Protein AF-0000000085165903 (afdb_homodimer)

Organism: Thermosynechococcus vestitus (strain NIES-2133 / IAM M-273 / BP-1) (NCBI:txid197221)

InterPro domains:
  IPR012134 Glutamate-5-semialdehyde dehydrogenase [PIRSF000151] (5-391)
  IPR016161 Aldehyde/histidinol dehydrogenase [SSF53720] (4-392)
  IPR016162 Aldehyde dehydrogenase, N-terminal [G3DSA:3.40.605.10] (14-391)
  IPR016163 Aldehyde dehydrogenase, C-terminal [G3DSA:3.40.309.10] (215-362)

Secondary structure (DSSP, 8-state):
-----HHHHHHHHHHHHHTT--HHHHHHHHHHHHHHHHHHHHHHHHHHHHHHHHHHHHT--HHHHHHH---HHHHHHHHHHHHHHHHSPPTT------STTEEEEEEE-SEEEEEESS-HHHHHHHHHHHHHHT-EEEEEE-GGGHHHHHHHHHHHHHHHHTSSS-GGGEEE--S-GGGTTT-TTS-SEEEEES-HHHHHHHHHH--S-EEEBP---EEEEE-TTS-HHHHHHHHHHHT--SS-GGG-EEEEEEETTS-HHHHHHHHHHHHHTT-EEEE-HHHHTT-TTSPBPPGGGTTS---SSEEEEEEESSHHHHHHHHHHH--SEEEEE-S-HHHHHHHHHH---SEEEESS-----SGGGT--EEE-SSTT-EEE-GGGGEEEEEEE-/-----HHHHHHHHHHHHHTT--HHHHHHHHHHHHHHHHHHHHHHHHHHHHHHHHHHHHT--HHHHHHH---HHHHHHHHHHHHHHHHSPPTT---EE-STTEEEEEEE-SEEEEEESS-HHHHHHHHHHHHHHT-EEEEEE-GGGHHHHHHHHHHHHHHHTTSSS-GGGEEE--S-GGGTTT-TTS-SEEEEES-HHHHHHHHHH--S-EEEBP---EEEEE-TTS-HHHHHHHHHHHT--SS-GGG-EEEEEEETTS-HHHHHHHHHHHHHTT-EEEE-HHHHTT-TTSPBPPGGGTTS---SSEEEEEEESSHHHHHHHHHHH--SEEEEE-S-HHHHHHHHHH---SEEEESS-----GGGGG--EEE-SSTT-EEE-GGGGEEEEEEE-

Sequence (786 aa):
MAMLPEPLKRARVASTYLSQASYALRQEALRHLIEELATAEPLLLEQNTLDLESSRDLAVSQIVLGWLRLTHERLQRIRQWLEHLYHAADPWQQPLPTRPERFQYAVPLGVVALVYEGLPTLSLMLAGMALKTGNALVLWSGESSHYTAGAIATLIEAALSKTSLPKTTIQTLSLSPASWLGDPTAVDLALVYGRSRFVAEQRAAARCPLVSLSLGNTYLVWDGSVSPESVLNCIQRSHQANPDRALAIEKVIVLANVNPSHLAFVINELSQAGYKQGVDEHLHRNYAEIPLVDASEWPLPYLDQRLAWHYEEDLTAAVNWIHQYGSAASGIIASSYEDCRAFYQQVQTPLVFVNRPPQLERLDALALGVAAKGPQRGLFSLAQLLSTKQVYLMAMLPEPLKRARVASTYLSQASYALRQEALRHLIEELATAEPLLLEQNTLDLESSRDLAVSQIVLGWLRLTHERLQRIRQWLEHLYHAADPWQQPLPTRPERFQYAVPLGVVALVYEGLPTLSLMLAGMALKTGNALVLWSGESSHYTAGAIATLIEAALSKTSLPKTTIQTLSLSPASWLGDPTAVDLALVYGRSRFVAEQRAAARCPLVSLSLGNTYLVWDGSVSPESVLNCIQRSHQANPDRALAIEKVIVLANVNPSHLAFVINELSQAGYKQGVDEHLHRNYAEIPLVDASEWPLPYLDQRLAWHYEEDLTAAVNWIHQYGSAASGIIASSYEDCRAFYQQVQTPLVFVNRPPQLERLDALALGVAAKGPQRGLFSLAQLLSTKQVYL

Solvent-accessible surface area (backbone atoms only — not comparable to full-atom values): 40069 Å² total; per-residue (Å²): 127,82,78,72,55,65,72,50,50,45,22,50,54,27,13,58,54,33,61,63,52,51,68,67,56,31,49,48,37,44,51,32,39,52,54,34,50,66,70,41,43,67,57,42,47,54,29,31,50,50,25,55,57,54,31,67,73,65,72,58,54,70,61,46,49,58,42,46,60,68,47,73,67,57,54,50,50,49,48,52,51,50,51,52,55,67,70,46,75,72,68,54,45,78,61,56,85,52,64,99,46,40,35,50,35,48,37,41,59,28,30,36,33,41,41,29,52,47,29,63,65,56,57,54,53,48,50,46,50,26,37,63,46,24,28,9,36,39,35,35,64,44,81,65,38,48,47,34,51,48,43,50,43,50,39,50,46,59,15,31,67,77,46,89,54,55,69,44,27,58,37,71,52,86,67,58,61,77,78,42,34,52,36,55,78,58,37,35,32,35,37,34,39,49,55,69,67,59,43,51,53,52,49,72,44,24,35,24,51,69,46,51,43,51,61,17,33,8,38,31,36,39,39,43,74,45,59,48,64,58,53,45,49,32,45,55,54,11,60,61,45,76,87,62,44,35,46,14,54,31,32,36,36,38,30,63,70,39,52,67,66,44,52,51,49,42,53,50,55,39,43,73,71,64,39,47,59,26,21,29,75,76,52,26,75,82,39,67,89,41,47,75,54,59,81,80,49,67,66,45,52,78,72,55,70,37,38,36,42,36,76,31,77,41,70,67,54,43,43,53,49,40,72,72,34,46,36,30,30,34,32,38,36,56,66,49,65,66,56,54,52,51,45,68,62,61,45,81,39,15,33,31,21,41,68,52,49,50,66,76,72,60,78,84,50,68,49,83,43,32,18,44,60,47,72,63,22,14,73,36,33,68,69,72,49,33,26,43,29,39,38,38,90,126,81,78,71,56,66,71,50,50,45,22,49,54,27,12,58,54,34,58,61,52,49,70,66,56,30,49,49,37,43,50,31,40,53,54,35,50,68,70,40,44,67,59,41,47,53,30,30,49,51,24,54,58,56,29,68,74,65,71,57,53,69,60,46,50,58,43,46,59,70,47,73,67,58,52,50,52,49,47,52,51,50,50,52,56,67,70,47,76,73,68,56,46,78,62,54,84,48,65,98,44,39,36,48,36,47,37,42,60,30,31,35,33,41,41,30,53,48,29,65,66,57,56,55,52,49,50,45,50,27,36,64,46,23,28,11,36,40,36,33,63,45,80,64,39,48,47,34,51,49,45,50,46,51,40,50,45,58,16,30,67,76,47,90,56,55,71,44,28,58,37,73,50,87,69,59,62,78,78,41,35,52,37,55,78,59,37,36,33,34,37,36,39,47,54,69,68,59,43,50,52,52,50,72,44,23,35,25,52,70,46,51,43,50,62,17,35,8,38,31,38,39,38,43,73,45,59,46,64,58,53,45,50,31,45,55,54,10,61,62,47,78,86,65,45,36,47,14,54,31,33,36,36,40,30,63,72,38,52,66,67,42,52,50,49,41,53,50,54,39,43,75,72,63,40,46,60,25,21,30,75,77,50,26,74,81,39,67,88,41,48,74,54,60,81,80,48,67,65,45,50,76,75,56,72,37,39,35,41,37,77,32,77,40,71,68,55,44,43,53,50,41,72,72,34,45,36,29,30,34,32,39,36,56,66,50,66,66,57,53,51,51,44,67,64,62,44,80,38,17,34,32,22,40,67,50,47,51,65,86,59,73,81,74,48,71,43,80,44,33,18,45,60,48,71,63,22,14,73,34,35,68,68,74,48,34,26,43,29,38,38,37,89

Foldseek 3Di:
DPDQPPLLVVQQVLLVVLQPDDLVQLLQLLVLLLVLLVVLVVVLQVLLVVLLVVVVVVVDDPLLSLLQHDDPVLSVVLSVLSVLLSPDDQPQDDWDPDPVFKTKTKTFLEEEEEEERGRVSLVSLVVSLCSSRRYAYEYEYDPSNVRSVVSSLVSSLSSCVVGPRDSSSYYYDPDDLLVQQQPQVSGQEYEYYDFPVRVVVSVVSHPHHYFYFAAALEEEEEDQQDALVLVLVQQVVLCPDPPGNRRHHAEYEYEPNHDPVSVVVSVVVLVVVPEQEEEDPVVCVVVVVHHHDDPVPNQGGPSDSYHYYYYDHDLVRVLVSCVVRNFQEYEYEHDDPVSRVVNVVRHDHQYYYYSHHPDDPPNPPCFSHATGDDPRGHTHHSVVRIDMDMGGD/DPDQPPLLVVLQVLLVVLQPDDLVQLLQLLVLLLVLLVVLVVVLQVLLVVLLVVVVVVVDDPLLSLLQHDDPVLSVVLSVLSVVLSPDDQPQDDWDPDPVFKTKTKTFLEEEEEEEEGRVSLVSLVVSLCSSRRYAYEYEYDPSNVRSVVSSLVSSLSSCVVGPRDSSSYYYDPDDLLVQQQPQVSGQEYEYYDFPVRVVVSVVSHPHHYFYFAAALEEEEEDQQDALVLVLVQQVVLCPDPPGNRRHHAEYEYEPNHDPVSVVVSVVVLVVVPEQEEEDPVVCVVVVVHHHDDPVPNQGGPSDSYHYYYYDHDLVRVLVSCVVRNFQEYEYEHDDPVSRVVNVVRHDHQYYYYSHHPDDDCVLPQFSHATGDDPRGHTHGSVVRIDMDMGGD

Nearest PDB structures (foldseek):
  1o20-assembly1_A  TM=8.835E-01  e=3.140E-34  Thermotoga maritima
  4ghk-assembly3_D  TM=8.446E-01  e=4.340E-29  Burkholderia thailandensis E264
  2h5g-assembly2_B  TM=8.640E-01  e=6.411E-28  Homo sapiens
  7f5t-assembly1_B  TM=8.754E-01  e=1.655E-25  Drosophila melanogaster
  7f5u-assembly1_A  TM=8.766E-01  e=1.319E-24  Drosophila melanogaster

Structure (mmCIF, N/CA/C/O backbone):
data_AF-0000000085165903-model_v1
#
loop_
_entity.id
_entity.type
_entity.pdbx_description
1 polymer 'Tlr1710 protein'
#
loop_
_atom_site.group_PDB
_atom_site.id
_atom_site.type_symbol
_atom_site.label_atom_id
_atom_site.label_alt_id
_atom_site.label_comp_id
_atom_site.label_asym_id
_atom_site.label_entity_id
_atom_site.label_seq_id
_atom_site.pdbx_PDB_ins_code
_atom_site.Cartn_x
_atom_site.Cartn_y
_atom_site.Cartn_z
_atom_site.occupancy
_atom_site.B_iso_or_equiv
_atom_site.auth_seq_id
_atom_site.auth_comp_id
_atom_site.auth_asym_id
_atom_site.auth_atom_id
_atom_site.pdbx_PDB_model_num
ATOM 1 N N . MET A 1 1 ? -6.738 -20.781 11.938 1 38.34 1 MET A N 1
ATOM 2 C CA . MET A 1 1 ? -7.145 -19.453 11.461 1 38.34 1 MET A CA 1
ATOM 3 C C . MET A 1 1 ? -8.492 -19.062 12.062 1 38.34 1 MET A C 1
ATOM 5 O O . MET A 1 1 ? -9.461 -19.812 11.969 1 38.34 1 MET A O 1
ATOM 9 N N . ALA A 1 2 ? -8.523 -18.438 13.188 1 49.62 2 ALA A N 1
ATOM 10 C CA . ALA A 1 2 ? -9.781 -18.172 13.875 1 49.62 2 ALA A CA 1
ATOM 11 C C . ALA A 1 2 ? -10.875 -17.766 12.891 1 49.62 2 ALA A C 1
ATOM 13 O O . ALA A 1 2 ? -10.586 -17.188 11.836 1 49.62 2 ALA A O 1
ATOM 14 N N . MET A 1 3 ? -11.961 -18.297 12.922 1 69.5 3 MET A N 1
ATOM 15 C CA . MET A 1 3 ? -13.133 -18.094 12.078 1 69.5 3 MET A CA 1
ATOM 16 C C . MET A 1 3 ? -13.5 -16.609 12.008 1 69.5 3 MET A C 1
ATOM 18 O O . MET A 1 3 ? -13.609 -15.945 13.039 1 69.5 3 MET A O 1
ATOM 22 N N . LEU A 1 4 ? -13.289 -16 10.859 1 83.94 4 LEU A N 1
ATOM 23 C CA . LEU A 1 4 ? -13.703 -14.617 10.641 1 83.94 4 LEU A CA 1
ATOM 24 C C . LEU A 1 4 ? -15.109 -14.383 11.18 1 83.94 4 LEU A C 1
ATOM 26 O O . LEU A 1 4 ? -16 -15.211 11 1 83.94 4 LEU A O 1
ATOM 30 N N . PRO A 1 5 ? -15.266 -13.336 11.969 1 90.44 5 PRO A N 1
ATOM 31 C CA . PRO A 1 5 ? -16.625 -13.008 12.422 1 90.44 5 PRO A CA 1
ATOM 32 C C . PRO A 1 5 ? -17.625 -12.93 11.273 1 90.44 5 PRO A C 1
ATOM 34 O O . PRO A 1 5 ? -17.266 -12.578 10.148 1 90.44 5 PRO A O 1
ATOM 37 N N . GLU A 1 6 ? -18.844 -13.211 11.531 1 91.12 6 GLU A N 1
ATOM 38 C CA . GLU A 1 6 ? -19.891 -13.367 10.531 1 91.12 6 GLU A CA 1
ATOM 39 C C . GLU A 1 6 ? -20.047 -12.102 9.688 1 91.12 6 GLU A C 1
ATOM 41 O O . GLU A 1 6 ? -20.141 -12.18 8.461 1 91.12 6 GLU A O 1
ATOM 46 N N . PRO A 1 7 ? -20.062 -10.938 10.305 1 92.12 7 PRO A N 1
ATOM 47 C CA . PRO A 1 7 ? -20.219 -9.734 9.484 1 92.12 7 PRO A CA 1
ATOM 48 C C . PRO A 1 7 ? -19.094 -9.57 8.461 1 92.12 7 PRO A C 1
ATOM 50 O O . PRO A 1 7 ? -19.328 -9.062 7.359 1 92.12 7 PRO A O 1
ATOM 53 N N . LEU A 1 8 ? -17.953 -9.969 8.781 1 93.81 8 LEU A N 1
ATOM 54 C CA . LEU A 1 8 ? -16.828 -9.852 7.863 1 93.81 8 LEU A CA 1
ATOM 55 C C . LEU A 1 8 ? -16.922 -10.898 6.758 1 93.81 8 LEU A C 1
ATOM 57 O O . LEU A 1 8 ? -16.516 -10.648 5.617 1 93.81 8 LEU A O 1
ATOM 61 N N . LYS A 1 9 ? -17.453 -12.031 7.133 1 90.94 9 LYS A N 1
ATOM 62 C CA . LYS A 1 9 ? -17.719 -13.031 6.102 1 90.94 9 LYS A CA 1
ATOM 63 C C . LYS A 1 9 ? -18.703 -12.508 5.07 1 90.94 9 LYS A C 1
ATOM 65 O O . LYS A 1 9 ? -18.516 -12.695 3.865 1 90.94 9 LYS A O 1
ATOM 70 N N . ARG A 1 10 ? -19.703 -11.914 5.578 1 92.94 10 ARG A N 1
ATOM 71 C CA . ARG A 1 10 ? -20.719 -11.344 4.699 1 92.94 10 ARG A CA 1
ATOM 72 C C . ARG A 1 10 ? -20.125 -10.242 3.82 1 92.94 10 ARG A C 1
ATOM 74 O O . ARG A 1 10 ? -20.5 -10.109 2.652 1 92.94 10 ARG A O 1
ATOM 81 N N . ALA A 1 11 ? -19.25 -9.461 4.402 1 94.62 11 ALA A N 1
ATOM 82 C CA . ALA A 1 11 ? -18.578 -8.414 3.631 1 94.62 11 ALA A CA 1
ATOM 83 C C . ALA A 1 11 ? -17.766 -9.016 2.49 1 94.62 11 ALA A C 1
ATOM 85 O O . ALA A 1 11 ? -17.719 -8.453 1.393 1 94.62 11 ALA A O 1
ATOM 86 N N . ARG A 1 12 ? -17.141 -10.117 2.738 1 90.5 12 ARG A N 1
ATOM 87 C CA . ARG A 1 12 ? -16.344 -10.789 1.715 1 90.5 12 ARG A CA 1
ATOM 88 C C . ARG A 1 12 ? -17.219 -11.258 0.562 1 90.5 12 ARG A C 1
ATOM 90 O O . ARG A 1 12 ? -16.859 -11.109 -0.606 1 90.5 12 ARG A O 1
ATOM 97 N N . VAL A 1 13 ? -18.328 -11.789 0.907 1 88.5 13 VAL A N 1
ATOM 98 C CA . VAL A 1 13 ? -19.281 -12.219 -0.113 1 88.5 13 VAL A CA 1
ATOM 99 C C . VAL A 1 13 ? -19.734 -11.016 -0.936 1 88.5 13 VAL A C 1
ATOM 101 O O . VAL A 1 13 ? -19.766 -11.078 -2.168 1 88.5 13 VAL A O 1
ATOM 104 N N . ALA A 1 14 ? -20.047 -10 -0.275 1 94 14 ALA A N 1
ATOM 105 C CA . ALA A 1 14 ? -20.484 -8.781 -0.953 1 94 14 ALA A CA 1
ATOM 106 C C . ALA A 1 14 ? -19.391 -8.242 -1.875 1 94 14 ALA A C 1
ATOM 108 O O . ALA A 1 14 ? -19.688 -7.75 -2.969 1 94 14 ALA A O 1
ATOM 109 N N . SER A 1 15 ? -18.141 -8.305 -1.395 1 92.25 15 SER A N 1
ATOM 110 C CA . SER A 1 15 ? -17.031 -7.801 -2.197 1 92.25 15 SER A CA 1
ATOM 111 C C . SER A 1 15 ? -16.891 -8.578 -3.5 1 92.25 15 SER A C 1
ATOM 113 O O . SER A 1 15 ? -16.562 -8.008 -4.539 1 92.25 15 SER A O 1
ATOM 115 N N . THR A 1 16 ? -17.172 -9.828 -3.467 1 84.62 16 THR A N 1
ATOM 116 C CA . THR A 1 16 ? -17.125 -10.656 -4.668 1 84.62 16 THR A CA 1
ATOM 117 C C . THR A 1 16 ? -18.203 -10.227 -5.664 1 84.62 16 THR A C 1
ATOM 119 O O . THR A 1 16 ? -17.938 -10.117 -6.859 1 84.62 16 THR A O 1
ATOM 122 N N . TYR A 1 17 ? -19.328 -9.977 -5.145 1 88.19 17 TYR A N 1
ATOM 123 C CA . TYR A 1 17 ? -20.406 -9.492 -5.988 1 88.19 17 TYR A CA 1
ATOM 124 C C . TYR A 1 17 ? -20.062 -8.133 -6.598 1 88.19 17 TYR A C 1
ATOM 126 O O . TYR A 1 17 ? -20.234 -7.926 -7.801 1 88.19 17 TYR A O 1
ATOM 134 N N . LEU A 1 18 ? -19.531 -7.281 -5.812 1 91.56 18 LEU A N 1
ATOM 135 C CA . LEU A 1 18 ? -19.203 -5.922 -6.23 1 91.56 18 LEU A CA 1
ATOM 136 C C . LEU A 1 18 ? -18.125 -5.93 -7.305 1 91.56 18 LEU A C 1
ATOM 138 O O . LEU A 1 18 ? -18.125 -5.074 -8.195 1 91.56 18 LEU A O 1
ATOM 142 N N . SER A 1 19 ? -17.219 -6.793 -7.164 1 85 19 SER A N 1
ATOM 143 C CA . SER A 1 19 ? -16.109 -6.863 -8.109 1 85 19 SER A CA 1
ATOM 144 C C . SER A 1 19 ? -16.594 -7.195 -9.516 1 85 19 SER A C 1
ATOM 146 O O . SER A 1 19 ? -15.883 -6.992 -10.492 1 85 19 SER A O 1
ATOM 148 N N . GLN A 1 20 ? -17.812 -7.617 -9.609 1 82.69 20 GLN A N 1
ATOM 149 C CA . GLN A 1 20 ? -18.406 -7.969 -10.898 1 82.69 20 GLN A CA 1
ATOM 150 C C . GLN A 1 20 ? -19.516 -7.004 -11.281 1 82.69 20 GLN A C 1
ATOM 152 O O . GLN A 1 20 ? -20.109 -7.125 -12.352 1 82.69 20 GLN A O 1
ATOM 157 N N . ALA A 1 21 ? -19.812 -6.129 -10.391 1 90.5 21 ALA A N 1
ATOM 158 C CA . ALA A 1 21 ? -20.906 -5.191 -10.633 1 90.5 21 ALA A CA 1
ATOM 159 C C . ALA A 1 21 ? -20.562 -4.238 -11.773 1 90.5 21 ALA A C 1
ATOM 161 O O . ALA A 1 21 ? -19.422 -3.787 -11.898 1 90.5 21 ALA A O 1
ATOM 162 N N . SER A 1 22 ? -21.5 -3.898 -12.617 1 90.62 22 SER A N 1
ATOM 163 C CA . SER A 1 22 ? -21.312 -2.943 -13.703 1 90.62 22 SER A CA 1
ATOM 164 C C . SER A 1 22 ? -21.141 -1.524 -13.172 1 90.62 22 SER A C 1
ATOM 166 O O . SER A 1 22 ? -21.547 -1.23 -12.039 1 90.62 22 SER A O 1
ATOM 168 N N . TYR A 1 23 ? -20.609 -0.729 -14.039 1 92.94 23 TYR A N 1
ATOM 169 C CA . TYR A 1 23 ? -20.484 0.683 -13.695 1 92.94 23 TYR A CA 1
ATOM 170 C C . TYR A 1 23 ? -21.859 1.296 -13.43 1 92.94 23 TYR A C 1
ATOM 172 O O . TYR A 1 23 ? -22.031 2.076 -12.492 1 92.94 23 TYR A O 1
ATOM 180 N N . ALA A 1 24 ? -22.797 0.905 -14.211 1 96.06 24 ALA A N 1
ATOM 181 C CA . ALA A 1 24 ? -24.156 1.43 -14.086 1 96.06 24 ALA A CA 1
ATOM 182 C C . ALA A 1 24 ? -24.75 1.095 -12.719 1 96.06 24 ALA A C 1
ATOM 184 O O . ALA A 1 24 ? -25.375 1.94 -12.086 1 96.06 24 ALA A O 1
ATOM 185 N N . LEU A 1 25 ? -24.5 -0.073 -12.266 1 96.81 25 LEU A N 1
ATOM 186 C CA . LEU A 1 25 ? -25.031 -0.5 -10.969 1 96.81 25 LEU A CA 1
ATOM 187 C C . LEU A 1 25 ? -24.344 0.244 -9.828 1 96.81 25 LEU A C 1
ATOM 189 O O . LEU A 1 25 ? -25 0.677 -8.883 1 96.81 25 LEU A O 1
ATOM 193 N N . ARG A 1 26 ? -23.062 0.399 -9.891 1 96.44 26 ARG A N 1
ATOM 194 C CA . ARG A 1 26 ? -22.328 1.135 -8.867 1 96.44 26 ARG A CA 1
ATOM 195 C C . ARG A 1 26 ? -22.766 2.598 -8.828 1 96.44 26 ARG A C 1
ATOM 197 O O . ARG A 1 26 ? -22.938 3.172 -7.754 1 96.44 26 ARG A O 1
ATOM 204 N N . GLN A 1 27 ? -22.984 3.148 -10.008 1 97.31 27 GLN A N 1
ATOM 205 C CA . GLN A 1 27 ? -23.453 4.527 -10.117 1 97.31 27 GLN A CA 1
ATOM 206 C C . GLN A 1 27 ? -24.859 4.684 -9.555 1 97.31 27 GLN A C 1
ATOM 208 O O . GLN A 1 27 ? -25.172 5.688 -8.914 1 97.31 27 GLN A O 1
ATOM 213 N N . GLU A 1 28 ? -25.609 3.717 -9.828 1 98.19 28 GLU A N 1
ATOM 214 C CA . GLU A 1 28 ? -26.969 3.74 -9.297 1 98.19 28 GLU A CA 1
ATOM 215 C C . GLU A 1 28 ? -26.969 3.758 -7.77 1 98.19 28 GLU A C 1
ATOM 217 O O . GLU A 1 28 ? -27.703 4.531 -7.152 1 98.19 28 GLU A O 1
ATOM 222 N N . ALA A 1 29 ? -26.188 2.934 -7.211 1 98.25 29 ALA A N 1
ATOM 223 C CA . ALA A 1 29 ? -26.078 2.883 -5.758 1 98.25 29 ALA A CA 1
ATOM 224 C C . ALA A 1 29 ? -25.609 4.219 -5.195 1 98.25 29 ALA A C 1
ATOM 226 O O . ALA A 1 29 ? -26.125 4.699 -4.184 1 98.25 29 ALA A O 1
ATOM 227 N N . LEU A 1 30 ? -24.609 4.828 -5.824 1 98.25 30 LEU A N 1
ATOM 228 C CA . LEU A 1 30 ? -24.078 6.117 -5.395 1 98.25 30 LEU A CA 1
ATOM 229 C C . LEU A 1 30 ? -25.141 7.207 -5.504 1 98.25 30 LEU A C 1
ATOM 231 O O . LEU A 1 30 ? -25.25 8.055 -4.617 1 98.25 30 LEU A O 1
ATOM 235 N N . ARG A 1 31 ? -25.922 7.191 -6.551 1 98.38 31 ARG A N 1
ATOM 236 C CA . ARG A 1 31 ? -27.016 8.141 -6.727 1 98.38 31 ARG A CA 1
ATOM 237 C C . ARG A 1 31 ? -28.047 8.016 -5.598 1 98.38 31 ARG A C 1
ATOM 239 O O . ARG A 1 31 ? -28.469 9.023 -5.023 1 98.38 31 ARG A O 1
ATOM 246 N N . HIS A 1 32 ? -28.391 6.82 -5.27 1 98.5 32 HIS A N 1
ATOM 247 C CA . HIS A 1 32 ? -29.359 6.598 -4.199 1 98.5 32 HIS A CA 1
ATOM 248 C C . HIS A 1 32 ? -28.797 7.039 -2.854 1 98.5 32 HIS A C 1
ATOM 250 O O . HIS A 1 32 ? -29.547 7.543 -2.004 1 98.5 32 HIS A O 1
ATOM 256 N N . LEU A 1 33 ? -27.547 6.824 -2.68 1 98.31 33 LEU A N 1
ATOM 257 C CA . LEU A 1 33 ? -26.922 7.297 -1.455 1 98.31 33 LEU A CA 1
ATOM 258 C C . LEU A 1 33 ? -27.062 8.812 -1.319 1 98.31 33 LEU A C 1
ATOM 260 O O . LEU A 1 33 ? -27.422 9.312 -0.25 1 98.31 33 LEU A O 1
ATOM 264 N N . ILE A 1 34 ? -26.797 9.539 -2.408 1 98.12 34 ILE A N 1
ATOM 265 C CA . ILE A 1 34 ? -26.875 10.992 -2.43 1 98.12 34 ILE A CA 1
ATOM 266 C C . ILE A 1 34 ? -28.312 11.43 -2.158 1 98.12 34 ILE A C 1
ATOM 268 O O . ILE A 1 34 ? -28.562 12.336 -1.351 1 98.12 34 ILE A O 1
ATOM 272 N N . GLU A 1 35 ? -29.266 10.82 -2.746 1 98.12 35 GLU A N 1
ATOM 273 C CA . GLU A 1 35 ? -30.688 11.141 -2.576 1 98.12 35 GLU A CA 1
ATOM 274 C C . GLU A 1 35 ? -31.141 10.875 -1.146 1 98.12 35 GLU A C 1
ATOM 276 O O . GLU A 1 35 ? -31.844 11.688 -0.552 1 98.12 35 GLU A O 1
ATOM 281 N N . GLU A 1 36 ? -30.734 9.727 -0.618 1 97.94 36 GLU A N 1
ATOM 282 C CA . GLU A 1 36 ? -31.125 9.367 0.74 1 97.94 36 GLU A CA 1
ATOM 283 C C . GLU A 1 36 ? -30.5 10.312 1.766 1 97.94 36 GLU A C 1
ATOM 285 O O . GLU A 1 36 ? -31.109 10.586 2.809 1 97.94 36 GLU A O 1
ATOM 290 N N . LEU A 1 37 ? -29.312 10.734 1.487 1 97.94 37 LEU A N 1
ATOM 291 C CA . LEU A 1 37 ? -28.672 11.688 2.385 1 97.94 37 LEU A CA 1
ATOM 292 C C . LEU A 1 37 ? -29.484 12.977 2.488 1 97.94 37 LEU A C 1
ATOM 294 O O . LEU A 1 37 ? -29.641 13.523 3.58 1 97.94 37 LEU A O 1
ATOM 298 N N . ALA A 1 38 ? -29.984 13.445 1.396 1 96.5 38 ALA A N 1
ATOM 299 C CA . ALA A 1 38 ? -30.828 14.648 1.383 1 96.5 38 ALA A CA 1
ATOM 300 C C . ALA A 1 38 ? -32.094 14.43 2.184 1 96.5 38 ALA A C 1
ATOM 302 O O . ALA A 1 38 ? -32.5 15.289 2.982 1 96.5 38 ALA A O 1
ATOM 303 N N . THR A 1 39 ? -32.656 13.281 2.062 1 96.38 39 THR A N 1
ATOM 304 C CA . THR A 1 39 ? -33.938 12.953 2.699 1 96.38 39 THR A CA 1
ATOM 305 C C . THR A 1 39 ? -33.75 12.719 4.195 1 96.38 39 THR A C 1
ATOM 307 O O . THR A 1 39 ? -34.594 13.062 5 1 96.38 39 THR A O 1
ATOM 310 N N . ALA A 1 40 ? -32.656 12.172 4.539 1 96.75 40 ALA A N 1
ATOM 311 C CA . ALA A 1 40 ? -32.438 11.727 5.91 1 96.75 40 ALA A CA 1
ATOM 312 C C . ALA A 1 40 ? -31.844 12.844 6.762 1 96.75 40 ALA A C 1
ATOM 314 O O . ALA A 1 40 ? -31.625 12.672 7.961 1 96.75 40 ALA A O 1
ATOM 315 N N . GLU A 1 41 ? -31.594 13.977 6.211 1 96.75 41 GLU A N 1
ATOM 316 C CA . GLU A 1 41 ? -30.875 15.047 6.887 1 96.75 41 GLU A CA 1
ATOM 317 C C . GLU A 1 41 ? -31.5 15.367 8.242 1 96.75 41 GLU A C 1
ATOM 319 O O . GLU A 1 41 ? -30.797 15.438 9.258 1 96.75 41 GLU A O 1
ATOM 324 N N . PRO A 1 42 ? -32.875 15.508 8.359 1 97.06 42 PRO A N 1
ATOM 325 C CA . PRO A 1 42 ? -33.469 15.812 9.672 1 97.06 42 PRO A CA 1
ATOM 326 C C . PRO A 1 42 ? -33.188 14.734 10.711 1 97.06 42 PRO A C 1
ATOM 328 O O . PRO A 1 42 ? -32.844 15.047 11.859 1 97.06 42 PRO A O 1
ATOM 331 N N . LEU A 1 43 ? -33.281 13.57 10.305 1 96.75 43 LEU A N 1
ATOM 332 C CA . LEU A 1 43 ? -33.031 12.461 11.219 1 96.75 43 LEU A CA 1
ATOM 333 C C . LEU A 1 43 ? -31.547 12.445 11.656 1 96.75 43 LEU A C 1
ATOM 335 O O . LEU A 1 43 ? -31.25 12.203 12.828 1 96.75 43 LEU A O 1
ATOM 339 N N . LEU A 1 44 ? -30.656 12.625 10.742 1 97.62 44 LEU A N 1
ATOM 340 C CA . LEU A 1 44 ? -29.219 12.656 11.039 1 97.62 44 LEU A CA 1
ATOM 341 C C . LEU A 1 44 ? -28.906 13.734 12.078 1 97.62 44 LEU A C 1
ATOM 343 O O . LEU A 1 44 ? -28.172 13.477 13.031 1 97.62 44 LEU A O 1
ATOM 347 N N . LEU A 1 45 ? -29.516 14.898 11.883 1 97.81 45 LEU A N 1
ATOM 348 C CA . LEU A 1 45 ? -29.25 16.016 12.789 1 97.81 45 LEU A CA 1
ATOM 349 C C . LEU A 1 45 ? -29.828 15.727 14.18 1 97.81 45 LEU A C 1
ATOM 351 O O . LEU A 1 45 ? -29.203 16.062 15.188 1 97.81 45 LEU A O 1
ATOM 355 N N . GLU A 1 46 ? -30.969 15.164 14.211 1 97.56 46 GLU A N 1
ATOM 356 C CA . GLU A 1 46 ? -31.594 14.805 15.484 1 97.56 46 GLU A CA 1
ATOM 357 C C . GLU A 1 46 ? -30.734 13.789 16.25 1 97.56 46 GLU A C 1
ATOM 359 O O . GLU A 1 46 ? -30.469 13.984 17.438 1 97.56 46 GLU A O 1
ATOM 364 N N . GLN A 1 47 ? -30.359 12.719 15.578 1 97.19 47 GLN A N 1
ATOM 365 C CA . GLN A 1 47 ? -29.547 11.68 16.203 1 97.19 47 GLN A CA 1
ATOM 366 C C . GLN A 1 47 ? -28.172 12.227 16.609 1 97.19 47 GLN A C 1
ATOM 368 O O . GLN A 1 47 ? -27.625 11.836 17.656 1 97.19 47 GLN A O 1
ATOM 373 N N . ASN A 1 48 ? -27.656 13.094 15.797 1 96.56 48 ASN A N 1
ATOM 374 C CA . ASN A 1 48 ? -26.391 13.734 16.125 1 96.56 48 ASN A CA 1
ATOM 375 C C . ASN A 1 48 ? -26.484 14.562 17.406 1 96.56 48 ASN A C 1
ATOM 377 O O . ASN A 1 48 ? -25.562 14.555 18.219 1 96.56 48 ASN A O 1
ATOM 381 N N . THR A 1 49 ? -27.594 15.219 17.562 1 95.81 49 THR A N 1
ATOM 382 C CA . THR A 1 49 ? -27.828 16 18.781 1 95.81 49 THR A CA 1
ATOM 383 C C . THR A 1 49 ? -27.828 15.109 20.016 1 95.81 49 THR A C 1
ATOM 385 O O . THR A 1 49 ? -27.281 15.484 21.062 1 95.81 49 THR A O 1
ATOM 388 N N . LEU A 1 50 ? -28.359 14 19.891 1 95.06 50 LEU A N 1
ATOM 389 C CA . LEU A 1 50 ? -28.375 13.047 21 1 95.06 50 LEU A CA 1
ATOM 390 C C . LEU A 1 50 ? -26.953 12.633 21.375 1 95.06 50 LEU A C 1
ATOM 392 O O . LEU A 1 50 ? -26.625 12.539 22.562 1 95.06 50 LEU A O 1
ATOM 396 N N . ASP A 1 51 ? -26.125 12.328 20.391 1 94.38 51 ASP A N 1
ATOM 397 C CA . ASP A 1 51 ? -24.734 11.977 20.625 1 94.38 51 ASP A CA 1
ATOM 398 C C . ASP A 1 51 ? -24 13.125 21.328 1 94.38 51 ASP A C 1
ATOM 400 O O . ASP A 1 51 ? -23.234 12.898 22.25 1 94.38 51 ASP A O 1
ATOM 404 N N . LEU A 1 52 ? -24.281 14.336 20.828 1 93.12 52 LEU A N 1
ATOM 405 C CA . LEU A 1 52 ? -23.594 15.5 21.375 1 93.12 52 LEU A CA 1
ATOM 406 C C . LEU A 1 52 ? -24 15.734 22.828 1 93.12 52 LEU A C 1
ATOM 408 O O . LEU A 1 52 ? -23.156 16.078 23.672 1 93.12 52 LEU A O 1
ATOM 412 N N . GLU A 1 53 ? -25.172 15.453 23.125 1 91 53 GLU A N 1
ATOM 413 C CA . GLU A 1 53 ? -25.656 15.609 24.5 1 91 53 GLU A CA 1
ATOM 414 C C . GLU A 1 53 ? -25.094 14.531 25.422 1 91 53 GLU A C 1
ATOM 416 O O . GLU A 1 53 ? -24.672 14.82 26.547 1 91 53 GLU A O 1
ATOM 421 N N . SER A 1 54 ? -25.047 13.398 24.906 1 87.62 54 SER A N 1
ATOM 422 C CA . SER A 1 54 ? -24.516 12.281 25.688 1 87.62 54 SER A CA 1
ATOM 423 C C . SER A 1 54 ? -23.016 12.453 25.953 1 87.62 54 SER A C 1
ATOM 425 O O . SER A 1 54 ? -22.5 12.008 26.969 1 87.62 54 SER A O 1
ATOM 427 N N . SER A 1 55 ? -22.328 12.992 25 1 84.56 55 SER A N 1
ATOM 428 C CA . SER A 1 55 ? -20.875 13.164 25.094 1 84.56 55 SER A CA 1
ATOM 429 C C . SER A 1 55 ? -20.516 14.242 26.109 1 84.56 55 SER A C 1
ATOM 431 O O . SER A 1 55 ? -19.422 14.227 26.672 1 84.56 55 SER A O 1
ATOM 433 N N . ARG A 1 56 ? -21.359 15.156 26.234 1 76.38 56 ARG A N 1
ATOM 434 C CA . ARG A 1 56 ? -21.141 16.188 27.25 1 76.38 56 ARG A CA 1
ATOM 435 C C . ARG A 1 56 ? -21 15.57 28.641 1 76.38 56 ARG A C 1
ATOM 437 O O . ARG A 1 56 ? -20.203 16.031 29.453 1 76.38 56 ARG A O 1
ATOM 444 N N . ASP A 1 57 ? -21.578 14.484 28.781 1 70.31 57 ASP A N 1
ATOM 445 C CA . ASP A 1 57 ? -21.578 13.812 30.062 1 70.31 57 ASP A CA 1
ATOM 446 C C . ASP A 1 57 ? -20.344 12.922 30.219 1 70.31 57 ASP A C 1
ATOM 448 O O . ASP A 1 57 ? -19.938 12.602 31.344 1 70.31 57 ASP A O 1
ATOM 452 N N . LEU A 1 58 ? -19.719 12.516 29.141 1 68.19 58 LEU A N 1
ATOM 453 C CA . LEU A 1 58 ? -18.641 11.531 29.156 1 68.19 58 LEU A CA 1
ATOM 454 C C . LEU A 1 58 ? -17.281 12.219 29.016 1 68.19 58 LEU A C 1
ATOM 456 O O . LEU A 1 58 ? -16.25 11.555 29.031 1 68.19 58 LEU A O 1
ATOM 460 N N . ALA A 1 59 ? -17.172 13.406 29.172 1 70.62 59 ALA A N 1
ATOM 461 C CA . ALA A 1 59 ? -15.922 14.172 29.094 1 70.62 59 ALA A CA 1
ATOM 462 C C . ALA A 1 59 ? -15.195 13.898 27.781 1 70.62 59 ALA A C 1
ATOM 464 O O . ALA A 1 59 ? -13.992 13.609 27.781 1 70.62 59 ALA A O 1
ATOM 465 N N . VAL A 1 60 ? -15.852 13.852 26.734 1 75.31 60 VAL A N 1
ATOM 466 C CA . VAL A 1 60 ? -15.234 13.734 25.422 1 75.31 60 VAL A CA 1
ATOM 467 C C . VAL A 1 60 ? -14.523 15.039 25.062 1 75.31 60 VAL A C 1
ATOM 469 O O . VAL A 1 60 ? -14.992 16.125 25.406 1 75.31 60 VAL A O 1
ATOM 472 N N . SER A 1 61 ? -13.406 14.867 24.484 1 78.19 61 SER A N 1
ATOM 473 C CA . SER A 1 61 ? -12.594 16.031 24.156 1 78.19 61 SER A CA 1
ATOM 474 C C . SER A 1 61 ? -13.328 16.953 23.172 1 78.19 61 SER A C 1
ATOM 476 O O . SER A 1 61 ? -14.133 16.484 22.359 1 78.19 61 SER A O 1
ATOM 478 N N . GLN A 1 62 ? -13.062 18.234 23.281 1 78.44 62 GLN A N 1
ATOM 479 C CA . GLN A 1 62 ? -13.703 19.234 22.438 1 78.44 62 GLN A CA 1
ATOM 480 C C . GLN A 1 62 ? -13.406 18.984 20.953 1 78.44 62 GLN A C 1
ATOM 482 O O . GLN A 1 62 ? -14.258 19.234 20.109 1 78.44 62 GLN A O 1
ATOM 487 N N . ILE A 1 63 ? -12.305 18.484 20.703 1 78 63 ILE A N 1
ATOM 488 C CA . ILE A 1 63 ? -11.922 18.234 19.328 1 78 63 ILE A CA 1
ATOM 489 C C . ILE A 1 63 ? -12.797 17.141 18.734 1 78 63 ILE A C 1
ATOM 491 O O . ILE A 1 63 ? -13.305 17.266 17.625 1 78 63 ILE A O 1
ATOM 495 N N . VAL A 1 64 ? -12.984 16.109 19.484 1 82.06 64 VAL A N 1
ATOM 496 C CA . VAL A 1 64 ? -13.797 14.984 19.031 1 82.06 64 VAL A CA 1
ATOM 497 C C . VAL A 1 64 ? -15.25 15.43 18.859 1 82.06 64 VAL A C 1
ATOM 499 O O . VAL A 1 64 ? -15.922 15.039 17.906 1 82.06 64 VAL A O 1
ATOM 502 N N . LEU A 1 65 ? -15.664 16.312 19.75 1 85.94 65 LEU A N 1
ATOM 503 C CA . LEU A 1 65 ? -17.016 16.844 19.641 1 85.94 65 LEU A CA 1
ATOM 504 C C . LEU A 1 65 ? -17.172 17.688 18.391 1 85.94 65 LEU A C 1
ATOM 506 O O . LEU A 1 65 ? -18.203 17.641 17.719 1 85.94 65 LEU A O 1
ATOM 510 N N . GLY A 1 66 ? -16.156 18.375 18.094 1 84.94 66 GLY A N 1
ATOM 511 C CA . GLY A 1 66 ? -16.156 19.141 16.859 1 84.94 66 GLY A CA 1
ATOM 512 C C . GLY A 1 66 ? -16.25 18.266 15.625 1 84.94 66 GLY A C 1
ATOM 513 O O . GLY A 1 66 ? -16.969 18.609 14.68 1 84.94 66 GLY A O 1
ATOM 514 N N . TRP A 1 67 ? -15.562 17.172 15.664 1 85.62 67 TRP A N 1
ATOM 515 C CA . TRP A 1 67 ? -15.609 16.219 14.555 1 85.62 67 TRP A CA 1
ATOM 516 C C . TRP A 1 67 ? -16.984 15.594 14.43 1 85.62 67 TRP A C 1
ATOM 518 O O . TRP A 1 67 ? -17.484 15.398 13.32 1 85.62 67 TRP A O 1
ATOM 528 N N . LEU A 1 68 ? -17.578 15.383 15.57 1 90.25 68 LEU A N 1
ATOM 529 C CA . LEU A 1 68 ? -18.828 14.641 15.641 1 90.25 68 LEU A CA 1
ATOM 530 C C . LEU A 1 68 ? -20 15.5 15.18 1 90.25 68 LEU A C 1
ATOM 532 O O . LEU A 1 68 ? -20.984 14.984 14.625 1 90.25 68 LEU A O 1
ATOM 536 N N . ARG A 1 69 ? -19.922 16.734 15.344 1 91.81 69 ARG A N 1
ATOM 537 C CA . ARG A 1 69 ? -21.031 17.656 15.133 1 91.81 69 ARG A CA 1
ATOM 538 C C . ARG A 1 69 ? -21.406 17.719 13.656 1 91.81 69 ARG A C 1
ATOM 540 O O . ARG A 1 69 ? -20.547 17.906 12.789 1 91.81 69 ARG A O 1
ATOM 547 N N . LEU A 1 70 ? -22.672 17.562 13.461 1 94.69 70 LEU A N 1
ATOM 548 C CA . LEU A 1 70 ? -23.25 17.734 12.133 1 94.69 70 LEU A CA 1
ATOM 549 C C . LEU A 1 70 ? -24.094 19 12.07 1 94.69 70 LEU A C 1
ATOM 551 O O . LEU A 1 70 ? -24.797 19.328 13.031 1 94.69 70 LEU A O 1
ATOM 555 N N . THR A 1 71 ? -23.922 19.688 11 1 94.44 71 THR A N 1
ATOM 556 C CA . THR A 1 71 ? -24.75 20.844 10.688 1 94.44 71 THR A CA 1
ATOM 557 C C . THR A 1 71 ? -25.312 20.734 9.273 1 94.44 71 THR A C 1
ATOM 559 O O . THR A 1 71 ? -24.891 19.891 8.492 1 94.44 71 THR A O 1
ATOM 562 N N . HIS A 1 72 ? -26.312 21.594 9.047 1 95.5 72 HIS A N 1
ATOM 563 C CA . HIS A 1 72 ? -26.859 21.641 7.699 1 95.5 72 HIS A CA 1
ATOM 564 C C . HIS A 1 72 ? -25.781 21.922 6.668 1 95.5 72 HIS A C 1
ATOM 566 O O . HIS A 1 72 ? -25.719 21.266 5.621 1 95.5 72 HIS A O 1
ATOM 572 N N . GLU A 1 73 ? -24.953 22.797 6.973 1 92 73 GLU A N 1
ATOM 573 C CA . GLU A 1 73 ? -23.875 23.203 6.062 1 92 73 GLU A CA 1
ATOM 574 C C . GLU A 1 73 ? -22.906 22.047 5.801 1 92 73 GLU A C 1
ATOM 576 O O . GLU A 1 73 ? -22.516 21.812 4.66 1 92 73 GLU A O 1
ATOM 581 N N . ARG A 1 74 ? -22.562 21.344 6.824 1 90.19 74 ARG A N 1
ATOM 582 C CA . ARG A 1 74 ? -21.641 20.219 6.688 1 90.19 74 ARG A CA 1
ATOM 583 C C . ARG A 1 74 ? -22.25 19.109 5.836 1 90.19 74 ARG A C 1
ATOM 585 O O . ARG A 1 74 ? -21.578 18.547 4.977 1 90.19 74 ARG A O 1
ATOM 592 N N . LEU A 1 75 ? -23.484 18.859 6.102 1 95 75 LEU A N 1
ATOM 593 C CA . LEU A 1 75 ? -24.172 17.812 5.34 1 95 75 LEU A CA 1
ATOM 594 C C . LEU A 1 75 ? -24.312 18.219 3.873 1 95 75 LEU A C 1
ATOM 596 O O . LEU A 1 75 ? -24.172 17.375 2.98 1 95 75 LEU A O 1
ATOM 600 N N . GLN A 1 76 ? -24.516 19.484 3.641 1 93.38 76 GLN A N 1
ATOM 601 C CA . GLN A 1 76 ? -24.594 19.969 2.266 1 93.38 76 GLN A CA 1
ATOM 602 C C . GLN A 1 76 ? -23.25 19.828 1.561 1 93.38 76 GLN A C 1
ATOM 604 O O . GLN A 1 76 ? -23.188 19.469 0.383 1 93.38 76 GLN A O 1
ATOM 609 N N . ARG A 1 77 ? -22.203 20.094 2.221 1 88.5 77 ARG A N 1
ATOM 610 C CA . ARG A 1 77 ? -20.859 19.969 1.651 1 88.5 77 ARG A CA 1
ATOM 611 C C . ARG A 1 77 ? -20.562 18.531 1.284 1 88.5 77 ARG A C 1
ATOM 613 O O . ARG A 1 77 ? -19.969 18.25 0.239 1 88.5 77 ARG A O 1
ATOM 620 N N . ILE A 1 78 ? -21 17.656 2.086 1 92.44 78 ILE A N 1
ATOM 621 C CA . ILE A 1 78 ? -20.766 16.234 1.828 1 92.44 78 ILE A CA 1
ATOM 622 C C . ILE A 1 78 ? -21.578 15.789 0.617 1 92.44 78 ILE A C 1
ATOM 624 O O . ILE A 1 78 ? -21.109 15.008 -0.211 1 92.44 78 ILE A O 1
ATOM 628 N N . ARG A 1 79 ? -22.75 16.266 0.626 1 94.88 79 ARG A N 1
ATOM 629 C CA . ARG A 1 79 ? -23.594 15.938 -0.523 1 94.88 79 ARG A CA 1
ATOM 630 C C . ARG A 1 79 ? -22.953 16.422 -1.822 1 94.88 79 ARG A C 1
ATOM 632 O O . ARG A 1 79 ? -22.922 15.695 -2.814 1 94.88 79 ARG A O 1
ATOM 639 N N . GLN A 1 80 ? -22.469 17.625 -1.772 1 92.56 80 GLN A N 1
ATOM 640 C CA . GLN A 1 80 ? -21.781 18.172 -2.941 1 92.56 80 GLN A CA 1
ATOM 641 C C . GLN A 1 80 ? -20.547 17.359 -3.301 1 92.56 80 GLN A C 1
ATOM 643 O O . GLN A 1 80 ? -20.281 17.109 -4.48 1 92.56 80 GLN A O 1
ATOM 648 N N .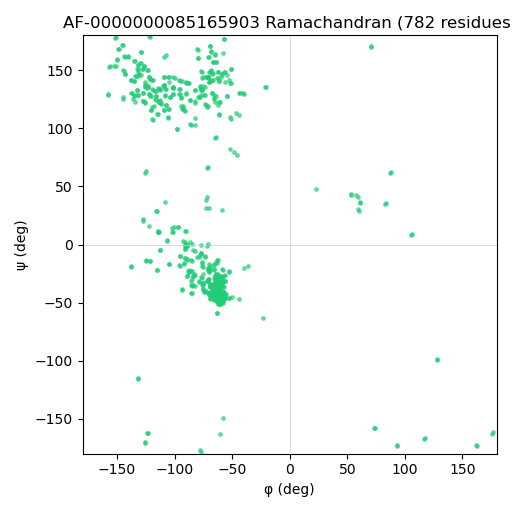 TRP A 1 81 ? -19.844 16.969 -2.316 1 91.88 81 TRP A N 1
ATOM 649 C CA . TRP A 1 81 ? -18.656 16.141 -2.52 1 91.88 81 TRP A CA 1
ATOM 650 C C . TRP A 1 81 ? -19.031 14.812 -3.172 1 91.88 81 TRP A C 1
ATOM 652 O O . TRP A 1 81 ? -18.375 14.367 -4.117 1 91.88 81 TRP A O 1
ATOM 662 N N . LEU A 1 82 ? -20.078 14.227 -2.766 1 95.69 82 LEU A N 1
ATOM 663 C CA . LEU A 1 82 ? -20.547 12.961 -3.318 1 95.69 82 LEU A CA 1
ATOM 664 C C . LEU A 1 82 ? -21.047 13.141 -4.746 1 95.69 82 LEU A C 1
ATOM 666 O O . LEU A 1 82 ? -20.891 12.242 -5.582 1 95.69 82 LEU A O 1
ATOM 670 N N . GLU A 1 83 ? -21.641 14.266 -4.957 1 95.81 83 GLU A N 1
ATOM 671 C CA . GLU A 1 83 ? -22.062 14.57 -6.32 1 95.81 83 GLU A CA 1
ATOM 672 C C . GLU A 1 83 ? -20.875 14.688 -7.262 1 95.81 83 GLU A C 1
ATOM 674 O O . GLU A 1 83 ? -20.922 14.195 -8.391 1 95.81 83 GLU A O 1
ATOM 679 N N . HIS A 1 84 ? -19.859 15.344 -6.77 1 93.06 84 HIS A N 1
ATOM 680 C CA . HIS A 1 84 ? -18.625 15.414 -7.555 1 93.06 84 HIS A CA 1
ATOM 681 C C . HIS A 1 84 ? -18.062 14.023 -7.828 1 93.06 84 HIS A C 1
ATOM 683 O O . HIS A 1 84 ? -17.609 13.742 -8.938 1 93.06 84 HIS A O 1
ATOM 689 N N . LEU A 1 85 ? -18.109 13.242 -6.848 1 94.94 85 LEU A N 1
ATOM 690 C CA . LEU A 1 85 ? -17.672 11.859 -6.992 1 94.94 85 LEU A CA 1
ATOM 691 C C . LEU A 1 85 ? -18.5 11.125 -8.039 1 94.94 85 LEU A C 1
ATOM 693 O O . LEU A 1 85 ? -17.969 10.383 -8.859 1 94.94 85 LEU A O 1
ATOM 697 N N . TYR A 1 86 ? -19.75 11.344 -8 1 96.12 86 TYR A N 1
ATOM 698 C CA . TYR A 1 86 ? -20.688 10.727 -8.945 1 96.12 86 TYR A CA 1
ATOM 699 C C . TYR A 1 86 ? -20.297 11.062 -10.383 1 96.12 86 TYR A C 1
ATOM 701 O O . TYR A 1 86 ? -20.359 10.211 -11.266 1 96.12 86 TYR A O 1
ATOM 709 N N . HIS A 1 87 ? -19.828 12.219 -10.602 1 94.62 87 HIS A N 1
ATOM 710 C CA . HIS A 1 87 ? -19.578 12.688 -11.953 1 94.62 87 HIS A CA 1
ATOM 711 C C . HIS A 1 87 ? -18.141 12.367 -12.383 1 94.62 87 HIS A C 1
ATOM 713 O O . HIS A 1 87 ? -17.797 12.523 -13.555 1 94.62 87 HIS A O 1
ATOM 719 N N . ALA A 1 88 ? -17.328 11.961 -11.453 1 91.69 88 ALA A N 1
ATOM 720 C CA . ALA A 1 88 ? -15.969 11.562 -11.805 1 91.69 88 ALA A CA 1
ATOM 721 C C . ALA A 1 88 ? -15.977 10.336 -12.703 1 91.69 88 ALA A C 1
ATOM 723 O O . ALA A 1 88 ? -16.938 9.555 -12.695 1 91.69 88 ALA A O 1
ATOM 724 N N . ALA A 1 89 ? -14.953 10.102 -13.461 1 90.31 89 ALA A N 1
ATOM 725 C CA . ALA A 1 89 ? -14.844 8.984 -14.398 1 90.31 89 ALA A CA 1
ATOM 726 C C . ALA A 1 89 ? -14.781 7.652 -13.672 1 90.31 89 ALA A C 1
ATOM 728 O O . ALA A 1 89 ? -14.445 7.602 -12.484 1 90.31 89 ALA A O 1
ATOM 729 N N . ASP A 1 90 ? -15.148 6.621 -14.367 1 90.5 90 ASP A N 1
ATOM 730 C CA . ASP A 1 90 ? -15.031 5.27 -13.82 1 90.5 90 ASP A CA 1
ATOM 731 C C . ASP A 1 90 ? -13.578 4.934 -13.492 1 90.5 90 ASP A C 1
ATOM 733 O O . ASP A 1 90 ? -12.719 4.973 -14.367 1 90.5 90 ASP A O 1
ATOM 737 N N . PRO A 1 91 ? -13.438 4.613 -12.258 1 88.56 91 PRO A N 1
ATOM 738 C CA . PRO A 1 91 ? -12.055 4.328 -11.891 1 88.56 91 PRO A CA 1
ATOM 739 C C . PRO A 1 91 ? -11.547 3.012 -12.477 1 88.56 91 PRO A C 1
ATOM 741 O O . PRO A 1 91 ? -10.336 2.76 -12.484 1 88.56 91 PRO A O 1
ATOM 744 N N . TRP A 1 92 ? -12.383 2.057 -12.859 1 83.69 92 TRP A N 1
ATOM 745 C CA . TRP A 1 92 ? -11.961 0.809 -13.484 1 83.69 92 TRP A CA 1
ATOM 746 C C . TRP A 1 92 ? -11.477 1.053 -14.914 1 83.69 92 TRP A C 1
ATOM 748 O O . TRP A 1 92 ? -11.008 0.129 -15.586 1 83.69 92 TRP A O 1
ATOM 758 N N . GLN A 1 93 ? -10.742 2.1 -15.156 1 68.88 93 GLN A N 1
ATOM 759 C CA . GLN A 1 93 ? -10.305 2.529 -16.484 1 68.88 93 GLN A CA 1
ATOM 760 C C . GLN A 1 93 ? -10.375 1.383 -17.484 1 68.88 93 GLN A C 1
ATOM 762 O O . GLN A 1 93 ? -10.164 0.222 -17.125 1 68.88 93 GLN A O 1
ATOM 767 N N . GLN A 1 94 ? -10.906 1.657 -18.719 1 60.75 94 GLN A N 1
ATOM 768 C CA . GLN A 1 94 ? -10.781 0.71 -19.812 1 60.75 94 GLN A CA 1
ATOM 769 C C . GLN A 1 94 ? -9.312 0.366 -20.078 1 60.75 94 GLN A C 1
ATOM 771 O O . GLN A 1 94 ? -8.422 1.186 -19.844 1 60.75 94 GLN A O 1
ATOM 776 N N . PRO A 1 95 ? -9.039 -0.838 -20.344 1 59.94 95 PRO A N 1
ATOM 777 C CA . PRO A 1 95 ? -7.691 -1.357 -20.578 1 59.94 95 PRO A CA 1
ATOM 778 C C . PRO A 1 95 ? -6.879 -0.475 -21.531 1 59.94 95 PRO A C 1
ATOM 780 O O . PRO A 1 95 ? -7.434 0.128 -22.453 1 59.94 95 PRO A O 1
ATOM 783 N N . LEU A 1 96 ? -5.793 0.199 -21.047 1 55.47 96 LEU A N 1
ATOM 784 C CA . LEU A 1 96 ? -4.914 0.829 -22.031 1 55.47 96 LEU A CA 1
ATOM 785 C C . LEU A 1 96 ? -4.23 -0.22 -22.906 1 55.47 96 LEU A C 1
ATOM 787 O O . LEU A 1 96 ? -3.957 -1.332 -22.453 1 55.47 96 LEU A O 1
ATOM 791 N N . PRO A 1 97 ? -4.387 -0.161 -24.234 1 51.56 97 PRO A N 1
ATOM 792 C CA . PRO A 1 97 ? -3.652 -1.095 -25.094 1 51.56 97 PRO A CA 1
ATOM 793 C C . PRO A 1 97 ? -2.168 -1.17 -24.75 1 51.56 97 PRO A C 1
ATOM 795 O O . PRO A 1 97 ? -1.509 -0.136 -24.609 1 51.56 97 PRO A O 1
ATOM 798 N N . THR A 1 98 ? -1.697 -1.855 -23.766 1 52.38 98 THR A N 1
ATOM 799 C CA . THR A 1 98 ? -0.245 -1.992 -23.781 1 52.38 98 THR A CA 1
ATOM 800 C C . THR A 1 98 ? 0.225 -2.65 -25.078 1 52.38 98 THR A C 1
ATOM 802 O O . THR A 1 98 ? -0.545 -2.775 -26.031 1 52.38 98 THR A O 1
ATOM 805 N N . ARG A 1 99 ? 1.374 -3.41 -24.969 1 53.16 99 ARG A N 1
ATOM 806 C CA . ARG A 1 99 ? 1.829 -4.273 -26.047 1 53.16 99 ARG A CA 1
ATOM 807 C C . ARG A 1 99 ? 0.786 -5.336 -26.391 1 53.16 99 ARG A C 1
ATOM 809 O O . ARG A 1 99 ? -0.037 -5.691 -25.531 1 53.16 99 ARG A O 1
ATOM 816 N N . PRO A 1 100 ? 0.547 -5.781 -27.641 1 55.09 100 PRO A N 1
ATOM 817 C CA . PRO A 1 100 ? -0.551 -6.535 -28.25 1 55.09 100 PRO A CA 1
ATOM 818 C C . PRO A 1 100 ? -1.084 -7.641 -27.344 1 55.09 100 PRO A C 1
ATOM 820 O O . PRO A 1 100 ? -2.271 -7.973 -27.406 1 55.09 100 PRO A O 1
ATOM 823 N N . GLU A 1 101 ? -0.194 -8.07 -26.297 1 70.31 101 GLU A N 1
ATOM 824 C CA . GLU A 1 101 ? -0.717 -9.289 -25.688 1 70.31 101 GLU A CA 1
ATOM 825 C C . GLU A 1 101 ? -0.816 -9.148 -24.172 1 70.31 101 GLU A C 1
ATOM 827 O O . GLU A 1 101 ? -0.742 -10.141 -23.438 1 70.31 101 GLU A O 1
ATOM 832 N N . ARG A 1 102 ? -0.878 -7.875 -23.672 1 79.38 102 ARG A N 1
ATOM 833 C CA . ARG A 1 102 ? -0.987 -7.691 -22.234 1 79.38 102 ARG A CA 1
ATOM 834 C C . ARG A 1 102 ? -1.866 -6.488 -21.891 1 79.38 102 ARG A C 1
ATOM 836 O O . ARG A 1 102 ? -1.705 -5.414 -22.484 1 79.38 102 ARG A O 1
ATOM 843 N N . PHE A 1 103 ? -2.85 -6.801 -21.047 1 82.81 103 PHE A N 1
ATOM 844 C CA . PHE A 1 103 ? -3.734 -5.738 -20.594 1 82.81 103 PHE A CA 1
ATOM 845 C C . PHE A 1 103 ? -3.67 -5.594 -19.078 1 82.81 103 PHE A C 1
ATOM 847 O O . PHE A 1 103 ? -3.438 -6.57 -18.375 1 82.81 103 PHE A O 1
ATOM 854 N N . GLN A 1 104 ? -3.719 -4.375 -18.688 1 83.94 104 GLN A N 1
ATOM 855 C CA . GLN A 1 104 ? -3.809 -4.098 -17.25 1 83.94 104 GLN A CA 1
ATOM 856 C C . GLN A 1 104 ? -5.16 -3.488 -16.891 1 83.94 104 GLN A C 1
ATOM 858 O O . GLN A 1 104 ? -5.656 -2.607 -17.609 1 83.94 104 GLN A O 1
ATOM 863 N N . TYR A 1 105 ? -5.762 -4.008 -15.859 1 84.81 105 TYR A N 1
ATOM 864 C CA . TYR A 1 105 ? -7.047 -3.514 -15.367 1 84.81 105 TYR A CA 1
ATOM 865 C C . TYR A 1 105 ? -6.945 -3.061 -13.922 1 84.81 105 TYR A C 1
ATOM 867 O O . TYR A 1 105 ? -6.188 -3.639 -13.133 1 84.81 105 TYR A O 1
ATOM 875 N N . ALA A 1 106 ? -7.672 -1.981 -13.672 1 88.88 106 ALA A N 1
ATOM 876 C CA . ALA A 1 106 ? -7.871 -1.646 -12.266 1 88.88 106 ALA A CA 1
ATOM 877 C C . ALA A 1 106 ? -8.938 -2.537 -11.633 1 88.88 106 ALA A C 1
ATOM 879 O O . ALA A 1 106 ? -9.961 -2.826 -12.258 1 88.88 106 ALA A O 1
ATOM 880 N N . VAL A 1 107 ? -8.68 -3.014 -10.453 1 89.69 107 VAL A N 1
ATOM 881 C CA . VAL A 1 107 ? -9.633 -3.857 -9.742 1 89.69 107 VAL A CA 1
ATOM 882 C C . VAL A 1 107 ? -9.781 -3.369 -8.305 1 89.69 107 VAL A C 1
ATOM 884 O O . VAL A 1 107 ? -8.852 -2.781 -7.742 1 89.69 107 VAL A O 1
ATOM 887 N N . PRO A 1 108 ? -10.969 -3.588 -7.707 1 92.88 108 PRO A N 1
ATOM 888 C CA . PRO A 1 108 ? -11.117 -3.188 -6.305 1 92.88 108 PRO A CA 1
ATOM 889 C C . PRO A 1 108 ? -10.219 -3.988 -5.363 1 92.88 108 PRO A C 1
ATOM 891 O O . PRO A 1 108 ? -9.719 -5.047 -5.738 1 92.88 108 PRO A O 1
ATOM 894 N N . LEU A 1 109 ? -10.039 -3.488 -4.152 1 93.19 109 LEU A N 1
ATOM 895 C CA . LEU A 1 109 ? -9.25 -4.184 -3.141 1 93.19 109 LEU A CA 1
ATOM 896 C C . LEU A 1 109 ? -10.023 -5.363 -2.562 1 93.19 109 LEU A C 1
ATOM 898 O O . LEU A 1 109 ? -9.445 -6.418 -2.285 1 93.19 109 LEU A O 1
ATOM 902 N N . GLY A 1 110 ? -11.273 -5.207 -2.369 1 93.19 110 GLY A N 1
ATOM 903 C CA . GLY A 1 110 ? -12.117 -6.211 -1.732 1 93.19 110 GLY A CA 1
ATOM 904 C C . GLY A 1 110 ? -12.938 -5.656 -0.584 1 93.19 110 GLY A C 1
ATOM 905 O O . GLY A 1 110 ? -13.945 -4.977 -0.804 1 93.19 110 GLY A O 1
ATOM 906 N N . VAL A 1 111 ? -12.398 -5.91 0.652 1 95.81 111 VAL A N 1
ATOM 907 C CA . VAL A 1 111 ? -13.078 -5.414 1.845 1 95.81 111 VAL A CA 1
ATOM 908 C C . VAL A 1 111 ? -12.242 -4.316 2.5 1 95.81 111 VAL A C 1
ATOM 910 O O . VAL A 1 111 ? -11.094 -4.551 2.885 1 95.81 111 VAL A O 1
ATOM 913 N N . VAL A 1 112 ? -12.836 -3.154 2.617 1 97.31 112 VAL A N 1
ATOM 914 C CA . VAL A 1 112 ? -12.211 -2.021 3.289 1 97.31 112 VAL A CA 1
ATOM 915 C C . VAL A 1 112 ? -12.914 -1.753 4.617 1 97.31 112 VAL A C 1
ATOM 917 O O . VAL A 1 112 ? -14.133 -1.921 4.727 1 97.31 112 VAL A O 1
ATOM 920 N N . ALA A 1 113 ? -12.164 -1.369 5.582 1 97.19 113 ALA A N 1
ATOM 921 C CA . ALA A 1 113 ? -12.734 -1.014 6.875 1 97.19 113 ALA A CA 1
ATOM 922 C C . ALA A 1 113 ? -12.367 0.416 7.266 1 97.19 113 ALA A C 1
ATOM 924 O O . ALA A 1 113 ? -11.273 0.888 6.949 1 97.19 113 ALA A O 1
ATOM 925 N N . LEU A 1 114 ? -13.32 1.031 7.902 1 96.94 114 LEU A N 1
ATOM 926 C CA . LEU A 1 114 ? -13.062 2.328 8.516 1 96.94 114 LEU A CA 1
ATOM 927 C C . LEU A 1 114 ? -13.305 2.279 10.016 1 96.94 114 LEU A C 1
ATOM 929 O O . LEU A 1 114 ? -14.422 1.996 10.461 1 96.94 114 LEU A O 1
ATOM 933 N N . VAL A 1 115 ? -12.281 2.477 10.734 1 95.88 115 VAL A N 1
ATOM 934 C CA . VAL A 1 115 ? -12.336 2.619 12.188 1 95.88 115 VAL A CA 1
ATOM 935 C C . VAL A 1 115 ? -12.047 4.07 12.578 1 95.88 115 VAL A C 1
ATOM 937 O O . VAL A 1 115 ? -10.93 4.559 12.391 1 95.88 115 VAL A O 1
ATOM 940 N N . TYR A 1 116 ? -13.039 4.73 13.164 1 91.81 116 TYR A N 1
ATOM 941 C CA . TYR A 1 116 ? -12.844 6.168 13.328 1 91.81 116 TYR A CA 1
ATOM 942 C C . TYR A 1 116 ? -13.438 6.648 14.648 1 91.81 116 TYR A C 1
ATOM 944 O O . TYR A 1 116 ? -14.367 6.039 15.18 1 91.81 116 TYR A O 1
ATOM 952 N N . GLU A 1 117 ? -12.727 7.613 15.102 1 86.94 117 GLU A N 1
ATOM 953 C CA . GLU A 1 117 ? -13.172 8.328 16.297 1 86.94 117 GLU A CA 1
ATOM 954 C C . GLU A 1 117 ? -13.898 9.617 15.938 1 86.94 117 GLU A C 1
ATOM 956 O O . GLU A 1 117 ? -13.258 10.648 15.711 1 86.94 117 GLU A O 1
ATOM 961 N N . GLY A 1 118 ? -15.141 9.422 16 1 79.44 118 GLY A N 1
ATOM 962 C CA . GLY A 1 118 ? -15.836 10.633 15.617 1 79.44 118 GLY A CA 1
ATOM 963 C C . GLY A 1 118 ? -15.719 10.938 14.133 1 79.44 118 GLY A C 1
ATOM 964 O O . GLY A 1 118 ? -15.391 10.055 13.336 1 79.44 118 GLY A O 1
ATOM 965 N N . LEU A 1 119 ? -16.438 11.93 13.477 1 84.88 119 LEU A N 1
ATOM 966 C CA . LEU A 1 119 ? -16.422 12.469 12.117 1 84.88 119 LEU A CA 1
ATOM 967 C C . LEU A 1 119 ? -17.328 11.656 11.203 1 84.88 119 LEU A C 1
ATOM 969 O O . LEU A 1 119 ? -16.875 11.039 10.242 1 84.88 119 LEU A O 1
ATOM 973 N N . PRO A 1 120 ? -18.422 11.648 11.484 1 91.56 120 PRO A N 1
ATOM 974 C CA . PRO A 1 120 ? -19.391 10.883 10.688 1 91.56 120 PRO A CA 1
ATOM 975 C C . PRO A 1 120 ? -19.312 11.219 9.195 1 91.56 120 PRO A C 1
ATOM 977 O O . PRO A 1 120 ? -19.656 10.383 8.359 1 91.56 120 PRO A O 1
ATOM 980 N N . THR A 1 121 ? -18.828 12.375 8.852 1 91.06 121 THR A N 1
ATOM 981 C CA . THR A 1 121 ? -18.719 12.781 7.449 1 91.06 121 THR A CA 1
ATOM 982 C C . THR A 1 121 ? -17.75 11.883 6.695 1 91.06 121 THR A C 1
ATOM 984 O O . THR A 1 121 ? -17.953 11.586 5.516 1 91.06 121 THR A O 1
ATOM 987 N N . LEU A 1 122 ? -16.766 11.422 7.367 1 91.5 122 LEU A N 1
ATOM 988 C CA . LEU A 1 122 ? -15.766 10.547 6.766 1 91.5 122 LEU A CA 1
ATOM 989 C C . LEU A 1 122 ? -16.391 9.227 6.34 1 91.5 122 LEU A C 1
ATOM 991 O O . LEU A 1 122 ? -16.047 8.688 5.281 1 91.5 122 LEU A O 1
ATOM 995 N N . SER A 1 123 ? -17.281 8.742 7.141 1 94.56 123 SER A N 1
ATOM 996 C CA . SER A 1 123 ? -17.922 7.473 6.816 1 94.56 123 SER A CA 1
ATOM 997 C C . SER A 1 123 ? -18.781 7.59 5.562 1 94.56 123 SER A C 1
ATOM 999 O O . SER A 1 123 ? -18.797 6.68 4.73 1 94.56 123 SER A O 1
ATOM 1001 N N . LEU A 1 124 ? -19.422 8.695 5.434 1 95.88 124 LEU A N 1
ATOM 1002 C CA . LEU A 1 124 ? -20.266 8.914 4.258 1 95.88 124 LEU A CA 1
ATOM 1003 C C . LEU A 1 124 ? -19.406 9.07 3.004 1 95.88 124 LEU A C 1
ATOM 1005 O O . LEU A 1 124 ? -19.719 8.516 1.954 1 95.88 124 LEU A O 1
ATOM 1009 N N . MET A 1 125 ? -18.344 9.797 3.16 1 95.06 125 MET A N 1
ATOM 1010 C CA . MET A 1 125 ? -17.438 9.992 2.035 1 95.06 125 MET A CA 1
ATOM 1011 C C . MET A 1 125 ? -16.844 8.656 1.579 1 95.06 125 MET A C 1
ATOM 1013 O O . MET A 1 125 ? -16.859 8.344 0.388 1 95.06 125 MET A O 1
ATOM 1017 N N . LEU A 1 126 ? -16.406 7.863 2.51 1 96.69 126 LEU A N 1
ATOM 1018 C CA . LEU A 1 126 ? -15.789 6.586 2.168 1 96.69 126 LEU A CA 1
ATOM 1019 C C . LEU A 1 126 ? -16.812 5.617 1.604 1 96.69 126 LEU A C 1
ATOM 1021 O O . LEU A 1 126 ? -16.5 4.809 0.729 1 96.69 126 LEU A O 1
ATOM 1025 N N . ALA A 1 127 ? -18.016 5.715 2.111 1 97.81 127 ALA A N 1
ATOM 1026 C CA . ALA A 1 127 ? -19.094 4.895 1.546 1 97.81 127 ALA A CA 1
ATOM 1027 C C . ALA A 1 127 ? -19.266 5.172 0.056 1 97.81 127 ALA A C 1
ATOM 1029 O O . ALA A 1 127 ? -19.375 4.242 -0.747 1 97.81 127 ALA A O 1
ATOM 1030 N N . GLY A 1 128 ? -19.281 6.43 -0.263 1 97.69 128 GLY A N 1
ATOM 1031 C CA . GLY A 1 128 ? -19.359 6.789 -1.669 1 97.69 128 GLY A CA 1
ATOM 1032 C C . GLY A 1 128 ? -18.203 6.273 -2.486 1 97.69 128 GLY A C 1
ATOM 1033 O O . GLY A 1 128 ? -18.391 5.719 -3.57 1 97.69 128 GLY A O 1
ATOM 1034 N N . MET A 1 129 ? -17.016 6.43 -1.963 1 96.81 129 MET A N 1
ATOM 1035 C CA . MET A 1 129 ? -15.812 5.984 -2.664 1 96.81 129 MET A CA 1
ATOM 1036 C C . MET A 1 129 ? -15.812 4.469 -2.848 1 96.81 129 MET A C 1
ATOM 1038 O O . MET A 1 129 ? -15.398 3.965 -3.891 1 96.81 129 MET A O 1
ATOM 1042 N N . ALA A 1 130 ? -16.25 3.807 -1.806 1 97.69 130 ALA A N 1
ATOM 1043 C CA . ALA A 1 130 ? -16.312 2.348 -1.857 1 97.69 130 ALA A CA 1
ATOM 1044 C C . ALA A 1 130 ? -17.25 1.873 -2.957 1 97.69 130 ALA A C 1
ATOM 1046 O O . ALA A 1 130 ? -16.922 0.962 -3.719 1 97.69 130 ALA A O 1
ATOM 1047 N N . LEU A 1 131 ? -18.375 2.486 -3.039 1 97.81 131 LEU A N 1
ATOM 1048 C CA . LEU A 1 131 ? -19.328 2.143 -4.086 1 97.81 131 LEU A CA 1
ATOM 1049 C C . LEU A 1 131 ? -18.75 2.432 -5.469 1 97.81 131 LEU A C 1
ATOM 1051 O O . LEU A 1 131 ? -18.844 1.599 -6.371 1 97.81 131 LEU A O 1
ATOM 1055 N N . LYS A 1 132 ? -18.141 3.586 -5.582 1 96.88 132 LYS A N 1
ATOM 1056 C CA . LYS A 1 132 ? -17.578 3.998 -6.859 1 96.88 132 LYS A CA 1
ATOM 1057 C C . LYS A 1 132 ? -16.484 3.031 -7.316 1 96.88 132 LYS A C 1
ATOM 1059 O O . LYS A 1 132 ? -16.359 2.736 -8.508 1 96.88 132 LYS A O 1
ATOM 1064 N N . THR A 1 133 ? -15.703 2.529 -6.414 1 95.25 133 THR A N 1
ATOM 1065 C CA . THR A 1 133 ? -14.562 1.691 -6.75 1 95.25 133 THR A CA 1
ATOM 1066 C C . THR A 1 133 ? -14.93 0.213 -6.676 1 95.25 133 THR A C 1
ATOM 1068 O O . THR A 1 133 ? -14.125 -0.651 -7.031 1 95.25 133 THR A O 1
ATOM 1071 N N . GLY A 1 134 ? -16.047 -0.135 -6.164 1 95.25 134 GLY A N 1
ATOM 1072 C CA . GLY A 1 134 ? -16.516 -1.512 -6.113 1 95.25 134 GLY A CA 1
ATOM 1073 C C . GLY A 1 134 ? -15.961 -2.289 -4.938 1 95.25 134 GLY A C 1
ATOM 1074 O O . GLY A 1 134 ? -15.648 -3.475 -5.059 1 95.25 134 GLY A O 1
ATOM 1075 N N . ASN A 1 135 ? -15.781 -1.675 -3.795 1 96.75 135 ASN A N 1
ATOM 1076 C CA . ASN A 1 135 ? -15.32 -2.318 -2.568 1 96.75 135 ASN A CA 1
ATOM 1077 C C . ASN A 1 135 ? -16.453 -2.49 -1.565 1 96.75 135 ASN A C 1
ATOM 1079 O O . ASN A 1 135 ? -17.359 -1.659 -1.498 1 96.75 135 ASN A O 1
ATOM 1083 N N . ALA A 1 136 ? -16.422 -3.588 -0.843 1 97.44 136 ALA A N 1
ATOM 1084 C CA . ALA A 1 136 ? -17.266 -3.67 0.346 1 97.44 136 ALA A CA 1
ATOM 1085 C C . ALA A 1 136 ? -16.672 -2.857 1.495 1 97.44 136 ALA A C 1
ATOM 1087 O O . ALA A 1 136 ? -15.453 -2.701 1.59 1 97.44 136 ALA A O 1
ATOM 1088 N N . LEU A 1 137 ? -17.562 -2.324 2.336 1 98.19 137 LEU A N 1
ATOM 1089 C CA . LEU A 1 137 ? -17.109 -1.425 3.389 1 98.19 137 LEU A CA 1
ATOM 1090 C C . LEU A 1 137 ? -17.703 -1.813 4.734 1 98.19 137 LEU A C 1
ATOM 1092 O O . LEU A 1 137 ? -18.906 -2.061 4.832 1 98.19 137 LEU A O 1
ATOM 1096 N N . VAL A 1 138 ? -16.844 -1.941 5.703 1 97.31 138 VAL A N 1
ATOM 1097 C CA . VAL A 1 138 ? -17.312 -2.121 7.078 1 97.31 138 VAL A CA 1
ATOM 1098 C C . VAL A 1 138 ? -16.906 -0.909 7.918 1 97.31 138 VAL A C 1
ATOM 1100 O O . VAL A 1 138 ? -15.781 -0.421 7.824 1 97.31 138 VAL A O 1
ATOM 1103 N N . LEU A 1 139 ? -17.891 -0.448 8.695 1 96.75 139 LEU A N 1
ATOM 1104 C CA . LEU A 1 139 ? -17.719 0.774 9.469 1 96.75 139 LEU A CA 1
ATOM 1105 C C . LEU A 1 139 ? -17.781 0.482 10.961 1 96.75 139 LEU A C 1
ATOM 1107 O O . LEU A 1 139 ? -18.656 -0.271 11.414 1 96.75 139 LEU A O 1
ATOM 1111 N N . TRP A 1 140 ? -16.812 1.017 11.672 1 95.62 140 TRP A N 1
ATOM 1112 C CA . TRP A 1 140 ? -16.875 0.992 13.133 1 95.62 140 TRP A CA 1
ATOM 1113 C C . TRP A 1 140 ? -16.5 2.352 13.711 1 95.62 140 TRP A C 1
ATOM 1115 O O . TRP A 1 140 ? -15.492 2.945 13.328 1 95.62 140 TRP A O 1
ATOM 1125 N N . SER A 1 141 ? -17.359 2.787 14.523 1 91.25 141 SER A N 1
ATOM 1126 C CA . SER A 1 141 ? -17.094 4.059 15.195 1 91.25 141 SER A CA 1
ATOM 1127 C C . SER A 1 141 ? -17.125 3.898 16.719 1 91.25 141 SER A C 1
ATOM 1129 O O . SER A 1 141 ? -17.766 2.973 17.234 1 91.25 141 SER A O 1
ATOM 1131 N N . GLY A 1 142 ? -16.406 4.656 17.375 1 81.62 142 GLY A N 1
ATOM 1132 C CA . GLY A 1 142 ? -16.406 4.621 18.828 1 81.62 142 GLY A CA 1
ATOM 1133 C C . GLY A 1 142 ? -17.766 4.84 19.438 1 81.62 142 GLY A C 1
ATOM 1134 O O . GLY A 1 142 ? -18.734 5.125 18.734 1 81.62 142 GLY A O 1
ATOM 1135 N N . GLU A 1 143 ? -17.859 4.762 20.703 1 77.5 143 GLU A N 1
ATOM 1136 C CA . GLU A 1 143 ? -19.125 4.809 21.453 1 77.5 143 GLU A CA 1
ATOM 1137 C C . GLU A 1 143 ? -19.734 6.207 21.422 1 77.5 143 GLU A C 1
ATOM 1139 O O . GLU A 1 143 ? -20.953 6.355 21.484 1 77.5 143 GLU A O 1
ATOM 1144 N N . SER A 1 144 ? -19.031 7.199 21.156 1 82.06 144 SER A N 1
ATOM 1145 C CA . SER A 1 144 ? -19.5 8.586 21.219 1 82.06 144 SER A CA 1
ATOM 1146 C C . SER A 1 144 ? -20.375 8.914 20.016 1 82.06 144 SER A C 1
ATOM 1148 O O . SER A 1 144 ? -21.078 9.93 20 1 82.06 144 SER A O 1
ATOM 1150 N N . SER A 1 145 ? -20.328 8.117 19 1 89.25 145 SER A N 1
ATOM 1151 C CA . SER A 1 145 ? -21.078 8.406 17.781 1 89.25 145 SER A CA 1
ATOM 1152 C C . SER A 1 145 ? -22.156 7.355 17.531 1 89.25 145 SER A C 1
ATOM 1154 O O . SER A 1 145 ? -22.562 7.117 16.391 1 89.25 145 SER A O 1
ATOM 1156 N N . HIS A 1 146 ? -22.641 6.781 18.562 1 88.56 146 HIS A N 1
ATOM 1157 C CA . HIS A 1 146 ? -23.531 5.629 18.453 1 88.56 146 HIS A CA 1
ATOM 1158 C C . HIS A 1 146 ? -24.797 5.98 17.688 1 88.56 146 HIS A C 1
ATOM 1160 O O . HIS A 1 146 ? -25.156 5.289 16.719 1 88.56 146 HIS A O 1
ATOM 1166 N N . TYR A 1 147 ? -25.469 7.02 18.062 1 94.25 147 TYR A N 1
ATOM 1167 C CA . TYR A 1 147 ? -26.734 7.391 17.453 1 94.25 147 TYR A CA 1
ATOM 1168 C C . TYR A 1 147 ? -26.516 7.867 16.016 1 94.25 147 TYR A C 1
ATOM 1170 O O . TYR A 1 147 ? -27.25 7.453 15.109 1 94.25 147 TYR A O 1
ATOM 1178 N N . THR A 1 148 ? -25.594 8.68 15.797 1 95.75 148 THR A N 1
ATOM 1179 C CA . THR A 1 148 ? -25.297 9.18 14.461 1 95.75 148 THR A CA 1
ATOM 1180 C C . THR A 1 148 ? -24.891 8.039 13.531 1 95.75 148 THR A C 1
ATOM 1182 O O . THR A 1 148 ? -25.359 7.969 12.391 1 95.75 148 THR A O 1
ATOM 1185 N N . ALA A 1 149 ? -24.094 7.113 14.023 1 94.38 149 ALA A N 1
ATOM 1186 C CA . ALA A 1 149 ? -23.672 5.957 13.234 1 94.38 149 ALA A CA 1
ATOM 1187 C C . ALA A 1 149 ? -24.859 5.09 12.852 1 94.38 149 ALA A C 1
ATOM 1189 O O . ALA A 1 149 ? -24.922 4.57 11.734 1 94.38 149 ALA A O 1
ATOM 1190 N N . GLY A 1 150 ? -25.734 4.973 13.805 1 94 150 GLY A N 1
ATOM 1191 C CA . GLY A 1 150 ? -26.953 4.227 13.516 1 94 150 GLY A CA 1
ATOM 1192 C C . GLY A 1 150 ? -27.797 4.855 12.422 1 94 150 GLY A C 1
ATOM 1193 O O . GLY A 1 150 ? -28.312 4.156 11.555 1 94 150 GLY A O 1
ATOM 1194 N N . ALA A 1 151 ? -27.922 6.125 12.516 1 96.38 151 ALA A N 1
ATOM 1195 C CA . ALA A 1 151 ? -28.672 6.848 11.5 1 96.38 151 ALA A CA 1
ATOM 1196 C C . ALA A 1 151 ? -28.016 6.715 10.125 1 96.38 151 ALA A C 1
ATOM 1198 O O . ALA A 1 151 ? -28.703 6.559 9.117 1 96.38 151 ALA A O 1
ATOM 1199 N N . ILE A 1 152 ? -26.734 6.785 10.078 1 96.38 152 ILE A N 1
ATOM 1200 C CA . ILE A 1 152 ? -25.984 6.641 8.836 1 96.38 152 ILE A CA 1
ATOM 1201 C C . ILE A 1 152 ? -26.188 5.234 8.273 1 96.38 152 ILE A C 1
ATOM 1203 O O . ILE A 1 152 ? -26.391 5.062 7.07 1 96.38 152 ILE A O 1
ATOM 1207 N N . ALA A 1 153 ? -26.172 4.285 9.172 1 94.62 153 ALA A N 1
ATOM 1208 C CA . ALA A 1 153 ? -26.406 2.904 8.758 1 94.62 153 ALA A CA 1
ATOM 1209 C C . ALA A 1 153 ? -27.766 2.752 8.102 1 94.62 153 ALA A C 1
ATOM 1211 O O . ALA A 1 153 ? -27.891 2.105 7.059 1 94.62 153 ALA A O 1
ATOM 1212 N N . THR A 1 154 ? -28.703 3.338 8.695 1 95.19 154 THR A N 1
ATOM 1213 C CA . THR A 1 154 ? -30.062 3.27 8.195 1 95.19 154 THR A CA 1
ATOM 1214 C C . THR A 1 154 ? -30.156 3.918 6.816 1 95.19 154 THR A C 1
ATOM 1216 O O . THR A 1 154 ? -30.797 3.375 5.91 1 95.19 154 THR A O 1
ATOM 1219 N N . LEU A 1 155 ? -29.562 5.016 6.738 1 96.69 155 LEU A N 1
ATOM 1220 C CA . LEU A 1 155 ? -29.531 5.746 5.477 1 96.69 155 LEU A CA 1
ATOM 1221 C C . LEU A 1 155 ? -28.891 4.906 4.375 1 96.69 155 LEU A C 1
ATOM 1223 O O . LEU A 1 155 ? -29.406 4.84 3.258 1 96.69 155 LEU A O 1
ATOM 1227 N N . ILE A 1 156 ? -27.797 4.301 4.641 1 96.88 156 ILE A N 1
ATOM 1228 C CA . ILE A 1 156 ? -27.062 3.496 3.67 1 96.88 156 ILE A CA 1
ATOM 1229 C C . ILE A 1 156 ? -27.891 2.279 3.271 1 96.88 156 ILE A C 1
ATOM 1231 O O . ILE A 1 156 ? -27.984 1.939 2.09 1 96.88 156 ILE A O 1
ATOM 1235 N N . GLU A 1 157 ? -28.469 1.678 4.246 1 95.38 157 GLU A N 1
ATOM 1236 C CA . GLU A 1 157 ? -29.328 0.53 3.979 1 95.38 157 GLU A CA 1
ATOM 1237 C C . GLU A 1 157 ? -30.484 0.908 3.045 1 95.38 157 GLU A C 1
ATOM 1239 O O . GLU A 1 157 ? -30.812 0.155 2.129 1 95.38 157 GLU A O 1
ATOM 1244 N N . ALA A 1 158 ? -31.078 1.988 3.312 1 96.75 158 ALA A N 1
ATOM 1245 C CA . ALA A 1 158 ? -32.156 2.469 2.477 1 96.75 158 ALA A CA 1
ATOM 1246 C C . ALA A 1 158 ? -31.703 2.68 1.036 1 96.75 158 ALA A C 1
ATOM 1248 O O . ALA A 1 158 ? -32.406 2.328 0.092 1 96.75 158 ALA A O 1
ATOM 1249 N N . ALA A 1 159 ? -30.547 3.24 0.855 1 97.56 159 ALA A N 1
ATOM 1250 C CA . ALA A 1 159 ? -30 3.48 -0.477 1 97.56 159 ALA A CA 1
ATOM 1251 C C . ALA A 1 159 ? -29.734 2.168 -1.204 1 97.56 159 ALA A C 1
ATOM 1253 O O . ALA A 1 159 ? -30.109 2.004 -2.367 1 97.56 159 ALA A O 1
ATOM 1254 N N . LEU A 1 160 ? -29.109 1.199 -0.529 1 97.62 160 LEU A N 1
ATOM 1255 C CA . LEU A 1 160 ? -28.703 -0.067 -1.133 1 97.62 160 LEU A CA 1
ATOM 1256 C C . LEU A 1 160 ? -29.922 -0.926 -1.452 1 97.62 160 LEU A C 1
ATOM 1258 O O . LEU A 1 160 ? -29.906 -1.697 -2.414 1 97.62 160 LEU A O 1
ATOM 1262 N N . SER A 1 161 ? -30.984 -0.76 -0.66 1 96.94 161 SER A N 1
ATOM 1263 C CA . SER A 1 161 ? -32.188 -1.548 -0.853 1 96.94 161 SER A CA 1
ATOM 1264 C C . SER A 1 161 ? -32.875 -1.223 -2.186 1 96.94 161 SER A C 1
ATOM 1266 O O . SER A 1 161 ? -33.656 -2.004 -2.689 1 96.94 161 SER A O 1
ATOM 1268 N N . LYS A 1 162 ? -32.531 -0.169 -2.738 1 97.25 162 LYS A N 1
ATOM 1269 C CA . LYS A 1 162 ? -33.125 0.263 -4.008 1 97.25 162 LYS A CA 1
ATOM 1270 C C . LYS A 1 162 ? -32.312 -0.292 -5.191 1 97.25 162 LYS A C 1
ATOM 1272 O O . LYS A 1 162 ? -32.625 0.009 -6.344 1 97.25 162 LYS A O 1
ATOM 1277 N N . THR A 1 163 ? -31.281 -1.023 -4.926 1 97.38 163 THR A N 1
ATOM 1278 C CA . THR A 1 163 ? -30.438 -1.635 -5.949 1 97.38 163 THR A CA 1
ATOM 1279 C C . THR A 1 163 ? -30.391 -3.15 -5.781 1 97.38 163 THR A C 1
ATOM 1281 O O . THR A 1 163 ? -30.984 -3.693 -4.848 1 97.38 163 THR A O 1
ATOM 1284 N N . SER A 1 164 ? -29.672 -3.826 -6.66 1 96.5 164 SER A N 1
ATOM 1285 C CA . SER A 1 164 ? -29.516 -5.273 -6.57 1 96.5 164 SER A CA 1
ATOM 1286 C C . SER A 1 164 ? -28.266 -5.641 -5.777 1 96.5 164 SER A C 1
ATOM 1288 O O . SER A 1 164 ? -27.938 -6.82 -5.625 1 96.5 164 SER A O 1
ATOM 1290 N N . LEU A 1 165 ? -27.594 -4.621 -5.273 1 96.25 165 LEU A N 1
ATOM 1291 C CA . LEU A 1 165 ? -26.406 -4.91 -4.48 1 96.25 165 LEU A CA 1
ATOM 1292 C C . LEU A 1 165 ? -26.781 -5.535 -3.143 1 96.25 165 LEU A C 1
ATOM 1294 O O . LEU A 1 165 ? -27.812 -5.191 -2.561 1 96.25 165 LEU A O 1
ATOM 1298 N N . PRO A 1 166 ? -25.922 -6.375 -2.666 1 95.44 166 PRO A N 1
ATOM 1299 C CA . PRO A 1 166 ? -26.172 -6.93 -1.335 1 95.44 166 PRO A CA 1
ATOM 1300 C C . PRO A 1 166 ? -26.281 -5.852 -0.258 1 95.44 166 PRO A C 1
ATOM 1302 O O . PRO A 1 166 ? -25.547 -4.859 -0.301 1 95.44 166 PRO A O 1
ATOM 1305 N N . LYS A 1 167 ? -27.109 -6.098 0.724 1 93.44 167 LYS A N 1
ATOM 1306 C CA . LYS A 1 167 ? -27.281 -5.164 1.833 1 93.44 167 LYS A CA 1
ATOM 1307 C C . LYS A 1 167 ? -26 -5.059 2.662 1 93.44 167 LYS A C 1
ATOM 1309 O O . LYS A 1 167 ? -25.781 -4.066 3.357 1 93.44 167 LYS A O 1
ATOM 1314 N N . THR A 1 168 ? -25.25 -6.086 2.508 1 94.94 168 THR A N 1
ATOM 1315 C CA . THR A 1 168 ? -24.031 -6.164 3.312 1 94.94 168 THR A CA 1
ATOM 1316 C C . THR A 1 168 ? -22.859 -5.523 2.584 1 94.94 168 THR A C 1
ATOM 1318 O O . THR A 1 168 ? -21.703 -5.684 2.988 1 94.94 168 THR A O 1
ATOM 1321 N N . THR A 1 169 ? -23.141 -4.809 1.498 1 96.81 169 THR A N 1
ATOM 1322 C CA . THR A 1 169 ? -22.109 -4.082 0.77 1 96.81 169 THR A CA 1
ATOM 1323 C C . THR A 1 169 ? -21.422 -3.064 1.676 1 96.81 169 THR A C 1
ATOM 1325 O O . THR A 1 169 ? -20.203 -2.92 1.641 1 96.81 169 THR A O 1
ATOM 1328 N N . ILE A 1 170 ? -22.203 -2.367 2.428 1 97.69 170 ILE A N 1
ATOM 1329 C CA . ILE A 1 170 ? -21.719 -1.464 3.463 1 97.69 170 ILE A CA 1
ATOM 1330 C C . ILE A 1 170 ? -22.406 -1.784 4.793 1 97.69 170 ILE A C 1
ATOM 1332 O O . ILE A 1 170 ? -23.641 -1.798 4.875 1 97.69 170 ILE A O 1
ATOM 1336 N N . GLN A 1 171 ? -21.531 -2.053 5.793 1 95.25 171 GLN A N 1
ATOM 1337 C CA . GLN A 1 171 ? -22.078 -2.465 7.078 1 95.25 171 GLN A CA 1
ATOM 1338 C C . GLN A 1 171 ? -21.422 -1.709 8.227 1 95.25 171 GLN A C 1
ATOM 1340 O O . GLN A 1 171 ? -20.234 -1.366 8.148 1 95.25 171 GLN A O 1
ATOM 1345 N N . THR A 1 172 ? -22.281 -1.462 9.211 1 94.06 172 THR A N 1
ATOM 1346 C CA . THR A 1 172 ? -21.734 -0.974 10.477 1 94.06 172 THR A CA 1
ATOM 1347 C C . THR A 1 172 ? -21.531 -2.125 11.453 1 94.06 172 THR A C 1
ATOM 1349 O O . THR A 1 172 ? -22.422 -2.938 11.672 1 94.06 172 THR A O 1
ATOM 1352 N N . LEU A 1 173 ? -20.328 -2.186 12.016 1 92.88 173 LEU A N 1
ATOM 1353 C CA . LEU A 1 173 ? -20 -3.273 12.93 1 92.88 173 LEU A CA 1
ATOM 1354 C C . LEU A 1 173 ? -20.219 -2.852 14.375 1 92.88 173 LEU A C 1
ATOM 1356 O O . LEU A 1 173 ? -19.875 -1.731 14.758 1 92.88 173 LEU A O 1
ATOM 1360 N N . SER A 1 174 ? -20.734 -3.781 15.141 1 88.19 174 SER A N 1
ATOM 1361 C CA . SER A 1 174 ? -20.828 -3.59 16.578 1 88.19 174 SER A CA 1
ATOM 1362 C C . SER A 1 174 ? -19.641 -4.215 17.312 1 88.19 174 SER A C 1
ATOM 1364 O O . SER A 1 174 ? -19.344 -3.842 18.438 1 88.19 174 SER A O 1
ATOM 1366 N N . LEU A 1 175 ? -19 -5.074 16.625 1 88.88 175 LEU A N 1
ATOM 1367 C CA . LEU A 1 175 ? -17.844 -5.77 17.188 1 88.88 175 LEU A CA 1
ATOM 1368 C C . LEU A 1 175 ? -16.641 -4.848 17.266 1 88.88 175 LEU A C 1
ATOM 1370 O O . LEU A 1 175 ? -16.312 -4.164 16.297 1 88.88 175 LEU A O 1
ATOM 1374 N N . SER A 1 176 ? -15.984 -4.926 18.391 1 90.94 176 SER A N 1
ATOM 1375 C CA . SER A 1 176 ? -14.797 -4.102 18.578 1 90.94 176 SER A CA 1
ATOM 1376 C C . SER A 1 176 ? -13.711 -4.438 17.562 1 90.94 176 SER A C 1
ATOM 1378 O O . SER A 1 176 ? -13.492 -5.609 17.25 1 90.94 176 SER A O 1
ATOM 1380 N N . PRO A 1 177 ? -13.047 -3.395 17.078 1 92.44 177 PRO A N 1
ATOM 1381 C CA . PRO A 1 177 ? -11.969 -3.641 16.109 1 92.44 177 PRO A CA 1
ATOM 1382 C C . PRO A 1 177 ? -10.906 -4.598 16.656 1 92.44 177 PRO A C 1
ATOM 1384 O O . PRO A 1 177 ? -10.32 -5.363 15.883 1 92.44 177 PRO A O 1
ATOM 1387 N N . ALA A 1 178 ? -10.688 -4.59 17.922 1 87.5 178 ALA A N 1
ATOM 1388 C CA . ALA A 1 178 ? -9.68 -5.445 18.531 1 87.5 178 ALA A CA 1
ATOM 1389 C C . ALA A 1 178 ? -9.953 -6.918 18.25 1 87.5 178 ALA A C 1
ATOM 1391 O O . ALA A 1 178 ? -9.031 -7.738 18.25 1 87.5 178 ALA A O 1
ATOM 1392 N N . SER A 1 179 ? -11.164 -7.215 17.922 1 89.81 179 SER A N 1
ATOM 1393 C CA . SER A 1 179 ? -11.562 -8.602 17.734 1 89.81 179 SER A CA 1
ATOM 1394 C C . SER A 1 179 ? -11.258 -9.078 16.312 1 89.81 179 SER A C 1
ATOM 1396 O O . SER A 1 179 ? -11.258 -10.281 16.047 1 89.81 179 SER A O 1
ATOM 1398 N N . TRP A 1 180 ? -10.969 -8.141 15.438 1 92.44 180 TRP A N 1
ATOM 1399 C CA . TRP A 1 180 ? -10.805 -8.617 14.07 1 92.44 180 TRP A CA 1
ATOM 1400 C C . TRP A 1 180 ? -9.609 -7.953 13.398 1 92.44 180 TRP A C 1
ATOM 1402 O O . TRP A 1 180 ? -9.055 -8.484 12.438 1 92.44 180 TRP A O 1
ATOM 1412 N N . LEU A 1 181 ? -9.125 -6.859 13.875 1 91.12 181 LEU A N 1
ATOM 1413 C CA . LEU A 1 181 ? -7.977 -6.184 13.281 1 91.12 181 LEU A CA 1
ATOM 1414 C C . LEU A 1 181 ? -6.727 -7.051 13.375 1 91.12 181 LEU A C 1
ATOM 1416 O O . LEU A 1 181 ? -5.793 -6.887 12.586 1 91.12 181 LEU A O 1
ATOM 1420 N N . GLY A 1 182 ? -6.777 -7.906 14.367 1 88.75 182 GLY A N 1
ATOM 1421 C CA . GLY A 1 182 ? -5.629 -8.766 14.594 1 88.75 182 GLY A CA 1
ATOM 1422 C C . GLY A 1 182 ? -5.543 -9.922 13.609 1 88.75 182 GLY A C 1
ATOM 1423 O O . GLY A 1 182 ? -4.566 -10.672 13.609 1 88.75 182 GLY A O 1
ATOM 1424 N N . ASP A 1 183 ? -6.531 -10.07 12.828 1 88.5 183 ASP A N 1
ATOM 1425 C CA . ASP A 1 183 ? -6.543 -11.078 11.773 1 88.5 183 ASP A CA 1
ATOM 1426 C C . ASP A 1 183 ? -6.062 -10.492 10.445 1 88.5 183 ASP A C 1
ATOM 1428 O O . ASP A 1 183 ? -6.723 -9.625 9.867 1 88.5 183 ASP A O 1
ATOM 1432 N N . PRO A 1 184 ? -4.949 -11.008 9.93 1 84.62 184 PRO A N 1
ATOM 1433 C CA . PRO A 1 184 ? -4.375 -10.438 8.711 1 84.62 184 PRO A CA 1
ATOM 1434 C C . PRO A 1 184 ? -5.301 -10.586 7.5 1 84.62 184 PRO A C 1
ATOM 1436 O O . PRO A 1 184 ? -5.129 -9.883 6.5 1 84.62 184 PRO A O 1
ATOM 1439 N N . THR A 1 185 ? -6.309 -11.453 7.625 1 81.88 185 THR A N 1
ATOM 1440 C CA . THR A 1 185 ? -7.172 -11.734 6.484 1 81.88 185 THR A CA 1
ATOM 1441 C C . THR A 1 185 ? -8.539 -11.086 6.672 1 81.88 185 THR A C 1
ATOM 1443 O O . THR A 1 185 ? -9.438 -11.25 5.84 1 81.88 185 THR A O 1
ATOM 1446 N N . ALA A 1 186 ? -8.68 -10.375 7.734 1 86.94 186 ALA A N 1
ATOM 1447 C CA . ALA A 1 186 ? -10 -9.852 8.086 1 86.94 186 ALA A CA 1
ATOM 1448 C C . ALA A 1 186 ? -10.516 -8.891 7.016 1 86.94 186 ALA A C 1
ATOM 1450 O O . ALA A 1 186 ? -11.672 -8.977 6.609 1 86.94 186 ALA A O 1
ATOM 1451 N N . VAL A 1 187 ? -9.625 -7.961 6.645 1 93.88 187 VAL A N 1
ATOM 1452 C CA . VAL A 1 187 ? -9.961 -6.977 5.621 1 93.88 187 VAL A CA 1
ATOM 1453 C C . VAL A 1 187 ? -8.75 -6.738 4.715 1 93.88 187 VAL A C 1
ATOM 1455 O O . VAL A 1 187 ? -7.629 -7.125 5.055 1 93.88 187 VAL A O 1
ATOM 1458 N N . ASP A 1 188 ? -9.031 -6.199 3.613 1 92.94 188 ASP A N 1
ATOM 1459 C CA . ASP A 1 188 ? -7.953 -5.953 2.664 1 92.94 188 ASP A CA 1
ATOM 1460 C C . ASP A 1 188 ? -7.234 -4.641 2.977 1 92.94 188 ASP A C 1
ATOM 1462 O O . ASP A 1 188 ? -6.059 -4.477 2.646 1 92.94 188 ASP A O 1
ATOM 1466 N N . LEU A 1 189 ? -7.922 -3.756 3.568 1 95.44 189 LEU A N 1
ATOM 1467 C CA . LEU A 1 189 ? -7.352 -2.49 4.012 1 95.44 189 LEU A CA 1
ATOM 1468 C C . LEU A 1 189 ? -8.195 -1.871 5.125 1 95.44 189 LEU A C 1
ATOM 1470 O O . LEU A 1 189 ? -9.414 -1.738 4.98 1 95.44 189 LEU A O 1
ATOM 1474 N N . ALA A 1 190 ? -7.562 -1.526 6.148 1 95.88 190 ALA A N 1
ATOM 1475 C CA . ALA A 1 190 ? -8.219 -0.801 7.23 1 95.88 190 ALA A CA 1
ATOM 1476 C C . ALA A 1 190 ? -7.758 0.652 7.277 1 95.88 190 ALA A C 1
ATOM 1478 O O . ALA A 1 190 ? -6.555 0.926 7.27 1 95.88 190 ALA A O 1
ATOM 1479 N N . LEU A 1 191 ? -8.711 1.519 7.285 1 95.94 191 LEU A N 1
ATOM 1480 C CA . LEU A 1 191 ? -8.438 2.934 7.516 1 95.94 191 LEU A CA 1
ATOM 1481 C C . LEU A 1 191 ? -8.766 3.324 8.953 1 95.94 191 LEU A C 1
ATOM 1483 O O . LEU A 1 191 ? -9.805 2.932 9.484 1 95.94 191 LEU A O 1
ATOM 1487 N N . VAL A 1 192 ? -7.887 4.059 9.547 1 94.5 192 VAL A N 1
ATOM 1488 C CA . VAL A 1 192 ? -8.109 4.52 10.914 1 94.5 192 VAL A CA 1
ATOM 1489 C C . VAL A 1 192 ? -8.031 6.043 10.961 1 94.5 192 VAL A C 1
ATOM 1491 O O . VAL A 1 192 ? -7.125 6.645 10.383 1 94.5 192 VAL A O 1
ATOM 1494 N N . TYR A 1 193 ? -8.906 6.605 11.609 1 91.75 193 TYR A N 1
ATOM 1495 C CA . TYR A 1 193 ? -8.93 8.055 11.812 1 91.75 193 TYR A CA 1
ATOM 1496 C C . TYR A 1 193 ? -9.297 8.391 13.258 1 91.75 193 TYR A C 1
ATOM 1498 O O . TYR A 1 193 ? -10.281 7.883 13.789 1 91.75 193 TYR A O 1
ATOM 1506 N N . GLY A 1 194 ? -8.484 9.25 13.828 1 88.88 194 GLY A N 1
ATOM 1507 C CA . GLY A 1 194 ? -8.711 9.68 15.203 1 88.88 194 GLY A CA 1
ATOM 1508 C C . GLY A 1 194 ? -7.488 10.328 15.828 1 88.88 194 GLY A C 1
ATOM 1509 O O . GLY A 1 194 ? -6.492 10.578 15.148 1 88.88 194 GLY A O 1
ATOM 1510 N N . ARG A 1 195 ? -7.594 10.602 17.094 1 86.81 195 ARG A N 1
ATOM 1511 C CA . ARG A 1 195 ? -6.473 11.195 17.812 1 86.81 195 ARG A CA 1
ATOM 1512 C C . ARG A 1 195 ? -5.312 10.211 17.938 1 86.81 195 ARG A C 1
ATOM 1514 O O . ARG A 1 195 ? -5.496 9.008 17.766 1 86.81 195 ARG A O 1
ATOM 1521 N N . SER A 1 196 ? -4.223 10.734 18.297 1 85.25 196 SER A N 1
ATOM 1522 C CA . SER A 1 196 ? -2.977 9.977 18.281 1 85.25 196 SER A CA 1
ATOM 1523 C C . SER A 1 196 ? -3.086 8.711 19.125 1 85.25 196 SER A C 1
ATOM 1525 O O . SER A 1 196 ? -2.645 7.637 18.703 1 85.25 196 SER A O 1
ATOM 1527 N N . ARG A 1 197 ? -3.635 8.852 20.297 1 86 197 ARG A N 1
ATOM 1528 C CA . ARG A 1 197 ? -3.748 7.699 21.172 1 86 197 ARG A CA 1
ATOM 1529 C C . ARG A 1 197 ? -4.648 6.629 20.562 1 86 197 ARG A C 1
ATOM 1531 O O . ARG A 1 197 ? -4.332 5.438 20.625 1 86 197 ARG A O 1
ATOM 1538 N N . PHE A 1 198 ? -5.762 7.043 20.047 1 90.06 198 PHE A N 1
ATOM 1539 C CA . PHE A 1 198 ? -6.695 6.129 19.391 1 90.06 198 PHE A CA 1
ATOM 1540 C C . PHE A 1 198 ? -6.027 5.395 18.234 1 90.06 198 PHE A C 1
ATOM 1542 O O . PHE A 1 198 ? -6.109 4.168 18.141 1 90.06 198 PHE A O 1
ATOM 1549 N N . VAL A 1 199 ? -5.352 6.086 17.391 1 89.88 199 VAL A N 1
ATOM 1550 C CA . VAL A 1 199 ? -4.688 5.523 16.219 1 89.88 199 VAL A CA 1
ATOM 1551 C C . VAL A 1 199 ? -3.607 4.539 16.656 1 89.88 199 VAL A C 1
ATOM 1553 O O . VAL A 1 199 ? -3.479 3.453 16.094 1 89.88 199 VAL A O 1
ATOM 1556 N N . ALA A 1 200 ? -2.871 4.945 17.656 1 88.56 200 ALA A N 1
ATOM 1557 C CA . ALA A 1 200 ? -1.802 4.086 18.156 1 88.56 200 ALA A CA 1
ATOM 1558 C C . ALA A 1 200 ? -2.357 2.764 18.672 1 88.56 200 ALA A C 1
ATOM 1560 O O . ALA A 1 200 ? -1.769 1.704 18.453 1 88.56 200 ALA A O 1
ATOM 1561 N N . GLU A 1 201 ? -3.436 2.83 19.328 1 90.75 201 GLU A N 1
ATOM 1562 C CA . GLU A 1 201 ? -4.078 1.637 19.859 1 90.75 201 GLU A CA 1
ATOM 1563 C C . GLU A 1 201 ? -4.512 0.686 18.75 1 90.75 201 GLU A C 1
ATOM 1565 O O . GLU A 1 201 ? -4.293 -0.523 18.844 1 90.75 201 GLU A O 1
ATOM 1570 N N . GLN A 1 202 ? -5.16 1.216 17.734 1 92.81 202 GLN A N 1
ATOM 1571 C CA . GLN A 1 202 ? -5.598 0.381 16.609 1 92.81 202 GLN A CA 1
ATOM 1572 C C . GLN A 1 202 ? -4.406 -0.207 15.867 1 92.81 202 GLN A C 1
ATOM 1574 O O . GLN A 1 202 ? -4.434 -1.372 15.461 1 92.81 202 GLN A O 1
ATOM 1579 N N . ARG A 1 203 ? -3.441 0.568 15.68 1 89 203 ARG A N 1
ATOM 1580 C CA . ARG A 1 203 ? -2.236 0.123 14.984 1 89 203 ARG A CA 1
ATOM 1581 C C . ARG A 1 203 ? -1.561 -1.019 15.734 1 89 203 ARG A C 1
ATOM 1583 O O . ARG A 1 203 ? -1.083 -1.976 15.125 1 89 203 ARG A O 1
ATOM 1590 N N . ALA A 1 204 ? -1.527 -0.897 17 1 86.38 204 ALA A N 1
ATOM 1591 C CA . ALA A 1 204 ? -0.902 -1.924 17.828 1 86.38 204 ALA A CA 1
ATOM 1592 C C . ALA A 1 204 ? -1.658 -3.246 17.734 1 86.38 204 ALA A C 1
ATOM 1594 O O . ALA A 1 204 ? -1.065 -4.32 17.859 1 86.38 204 ALA A O 1
ATOM 1595 N N . ALA A 1 205 ? -2.885 -3.129 17.453 1 88.88 205 ALA A N 1
ATOM 1596 C CA . ALA A 1 205 ? -3.727 -4.324 17.406 1 88.88 205 ALA A CA 1
ATOM 1597 C C . ALA A 1 205 ? -3.781 -4.91 16 1 88.88 205 ALA A C 1
ATOM 1599 O O . ALA A 1 205 ? -4.16 -6.07 15.82 1 88.88 205 ALA A O 1
ATOM 1600 N N . ALA A 1 206 ? -3.402 -4.168 15.062 1 91.06 206 ALA A N 1
ATOM 1601 C CA . ALA A 1 206 ? -3.686 -4.527 13.68 1 91.06 206 ALA A CA 1
ATOM 1602 C C . ALA A 1 206 ? -2.582 -5.414 13.109 1 91.06 206 ALA A C 1
ATOM 1604 O O . ALA A 1 206 ? -1.398 -5.199 13.383 1 91.06 206 ALA A O 1
ATOM 1605 N N . ARG A 1 207 ? -3.057 -6.414 12.344 1 88.44 207 ARG A N 1
ATOM 1606 C CA . ARG A 1 207 ? -2.143 -7.211 11.531 1 88.44 207 ARG A CA 1
ATOM 1607 C C . ARG A 1 207 ? -2.521 -7.141 10.055 1 88.44 207 ARG A C 1
ATOM 1609 O O . ARG A 1 207 ? -1.731 -7.516 9.188 1 88.44 207 ARG A O 1
ATOM 1616 N N . CYS A 1 208 ? -3.707 -6.664 9.828 1 89.75 208 CYS A N 1
ATOM 1617 C CA . CYS A 1 208 ? -4.098 -6.406 8.445 1 89.75 208 CYS A CA 1
ATOM 1618 C C . CYS A 1 208 ? -3.51 -5.09 7.949 1 89.75 208 CYS A C 1
ATOM 1620 O O . CYS A 1 208 ? -3.076 -4.258 8.75 1 89.75 208 CYS A O 1
ATOM 1622 N N . PRO A 1 209 ? -3.441 -4.926 6.652 1 90.12 209 PRO A N 1
ATOM 1623 C CA . PRO A 1 209 ? -2.957 -3.635 6.156 1 90.12 209 PRO A CA 1
ATOM 1624 C C . PRO A 1 209 ? -3.75 -2.453 6.711 1 90.12 209 PRO A C 1
ATOM 1626 O O . PRO A 1 209 ? -4.98 -2.449 6.652 1 90.12 209 PRO A O 1
ATOM 1629 N N . LEU A 1 210 ? -3.004 -1.534 7.258 1 92.94 210 LEU A N 1
ATOM 1630 C CA . LEU A 1 210 ? -3.652 -0.416 7.934 1 92.94 210 LEU A CA 1
ATOM 1631 C C . LEU A 1 210 ? -3.031 0.911 7.508 1 92.94 210 LEU A C 1
ATOM 1633 O O . LEU A 1 210 ? -1.807 1.027 7.418 1 92.94 210 LEU A O 1
ATOM 1637 N N . VAL A 1 211 ? -3.889 1.865 7.191 1 92.44 211 VAL A N 1
ATOM 1638 C CA . VAL A 1 211 ? -3.469 3.225 6.871 1 92.44 211 VAL A CA 1
ATOM 1639 C C . VAL A 1 211 ? -4.152 4.215 7.812 1 92.44 211 VAL A C 1
ATOM 1641 O O . VAL A 1 211 ? -5.355 4.105 8.062 1 92.44 211 VAL A O 1
ATOM 1644 N N . SER A 1 212 ? -3.354 5.008 8.352 1 91.5 212 SER A N 1
ATOM 1645 C CA . SER A 1 212 ? -3.906 6.074 9.188 1 91.5 212 SER A CA 1
ATOM 1646 C C . SER A 1 212 ? -3.934 7.402 8.438 1 91.5 212 SER A C 1
ATOM 1648 O O . SER A 1 212 ? -2.941 7.793 7.82 1 91.5 212 SER A O 1
ATOM 1650 N N . LEU A 1 213 ? -5.039 7.996 8.469 1 86.56 213 LEU A N 1
ATOM 1651 C CA . LEU A 1 213 ? -5.121 9.352 7.941 1 86.56 213 LEU A CA 1
ATOM 1652 C C . LEU A 1 213 ? -4.645 10.367 8.977 1 86.56 213 LEU A C 1
ATOM 1654 O O . LEU A 1 213 ? -5.125 10.367 10.109 1 86.56 213 LEU A O 1
ATOM 1658 N N . SER A 1 214 ? -3.717 11.086 8.594 1 79.5 214 SER A N 1
ATOM 1659 C CA . SER A 1 214 ? -2.938 11.922 9.508 1 79.5 214 SER A CA 1
ATOM 1660 C C . SER A 1 214 ? -3.721 13.156 9.938 1 79.5 214 SER A C 1
ATOM 1662 O O . SER A 1 214 ? -4.5 13.703 9.148 1 79.5 214 SER A O 1
ATOM 1664 N N . LEU A 1 215 ? -3.436 13.445 11.234 1 80.12 215 LEU A N 1
ATOM 1665 C CA . LEU A 1 215 ? -3.975 14.672 11.812 1 80.12 215 LEU A CA 1
ATOM 1666 C C . LEU A 1 215 ? -2.852 15.594 12.273 1 80.12 215 LEU A C 1
ATOM 1668 O O . LEU A 1 215 ? -1.986 15.188 13.047 1 80.12 215 LEU A O 1
ATOM 1672 N N . GLY A 1 216 ? -2.842 16.75 11.656 1 77.25 216 GLY A N 1
ATOM 1673 C CA . GLY A 1 216 ? -2.09 17.859 12.219 1 77.25 216 GLY A CA 1
ATOM 1674 C C . GLY A 1 216 ? -0.588 17.703 12.078 1 77.25 216 GLY A C 1
ATOM 1675 O O . GLY A 1 216 ? -0.104 17.219 11.055 1 77.25 216 GLY A O 1
ATOM 1676 N N . ASN A 1 217 ? 0.196 18.438 12.977 1 90.25 217 ASN A N 1
ATOM 1677 C CA . ASN A 1 217 ? 1.636 18.578 13.164 1 90.25 217 ASN A CA 1
ATOM 1678 C C . ASN A 1 217 ? 2.32 19.109 11.914 1 90.25 217 ASN A C 1
ATOM 1680 O O . ASN A 1 217 ? 3.328 18.547 11.469 1 90.25 217 ASN A O 1
ATOM 1684 N N . THR A 1 218 ? 1.725 19.984 11.352 1 94.06 218 THR A N 1
ATOM 1685 C CA . THR A 1 218 ? 2.244 20.656 10.156 1 94.06 218 THR A CA 1
ATOM 1686 C C . THR A 1 218 ? 3.295 21.688 10.531 1 94.06 218 THR A C 1
ATOM 1688 O O . THR A 1 218 ? 3.055 22.547 11.391 1 94.06 218 THR A O 1
ATOM 1691 N N . TYR A 1 219 ? 4.414 21.594 9.93 1 97.31 219 TYR A N 1
ATOM 1692 C CA . TYR A 1 219 ? 5.527 22.5 10.18 1 97.31 219 TYR A CA 1
ATOM 1693 C C . TYR A 1 219 ? 5.637 23.547 9.078 1 97.31 219 TYR A C 1
ATOM 1695 O O . TYR A 1 219 ? 5.547 23.219 7.891 1 97.31 219 TYR A O 1
ATOM 1703 N N . LEU A 1 220 ? 5.816 24.766 9.453 1 98 220 LEU A N 1
ATOM 1704 C CA . LEU A 1 220 ? 6.129 25.859 8.531 1 98 220 LEU A CA 1
ATOM 1705 C C . LEU A 1 220 ? 7.535 26.391 8.773 1 98 220 LEU A C 1
ATOM 1707 O O . LEU A 1 220 ? 7.875 26.766 9.898 1 98 220 LEU A O 1
ATOM 1711 N N . VAL A 1 221 ? 8.328 26.359 7.762 1 98.69 221 VAL A N 1
ATOM 1712 C CA . VAL A 1 221 ? 9.641 27 7.84 1 98.69 221 VAL A CA 1
ATOM 1713 C C . VAL A 1 221 ? 9.516 28.484 7.461 1 98.69 221 VAL A C 1
ATOM 1715 O O . VAL A 1 221 ? 9 28.812 6.391 1 98.69 221 VAL A O 1
ATOM 1718 N N . TRP A 1 222 ? 9.953 29.328 8.359 1 98.62 222 TRP A N 1
ATOM 1719 C CA . TRP A 1 222 ? 9.914 30.781 8.164 1 98.62 222 TRP A CA 1
ATOM 1720 C C . TRP A 1 222 ? 11.305 31.312 7.867 1 98.62 222 TRP A C 1
ATOM 1722 O O . TRP A 1 222 ? 12.172 31.344 8.75 1 98.62 222 TRP A O 1
ATOM 1732 N N . ASP A 1 223 ? 11.461 31.703 6.625 1 97.5 223 ASP A N 1
ATOM 1733 C CA . ASP A 1 223 ? 12.68 32.375 6.203 1 97.5 223 ASP A CA 1
ATOM 1734 C C . ASP A 1 223 ? 12.555 33.906 6.363 1 97.5 223 ASP A C 1
ATOM 1736 O O . ASP A 1 223 ? 11.547 34.5 5.969 1 97.5 223 ASP A O 1
ATOM 1740 N N . GLY A 1 224 ? 13.625 34.594 6.844 1 95.81 224 GLY A N 1
ATOM 1741 C CA . GLY A 1 224 ? 13.578 36 7.215 1 95.81 224 GLY A CA 1
ATOM 1742 C C . GLY A 1 224 ? 13.461 36.938 6.023 1 95.81 224 GLY A C 1
ATOM 1743 O O . GLY A 1 224 ? 13.297 38.125 6.184 1 95.81 224 GLY A O 1
ATOM 1744 N N . SER A 1 225 ? 13.414 36.406 4.855 1 95.56 225 SER A N 1
ATOM 1745 C CA . SER A 1 225 ? 13.359 37.219 3.635 1 95.56 225 SER A CA 1
ATOM 1746 C C . SER A 1 225 ? 11.938 37.719 3.367 1 95.56 225 SER A C 1
ATOM 1748 O O . SER A 1 225 ? 11.727 38.562 2.502 1 95.56 225 SER A O 1
ATOM 1750 N N . VAL A 1 226 ? 10.922 37.219 4.078 1 96.25 226 VAL A N 1
ATOM 1751 C CA . VAL A 1 226 ? 9.531 37.594 3.811 1 96.25 226 VAL A CA 1
ATOM 1752 C C . VAL A 1 226 ? 9.008 38.5 4.922 1 96.25 226 VAL A C 1
ATOM 1754 O O . VAL A 1 226 ? 9.578 38.531 6.012 1 96.25 226 VAL A O 1
ATOM 1757 N N . SER A 1 227 ? 7.934 39.188 4.672 1 96.06 227 SER A N 1
ATOM 1758 C CA . SER A 1 227 ? 7.32 40.094 5.648 1 96.06 227 SER A CA 1
ATOM 1759 C C . SER A 1 227 ? 6.625 39.312 6.754 1 96.06 227 SER A C 1
ATOM 1761 O O . SER A 1 227 ? 6.074 38.219 6.508 1 96.06 227 SER A O 1
ATOM 1763 N N . PRO A 1 228 ? 6.668 39.812 7.965 1 97.56 228 PRO A N 1
ATOM 1764 C CA . PRO A 1 228 ? 5.977 39.125 9.055 1 97.56 228 PRO A CA 1
ATOM 1765 C C . PRO A 1 228 ? 4.473 39 8.828 1 97.56 228 PRO A C 1
ATOM 1767 O O . PRO A 1 228 ? 3.838 38.062 9.297 1 97.56 228 PRO A O 1
ATOM 1770 N N . GLU A 1 229 ? 3.922 39.969 8.07 1 97.62 229 GLU A N 1
ATOM 1771 C CA . GLU A 1 229 ? 2.496 39.906 7.762 1 97.62 229 GLU A CA 1
ATOM 1772 C C . GLU A 1 229 ? 2.145 38.688 6.914 1 97.62 229 GLU A C 1
ATOM 1774 O O . GLU A 1 229 ? 1.089 38.094 7.098 1 97.62 229 GLU A O 1
ATOM 1779 N N . SER A 1 230 ? 3.023 38.438 6.027 1 96.88 230 SER A N 1
ATOM 1780 C CA . SER A 1 230 ? 2.801 37.281 5.176 1 96.88 230 SER A CA 1
ATOM 1781 C C . SER A 1 230 ? 2.781 35.969 5.992 1 96.88 230 SER A C 1
ATOM 1783 O O . SER A 1 230 ? 1.972 35.094 5.734 1 96.88 230 SER A O 1
ATOM 1785 N N . VAL A 1 231 ? 3.67 35.875 6.941 1 97.81 231 VAL A N 1
ATOM 1786 C CA . VAL A 1 231 ? 3.752 34.719 7.809 1 97.81 231 VAL A CA 1
ATOM 1787 C C . VAL A 1 231 ? 2.49 34.625 8.656 1 97.81 231 VAL A C 1
ATOM 1789 O O . VAL A 1 231 ? 1.896 33.531 8.773 1 97.81 231 VAL A O 1
ATOM 1792 N N . LEU A 1 232 ? 2.131 35.781 9.203 1 97.88 232 LEU A N 1
ATOM 1793 C CA . LEU A 1 232 ? 0.929 35.844 10.031 1 97.88 232 LEU A CA 1
ATOM 1794 C C . LEU A 1 232 ? -0.296 35.375 9.25 1 97.88 232 LEU A C 1
ATOM 1796 O O . LEU A 1 232 ? -1.072 34.562 9.734 1 97.88 232 LEU A O 1
ATOM 1800 N N . ASN A 1 233 ? -0.407 35.875 8.094 1 96.31 233 ASN A N 1
ATOM 1801 C CA . ASN A 1 233 ? -1.532 35.531 7.238 1 96.31 233 ASN A CA 1
ATOM 1802 C C . ASN A 1 233 ? -1.538 34.031 6.914 1 96.31 233 ASN A C 1
ATOM 1804 O O . ASN A 1 233 ? -2.59 33.406 6.938 1 96.31 233 ASN A O 1
ATOM 1808 N N . CYS A 1 234 ? -0.416 33.5 6.609 1 95.69 234 CYS A N 1
ATOM 1809 C CA . CYS A 1 234 ? -0.286 32.094 6.273 1 95.69 234 CYS A CA 1
ATOM 1810 C C . CYS A 1 234 ? -0.748 31.203 7.43 1 95.69 234 CYS A C 1
ATOM 1812 O O . CYS A 1 234 ? -1.518 30.266 7.23 1 95.69 234 CYS A O 1
ATOM 1814 N N . ILE A 1 235 ? -0.32 31.516 8.641 1 96.06 235 ILE A N 1
ATOM 1815 C CA . ILE A 1 235 ? -0.666 30.75 9.828 1 96.06 235 ILE A CA 1
ATOM 1816 C C . ILE A 1 235 ? -2.166 30.859 10.094 1 96.06 235 ILE A C 1
ATOM 1818 O O . ILE A 1 235 ? -2.846 29.844 10.266 1 96.06 235 ILE A O 1
ATOM 1822 N N . GLN A 1 236 ? -2.684 32.062 10.055 1 94.5 236 GLN A N 1
ATOM 1823 C CA . GLN A 1 236 ? -4.09 32.281 10.375 1 94.5 236 GLN A CA 1
ATOM 1824 C C . GLN A 1 236 ? -4.996 31.594 9.359 1 94.5 236 GLN A C 1
ATOM 1826 O O . GLN A 1 236 ? -5.988 30.969 9.727 1 94.5 236 GLN A O 1
ATOM 1831 N N . ARG A 1 237 ? -4.613 31.688 8.133 1 91.75 237 ARG A N 1
ATOM 1832 C CA . ARG A 1 237 ? -5.41 31.062 7.082 1 91.75 237 ARG A CA 1
ATOM 1833 C C . ARG A 1 237 ? -5.387 29.547 7.203 1 91.75 237 ARG A C 1
ATOM 1835 O O . ARG A 1 237 ? -6.375 28.875 6.895 1 91.75 237 ARG A O 1
ATOM 1842 N N . SER A 1 238 ? -4.281 28.984 7.602 1 91.06 238 SER A N 1
ATOM 1843 C CA . SER A 1 238 ? -4.18 27.531 7.75 1 91.06 238 SER A CA 1
ATOM 1844 C C . SER A 1 238 ? -5.145 27.031 8.812 1 91.06 238 SER A C 1
ATOM 1846 O O . SER A 1 238 ? -5.562 25.859 8.773 1 91.06 238 SER A O 1
ATOM 1848 N N . HIS A 1 239 ? -5.516 27.844 9.773 1 89.12 239 HIS A N 1
ATOM 1849 C CA . HIS A 1 239 ? -6.375 27.438 10.875 1 89.12 239 HIS A CA 1
ATOM 1850 C C . HIS A 1 239 ? -7.848 27.672 10.547 1 89.12 239 HIS A C 1
ATOM 1852 O O . HIS A 1 239 ? -8.727 27.312 11.328 1 89.12 239 HIS A O 1
ATOM 1858 N N . GLN A 1 240 ? -8.078 28.266 9.391 1 78.69 240 GLN A N 1
ATOM 1859 C CA . GLN A 1 240 ? -9.461 28.562 9.016 1 78.69 240 GLN A CA 1
ATOM 1860 C C . GLN A 1 240 ? -10.086 27.391 8.258 1 78.69 240 GLN A C 1
ATOM 1862 O O . GLN A 1 240 ? -11.289 27.391 7.996 1 78.69 240 GLN A O 1
ATOM 1867 N N . ALA A 1 241 ? -9.188 26.516 7.883 1 64.06 241 ALA A N 1
ATOM 1868 C CA . ALA A 1 241 ? -9.719 25.391 7.105 1 64.06 241 ALA A CA 1
ATOM 1869 C C . ALA A 1 241 ? -10.734 24.594 7.914 1 64.06 241 ALA A C 1
ATOM 1871 O O . ALA A 1 241 ? -10.547 24.375 9.109 1 64.06 241 ALA A O 1
ATOM 1872 N N . ASN A 1 242 ? -12.062 24.594 7.578 1 56.34 242 ASN A N 1
ATOM 1873 C CA . ASN A 1 242 ? -13.164 23.781 8.086 1 56.34 242 ASN A CA 1
ATOM 1874 C C . ASN A 1 242 ? -13.484 22.625 7.141 1 56.34 242 ASN A C 1
ATOM 1876 O O . ASN A 1 242 ? -13.438 22.797 5.918 1 56.34 242 ASN A O 1
ATOM 1880 N N . PRO A 1 243 ? -13.797 21.609 7.781 1 50.41 243 PRO A N 1
ATOM 1881 C CA . PRO A 1 243 ? -13.961 21.188 9.18 1 50.41 243 PRO A CA 1
ATOM 1882 C C . PRO A 1 243 ? -12.648 20.734 9.812 1 50.41 243 PRO A C 1
ATOM 1884 O O . PRO A 1 243 ? -12.547 20.672 11.047 1 50.41 243 PRO A O 1
ATOM 1887 N N . ASP A 1 244 ? -11.688 20.125 8.953 1 59.19 244 ASP A N 1
ATOM 1888 C CA . ASP A 1 244 ? -10.625 19.469 9.695 1 59.19 244 ASP A CA 1
ATOM 1889 C C . ASP A 1 244 ? -9.328 20.266 9.633 1 59.19 244 ASP A C 1
ATOM 1891 O O . ASP A 1 244 ? -8.953 20.781 8.57 1 59.19 244 ASP A O 1
ATOM 1895 N N . ARG A 1 245 ? -8.891 20.719 10.75 1 68.5 245 ARG A N 1
ATOM 1896 C CA . ARG A 1 245 ? -7.629 21.406 11 1 68.5 245 ARG A CA 1
ATOM 1897 C C . ARG A 1 245 ? -6.449 20.453 10.875 1 68.5 245 ARG A C 1
ATOM 1899 O O . ARG A 1 245 ? -5.441 20.609 11.57 1 68.5 245 ARG A O 1
ATOM 1906 N N . ALA A 1 246 ? -6.75 19.484 9.945 1 77 246 ALA A N 1
ATOM 1907 C CA . ALA A 1 246 ? -5.723 18.453 9.891 1 77 246 ALA A CA 1
ATOM 1908 C C . ALA A 1 246 ? -4.426 19 9.297 1 77 246 ALA A C 1
ATOM 1910 O O . ALA A 1 246 ? -3.34 18.516 9.617 1 77 246 ALA A O 1
ATOM 1911 N N . LEU A 1 247 ? -4.531 20.109 8.562 1 86.69 247 LEU A N 1
ATOM 1912 C CA . LEU A 1 247 ? -3.334 20.625 7.895 1 86.69 247 LEU A CA 1
ATOM 1913 C C . LEU A 1 247 ? -2.922 21.969 8.477 1 86.69 247 LEU A C 1
ATOM 1915 O O . LEU A 1 247 ? -2.057 22.656 7.922 1 86.69 247 LEU A O 1
ATOM 1919 N N . ALA A 1 248 ? -3.52 22.328 9.547 1 90.06 248 ALA A N 1
ATOM 1920 C CA . ALA A 1 248 ? -3.189 23.609 10.172 1 90.06 248 ALA A CA 1
ATOM 1921 C C . ALA A 1 248 ? -1.734 23.641 10.625 1 90.06 248 ALA A C 1
ATOM 1923 O O . ALA A 1 248 ? -1.218 22.641 11.133 1 90.06 248 ALA A O 1
ATOM 1924 N N . ILE A 1 249 ? -1.148 24.797 10.484 1 94.81 249 ILE A N 1
ATOM 1925 C CA . ILE A 1 249 ? 0.218 24.984 10.961 1 94.81 249 ILE A CA 1
ATOM 1926 C C . ILE A 1 249 ? 0.234 25 12.484 1 94.81 249 ILE A C 1
ATOM 1928 O O . ILE A 1 249 ? -0.369 25.875 13.109 1 94.81 249 ILE A O 1
ATOM 1932 N N . GLU A 1 250 ? 0.935 24.062 13.031 1 95.25 250 GLU A N 1
ATOM 1933 C CA . GLU A 1 250 ? 0.98 23.984 14.492 1 95.25 250 GLU A CA 1
ATOM 1934 C C . GLU A 1 250 ? 2.391 24.234 15.016 1 95.25 250 GLU A C 1
ATOM 1936 O O . GLU A 1 250 ? 2.576 24.516 16.203 1 95.25 250 GLU A O 1
ATOM 1941 N N . LYS A 1 251 ? 3.365 24.031 14.172 1 97.75 251 LYS A N 1
ATOM 1942 C CA . LYS A 1 251 ? 4.762 24.312 14.508 1 97.75 251 LYS A CA 1
ATOM 1943 C C . LYS A 1 251 ? 5.395 25.25 13.477 1 97.75 251 LYS A C 1
ATOM 1945 O O . LYS A 1 251 ? 5.129 25.125 12.281 1 97.75 251 LYS A O 1
ATOM 1950 N N . VAL A 1 252 ? 6.184 26.172 13.977 1 98.44 252 VAL A N 1
ATOM 1951 C CA . VAL A 1 252 ? 6.887 27.062 13.07 1 98.44 252 VAL A CA 1
ATOM 1952 C C . VAL A 1 252 ? 8.383 27.031 13.367 1 98.44 252 VAL A C 1
ATOM 1954 O O . VAL A 1 252 ? 8.805 27.219 14.508 1 98.44 252 VAL A O 1
ATOM 1957 N N . ILE A 1 253 ? 9.125 26.672 12.367 1 98.69 253 ILE A N 1
ATOM 1958 C CA . ILE A 1 253 ? 10.578 26.703 12.469 1 98.69 253 ILE A CA 1
ATOM 1959 C C . ILE A 1 253 ? 11.109 28.062 12.008 1 98.69 253 ILE A C 1
ATOM 1961 O O . ILE A 1 253 ? 10.984 28.422 10.836 1 98.69 253 ILE A O 1
ATOM 1965 N N . VAL A 1 254 ? 11.68 28.781 12.898 1 98.5 254 VAL A N 1
ATOM 1966 C CA . VAL A 1 254 ? 12.234 30.109 12.648 1 98.5 254 VAL A CA 1
ATOM 1967 C C . VAL A 1 254 ? 13.719 30 12.297 1 98.5 254 VAL A C 1
ATOM 1969 O O . VAL A 1 254 ? 14.516 29.531 13.109 1 98.5 254 VAL A O 1
ATOM 1972 N N . LEU A 1 255 ? 14.062 30.453 11.094 1 98.25 255 LEU A N 1
ATOM 1973 C CA . LEU A 1 255 ? 15.461 30.375 10.688 1 98.25 255 LEU A CA 1
ATOM 1974 C C . LEU A 1 255 ? 16.266 31.516 11.289 1 98.25 255 LEU A C 1
ATOM 1976 O O . LEU A 1 255 ? 15.688 32.5 11.773 1 98.25 255 LEU A O 1
ATOM 1980 N N . ALA A 1 256 ? 17.578 31.453 11.219 1 97.31 256 ALA A N 1
ATOM 1981 C CA . ALA A 1 256 ? 18.5 32.375 11.891 1 97.31 256 ALA A CA 1
ATOM 1982 C C . ALA A 1 256 ? 18.375 33.781 11.336 1 97.31 256 ALA A C 1
ATOM 1984 O O . ALA A 1 256 ? 18.594 34.75 12.055 1 97.31 256 ALA A O 1
ATOM 1985 N N . ASN A 1 257 ? 18 33.938 10.094 1 96.81 257 ASN A N 1
ATOM 1986 C CA . ASN A 1 257 ? 17.984 35.25 9.445 1 96.81 257 ASN A CA 1
ATOM 1987 C C . ASN A 1 257 ? 16.672 35.969 9.711 1 96.81 257 ASN A C 1
ATOM 1989 O O . ASN A 1 257 ? 16.484 37.094 9.219 1 96.81 257 ASN A O 1
ATOM 1993 N N . VAL A 1 258 ? 15.773 35.406 10.484 1 97.19 258 VAL A N 1
ATOM 1994 C CA . VAL A 1 258 ? 14.516 36.094 10.82 1 97.19 258 VAL A CA 1
ATOM 1995 C C . VAL A 1 258 ? 14.781 37.188 11.828 1 97.19 258 VAL A C 1
ATOM 1997 O O . VAL A 1 258 ? 15.438 36.969 12.844 1 97.19 258 VAL A O 1
ATOM 2000 N N . ASN A 1 259 ? 14.305 38.406 11.539 1 96 259 ASN A N 1
ATOM 2001 C CA . ASN A 1 259 ? 14.422 39.531 12.445 1 96 259 ASN A CA 1
ATOM 2002 C C . ASN A 1 259 ? 13.641 39.312 13.734 1 96 259 ASN A C 1
ATOM 2004 O O . ASN A 1 259 ? 12.438 39.031 13.695 1 96 259 ASN A O 1
ATOM 2008 N N . PRO A 1 260 ? 14.273 39.469 14.852 1 95.62 260 PRO A N 1
ATOM 2009 C CA . PRO A 1 260 ? 13.594 39.25 16.125 1 95.62 260 PRO A CA 1
ATOM 2010 C C . PRO A 1 260 ? 12.367 40.156 16.297 1 95.62 260 PRO A C 1
ATOM 2012 O O . PRO A 1 260 ? 11.375 39.719 16.922 1 95.62 260 PRO A O 1
ATOM 2015 N N . SER A 1 261 ? 12.438 41.312 15.773 1 96 261 SER A N 1
ATOM 2016 C CA . SER A 1 261 ? 11.289 42.188 15.891 1 96 261 SER A CA 1
ATOM 2017 C C . SER A 1 261 ? 10.102 41.656 15.102 1 96 261 SER A C 1
ATOM 2019 O O . SER A 1 261 ? 8.945 41.875 15.492 1 96 261 SER A O 1
ATOM 2021 N N . HIS A 1 262 ? 10.398 41.062 13.969 1 97.31 262 HIS A N 1
ATOM 2022 C CA . HIS A 1 262 ? 9.344 40.469 13.164 1 97.31 262 HIS A CA 1
ATOM 2023 C C . HIS A 1 262 ? 8.703 39.281 13.898 1 97.31 262 HIS A C 1
ATOM 2025 O O . HIS A 1 262 ? 7.48 39.156 13.898 1 97.31 262 HIS A O 1
ATOM 2031 N N . LEU A 1 263 ? 9.531 38.5 14.508 1 97.69 263 LEU A N 1
ATOM 2032 C CA . LEU A 1 263 ? 9.039 37.344 15.273 1 97.69 263 LEU A CA 1
ATOM 2033 C C . LEU A 1 263 ? 8.164 37.812 16.438 1 97.69 263 LEU A C 1
ATOM 2035 O O . LEU A 1 263 ? 7.074 37.281 16.641 1 97.69 263 LEU A O 1
ATOM 2039 N N . ALA A 1 264 ? 8.641 38.844 17.125 1 96.56 264 ALA A N 1
ATOM 2040 C CA . ALA A 1 264 ? 7.875 39.406 18.234 1 96.56 264 ALA A CA 1
ATOM 2041 C C . ALA A 1 264 ? 6.516 39.906 17.766 1 96.56 264 ALA A C 1
ATOM 2043 O O . ALA A 1 264 ? 5.5 39.688 18.422 1 96.56 264 ALA A O 1
ATOM 2044 N N . PHE A 1 265 ? 6.582 40.562 16.672 1 97.44 265 PHE A N 1
ATOM 2045 C CA . PHE A 1 265 ? 5.352 41.094 16.094 1 97.44 265 PHE A CA 1
ATOM 2046 C C . PHE A 1 265 ? 4.352 39.969 15.828 1 97.44 265 PHE A C 1
ATOM 2048 O O . PHE A 1 265 ? 3.188 40.062 16.219 1 97.44 265 PHE A O 1
ATOM 2055 N N . VAL A 1 266 ? 4.734 38.875 15.164 1 98.19 266 VAL A N 1
ATOM 2056 C CA . VAL A 1 266 ? 3.854 37.781 14.781 1 98.19 266 VAL A CA 1
ATOM 2057 C C . VAL A 1 266 ? 3.324 37.062 16.031 1 98.19 266 VAL A C 1
ATOM 2059 O O . VAL A 1 266 ? 2.131 36.781 16.125 1 98.19 266 VAL A O 1
ATOM 2062 N N . ILE A 1 267 ? 4.18 36.844 17 1 97.62 267 ILE A N 1
ATOM 2063 C CA . ILE A 1 267 ? 3.801 36.188 18.25 1 97.62 267 ILE A CA 1
ATOM 2064 C C . ILE A 1 267 ? 2.729 37 18.953 1 97.62 267 ILE A C 1
ATOM 2066 O O . ILE A 1 267 ? 1.719 36.469 19.406 1 97.62 267 ILE A O 1
ATOM 2070 N N . ASN A 1 268 ? 2.961 38.312 19.016 1 97.12 268 ASN A N 1
ATOM 2071 C CA . ASN A 1 268 ? 2.02 39.188 19.703 1 97.12 268 ASN A CA 1
ATOM 2072 C C . ASN A 1 268 ? 0.666 39.219 19 1 97.12 268 ASN A C 1
ATOM 2074 O O . ASN A 1 268 ? -0.378 39.125 19.641 1 97.12 268 ASN A O 1
ATOM 2078 N N . GLU A 1 269 ? 0.696 39.375 17.703 1 97.81 269 GLU A N 1
ATOM 2079 C CA . GLU A 1 269 ? -0.549 39.375 16.938 1 97.81 269 GLU A CA 1
ATOM 2080 C C . GLU A 1 269 ? -1.335 38.094 17.125 1 97.81 269 GLU A C 1
ATOM 2082 O O . GLU A 1 269 ? -2.561 38.125 17.25 1 97.81 269 GLU A O 1
ATOM 2087 N N . LEU A 1 270 ? -0.667 36.969 17.141 1 97.62 270 LEU A N 1
ATOM 2088 C CA . LEU A 1 270 ? -1.32 35.688 17.312 1 97.62 270 LEU A CA 1
ATOM 2089 C C . LEU A 1 270 ? -1.866 35.531 18.734 1 97.62 270 LEU A C 1
ATOM 2091 O O . LEU A 1 270 ? -2.936 34.969 18.938 1 97.62 270 LEU A O 1
ATOM 2095 N N . SER A 1 271 ? -1.142 36.062 19.703 1 96.38 271 SER A N 1
ATOM 2096 C CA . SER A 1 271 ? -1.644 36.062 21.062 1 96.38 271 SER A CA 1
ATOM 2097 C C . SER A 1 271 ? -2.943 36.844 21.172 1 96.38 271 SER A C 1
ATOM 2099 O O . SER A 1 271 ? -3.898 36.406 21.812 1 96.38 271 SER A O 1
ATOM 2101 N N . GLN A 1 272 ? -2.955 37.938 20.578 1 96.62 272 GLN A N 1
ATOM 2102 C CA . GLN A 1 272 ? -4.145 38.781 20.594 1 96.62 272 GLN A CA 1
ATOM 2103 C C . GLN A 1 272 ? -5.316 38.094 19.891 1 96.62 272 GLN A C 1
ATOM 2105 O O . GLN A 1 272 ? -6.473 38.312 20.25 1 96.62 272 GLN A O 1
ATOM 2110 N N . ALA A 1 273 ? -4.961 37.312 18.969 1 95.5 273 ALA A N 1
ATOM 2111 C CA . ALA A 1 273 ? -5.988 36.594 18.219 1 95.5 273 ALA A CA 1
ATOM 2112 C C . ALA A 1 273 ? -6.441 35.344 18.953 1 95.5 273 ALA A C 1
ATOM 2114 O O . ALA A 1 273 ? -7.289 34.594 18.469 1 95.5 273 ALA A O 1
ATOM 2115 N N . GLY A 1 274 ? -5.777 35.031 20.062 1 94.5 274 GLY A N 1
ATOM 2116 C CA . GLY A 1 274 ? -6.266 33.969 20.906 1 94.5 274 GLY A CA 1
ATOM 2117 C C . GLY A 1 274 ? -5.441 32.688 20.797 1 94.5 274 GLY A C 1
ATOM 2118 O O . GLY A 1 274 ? -5.805 31.656 21.359 1 94.5 274 GLY A O 1
ATOM 2119 N N . TYR A 1 275 ? -4.324 32.688 20.125 1 95.69 275 TYR A N 1
ATOM 2120 C CA . TYR A 1 275 ? -3.477 31.516 19.984 1 95.69 275 TYR A CA 1
ATOM 2121 C C . TYR A 1 275 ? -2.662 31.266 21.25 1 95.69 275 TYR A C 1
ATOM 2123 O O . TYR A 1 275 ? -2.092 32.188 21.812 1 95.69 275 TYR A O 1
ATOM 2131 N N . LYS A 1 276 ? -2.732 30.031 21.75 1 96.38 276 LYS A N 1
ATOM 2132 C CA . LYS A 1 276 ? -1.751 29.641 22.75 1 96.38 276 LYS A CA 1
ATOM 2133 C C . LYS A 1 276 ? -0.402 29.328 22.109 1 96.38 276 LYS A C 1
ATOM 2135 O O . LYS A 1 276 ? -0.339 28.656 21.078 1 96.38 276 LYS A O 1
ATOM 2140 N N . GLN A 1 277 ? 0.624 29.844 22.688 1 97.62 277 GLN A N 1
ATOM 2141 C CA . GLN A 1 277 ? 1.91 29.719 22.016 1 97.62 277 GLN A CA 1
ATOM 2142 C C . GLN A 1 277 ? 2.988 29.219 22.969 1 97.62 277 GLN A C 1
ATOM 2144 O O . GLN A 1 277 ? 2.902 29.438 24.172 1 97.62 277 GLN A O 1
ATOM 2149 N N . GLY A 1 278 ? 3.928 28.484 22.453 1 97.94 278 GLY A N 1
ATOM 2150 C CA . GLY A 1 278 ? 5.133 28.047 23.141 1 97.94 278 GLY A CA 1
ATOM 2151 C C . GLY A 1 278 ? 6.391 28.219 22.297 1 97.94 278 GLY A C 1
ATOM 2152 O O . GLY A 1 278 ? 6.312 28.359 21.078 1 97.94 278 GLY A O 1
ATOM 2153 N N . VAL A 1 279 ? 7.516 28.281 22.969 1 97.81 279 VAL A N 1
ATOM 2154 C CA . VAL A 1 279 ? 8.781 28.438 22.266 1 97.81 279 VAL A CA 1
ATOM 2155 C C . VAL A 1 279 ? 9.781 27.391 22.75 1 97.81 279 VAL A C 1
ATOM 2157 O O . VAL A 1 279 ? 9.625 26.828 23.828 1 97.81 279 VAL A O 1
ATOM 2160 N N . ASP A 1 280 ? 10.773 27.078 21.906 1 97.44 280 ASP A N 1
ATOM 2161 C CA . ASP A 1 280 ? 11.812 26.141 22.328 1 97.44 280 ASP A CA 1
ATOM 2162 C C . ASP A 1 280 ? 12.812 26.828 23.25 1 97.44 280 ASP A C 1
ATOM 2164 O O . ASP A 1 280 ? 12.633 27.984 23.625 1 97.44 280 ASP A O 1
ATOM 2168 N N . GLU A 1 281 ? 13.859 26.172 23.688 1 96.31 281 GLU A N 1
ATOM 2169 C CA . GLU A 1 281 ? 14.828 26.672 24.656 1 96.31 281 GLU A CA 1
ATOM 2170 C C . GLU A 1 281 ? 15.586 27.875 24.109 1 96.31 281 GLU A C 1
ATOM 2172 O O . GLU A 1 281 ? 15.812 28.859 24.812 1 96.31 281 GLU A O 1
ATOM 2177 N N . HIS A 1 282 ? 15.961 27.75 22.875 1 96.56 282 HIS A N 1
ATOM 2178 C CA . HIS A 1 282 ? 16.734 28.812 22.25 1 96.56 282 HIS A CA 1
ATOM 2179 C C . HIS A 1 282 ? 15.945 30.109 22.219 1 96.56 282 HIS A C 1
ATOM 2181 O O . HIS A 1 282 ? 16.469 31.172 22.609 1 96.56 282 HIS A O 1
ATOM 2187 N N . LEU A 1 283 ? 14.75 30.094 21.766 1 96.25 283 LEU A N 1
ATOM 2188 C CA . LEU A 1 283 ? 13.914 31.281 21.625 1 96.25 283 LEU A CA 1
ATOM 2189 C C . LEU A 1 283 ? 13.469 31.781 23 1 96.25 283 LEU A C 1
ATOM 2191 O O . LEU A 1 283 ? 13.227 32.969 23.172 1 96.25 283 LEU A O 1
ATOM 2195 N N . HIS A 1 284 ? 13.305 30.891 23.938 1 95.44 284 HIS A N 1
ATOM 2196 C CA . HIS A 1 284 ? 12.844 31.25 25.266 1 95.44 284 HIS A CA 1
ATOM 2197 C C . HIS A 1 284 ? 13.797 32.25 25.922 1 95.44 284 HIS A C 1
ATOM 2199 O O . HIS A 1 284 ? 13.391 33.031 26.781 1 95.44 284 HIS A O 1
ATOM 2205 N N . ARG A 1 285 ? 14.984 32.25 25.594 1 93.5 285 ARG A N 1
ATOM 2206 C CA . ARG A 1 285 ? 15.984 33.188 26.125 1 93.5 285 ARG A CA 1
ATOM 2207 C C . ARG A 1 285 ? 15.602 34.625 25.828 1 93.5 285 ARG A C 1
ATOM 2209 O O . ARG A 1 285 ? 15.859 35.5 26.641 1 93.5 285 ARG A O 1
ATOM 2216 N N . ASN A 1 286 ? 15.008 34.875 24.703 1 92.38 286 ASN A N 1
ATOM 2217 C CA . ASN A 1 286 ? 14.641 36.219 24.281 1 92.38 286 ASN A CA 1
ATOM 2218 C C . ASN A 1 286 ? 13.148 36.469 24.422 1 92.38 286 ASN A C 1
ATOM 2220 O O . ASN A 1 286 ? 12.688 37.625 24.344 1 92.38 286 ASN A O 1
ATOM 2224 N N . TYR A 1 287 ? 12.43 35.375 24.547 1 92.56 287 TYR A N 1
ATOM 2225 C CA . TYR A 1 287 ? 10.984 35.469 24.688 1 92.56 287 TYR A CA 1
ATOM 2226 C C . TYR A 1 287 ? 10.508 34.75 25.938 1 92.56 287 TYR A C 1
ATOM 2228 O O . TYR A 1 287 ? 9.641 33.875 25.875 1 92.56 287 TYR A O 1
ATOM 2236 N N . ALA A 1 288 ? 10.906 35.188 27.047 1 90.25 288 ALA A N 1
ATOM 2237 C CA . ALA A 1 288 ? 10.734 34.5 28.328 1 90.25 288 ALA A CA 1
ATOM 2238 C C . ALA A 1 288 ? 9.273 34.469 28.766 1 90.25 288 ALA A C 1
ATOM 2240 O O . ALA A 1 288 ? 8.867 33.656 29.562 1 90.25 288 ALA A O 1
ATOM 2241 N N . GLU A 1 289 ? 8.523 35.344 28.266 1 93.12 289 GLU A N 1
ATOM 2242 C CA . GLU A 1 289 ? 7.113 35.438 28.656 1 93.12 289 GLU A CA 1
ATOM 2243 C C . GLU A 1 289 ? 6.297 34.312 28 1 93.12 289 GLU A C 1
ATOM 2245 O O . GLU A 1 289 ? 5.172 34.031 28.422 1 93.12 289 GLU A O 1
ATOM 2250 N N . ILE A 1 290 ? 6.855 33.75 26.969 1 95.62 290 ILE A N 1
ATOM 2251 C CA . ILE A 1 290 ? 6.18 32.656 26.281 1 95.62 290 ILE A CA 1
ATOM 2252 C C . ILE A 1 290 ? 6.59 31.328 26.891 1 95.62 290 ILE A C 1
ATOM 2254 O O . ILE A 1 290 ? 7.777 31.062 27.094 1 95.62 290 ILE A O 1
ATOM 2258 N N . PRO A 1 291 ? 5.672 30.484 27.219 1 96.75 291 PRO A N 1
ATOM 2259 C CA . PRO A 1 291 ? 5.98 29.219 27.859 1 96.75 291 PRO A CA 1
ATOM 2260 C C . PRO A 1 291 ? 6.938 28.359 27.031 1 96.75 291 PRO A C 1
ATOM 2262 O O . PRO A 1 291 ? 6.887 28.375 25.797 1 96.75 291 PRO A O 1
ATOM 2265 N N . LEU A 1 292 ? 7.758 27.562 27.734 1 97.06 292 LEU A N 1
ATOM 2266 C CA . LEU A 1 292 ? 8.656 26.594 27.125 1 97.06 292 LEU A CA 1
ATOM 2267 C C . LEU A 1 292 ? 7.887 25.359 26.672 1 97.06 292 LEU A C 1
ATOM 2269 O O . LEU A 1 292 ? 7.02 24.859 27.391 1 97.06 292 LEU A O 1
ATOM 2273 N N . VAL A 1 293 ? 8.172 24.922 25.422 1 97 293 VAL A N 1
ATOM 2274 C CA . VAL A 1 293 ? 7.535 23.734 24.875 1 97 293 VAL A CA 1
ATOM 2275 C C . VAL A 1 293 ? 8.266 22.484 25.375 1 97 293 VAL A C 1
ATOM 2277 O O . VAL A 1 293 ? 9.5 22.422 25.344 1 97 293 VAL A O 1
ATOM 2280 N N . ASP A 1 294 ? 7.527 21.484 25.844 1 95.25 294 ASP A N 1
ATOM 2281 C CA . ASP A 1 294 ? 8.094 20.203 26.25 1 95.25 294 ASP A CA 1
ATOM 2282 C C . ASP A 1 294 ? 8.562 19.406 25.047 1 95.25 294 ASP A C 1
ATOM 2284 O O . ASP A 1 294 ? 7.902 19.391 24 1 95.25 294 ASP A O 1
ATOM 2288 N N . ALA A 1 295 ? 9.617 18.703 25.219 1 93.62 295 ALA A N 1
ATOM 2289 C CA . ALA A 1 295 ? 10.211 17.922 24.125 1 93.62 295 ALA A CA 1
ATOM 2290 C C . ALA A 1 295 ? 9.219 16.906 23.578 1 93.62 295 ALA A C 1
ATOM 2292 O O . ALA A 1 295 ? 9.234 16.609 22.375 1 93.62 295 ALA A O 1
ATOM 2293 N N . SER A 1 296 ? 8.328 16.406 24.359 1 92 296 SER A N 1
ATOM 2294 C CA . SER A 1 296 ? 7.391 15.359 23.984 1 92 296 SER A CA 1
ATOM 2295 C C . SER A 1 296 ? 6.297 15.906 23.062 1 92 296 SER A C 1
ATOM 2297 O O . SER A 1 296 ? 5.566 15.141 22.438 1 92 296 SER A O 1
ATOM 2299 N N . GLU A 1 297 ? 6.203 17.203 22.906 1 92.56 297 GLU A N 1
ATOM 2300 C CA . GLU A 1 297 ? 5.121 17.828 22.141 1 92.56 297 GLU A CA 1
ATOM 2301 C C . GLU A 1 297 ? 5.473 17.922 20.656 1 92.56 297 GLU A C 1
ATOM 2303 O O . GLU A 1 297 ? 4.586 18.016 19.812 1 92.56 297 GLU A O 1
ATOM 2308 N N . TRP A 1 298 ? 6.719 17.922 20.375 1 94.31 298 TRP A N 1
ATOM 2309 C CA . TRP A 1 298 ? 7.172 18.234 19.031 1 94.31 298 TRP A CA 1
ATOM 2310 C C . TRP A 1 298 ? 6.633 17.234 18.016 1 94.31 298 TRP A C 1
ATOM 2312 O O . TRP A 1 298 ? 6.266 17.594 16.891 1 94.31 298 TRP A O 1
ATOM 2322 N N . PRO A 1 299 ? 6.426 15.922 18.375 1 89.81 299 PRO A N 1
ATOM 2323 C CA . PRO A 1 299 ? 5.887 14.953 17.422 1 89.81 299 PRO A CA 1
ATOM 2324 C C . PRO A 1 299 ? 4.363 14.867 17.469 1 89.81 299 PRO A C 1
ATOM 2326 O O . PRO A 1 299 ? 3.76 14.125 16.688 1 89.81 299 PRO A O 1
ATOM 2329 N N . LEU A 1 300 ? 3.717 15.609 18.312 1 88.81 300 LEU A N 1
ATOM 2330 C CA . LEU A 1 300 ? 2.293 15.406 18.562 1 88.81 300 LEU A CA 1
ATOM 2331 C C . LEU A 1 300 ? 1.478 16.562 17.969 1 88.81 300 LEU A C 1
ATOM 2333 O O . LEU A 1 300 ? 1.86 17.719 18.109 1 88.81 300 LEU A O 1
ATOM 2337 N N . PRO A 1 301 ? 0.407 16.188 17.344 1 89.94 301 PRO A N 1
ATOM 2338 C CA . PRO A 1 301 ? -0.492 17.25 16.906 1 89.94 301 PRO A CA 1
ATOM 2339 C C . PRO A 1 301 ? -1.23 17.922 18.062 1 89.94 301 PRO A C 1
ATOM 2341 O O . PRO A 1 301 ? -1.583 17.25 19.047 1 89.94 301 PRO A O 1
ATOM 2344 N N . TYR A 1 302 ? -1.428 19.25 17.953 1 87.25 302 TYR A N 1
ATOM 2345 C CA . TYR A 1 302 ? -2.207 19.969 18.953 1 87.25 302 TYR A CA 1
ATOM 2346 C C . TYR A 1 302 ? -3.697 19.891 18.641 1 87.25 302 TYR A C 1
ATOM 2348 O O . TYR A 1 302 ? -4.516 19.672 19.547 1 87.25 302 TYR A O 1
ATOM 2356 N N . LEU A 1 303 ? -4.035 20.016 17.453 1 82.94 303 LEU A N 1
ATOM 2357 C CA . LEU A 1 303 ? -5.406 19.969 16.938 1 82.94 303 LEU A CA 1
ATOM 2358 C C . LEU A 1 303 ? -6.246 21.078 17.578 1 82.94 303 LEU A C 1
ATOM 2360 O O . LEU A 1 303 ? -7.426 20.859 17.875 1 82.94 303 LEU A O 1
ATOM 2364 N N . ASP A 1 304 ? -5.582 22.172 17.938 1 81.94 304 ASP A N 1
ATOM 2365 C CA . ASP A 1 304 ? -6.168 23.359 18.531 1 81.94 304 ASP A CA 1
ATOM 2366 C C . ASP A 1 304 ? -5.449 24.625 18.047 1 81.94 304 ASP A C 1
ATOM 2368 O O . ASP A 1 304 ? -4.543 24.547 17.219 1 81.94 304 ASP A O 1
ATOM 2372 N N . GLN A 1 305 ? -6.09 25.75 18.453 1 88.81 305 GLN A N 1
ATOM 2373 C CA . GLN A 1 305 ? -5.426 27 18.109 1 88.81 305 GLN A CA 1
ATOM 2374 C C . GLN A 1 305 ? -4.176 27.219 18.953 1 88.81 305 GLN A C 1
ATOM 2376 O O . GLN A 1 305 ? -4.133 28.109 19.812 1 88.81 305 GLN A O 1
ATOM 2381 N N . ARG A 1 306 ? -3.238 26.391 18.766 1 92.88 306 ARG A N 1
ATOM 2382 C CA . ARG A 1 306 ? -1.962 26.391 19.469 1 92.88 306 ARG A CA 1
ATOM 2383 C C . ARG A 1 306 ? -0.793 26.328 18.484 1 92.88 306 ARG A C 1
ATOM 2385 O O . ARG A 1 306 ? -0.877 25.688 17.453 1 92.88 306 ARG A O 1
ATOM 2392 N N . LEU A 1 307 ? 0.297 27.016 18.875 1 96.44 307 LEU A N 1
ATOM 2393 C CA . LEU A 1 307 ? 1.489 27.078 18.031 1 96.44 307 LEU A CA 1
ATOM 2394 C C . LEU A 1 307 ? 2.752 26.922 18.875 1 96.44 307 LEU A C 1
ATOM 2396 O O . LEU A 1 307 ? 2.824 27.453 19.984 1 96.44 307 LEU A O 1
ATOM 2400 N N . ALA A 1 308 ? 3.691 26.219 18.344 1 97.75 308 ALA A N 1
ATOM 2401 C CA . ALA A 1 308 ? 5.02 26.141 18.938 1 97.75 308 ALA A CA 1
ATOM 2402 C C . ALA A 1 308 ? 6.09 26.656 17.984 1 97.75 308 ALA A C 1
ATOM 2404 O O . ALA A 1 308 ? 6.062 26.359 16.797 1 97.75 308 ALA A O 1
ATOM 2405 N N . TRP A 1 309 ? 6.961 27.469 18.5 1 98.38 309 TRP A N 1
ATOM 2406 C CA . TRP A 1 309 ? 8.031 28.078 17.719 1 98.38 309 TRP A CA 1
ATOM 2407 C C . TRP A 1 309 ? 9.367 27.391 18 1 98.38 309 TRP A C 1
ATOM 2409 O O . TRP A 1 309 ? 9.75 27.219 19.156 1 98.38 309 TRP A O 1
ATOM 2419 N N . HIS A 1 310 ? 10.039 26.953 16.969 1 98.38 310 HIS A N 1
ATOM 2420 C CA . HIS A 1 310 ? 11.336 26.281 17.062 1 98.38 310 HIS A CA 1
ATOM 2421 C C . HIS A 1 310 ? 12.391 27 16.219 1 98.38 310 HIS A C 1
ATOM 2423 O O . HIS A 1 310 ? 12.117 27.391 15.078 1 98.38 310 HIS A O 1
ATOM 2429 N N . TYR A 1 311 ? 13.555 27.125 16.828 1 98.12 311 TYR A N 1
ATOM 2430 C CA . TYR A 1 311 ? 14.648 27.797 16.141 1 98.12 311 TYR A CA 1
ATOM 2431 C C . TYR A 1 311 ? 15.562 26.797 15.453 1 98.12 311 TYR A C 1
ATOM 2433 O O . TYR A 1 311 ? 15.867 25.734 16.016 1 98.12 311 TYR A O 1
ATOM 2441 N N . GLU A 1 312 ? 15.945 27.016 14.195 1 97.81 312 GLU A N 1
ATOM 2442 C CA . GLU A 1 312 ? 17 26.281 13.5 1 97.81 312 GLU A CA 1
ATOM 2443 C C . GLU A 1 312 ? 17.969 27.234 12.805 1 97.81 312 GLU A C 1
ATOM 2445 O O . GLU A 1 312 ? 17.578 28.312 12.359 1 97.81 312 GLU A O 1
ATOM 2450 N N . GLU A 1 313 ? 19.219 26.812 12.586 1 97.06 313 GLU A N 1
ATOM 2451 C CA . GLU A 1 313 ? 20.297 27.641 12.047 1 97.06 313 GLU A CA 1
ATOM 2452 C C . GLU A 1 313 ? 20.109 27.875 10.547 1 97.06 313 GLU A C 1
ATOM 2454 O O . GLU A 1 313 ? 20.391 28.969 10.039 1 97.06 313 GLU A O 1
ATOM 2459 N N . ASP A 1 314 ? 19.703 26.844 9.867 1 96.31 314 ASP A N 1
ATOM 2460 C CA . ASP A 1 314 ? 19.578 26.953 8.422 1 96.31 314 ASP A CA 1
ATOM 2461 C C . ASP A 1 314 ? 18.5 26.016 7.891 1 96.31 314 ASP A C 1
ATOM 2463 O O . ASP A 1 314 ? 17.828 25.328 8.672 1 96.31 314 ASP A O 1
ATOM 2467 N N . LEU A 1 315 ? 18.328 26.125 6.586 1 96 315 LEU A N 1
ATOM 2468 C CA . LEU A 1 315 ? 17.266 25.375 5.926 1 96 315 LEU A CA 1
ATOM 2469 C C . LEU A 1 315 ? 17.5 23.875 6.051 1 96 315 LEU A C 1
ATOM 2471 O O . LEU A 1 315 ? 16.562 23.109 6.258 1 96 315 LEU A O 1
ATOM 2475 N N . THR A 1 316 ? 18.703 23.406 5.945 1 91.81 316 THR A N 1
ATOM 2476 C CA . THR A 1 316 ? 19.031 22 6.043 1 91.81 316 THR A CA 1
ATOM 2477 C C . THR A 1 316 ? 18.656 21.438 7.414 1 91.81 316 THR A C 1
ATOM 2479 O O . THR A 1 316 ? 18.047 20.375 7.512 1 91.81 316 THR A O 1
ATOM 2482 N N . ALA A 1 317 ? 19.016 22.188 8.398 1 94.94 317 ALA A N 1
ATOM 2483 C CA . ALA A 1 317 ? 18.656 21.781 9.758 1 94.94 317 ALA A CA 1
ATOM 2484 C C . ALA A 1 317 ? 17.141 21.734 9.922 1 94.94 317 ALA A C 1
ATOM 2486 O O . ALA A 1 317 ? 16.625 20.828 10.594 1 94.94 317 ALA A O 1
ATOM 2487 N N . ALA A 1 318 ? 16.469 22.672 9.352 1 96.94 318 ALA A N 1
ATOM 2488 C CA . ALA A 1 318 ? 15.008 22.703 9.406 1 96.94 318 ALA A CA 1
ATOM 2489 C C . ALA A 1 318 ? 14.414 21.453 8.75 1 96.94 318 ALA A C 1
ATOM 2491 O O . ALA A 1 318 ? 13.5 20.828 9.305 1 96.94 318 ALA A O 1
ATOM 2492 N N . VAL A 1 319 ? 14.883 21.109 7.633 1 93.5 319 VAL A N 1
ATOM 2493 C CA . VAL A 1 319 ? 14.406 19.938 6.902 1 93.5 319 VAL A CA 1
ATOM 2494 C C . VAL A 1 319 ? 14.648 18.672 7.73 1 93.5 319 VAL A C 1
ATOM 2496 O O . VAL A 1 319 ? 13.766 17.812 7.832 1 93.5 319 VAL A O 1
ATOM 2499 N N . ASN A 1 320 ? 15.781 18.594 8.336 1 88.69 320 ASN A N 1
ATOM 2500 C CA . ASN A 1 320 ? 16.094 17.453 9.188 1 88.69 320 ASN A CA 1
ATOM 2501 C C . ASN A 1 320 ? 15.125 17.359 10.359 1 88.69 320 ASN A C 1
ATOM 2503 O O . ASN A 1 320 ? 14.719 16.266 10.742 1 88.69 320 ASN A O 1
ATOM 2507 N N . TRP A 1 321 ? 14.828 18.5 10.906 1 93.5 321 TRP A N 1
ATOM 2508 C CA . TRP A 1 321 ? 13.859 18.547 11.992 1 93.5 321 TRP A CA 1
ATOM 2509 C C . TRP A 1 321 ? 12.508 18 11.539 1 93.5 321 TRP A C 1
ATOM 2511 O O . TRP A 1 321 ? 11.891 17.188 12.234 1 93.5 321 TRP A O 1
ATOM 2521 N N . ILE A 1 322 ? 12.109 18.406 10.422 1 93.75 322 ILE A N 1
ATOM 2522 C CA . ILE A 1 322 ? 10.82 17.984 9.875 1 93.75 322 ILE A CA 1
ATOM 2523 C C . ILE A 1 322 ? 10.852 16.484 9.586 1 93.75 322 ILE A C 1
ATOM 2525 O O . ILE A 1 322 ? 9.852 15.781 9.789 1 93.75 322 ILE A O 1
ATOM 2529 N N . HIS A 1 323 ? 11.945 15.977 9.156 1 85.94 323 HIS A N 1
ATOM 2530 C CA . HIS A 1 323 ? 12.078 14.547 8.906 1 85.94 323 HIS A CA 1
ATOM 2531 C C . HIS A 1 323 ? 11.883 13.742 10.18 1 85.94 323 HIS A C 1
ATOM 2533 O O . HIS A 1 323 ? 11.336 12.641 10.148 1 85.94 323 HIS A O 1
ATOM 2539 N N . GLN A 1 324 ? 12.234 14.375 11.188 1 84.06 324 GLN A N 1
ATOM 2540 C CA . GLN A 1 324 ? 12.172 13.672 12.461 1 84.06 324 GLN A CA 1
ATOM 2541 C C . GLN A 1 324 ? 10.773 13.75 13.062 1 84.06 324 GLN A C 1
ATOM 2543 O O . GLN A 1 324 ? 10.289 12.773 13.648 1 84.06 324 GLN A O 1
ATOM 2548 N N . TYR A 1 325 ? 10.117 14.875 12.867 1 89.25 325 TYR A N 1
ATOM 2549 C CA . TYR A 1 325 ? 8.914 15.078 13.68 1 89.25 325 TYR A CA 1
ATOM 2550 C C . TYR A 1 325 ? 7.703 15.352 12.797 1 89.25 325 TYR A C 1
ATOM 2552 O O . TYR A 1 325 ? 6.562 15.266 13.258 1 89.25 325 TYR A O 1
ATOM 2560 N N . GLY A 1 326 ? 7.977 15.617 11.641 1 87 326 GLY A N 1
ATOM 2561 C CA . GLY A 1 326 ? 6.883 16.031 10.773 1 87 326 GLY A CA 1
ATOM 2562 C C . GLY A 1 326 ? 5.918 14.906 10.453 1 87 326 GLY A C 1
ATOM 2563 O O . GLY A 1 326 ? 6.18 13.742 10.781 1 87 326 GLY A O 1
ATOM 2564 N N . SER A 1 327 ? 4.809 15.289 9.828 1 87.31 327 SER A N 1
ATOM 2565 C CA . SER A 1 327 ? 3.76 14.328 9.5 1 87.31 327 SER A CA 1
ATOM 2566 C C . SER A 1 327 ? 3.318 14.469 8.047 1 87.31 327 SER A C 1
ATOM 2568 O O . SER A 1 327 ? 4.129 14.32 7.129 1 87.31 327 SER A O 1
ATOM 2570 N N . ALA A 1 328 ? 2.033 14.867 7.84 1 87.38 328 ALA A N 1
ATOM 2571 C CA . ALA A 1 328 ? 1.425 14.789 6.512 1 87.38 328 ALA A CA 1
ATOM 2572 C C . ALA A 1 328 ? 1.79 16 5.672 1 87.38 328 ALA A C 1
ATOM 2574 O O . ALA A 1 328 ? 1.832 15.93 4.441 1 87.38 328 ALA A O 1
ATOM 2575 N N . ALA A 1 329 ? 2.105 17.141 6.336 1 92.12 329 ALA A N 1
ATOM 2576 C CA . ALA A 1 329 ? 2.295 18.359 5.559 1 92.12 329 ALA A CA 1
ATOM 2577 C C . ALA A 1 329 ? 3.402 19.234 6.16 1 92.12 329 ALA A C 1
ATOM 2579 O O . ALA A 1 329 ? 3.645 19.188 7.367 1 92.12 329 ALA A O 1
ATOM 2580 N N . SER A 1 330 ? 4.055 19.953 5.297 1 95.56 330 SER A N 1
ATOM 2581 C CA . SER A 1 330 ? 5.023 20.969 5.676 1 95.56 330 SER A CA 1
ATOM 2582 C C . SER A 1 330 ? 5.074 22.094 4.645 1 95.56 330 SER A C 1
ATOM 2584 O O . SER A 1 330 ? 4.555 21.953 3.537 1 95.56 330 SER A O 1
ATOM 2586 N N . GLY A 1 331 ? 5.551 23.203 5.062 1 96.38 331 GLY A N 1
ATOM 2587 C CA . GLY A 1 331 ? 5.645 24.328 4.145 1 96.38 331 GLY A CA 1
ATOM 2588 C C . GLY A 1 331 ? 6.824 25.234 4.438 1 96.38 331 GLY A C 1
ATOM 2589 O O . GLY A 1 331 ? 7.473 25.109 5.477 1 96.38 331 GLY A O 1
ATOM 2590 N N . ILE A 1 332 ? 7.039 26.062 3.494 1 98.06 332 ILE A N 1
ATOM 2591 C CA . ILE A 1 332 ? 8.055 27.109 3.648 1 98.06 332 ILE A CA 1
ATOM 2592 C C . ILE A 1 332 ? 7.5 28.438 3.148 1 98.06 332 ILE A C 1
ATOM 2594 O O . ILE A 1 332 ? 6.715 28.484 2.199 1 98.06 332 ILE A O 1
ATOM 2598 N N . ILE A 1 333 ? 7.801 29.438 3.818 1 98 333 ILE A N 1
ATOM 2599 C CA . ILE A 1 333 ? 7.547 30.812 3.365 1 98 333 ILE A CA 1
ATOM 2600 C C . ILE A 1 333 ? 8.867 31.562 3.248 1 98 333 ILE A C 1
ATOM 2602 O O . ILE A 1 333 ? 9.555 31.797 4.25 1 98 333 ILE A O 1
ATOM 2606 N N . ALA A 1 334 ? 9.305 31.797 2.051 1 97.38 334 ALA A N 1
ATOM 2607 C CA . ALA A 1 334 ? 10.578 32.406 1.709 1 97.38 334 ALA A CA 1
ATOM 2608 C C . ALA A 1 334 ? 10.492 33.156 0.375 1 97.38 334 ALA A C 1
ATOM 2610 O O . ALA A 1 334 ? 9.672 32.812 -0.48 1 97.38 334 ALA A O 1
ATOM 2611 N N . SER A 1 335 ? 11.344 34.156 0.202 1 95.88 335 SER A N 1
ATOM 2612 C CA . SER A 1 335 ? 11.359 34.906 -1.049 1 95.88 335 SER A CA 1
ATOM 2613 C C . SER A 1 335 ? 12.312 34.281 -2.059 1 95.88 335 SER A C 1
ATOM 2615 O O . SER A 1 335 ? 12.141 34.438 -3.27 1 95.88 335 SER A O 1
ATOM 2617 N N . SER A 1 336 ? 13.281 33.625 -1.586 1 94.75 336 SER A N 1
ATOM 2618 C CA . SER A 1 336 ? 14.305 33.031 -2.439 1 94.75 336 SER A CA 1
ATOM 2619 C C . SER A 1 336 ? 13.773 31.797 -3.172 1 94.75 336 SER A C 1
ATOM 2621 O O . SER A 1 336 ? 13.383 30.812 -2.541 1 94.75 336 SER A O 1
ATOM 2623 N N . TYR A 1 337 ? 13.836 31.906 -4.457 1 92.94 337 TYR A N 1
ATOM 2624 C CA . TYR A 1 337 ? 13.438 30.766 -5.277 1 92.94 337 TYR A CA 1
ATOM 2625 C C . TYR A 1 337 ? 14.305 29.562 -4.984 1 92.94 337 TYR A C 1
ATOM 2627 O O . TYR A 1 337 ? 13.812 28.438 -4.91 1 92.94 337 TYR A O 1
ATOM 2635 N N . GLU A 1 338 ? 15.547 29.781 -4.809 1 93 338 GLU A N 1
ATOM 2636 C CA . GLU A 1 338 ? 16.5 28.703 -4.543 1 93 338 GLU A CA 1
ATOM 2637 C C . GLU A 1 338 ? 16.188 28 -3.229 1 93 338 GLU A C 1
ATOM 2639 O O . GLU A 1 338 ? 16.25 26.766 -3.148 1 93 338 GLU A O 1
ATOM 2644 N N . ASP A 1 339 ? 15.82 28.734 -2.264 1 94.44 339 ASP A N 1
ATOM 2645 C CA . ASP A 1 339 ? 15.492 28.156 -0.966 1 94.44 339 ASP A CA 1
ATOM 2646 C C . ASP A 1 339 ? 14.203 27.344 -1.04 1 94.44 339 ASP A C 1
ATOM 2648 O O . ASP A 1 339 ? 14.117 26.25 -0.479 1 94.44 339 ASP A O 1
ATOM 2652 N N . CYS A 1 340 ? 13.242 27.953 -1.721 1 95.12 340 CYS A N 1
ATOM 2653 C CA . CYS A 1 340 ? 11.977 27.234 -1.899 1 95.12 340 CYS A CA 1
ATOM 2654 C C . CYS A 1 340 ? 12.195 25.922 -2.633 1 95.12 340 CYS A C 1
ATOM 2656 O O . CYS A 1 340 ? 11.672 24.891 -2.217 1 95.12 340 CYS A O 1
ATOM 2658 N N . ARG A 1 341 ? 12.977 25.984 -3.648 1 89.94 341 ARG A N 1
ATOM 2659 C CA . ARG A 1 341 ? 13.273 24.797 -4.438 1 89.94 341 ARG A CA 1
ATOM 2660 C C . ARG A 1 341 ? 14.039 23.766 -3.609 1 89.94 341 ARG A C 1
ATOM 2662 O O . ARG A 1 341 ? 13.719 22.578 -3.641 1 89.94 341 ARG A O 1
ATOM 2669 N N . ALA A 1 342 ? 15.023 24.234 -2.926 1 89.88 342 ALA A N 1
ATOM 2670 C CA . ALA A 1 342 ? 15.797 23.344 -2.061 1 89.88 342 ALA A CA 1
ATOM 2671 C C . ALA A 1 342 ? 14.891 22.672 -1.035 1 89.88 342 ALA A C 1
ATOM 2673 O O . ALA A 1 342 ? 15.031 21.469 -0.773 1 89.88 342 ALA A O 1
ATOM 2674 N N . PHE A 1 343 ? 13.984 23.406 -0.511 1 94 343 PHE A N 1
ATOM 2675 C CA . PHE A 1 343 ? 13.086 22.891 0.514 1 94 343 PHE A CA 1
ATOM 2676 C C . PHE A 1 343 ? 12.227 21.766 -0.044 1 94 343 PHE A C 1
ATOM 2678 O O . PHE A 1 343 ? 12.242 20.641 0.48 1 94 343 PHE A O 1
ATOM 2685 N N . TYR A 1 344 ? 11.414 21.984 -1.102 1 90.5 344 TYR A N 1
ATOM 2686 C CA . TYR A 1 344 ? 10.469 20.969 -1.553 1 90.5 344 TYR A CA 1
ATOM 2687 C C . TYR A 1 344 ? 11.195 19.797 -2.188 1 90.5 344 TYR A C 1
ATOM 2689 O O . TYR A 1 344 ? 10.633 18.703 -2.328 1 90.5 344 TYR A O 1
ATOM 2697 N N . GLN A 1 345 ? 12.43 19.969 -2.553 1 83.31 345 GLN A N 1
ATOM 2698 C CA . GLN A 1 345 ? 13.203 18.844 -3.07 1 83.31 345 GLN A CA 1
ATOM 2699 C C . GLN A 1 345 ? 13.703 17.953 -1.938 1 83.31 345 GLN A C 1
ATOM 2701 O O . GLN A 1 345 ? 13.812 16.734 -2.1 1 83.31 345 GLN A O 1
ATOM 2706 N N . GLN A 1 346 ? 13.969 18.562 -0.82 1 86 346 GLN A N 1
ATOM 2707 C CA . GLN A 1 346 ? 14.625 17.828 0.258 1 86 346 GLN A CA 1
ATOM 2708 C C . GLN A 1 346 ? 13.602 17.234 1.224 1 86 346 GLN A C 1
ATOM 2710 O O . GLN A 1 346 ? 13.781 16.125 1.72 1 86 346 GLN A O 1
ATOM 2715 N N . VAL A 1 347 ? 12.562 17.969 1.485 1 90.62 347 VAL A N 1
ATOM 2716 C CA . VAL A 1 347 ? 11.602 17.516 2.492 1 90.62 347 VAL A CA 1
ATOM 2717 C C . VAL A 1 347 ? 10.859 16.281 1.982 1 90.62 347 VAL A C 1
ATOM 2719 O O . VAL A 1 347 ? 10.602 16.156 0.783 1 90.62 347 VAL A O 1
ATOM 2722 N N . GLN A 1 348 ? 10.453 15.414 2.938 1 83.88 348 GLN A N 1
ATOM 2723 C CA . GLN A 1 348 ? 9.844 14.156 2.521 1 83.88 348 GLN A CA 1
ATOM 2724 C C . GLN A 1 348 ? 8.383 14.086 2.945 1 83.88 348 GLN A C 1
ATOM 2726 O O . GLN A 1 348 ? 7.762 13.023 2.881 1 83.88 348 GLN A O 1
ATOM 2731 N N . THR A 1 349 ? 7.828 15.203 3.402 1 90.94 349 THR A N 1
ATOM 2732 C CA . THR A 1 349 ? 6.41 15.188 3.734 1 90.94 349 THR A CA 1
ATOM 2733 C C . THR A 1 349 ? 5.559 15 2.48 1 90.94 349 THR A C 1
ATOM 2735 O O . THR A 1 349 ? 5.918 15.492 1.406 1 90.94 349 THR A O 1
ATOM 2738 N N . PRO A 1 350 ? 4.438 14.336 2.617 1 90.62 350 PRO A N 1
ATOM 2739 C CA . PRO A 1 350 ? 3.594 14.07 1.447 1 90.62 350 PRO A CA 1
ATOM 2740 C C . PRO A 1 350 ? 3.072 15.352 0.797 1 90.62 350 PRO A C 1
ATOM 2742 O O . PRO A 1 350 ? 2.959 15.422 -0.43 1 90.62 350 PRO A O 1
ATOM 2745 N N . LEU A 1 351 ? 2.686 16.312 1.568 1 91.31 351 LEU A N 1
ATOM 2746 C CA . LEU A 1 351 ? 2.197 17.578 1.054 1 91.31 351 LEU A CA 1
ATOM 2747 C C . LEU A 1 351 ? 3.154 18.719 1.409 1 91.31 351 LEU A C 1
ATOM 2749 O O . LEU A 1 351 ? 3.477 18.922 2.582 1 91.31 351 LEU A O 1
ATOM 2753 N N . VAL A 1 352 ? 3.586 19.375 0.412 1 93.44 352 VAL A N 1
ATOM 2754 C CA . VAL A 1 352 ? 4.523 20.469 0.609 1 93.44 352 VAL A CA 1
ATOM 2755 C C . VAL A 1 352 ? 3.926 21.766 0.063 1 93.44 352 VAL A C 1
ATOM 2757 O O . VAL A 1 352 ? 3.502 21.828 -1.095 1 93.44 352 VAL A O 1
ATOM 2760 N N . PHE A 1 353 ? 3.918 22.781 0.905 1 93.62 353 PHE A N 1
ATOM 2761 C CA . PHE A 1 353 ? 3.338 24.062 0.528 1 93.62 353 PHE A CA 1
ATOM 2762 C C . PHE A 1 353 ? 4.406 25.156 0.5 1 93.62 353 PHE A C 1
ATOM 2764 O O . PHE A 1 353 ? 5.133 25.344 1.478 1 93.62 353 PHE A O 1
ATOM 2771 N N . VAL A 1 354 ? 4.453 25.859 -0.618 1 94.88 354 VAL A N 1
ATOM 2772 C CA . VAL A 1 354 ? 5.445 26.922 -0.781 1 94.88 354 VAL A CA 1
ATOM 2773 C C . VAL A 1 354 ? 4.75 28.266 -0.888 1 94.88 354 VAL A C 1
ATOM 2775 O O . VAL A 1 354 ? 4.012 28.516 -1.843 1 94.88 354 VAL A O 1
ATOM 2778 N N . ASN A 1 355 ? 4.926 29.109 0.099 1 95.19 355 ASN A N 1
ATOM 2779 C CA . ASN A 1 355 ? 4.441 30.484 0.138 1 95.19 355 ASN A CA 1
ATOM 2780 C C . ASN A 1 355 ? 2.918 30.547 0.049 1 95.19 355 ASN A C 1
ATOM 2782 O O . ASN A 1 355 ? 2.365 31.438 -0.587 1 95.19 355 ASN A O 1
ATOM 2786 N N . ARG A 1 356 ? 2.322 29.562 0.681 1 92.12 356 ARG A N 1
ATOM 2787 C CA . ARG A 1 356 ? 0.868 29.5 0.783 1 92.12 356 ARG A CA 1
ATOM 2788 C C . ARG A 1 356 ? 0.438 28.656 1.977 1 92.12 356 ARG A C 1
ATOM 2790 O O . ARG A 1 356 ? 1.166 27.766 2.4 1 92.12 356 ARG A O 1
ATOM 2797 N N . PRO A 1 357 ? -0.719 28.984 2.461 1 91.38 357 PRO A N 1
ATOM 2798 C CA . PRO A 1 357 ? -1.208 28.172 3.58 1 91.38 357 PRO A CA 1
ATOM 2799 C C . PRO A 1 357 ? -1.568 26.75 3.166 1 91.38 357 PRO A C 1
ATOM 2801 O O . PRO A 1 357 ? -2.07 26.531 2.061 1 91.38 357 PRO A O 1
ATOM 2804 N N . PRO A 1 358 ? -1.23 25.766 4.07 1 89.06 358 PRO A N 1
ATOM 2805 C CA . PRO A 1 358 ? -1.606 24.375 3.779 1 89.06 358 PRO A CA 1
ATOM 2806 C C . PRO A 1 358 ? -3.119 24.172 3.758 1 89.06 358 PRO A C 1
ATOM 2808 O O . PRO A 1 358 ? -3.736 24 4.812 1 89.06 358 PRO A O 1
ATOM 2811 N N . GLN A 1 359 ? -3.74 24.297 2.656 1 80.25 359 GLN A N 1
ATOM 2812 C CA . GLN A 1 359 ? -5.16 24.047 2.424 1 80.25 359 GLN A CA 1
ATOM 2813 C C . GLN A 1 359 ? -5.379 23.234 1.157 1 80.25 359 GLN A C 1
ATOM 2815 O O . GLN A 1 359 ? -4.715 23.453 0.142 1 80.25 359 GLN A O 1
ATOM 2820 N N . LEU A 1 360 ? -6.035 22.125 1.44 1 72.88 360 LEU A N 1
ATOM 2821 C CA . LEU A 1 360 ? -6.383 21.328 0.261 1 72.88 360 LEU A CA 1
ATOM 2822 C C . LEU A 1 360 ? -7.656 21.859 -0.387 1 72.88 360 LEU A C 1
ATOM 2824 O O . LEU A 1 360 ? -8.617 22.188 0.309 1 72.88 360 LEU A O 1
ATOM 2828 N N . GLU A 1 361 ? -7.516 22.578 -1.469 1 59.69 361 GLU A N 1
ATOM 2829 C CA . GLU A 1 361 ? -8.773 22.906 -2.131 1 59.69 361 GLU A CA 1
ATOM 2830 C C . GLU A 1 361 ? -9.609 21.656 -2.381 1 59.69 361 GLU A C 1
ATOM 2832 O O . GLU A 1 361 ? -9.141 20.703 -3 1 59.69 361 GLU A O 1
ATOM 2837 N N . ARG A 1 362 ? -10.406 21.172 -1.245 1 51.69 362 ARG A N 1
ATOM 2838 C CA . ARG A 1 362 ? -11.148 19.906 -1.19 1 51.69 362 ARG A CA 1
ATOM 2839 C C . ARG A 1 362 ? -11.477 19.406 -2.592 1 51.69 362 ARG A C 1
ATOM 2841 O O . ARG A 1 362 ? -11.43 18.203 -2.854 1 51.69 362 ARG A O 1
ATOM 2848 N N . LEU A 1 363 ? -12.328 20.328 -3.262 1 45.22 363 LEU A N 1
ATOM 2849 C CA . LEU A 1 363 ? 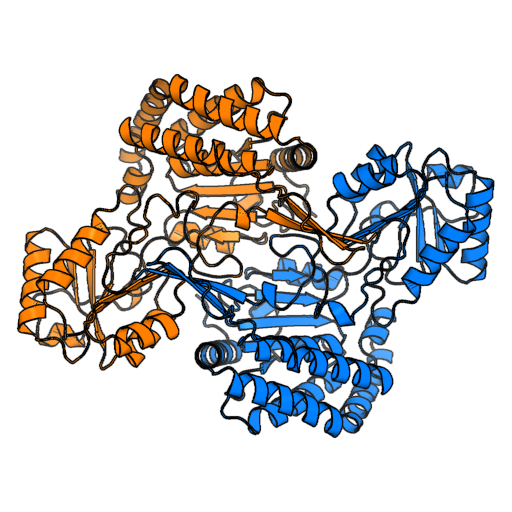-13.109 19.812 -4.383 1 45.22 363 LEU A CA 1
ATOM 2850 C C . LEU A 1 363 ? -12.227 19.047 -5.352 1 45.22 363 LEU A C 1
ATOM 2852 O O . LEU A 1 363 ? -12.641 18.016 -5.891 1 45.22 363 LEU A O 1
ATOM 2856 N N . ASP A 1 364 ? -11.117 19.609 -5.645 1 52.12 364 ASP A N 1
ATOM 2857 C CA . ASP A 1 364 ? -10.469 19.125 -6.863 1 52.12 364 ASP A CA 1
ATOM 2858 C C . ASP A 1 364 ? -9.773 17.781 -6.621 1 52.12 364 ASP A C 1
ATOM 2860 O O . ASP A 1 364 ? -9.391 17.094 -7.57 1 52.12 364 ASP A O 1
ATOM 2864 N N . ALA A 1 365 ? -9.891 17.297 -5.301 1 60.59 365 ALA A N 1
ATOM 2865 C CA . ALA A 1 365 ? -8.984 16.141 -5.293 1 60.59 365 ALA A CA 1
ATOM 2866 C C . ALA A 1 365 ? -9.727 14.867 -4.906 1 60.59 365 ALA A C 1
ATOM 2868 O O . ALA A 1 365 ? -9.125 13.789 -4.848 1 60.59 365 ALA A O 1
ATOM 2869 N N . LEU A 1 366 ? -11.07 14.906 -4.961 1 83.12 366 LEU A N 1
ATOM 2870 C CA . LEU A 1 366 ? -11.711 13.68 -4.496 1 83.12 366 LEU A CA 1
ATOM 2871 C C . LEU A 1 366 ? -10.789 12.898 -3.562 1 83.12 366 LEU A C 1
ATOM 2873 O O . LEU A 1 366 ? -10.578 11.703 -3.752 1 83.12 366 LEU A O 1
ATOM 2877 N N . ALA A 1 367 ? -10.164 13.609 -2.529 1 86.56 367 ALA A N 1
ATOM 2878 C CA . ALA A 1 367 ? -9.312 12.977 -1.525 1 86.56 367 ALA A CA 1
ATOM 2879 C C . ALA A 1 367 ? -10.031 12.867 -0.184 1 86.56 367 ALA A C 1
ATOM 2881 O O . ALA A 1 367 ? -10.734 13.797 0.224 1 86.56 367 ALA A O 1
ATOM 2882 N N . LEU A 1 368 ? -9.875 11.82 0.456 1 88.44 368 LEU A N 1
ATOM 2883 C CA . LEU A 1 368 ? -10.445 11.586 1.779 1 88.44 368 LEU A CA 1
ATOM 2884 C C . LEU A 1 368 ? -9.57 12.211 2.863 1 88.44 368 LEU A C 1
ATOM 2886 O O . LEU A 1 368 ? -10.078 12.695 3.877 1 88.44 368 LEU A O 1
ATOM 2890 N N . GLY A 1 369 ? -8.305 12.172 2.639 1 87.25 369 GLY A N 1
ATOM 2891 C CA . GLY A 1 369 ? -7.289 12.656 3.561 1 87.25 369 GLY A CA 1
ATOM 2892 C C . GLY A 1 369 ? -5.871 12.406 3.072 1 87.25 369 GLY A C 1
ATOM 2893 O O . GLY A 1 369 ? -5.637 12.281 1.868 1 87.25 369 GLY A O 1
ATOM 2894 N N . VAL A 1 370 ? -4.988 12.5 4.125 1 88 370 VAL A N 1
ATOM 2895 C CA . VAL A 1 370 ? -3.588 12.312 3.768 1 88 370 VAL A CA 1
ATOM 2896 C C . VAL A 1 370 ? -2.961 11.25 4.664 1 88 370 VAL A C 1
ATOM 2898 O O . VAL A 1 370 ? -3.156 11.258 5.879 1 88 370 VAL A O 1
ATOM 2901 N N . ALA A 1 371 ? -2.307 10.328 4.027 1 89.44 371 ALA A N 1
ATOM 2902 C CA . ALA A 1 371 ? -1.483 9.367 4.754 1 89.44 371 ALA A CA 1
ATOM 2903 C C . ALA A 1 371 ? -0.032 9.828 4.828 1 89.44 371 ALA A C 1
ATOM 2905 O O . ALA A 1 371 ? 0.6 10.086 3.801 1 89.44 371 ALA A O 1
ATOM 2906 N N . ALA A 1 372 ? 0.492 9.891 5.992 1 86.56 372 ALA A N 1
ATOM 2907 C CA . ALA A 1 372 ? 1.814 10.477 6.188 1 86.56 372 ALA A CA 1
ATOM 2908 C C . ALA A 1 372 ? 2.914 9.445 5.949 1 86.56 372 ALA A C 1
ATOM 2910 O O . ALA A 1 372 ? 4.062 9.805 5.68 1 86.56 372 ALA A O 1
ATOM 2911 N N . LYS A 1 373 ? 2.609 8.18 6.059 1 81.12 373 LYS A N 1
ATOM 2912 C CA . LYS A 1 373 ? 3.646 7.156 6 1 81.12 373 LYS A CA 1
ATOM 2913 C C . LYS A 1 373 ? 3.148 5.91 5.273 1 81.12 373 LYS A C 1
ATOM 2915 O O . LYS A 1 373 ? 1.944 5.75 5.062 1 81.12 373 LYS A O 1
ATOM 2920 N N . GLY A 1 374 ? 4.227 5.141 4.867 1 82.44 374 GLY A N 1
ATOM 2921 C CA . GLY A 1 374 ? 3.887 3.855 4.281 1 82.44 374 GLY A CA 1
ATOM 2922 C C . GLY A 1 374 ? 3.758 3.902 2.77 1 82.44 374 GLY A C 1
ATOM 2923 O O . GLY A 1 374 ? 4.004 4.941 2.152 1 82.44 374 GLY A O 1
ATOM 2924 N N . PRO A 1 375 ? 3.303 2.77 2.287 1 86.25 375 PRO A N 1
ATOM 2925 C CA . PRO A 1 375 ? 3.18 2.676 0.83 1 86.25 375 PRO A CA 1
ATOM 2926 C C . PRO A 1 375 ? 2.055 3.549 0.276 1 86.25 375 PRO A C 1
ATOM 2928 O O . PRO A 1 375 ? 2.082 3.926 -0.898 1 86.25 375 PRO A O 1
ATOM 2931 N N . GLN A 1 376 ? 1.138 3.842 1.084 1 85.81 376 GLN A N 1
ATOM 2932 C CA . GLN A 1 376 ? 0.001 4.641 0.638 1 85.81 376 GLN A CA 1
ATOM 2933 C C . GLN A 1 376 ? 0.191 6.113 0.99 1 85.81 376 GLN A C 1
ATOM 2935 O O . GLN A 1 376 ? -0.77 6.883 0.992 1 85.81 376 GLN A O 1
ATOM 2940 N N . ARG A 1 377 ? 1.349 6.43 1.304 1 88.44 377 ARG A N 1
ATOM 2941 C CA . ARG A 1 377 ? 1.673 7.812 1.637 1 88.44 377 ARG A CA 1
ATOM 2942 C C . ARG A 1 377 ? 1.185 8.766 0.55 1 88.44 377 ARG A C 1
ATOM 2944 O O . ARG A 1 377 ? 1.312 8.477 -0.641 1 88.44 377 ARG A O 1
ATOM 2951 N N . GLY A 1 378 ? 0.62 9.922 0.942 1 86.88 378 GLY A N 1
ATOM 2952 C CA . GLY A 1 378 ? 0.081 10.898 0.01 1 86.88 378 GLY A CA 1
ATOM 2953 C C . GLY A 1 378 ? -1.413 11.109 0.165 1 86.88 378 GLY A C 1
ATOM 2954 O O . GLY A 1 378 ? -1.994 10.75 1.19 1 86.88 378 GLY A O 1
ATOM 2955 N N . LEU A 1 379 ? -1.961 11.773 -0.83 1 86.94 379 LEU A N 1
ATOM 2956 C CA . LEU A 1 379 ? -3.404 11.984 -0.832 1 86.94 379 LEU A CA 1
ATOM 2957 C C . LEU A 1 379 ? -4.145 10.656 -0.991 1 86.94 379 LEU A C 1
ATOM 2959 O O . LEU A 1 379 ? -3.814 9.859 -1.872 1 86.94 379 LEU A O 1
ATOM 2963 N N . PHE A 1 380 ? -5.031 10.383 -0.057 1 89.81 380 PHE A N 1
ATOM 2964 C CA . PHE A 1 380 ? -5.84 9.172 -0.135 1 89.81 380 PHE A CA 1
ATOM 2965 C C . PHE A 1 380 ? -7.082 9.406 -0.987 1 89.81 380 PHE A C 1
ATOM 2967 O O . PHE A 1 380 ? -8.031 10.07 -0.551 1 89.81 380 PHE A O 1
ATOM 2974 N N . SER A 1 381 ? -7.074 8.922 -2.209 1 90.31 381 SER A N 1
ATOM 2975 C CA . SER A 1 381 ? -8.148 9.086 -3.184 1 90.31 381 SER A CA 1
ATOM 2976 C C . SER A 1 381 ? -8.656 7.738 -3.682 1 90.31 381 SER A C 1
ATOM 2978 O O . SER A 1 381 ? -8.43 6.711 -3.041 1 90.31 381 SER A O 1
ATOM 2980 N N . LEU A 1 382 ? -9.352 7.73 -4.801 1 92.38 382 LEU A N 1
ATOM 2981 C CA . LEU A 1 382 ? -9.914 6.504 -5.359 1 92.38 382 LEU A CA 1
ATOM 2982 C C . LEU A 1 382 ? -8.812 5.516 -5.715 1 92.38 382 LEU A C 1
ATOM 2984 O O . LEU A 1 382 ? -9 4.301 -5.594 1 92.38 382 LEU A O 1
ATOM 2988 N N . ALA A 1 383 ? -7.684 6.039 -6.043 1 88.31 383 ALA A N 1
ATOM 2989 C CA . ALA A 1 383 ? -6.574 5.199 -6.488 1 88.31 383 ALA A CA 1
ATOM 2990 C C . ALA A 1 383 ? -6.117 4.258 -5.379 1 88.31 383 ALA A C 1
ATOM 2992 O O . ALA A 1 383 ? -5.727 3.117 -5.645 1 88.31 383 ALA A O 1
ATOM 2993 N N . GLN A 1 384 ? -6.195 4.707 -4.164 1 91.19 384 GLN A N 1
ATOM 2994 C CA . GLN A 1 384 ? -5.715 3.922 -3.031 1 91.19 384 GLN A CA 1
ATOM 2995 C C . GLN A 1 384 ? -6.703 2.82 -2.666 1 91.19 384 GLN A C 1
ATOM 2997 O O . GLN A 1 384 ? -6.398 1.953 -1.844 1 91.19 384 GLN A O 1
ATOM 3002 N N . LEU A 1 385 ? -7.891 2.855 -3.297 1 94.38 385 LEU A N 1
ATOM 3003 C CA . LEU A 1 385 ? -8.898 1.831 -3.061 1 94.38 385 LEU A CA 1
ATOM 3004 C C . LEU A 1 385 ? -8.93 0.823 -4.203 1 94.38 385 LEU A C 1
ATOM 3006 O O . LEU A 1 385 ? -9.867 0.024 -4.309 1 94.38 385 LEU A O 1
ATOM 3010 N N . LEU A 1 386 ? -7.941 0.919 -5.035 1 92.31 386 LEU A N 1
ATOM 3011 C CA . LEU A 1 386 ? -7.852 0.038 -6.195 1 92.31 386 LEU A CA 1
ATOM 3012 C C . LEU A 1 386 ? -6.5 -0.669 -6.238 1 92.31 386 LEU A C 1
ATOM 3014 O O . LEU A 1 386 ? -5.535 -0.21 -5.625 1 92.31 386 LEU A O 1
ATOM 3018 N N . SER A 1 387 ? -6.523 -1.777 -6.844 1 90.12 387 SER A N 1
ATOM 3019 C CA . SER A 1 387 ? -5.316 -2.5 -7.234 1 90.12 387 SER A CA 1
ATOM 3020 C C . SER A 1 387 ? -5.324 -2.83 -8.719 1 90.12 387 SER A C 1
ATOM 3022 O O . SER A 1 387 ? -6.102 -2.252 -9.484 1 90.12 387 SER A O 1
ATOM 3024 N N . THR A 1 388 ? -4.344 -3.686 -9.164 1 86.25 388 THR A N 1
ATOM 3025 C CA . THR A 1 388 ? -4.262 -3.945 -10.594 1 86.25 388 THR A CA 1
ATOM 3026 C C . THR A 1 388 ? -4.254 -5.445 -10.875 1 86.25 388 THR A C 1
ATOM 3028 O O . THR A 1 388 ? -3.848 -6.238 -10.023 1 86.25 388 THR A O 1
ATOM 3031 N N . LYS A 1 389 ? -4.734 -5.785 -11.961 1 88.38 389 LYS A N 1
ATOM 3032 C CA . LYS A 1 389 ? -4.688 -7.125 -12.539 1 88.38 389 LYS A CA 1
ATOM 3033 C C . LYS A 1 389 ? -4.082 -7.094 -13.945 1 88.38 389 LYS A C 1
ATOM 3035 O O . LYS A 1 389 ? -4.395 -6.207 -14.742 1 88.38 389 LYS A O 1
ATOM 3040 N N . GLN A 1 390 ? -3.219 -8.016 -14.211 1 87.69 390 GLN A N 1
ATOM 3041 C CA . GLN A 1 390 ? -2.619 -8.141 -15.539 1 87.69 390 GLN A CA 1
ATOM 3042 C C . GLN A 1 390 ? -3.16 -9.359 -16.281 1 87.69 390 GLN A C 1
ATOM 3044 O O . GLN A 1 390 ? -3.221 -10.453 -15.719 1 87.69 390 GLN A O 1
ATOM 3049 N N . VAL A 1 391 ? -3.5 -9.133 -17.484 1 90.38 391 VAL A N 1
ATOM 3050 C CA . VAL A 1 391 ? -4.023 -10.211 -18.312 1 90.38 391 VAL A CA 1
ATOM 3051 C C . VAL A 1 391 ? -3.076 -10.453 -19.484 1 90.38 391 VAL A C 1
ATOM 3053 O O . VAL A 1 391 ? -2.713 -9.523 -20.219 1 90.38 391 VAL A O 1
ATOM 3056 N N . TYR A 1 392 ? -2.684 -11.688 -19.562 1 87.94 392 TYR A N 1
ATOM 3057 C CA . TYR A 1 392 ? -1.823 -12.117 -20.656 1 87.94 392 TYR A CA 1
ATOM 3058 C C . TYR A 1 392 ? -2.598 -12.969 -21.641 1 87.94 392 TYR A C 1
ATOM 3060 O O . TYR A 1 392 ? -3.137 -14.023 -21.281 1 87.94 392 TYR A O 1
ATOM 3068 N N . LEU A 1 393 ? -2.652 -12.508 -22.891 1 87.94 393 LEU A N 1
ATOM 3069 C CA . LEU A 1 393 ? -3.396 -13.211 -23.922 1 87.94 393 LEU A CA 1
ATOM 3070 C C . LEU A 1 393 ? -2.449 -13.969 -24.859 1 87.94 393 LEU A C 1
ATOM 3072 O O . LEU A 1 393 ? -1.326 -13.523 -25.094 1 87.94 393 LEU A O 1
ATOM 3076 N N . MET B 1 1 ? 7.613 3.715 23.422 1 37.84 1 MET B N 1
ATOM 3077 C CA . MET B 1 1 ? 7.973 3.268 22.078 1 37.84 1 MET B CA 1
ATOM 3078 C C . MET B 1 1 ? 9.32 2.559 22.078 1 37.84 1 MET B C 1
ATOM 3080 O O . MET B 1 1 ? 10.312 3.109 22.562 1 37.84 1 MET B O 1
ATOM 3084 N N . ALA B 1 2 ? 9.375 1.292 22.312 1 49.47 2 ALA B N 1
ATOM 3085 C CA . ALA B 1 2 ? 10.641 0.594 22.5 1 49.47 2 ALA B CA 1
ATOM 3086 C C . ALA B 1 2 ? 11.695 1.105 21.531 1 49.47 2 ALA B C 1
ATOM 3088 O O . ALA B 1 2 ? 11.367 1.544 20.422 1 49.47 2 ALA B O 1
ATOM 3089 N N . MET B 1 3 ? 12.789 1.438 21.922 1 69.44 3 MET B N 1
ATOM 3090 C CA . MET B 1 3 ? 13.938 1.97 21.203 1 69.44 3 MET B CA 1
ATOM 3091 C C . MET B 1 3 ? 14.289 1.087 20 1 69.44 3 MET B C 1
ATOM 3093 O O . MET B 1 3 ? 14.414 -0.131 20.141 1 69.44 3 MET B O 1
ATOM 3097 N N . LEU B 1 4 ? 14.023 1.573 18.797 1 83.88 4 LEU B N 1
ATOM 3098 C CA . LEU B 1 4 ? 14.422 0.871 17.594 1 83.88 4 LEU B CA 1
ATOM 3099 C C . LEU B 1 4 ? 15.836 0.321 17.719 1 83.88 4 LEU B C 1
ATOM 3101 O O . LEU B 1 4 ? 16.734 1.004 18.219 1 83.88 4 LEU B O 1
ATOM 3105 N N . PRO B 1 5 ? 16 -0.95 17.406 1 90.31 5 PRO B N 1
ATOM 3106 C CA . PRO B 1 5 ? 17.359 -1.492 17.406 1 90.31 5 PRO B CA 1
ATOM 3107 C C . PRO B 1 5 ? 18.344 -0.646 16.594 1 90.31 5 PRO B C 1
ATOM 3109 O O . PRO B 1 5 ? 17.953 -0.003 15.625 1 90.31 5 PRO B O 1
ATOM 3112 N N . GLU B 1 6 ? 19.562 -0.65 16.953 1 90.94 6 GLU B N 1
ATOM 3113 C CA . GLU B 1 6 ? 20.594 0.232 16.422 1 90.94 6 GLU B CA 1
ATOM 3114 C C . GLU B 1 6 ? 20.719 0.083 14.898 1 90.94 6 GLU B C 1
ATOM 3116 O O . GLU B 1 6 ? 20.781 1.078 14.18 1 90.94 6 GLU B O 1
ATOM 3121 N N . PRO B 1 7 ? 20.734 -1.13 14.391 1 92.06 7 PRO B N 1
ATOM 3122 C CA . PRO B 1 7 ? 20.859 -1.264 12.938 1 92.06 7 PRO B CA 1
ATOM 3123 C C . PRO B 1 7 ? 19.703 -0.59 12.188 1 92.06 7 PRO B C 1
ATOM 3125 O O . PRO B 1 7 ? 19.922 -0.055 11.094 1 92.06 7 PRO B O 1
ATOM 3128 N N . LEU B 1 8 ? 18.578 -0.603 12.727 1 93.75 8 LEU B N 1
ATOM 3129 C CA . LEU B 1 8 ? 17.438 0.022 12.078 1 93.75 8 LEU B CA 1
ATOM 3130 C C . LEU B 1 8 ? 17.516 1.542 12.188 1 93.75 8 LEU B C 1
ATOM 3132 O O . LEU B 1 8 ? 17.078 2.254 11.273 1 93.75 8 LEU B O 1
ATOM 3136 N N . LYS B 1 9 ? 18.062 1.986 13.281 1 90.88 9 LYS B N 1
ATOM 3137 C CA . LYS B 1 9 ? 18.312 3.42 13.398 1 90.88 9 LYS B CA 1
ATOM 3138 C C . LYS B 1 9 ? 19.281 3.898 12.312 1 90.88 9 LYS B C 1
ATOM 3140 O O . LYS B 1 9 ? 19.062 4.945 11.703 1 90.88 9 LYS B O 1
ATOM 3145 N N . ARG B 1 10 ? 20.266 3.137 12.148 1 92.75 10 ARG B N 1
ATOM 3146 C CA . ARG B 1 10 ? 21.266 3.467 11.133 1 92.75 10 ARG B CA 1
ATOM 3147 C C . ARG B 1 10 ? 20.656 3.438 9.742 1 92.75 10 ARG B C 1
ATOM 3149 O O . ARG B 1 10 ? 21 4.258 8.883 1 92.75 10 ARG B O 1
ATOM 3156 N N . ALA B 1 11 ? 19.781 2.484 9.531 1 94.56 11 ALA B N 1
ATOM 3157 C CA . ALA B 1 11 ? 19.078 2.406 8.242 1 94.56 11 ALA B CA 1
ATOM 3158 C C . ALA B 1 11 ? 18.25 3.656 8 1 94.56 11 ALA B C 1
ATOM 3160 O O . ALA B 1 11 ? 18.172 4.148 6.871 1 94.56 11 ALA B O 1
ATOM 3161 N N . ARG B 1 12 ? 17.641 4.152 9.016 1 90.38 12 ARG B N 1
ATOM 3162 C CA . ARG B 1 12 ? 16.828 5.359 8.898 1 90.38 12 ARG B CA 1
ATOM 3163 C C . ARG B 1 12 ? 17.672 6.562 8.516 1 90.38 12 ARG B C 1
ATOM 3165 O O . ARG B 1 12 ? 17.281 7.363 7.664 1 90.38 12 ARG B O 1
ATOM 3172 N N . VAL B 1 13 ? 18.797 6.637 9.109 1 88.38 13 VAL B N 1
ATOM 3173 C CA . VAL B 1 13 ? 19.734 7.715 8.773 1 88.38 13 VAL B CA 1
ATOM 3174 C C . VAL B 1 13 ? 20.172 7.594 7.316 1 88.38 13 VAL B C 1
ATOM 3176 O O . VAL B 1 13 ? 20.172 8.578 6.578 1 88.38 13 VAL B O 1
ATOM 3179 N N . ALA B 1 14 ? 20.469 6.441 6.953 1 93.88 14 ALA B N 1
ATOM 3180 C CA . ALA B 1 14 ? 20.891 6.199 5.574 1 93.88 14 ALA B CA 1
ATOM 3181 C C . ALA B 1 14 ? 19.766 6.555 4.598 1 93.88 14 ALA B C 1
ATOM 3183 O O . ALA B 1 14 ? 20.031 7.09 3.516 1 93.88 14 ALA B O 1
ATOM 3184 N N . SER B 1 15 ? 18.531 6.207 4.969 1 92.12 15 SER B N 1
ATOM 3185 C CA . SER B 1 15 ? 17.406 6.492 4.094 1 92.12 15 SER B CA 1
ATOM 3186 C C . SER B 1 15 ? 17.234 7.992 3.873 1 92.12 15 SER B C 1
ATOM 3188 O O . SER B 1 15 ? 16.875 8.43 2.779 1 92.12 15 SER B O 1
ATOM 3190 N N . THR B 1 16 ? 17.531 8.766 4.852 1 84.5 16 THR B N 1
ATOM 3191 C CA . THR B 1 16 ? 17.469 10.211 4.73 1 84.5 16 THR B CA 1
ATOM 3192 C C . THR B 1 16 ? 18.5 10.719 3.738 1 84.5 16 THR B C 1
ATOM 3194 O O . THR B 1 16 ? 18.203 11.578 2.898 1 84.5 16 THR B O 1
ATOM 3197 N N . TYR B 1 17 ? 19.641 10.172 3.85 1 88.06 17 TYR B N 1
ATOM 3198 C CA . TYR B 1 17 ? 20.703 10.531 2.916 1 88.06 17 TYR B CA 1
ATOM 3199 C C . TYR B 1 17 ? 20.328 10.141 1.491 1 88.06 17 TYR B C 1
ATOM 3201 O O . TYR B 1 17 ? 20.484 10.938 0.561 1 88.06 17 TYR B O 1
ATOM 3209 N N . LEU B 1 18 ? 19.797 8.984 1.344 1 91.44 18 LEU B N 1
ATOM 3210 C CA . LEU B 1 18 ? 19.453 8.438 0.036 1 91.44 18 LEU B CA 1
ATOM 3211 C C . LEU B 1 18 ? 18.344 9.258 -0.619 1 91.44 18 LEU B C 1
ATOM 3213 O O . LEU B 1 18 ? 18.312 9.406 -1.843 1 91.44 18 LEU B O 1
ATOM 3217 N N . SER B 1 19 ? 17.453 9.695 0.156 1 84.75 19 SER B N 1
ATOM 3218 C CA . SER B 1 19 ? 16.328 10.453 -0.368 1 84.75 19 SER B CA 1
ATOM 3219 C C . SER B 1 19 ? 16.797 11.758 -1.014 1 84.75 19 SER B C 1
ATOM 3221 O O . SER B 1 19 ? 16.047 12.375 -1.781 1 84.75 19 SER B O 1
ATOM 3223 N N . GLN B 1 20 ? 18.016 12.109 -0.773 1 82.5 20 GLN B N 1
ATOM 3224 C CA . GLN B 1 20 ? 18.578 13.336 -1.332 1 82.5 20 GLN B CA 1
ATOM 3225 C C . GLN B 1 20 ? 19.672 13.023 -2.342 1 82.5 20 GLN B C 1
ATOM 3227 O O . GLN B 1 20 ? 20.25 13.938 -2.939 1 82.5 20 GLN B O 1
ATOM 3232 N N . ALA B 1 21 ? 19.969 11.789 -2.463 1 90.5 21 ALA B N 1
ATOM 3233 C CA . ALA B 1 21 ? 21.047 11.398 -3.363 1 90.5 21 ALA B CA 1
ATOM 3234 C C . ALA B 1 21 ? 20.672 11.664 -4.82 1 90.5 21 ALA B C 1
ATOM 3236 O O . ALA B 1 21 ? 19.531 11.461 -5.219 1 90.5 21 ALA B O 1
ATOM 3237 N N . SER B 1 22 ? 21.594 12.109 -5.641 1 90.69 22 SER B N 1
ATOM 3238 C CA . SER B 1 22 ? 21.359 12.336 -7.066 1 90.69 22 SER B CA 1
ATOM 3239 C C . SER B 1 22 ? 21.203 11.023 -7.816 1 90.69 22 SER B C 1
ATOM 3241 O O . SER B 1 22 ? 21.609 9.969 -7.332 1 90.69 22 SER B O 1
ATOM 3243 N N . TYR B 1 23 ? 20.625 11.18 -8.969 1 92.94 23 TYR B N 1
ATOM 3244 C CA . TYR B 1 23 ? 20.5 10.008 -9.828 1 92.94 23 TYR B CA 1
ATOM 3245 C C . TYR B 1 23 ? 21.875 9.43 -10.172 1 92.94 23 TYR B C 1
ATOM 3247 O O . TYR B 1 23 ? 22.047 8.211 -10.18 1 92.94 23 TYR B O 1
ATOM 3255 N N . ALA B 1 24 ? 22.797 10.289 -10.375 1 96.06 24 ALA B N 1
ATOM 3256 C CA . ALA B 1 24 ? 24.156 9.875 -10.727 1 96.06 24 ALA B CA 1
ATOM 3257 C C . ALA B 1 24 ? 24.781 9.039 -9.609 1 96.06 24 ALA B C 1
ATOM 3259 O O . ALA B 1 24 ? 25.422 8.016 -9.875 1 96.06 24 ALA B O 1
ATOM 3260 N N . LEU B 1 25 ? 24.562 9.43 -8.414 1 96.81 25 LEU B N 1
ATOM 3261 C CA . LEU B 1 25 ? 25.125 8.719 -7.277 1 96.81 25 LEU B CA 1
ATOM 3262 C C . LEU B 1 25 ? 24.453 7.355 -7.113 1 96.81 25 LEU B C 1
ATOM 3264 O O . LEU B 1 25 ? 25.125 6.355 -6.859 1 96.81 25 LEU B O 1
ATOM 3268 N N . ARG B 1 26 ? 23.172 7.289 -7.246 1 96.44 26 ARG B N 1
ATOM 3269 C CA . ARG B 1 26 ? 22.453 6.02 -7.148 1 96.44 26 ARG B CA 1
ATOM 3270 C C . ARG B 1 26 ? 22.875 5.066 -8.266 1 96.44 26 ARG B C 1
ATOM 3272 O O . ARG B 1 26 ? 23.078 3.875 -8.023 1 96.44 26 ARG B O 1
ATOM 3279 N N . GLN B 1 27 ? 23.062 5.625 -9.438 1 97.31 27 GLN B N 1
ATOM 3280 C CA . GLN B 1 27 ? 23.516 4.844 -10.586 1 97.31 27 GLN B CA 1
ATOM 3281 C C . GLN B 1 27 ? 24.938 4.32 -10.375 1 97.31 27 GLN B C 1
ATOM 3283 O O . GLN B 1 27 ? 25.25 3.189 -10.75 1 97.31 27 GLN B O 1
ATOM 3288 N N . GLU B 1 28 ? 25.688 5.148 -9.82 1 98.19 28 GLU B N 1
ATOM 3289 C CA . GLU B 1 28 ? 27.062 4.742 -9.531 1 98.19 28 GLU B CA 1
ATOM 3290 C C . GLU B 1 28 ? 27.094 3.553 -8.57 1 98.19 28 GLU B C 1
ATOM 3292 O O . GLU B 1 28 ? 27.828 2.59 -8.797 1 98.19 28 GLU B O 1
ATOM 3297 N N . ALA B 1 29 ? 26.344 3.641 -7.57 1 98.19 29 ALA B N 1
ATOM 3298 C CA . ALA B 1 29 ? 26.266 2.549 -6.602 1 98.19 29 ALA B CA 1
ATOM 3299 C C . ALA B 1 29 ? 25.781 1.262 -7.266 1 98.19 29 ALA B C 1
ATOM 3301 O O . ALA B 1 29 ? 26.328 0.183 -7.004 1 98.19 29 ALA B O 1
ATOM 3302 N N . LEU B 1 30 ? 24.766 1.344 -8.117 1 98.19 30 LEU B N 1
ATOM 3303 C CA . LEU B 1 30 ? 24.219 0.185 -8.82 1 98.19 30 LEU B CA 1
ATOM 3304 C C . LEU B 1 30 ? 25.281 -0.411 -9.758 1 98.19 30 LEU B C 1
ATOM 3306 O O . LEU B 1 30 ? 25.406 -1.634 -9.844 1 98.19 30 LEU B O 1
ATOM 3310 N N . ARG B 1 31 ? 26.047 0.42 -10.414 1 98.38 31 ARG B N 1
ATOM 3311 C CA . ARG B 1 31 ? 27.125 -0.038 -11.281 1 98.38 31 ARG B CA 1
ATOM 3312 C C . ARG B 1 31 ? 28.172 -0.817 -10.492 1 98.38 31 ARG B C 1
ATOM 3314 O O . ARG B 1 31 ? 28.594 -1.895 -10.914 1 98.38 31 ARG B O 1
ATOM 3321 N N . HIS B 1 32 ? 28.547 -0.302 -9.375 1 98.5 32 HIS B N 1
ATOM 3322 C CA . HIS B 1 32 ? 29.531 -0.974 -8.539 1 98.5 32 HIS B CA 1
ATOM 3323 C C . HIS B 1 32 ? 29 -2.303 -8.016 1 98.5 32 HIS B C 1
ATOM 3325 O O . HIS B 1 32 ? 29.75 -3.27 -7.887 1 98.5 32 HIS B O 1
ATOM 3331 N N . LEU B 1 33 ? 27.766 -2.314 -7.715 1 98.31 33 LEU B N 1
ATOM 3332 C CA . LEU B 1 33 ? 27.141 -3.568 -7.289 1 98.31 33 LEU B CA 1
ATOM 3333 C C . LEU B 1 33 ? 27.281 -4.633 -8.375 1 98.31 33 LEU B C 1
ATOM 3335 O O . LEU B 1 33 ? 27.656 -5.773 -8.094 1 98.31 33 LEU B O 1
ATOM 3339 N N . ILE B 1 34 ? 26.984 -4.258 -9.625 1 98 34 ILE B N 1
ATOM 3340 C CA . ILE B 1 34 ? 27.047 -5.164 -10.758 1 98 34 ILE B CA 1
ATOM 3341 C C . ILE B 1 34 ? 28.484 -5.637 -10.961 1 98 34 ILE B C 1
ATOM 3343 O O . ILE B 1 34 ? 28.734 -6.832 -11.148 1 98 34 ILE B O 1
ATOM 3347 N N . GLU B 1 35 ? 29.422 -4.773 -10.883 1 98.12 35 GLU B N 1
ATOM 3348 C CA . GLU B 1 35 ? 30.844 -5.098 -11.062 1 98.12 35 GLU B CA 1
ATOM 3349 C C . GLU B 1 35 ? 31.344 -6.023 -9.953 1 98.12 35 GLU B C 1
ATOM 3351 O O . GLU B 1 35 ? 32.062 -6.992 -10.219 1 98.12 35 GLU B O 1
ATOM 3356 N N . GLU B 1 36 ? 30.953 -5.707 -8.719 1 97.94 36 GLU B N 1
ATOM 3357 C CA . GLU B 1 36 ? 31.391 -6.523 -7.59 1 97.94 36 GLU B CA 1
ATOM 3358 C C . GLU B 1 36 ? 30.781 -7.922 -7.648 1 97.94 36 GLU B C 1
ATOM 3360 O O . GLU B 1 36 ? 31.391 -8.898 -7.215 1 97.94 36 GLU B O 1
ATOM 3365 N N . LEU B 1 37 ? 29.562 -7.996 -8.133 1 97.88 37 LEU B N 1
ATOM 3366 C CA . LEU B 1 37 ? 28.938 -9.305 -8.289 1 97.88 37 LEU B CA 1
ATOM 3367 C C . LEU B 1 37 ? 29.734 -10.188 -9.234 1 97.88 37 LEU B C 1
ATOM 3369 O O . LEU B 1 37 ? 29.922 -11.375 -8.969 1 97.88 37 LEU B O 1
ATOM 3373 N N . ALA B 1 38 ? 30.219 -9.625 -10.297 1 96.5 38 ALA B N 1
ATOM 3374 C CA . ALA B 1 38 ? 31.031 -10.367 -11.25 1 96.5 38 ALA B CA 1
ATOM 3375 C C . ALA B 1 38 ? 32.344 -10.836 -10.609 1 96.5 38 ALA B C 1
ATOM 3377 O O . ALA B 1 38 ? 32.75 -11.992 -10.773 1 96.5 38 ALA B O 1
ATOM 3378 N N . THR B 1 39 ? 32.906 -10.016 -9.805 1 96.31 39 THR B N 1
ATOM 3379 C CA . THR B 1 39 ? 34.188 -10.289 -9.18 1 96.31 39 THR B CA 1
ATOM 3380 C C . THR B 1 39 ? 34.031 -11.297 -8.039 1 96.31 39 THR B C 1
ATOM 3382 O O . THR B 1 39 ? 34.906 -12.125 -7.816 1 96.31 39 THR B O 1
ATOM 3385 N N . ALA B 1 40 ? 32.969 -11.227 -7.379 1 96.69 40 ALA B N 1
ATOM 3386 C CA . ALA B 1 40 ? 32.781 -12.008 -6.156 1 96.69 40 ALA B CA 1
ATOM 3387 C C . ALA B 1 40 ? 32.188 -13.383 -6.469 1 96.69 40 ALA B C 1
ATOM 3389 O O . ALA B 1 40 ? 32 -14.203 -5.566 1 96.69 40 ALA B O 1
ATOM 3390 N N . GLU B 1 41 ? 31.922 -13.672 -7.684 1 96.69 41 GLU B N 1
ATOM 3391 C CA . GLU B 1 41 ? 31.203 -14.883 -8.07 1 96.69 41 GLU B CA 1
ATOM 3392 C C . GLU B 1 41 ? 31.859 -16.125 -7.473 1 96.69 41 GLU B C 1
ATOM 3394 O O . GLU B 1 41 ? 31.172 -16.969 -6.871 1 96.69 41 GLU B O 1
ATOM 3399 N N . PRO B 1 42 ? 33.25 -16.297 -7.527 1 97.12 42 PRO B N 1
ATOM 3400 C CA . PRO B 1 42 ? 33.844 -17.5 -6.949 1 97.12 42 PRO B CA 1
ATOM 3401 C C . PRO B 1 42 ? 33.594 -17.625 -5.449 1 97.12 42 PRO B C 1
ATOM 3403 O O . PRO B 1 42 ? 33.312 -18.703 -4.957 1 97.12 42 PRO B O 1
ATOM 3406 N N . LEU B 1 43 ? 33.688 -16.562 -4.809 1 96.69 43 LEU B N 1
ATOM 3407 C CA . LEU B 1 43 ? 33.469 -16.578 -3.367 1 96.69 43 LEU B CA 1
ATOM 3408 C C . LEU B 1 43 ? 32.031 -16.922 -3.047 1 96.69 43 LEU B C 1
ATOM 3410 O O . LEU B 1 43 ? 31.75 -17.672 -2.111 1 96.69 43 LEU B O 1
ATOM 3414 N N . LEU B 1 44 ? 31.094 -16.328 -3.746 1 97.56 44 LEU B N 1
ATOM 3415 C CA . LEU B 1 44 ? 29.672 -16.594 -3.547 1 97.56 44 LEU B CA 1
ATOM 3416 C C . LEU B 1 44 ? 29.375 -18.078 -3.713 1 97.56 44 LEU B C 1
ATOM 3418 O O . LEU B 1 44 ? 28.656 -18.672 -2.893 1 97.56 44 LEU B O 1
ATOM 3422 N N . LEU B 1 45 ? 29.953 -18.672 -4.746 1 97.81 45 LEU B N 1
ATOM 3423 C CA . LEU B 1 45 ? 29.719 -20.078 -5.027 1 97.81 45 LEU B CA 1
ATOM 3424 C C . LEU B 1 45 ? 30.312 -20.969 -3.936 1 97.81 45 LEU B C 1
ATOM 3426 O O . LEU B 1 45 ? 29.703 -21.953 -3.535 1 97.81 45 LEU B O 1
ATOM 3430 N N . GLU B 1 46 ? 31.453 -20.625 -3.502 1 97.56 46 GLU B N 1
ATOM 3431 C CA . GLU B 1 46 ? 32.094 -21.375 -2.434 1 97.56 46 GLU B CA 1
ATOM 3432 C C . GLU B 1 46 ? 31.281 -21.328 -1.147 1 97.56 46 GLU B C 1
ATOM 3434 O O . GLU B 1 46 ? 31.031 -22.359 -0.532 1 97.56 46 GLU B O 1
ATOM 3439 N N . GLN B 1 47 ? 30.906 -20.125 -0.73 1 97.19 47 GLN B N 1
ATOM 3440 C CA . GLN B 1 47 ? 30.109 -19.969 0.486 1 97.19 47 GLN B CA 1
ATOM 3441 C C . GLN B 1 47 ? 28.75 -20.641 0.354 1 97.19 47 GLN B C 1
ATOM 3443 O O . GLN B 1 47 ? 28.234 -21.188 1.324 1 97.19 47 GLN B O 1
ATOM 3448 N N . ASN B 1 48 ? 28.203 -20.578 -0.827 1 96.5 48 ASN B N 1
ATOM 3449 C CA . ASN B 1 48 ? 26.938 -21.234 -1.091 1 96.5 48 ASN B CA 1
ATOM 3450 C C . ASN B 1 48 ? 27.047 -22.75 -0.916 1 96.5 48 ASN B C 1
ATOM 3452 O O . ASN B 1 48 ? 26.141 -23.391 -0.374 1 96.5 48 ASN B O 1
ATOM 3456 N N . THR B 1 49 ? 28.172 -23.281 -1.34 1 95.75 49 THR B N 1
ATOM 3457 C CA . THR B 1 49 ? 28.406 -24.719 -1.186 1 95.75 49 THR B CA 1
ATOM 3458 C C . THR B 1 49 ? 28.438 -25.094 0.29 1 95.75 49 THR B C 1
ATOM 3460 O O . THR B 1 49 ? 27.922 -26.141 0.674 1 95.75 49 THR B O 1
ATOM 3463 N N . LEU B 1 50 ? 28.984 -24.297 1.057 1 95 50 LEU B N 1
ATOM 3464 C CA . LEU B 1 50 ? 29.031 -24.547 2.492 1 95 50 LEU B CA 1
ATOM 3465 C C . LEU B 1 50 ? 27.625 -24.578 3.082 1 95 50 LEU B C 1
ATOM 3467 O O . LEU B 1 50 ? 27.312 -25.438 3.914 1 95 50 LEU B O 1
ATOM 3471 N N . ASP B 1 51 ? 26.781 -23.641 2.713 1 94.31 51 ASP B N 1
ATOM 3472 C CA . ASP B 1 51 ? 25.406 -23.625 3.168 1 94.31 51 ASP B CA 1
ATOM 3473 C C . ASP B 1 51 ? 24.672 -24.891 2.738 1 94.31 51 ASP B C 1
ATOM 3475 O O . ASP B 1 51 ? 23.922 -25.469 3.523 1 94.31 51 ASP B O 1
ATOM 3479 N N . LEU B 1 52 ? 24.922 -25.297 1.488 1 93.12 52 LEU B N 1
ATOM 3480 C CA . LEU B 1 52 ? 24.234 -26.469 0.953 1 93.12 52 LEU B CA 1
ATOM 3481 C C . LEU B 1 52 ? 24.672 -27.719 1.688 1 93.12 52 LEU B C 1
ATOM 3483 O O . LEU B 1 52 ? 23.844 -28.594 1.969 1 93.12 52 LEU B O 1
ATOM 3487 N N . GLU B 1 53 ? 25.859 -27.75 2.061 1 90.94 53 GLU B N 1
ATOM 3488 C CA . GLU B 1 53 ? 26.375 -28.906 2.801 1 90.94 53 GLU B CA 1
ATOM 3489 C C . GLU B 1 53 ? 25.828 -28.922 4.227 1 90.94 53 GLU B C 1
ATOM 3491 O O . GLU B 1 53 ? 25.453 -29.984 4.734 1 90.94 53 GLU B O 1
ATOM 3496 N N . SER B 1 54 ? 25.781 -27.812 4.789 1 87.5 54 SER B N 1
ATOM 3497 C CA . SER B 1 54 ? 25.281 -27.719 6.156 1 87.5 54 SER B CA 1
ATOM 3498 C C . SER B 1 54 ? 23.797 -28.031 6.223 1 87.5 54 SER B C 1
ATOM 3500 O O . SER B 1 54 ? 23.312 -28.547 7.234 1 87.5 54 SER B O 1
ATOM 3502 N N . SER B 1 55 ? 23.062 -27.656 5.223 1 84.44 55 SER B N 1
ATOM 3503 C CA . SER B 1 55 ? 21.625 -27.859 5.18 1 84.44 55 SER B CA 1
ATOM 3504 C C . SER B 1 55 ? 21.266 -29.328 5.004 1 84.44 55 SER B C 1
ATOM 3506 O O . SER B 1 55 ? 20.188 -29.75 5.395 1 84.44 55 SER B O 1
ATOM 3508 N N . ARG B 1 56 ? 22.094 -30 4.348 1 76.06 56 ARG B N 1
ATOM 3509 C CA . ARG B 1 56 ? 21.891 -31.438 4.195 1 76.06 56 ARG B CA 1
ATOM 3510 C C . ARG B 1 56 ? 21.781 -32.125 5.555 1 76.06 56 ARG B C 1
ATOM 3512 O O . ARG B 1 56 ? 21 -33.062 5.734 1 76.06 56 ARG B O 1
ATOM 3519 N N . ASP B 1 57 ? 22.375 -31.516 6.457 1 70.06 57 ASP B N 1
ATOM 3520 C CA . ASP B 1 57 ? 22.406 -32.094 7.801 1 70.06 57 ASP B CA 1
ATOM 3521 C C . ASP B 1 57 ? 21.188 -31.656 8.609 1 70.06 57 ASP B C 1
ATOM 3523 O O . ASP B 1 57 ? 20.797 -32.312 9.57 1 70.06 57 ASP B O 1
ATOM 3527 N N . LEU B 1 58 ? 20.562 -30.562 8.266 1 67.94 58 LEU B N 1
ATOM 3528 C CA . LEU B 1 58 ? 19.484 -29.969 9.062 1 67.94 58 LEU B CA 1
ATOM 3529 C C . LEU B 1 58 ? 18.125 -30.312 8.484 1 67.94 58 LEU B C 1
ATOM 3531 O O . LEU B 1 58 ? 17.094 -29.891 9.023 1 67.94 58 LEU B O 1
ATOM 3535 N N . ALA B 1 59 ? 18 -31.203 7.66 1 70.06 59 ALA B N 1
ATOM 3536 C CA . ALA B 1 59 ? 16.75 -31.656 7.047 1 70.06 59 ALA B CA 1
ATOM 3537 C C . ALA B 1 59 ? 15.992 -30.469 6.441 1 70.06 59 ALA B C 1
ATOM 3539 O O . ALA B 1 59 ? 14.789 -30.312 6.668 1 70.06 59 ALA B O 1
ATOM 3540 N N . VAL B 1 60 ? 16.625 -29.625 5.793 1 74.81 60 VAL B N 1
ATOM 3541 C CA . VAL B 1 60 ? 15.992 -28.531 5.062 1 74.81 60 VAL B CA 1
ATOM 3542 C C . VAL B 1 60 ? 15.258 -29.094 3.844 1 74.81 60 VAL B C 1
ATOM 3544 O O . VAL B 1 60 ? 15.727 -30.047 3.211 1 74.81 60 VAL B O 1
ATOM 3547 N N . SER B 1 61 ? 14.133 -28.547 3.633 1 78.06 61 SER B N 1
ATOM 3548 C CA . SER B 1 61 ? 13.297 -29.047 2.537 1 78.06 61 SER B CA 1
ATOM 3549 C C . SER B 1 61 ? 14 -28.859 1.193 1 78.06 61 SER B C 1
ATOM 3551 O O . SER B 1 61 ? 14.797 -27.938 1.02 1 78.06 61 SER B O 1
ATOM 3553 N N . GLN B 1 62 ? 13.734 -29.75 0.273 1 78.25 62 GLN B N 1
ATOM 3554 C CA . GLN B 1 62 ? 14.344 -29.734 -1.052 1 78.25 62 GLN B CA 1
ATOM 3555 C C . GLN B 1 62 ? 14.023 -28.438 -1.789 1 78.25 62 GLN B C 1
ATOM 3557 O O . GLN B 1 62 ? 14.859 -27.938 -2.541 1 78.25 62 GLN B O 1
ATOM 3562 N N . ILE B 1 63 ? 12.914 -27.953 -1.538 1 77.88 63 ILE B N 1
ATOM 3563 C CA . ILE B 1 63 ? 12.508 -26.719 -2.217 1 77.88 63 ILE B CA 1
ATOM 3564 C C . ILE B 1 63 ? 13.383 -25.562 -1.754 1 77.88 63 ILE B C 1
ATOM 3566 O O . ILE B 1 63 ? 13.867 -24.766 -2.572 1 77.88 63 ILE B O 1
ATOM 3570 N N . VAL B 1 64 ? 13.594 -25.484 -0.49 1 82 64 VAL B N 1
ATOM 3571 C CA . VAL B 1 64 ? 14.406 -24.406 0.071 1 82 64 VAL B CA 1
ATOM 3572 C C . VAL B 1 64 ? 15.852 -24.547 -0.409 1 82 64 VAL B C 1
ATOM 3574 O O . VAL B 1 64 ? 16.516 -23.547 -0.722 1 82 64 VAL B O 1
ATOM 3577 N N . LEU B 1 65 ? 16.281 -25.781 -0.539 1 85.94 65 LEU B N 1
ATOM 3578 C CA . LEU B 1 65 ? 17.625 -26.031 -1.048 1 85.94 65 LEU B CA 1
ATOM 3579 C C . LEU B 1 65 ? 17.734 -25.594 -2.502 1 85.94 65 LEU B C 1
ATOM 3581 O O . LEU B 1 65 ? 18.766 -25.047 -2.91 1 85.94 65 LEU B O 1
ATOM 3585 N N . GLY B 1 66 ? 16.719 -25.828 -3.191 1 84.62 66 GLY B N 1
ATOM 3586 C CA . GLY B 1 66 ? 16.688 -25.359 -4.566 1 84.62 66 GLY B CA 1
ATOM 3587 C C . GLY B 1 66 ? 16.766 -23.844 -4.684 1 84.62 66 GLY B C 1
ATOM 3588 O O . GLY B 1 66 ? 17.453 -23.312 -5.555 1 84.62 66 GLY B O 1
ATOM 3589 N N . TRP B 1 67 ? 16.078 -23.172 -3.793 1 85.19 67 TRP B N 1
ATOM 3590 C CA . TRP B 1 67 ? 16.094 -21.719 -3.773 1 85.19 67 TRP B CA 1
ATOM 3591 C C . TRP B 1 67 ? 17.484 -21.203 -3.395 1 85.19 67 TRP B C 1
ATOM 3593 O O . TRP B 1 67 ? 17.969 -20.219 -3.959 1 85.19 67 TRP B O 1
ATOM 3603 N N . LEU B 1 68 ? 18.109 -21.953 -2.525 1 90 68 LEU B N 1
ATOM 3604 C CA . LEU B 1 68 ? 19.375 -21.516 -1.934 1 90 68 LEU B CA 1
ATOM 3605 C C . LEU B 1 68 ? 20.516 -21.703 -2.914 1 90 68 LEU B C 1
ATOM 3607 O O . LEU B 1 68 ? 21.484 -20.938 -2.891 1 90 68 LEU B O 1
ATOM 3611 N N . ARG B 1 69 ? 20.422 -22.609 -3.764 1 91.69 69 ARG B N 1
ATOM 3612 C CA . ARG B 1 69 ? 21.531 -23.016 -4.633 1 91.69 69 ARG B CA 1
ATOM 3613 C C . ARG B 1 69 ? 21.875 -21.906 -5.625 1 91.69 69 ARG B C 1
ATOM 3615 O O . ARG B 1 69 ? 21 -21.375 -6.305 1 91.69 69 ARG B O 1
ATOM 3622 N N . LEU B 1 70 ? 23.125 -21.641 -5.66 1 94.5 70 LEU B N 1
ATOM 3623 C CA . LEU B 1 70 ? 23.672 -20.719 -6.652 1 94.5 70 LEU B CA 1
ATOM 3624 C C . LEU B 1 70 ? 24.516 -21.469 -7.684 1 94.5 70 LEU B C 1
ATOM 3626 O O . LEU B 1 70 ? 25.234 -22.406 -7.344 1 94.5 70 LEU B O 1
ATOM 3630 N N . THR B 1 71 ? 24.297 -21.078 -8.883 1 94.38 71 THR B N 1
ATOM 3631 C CA . THR B 1 71 ? 25.109 -21.562 -9.992 1 94.38 71 THR B CA 1
ATOM 3632 C C . THR B 1 71 ? 25.641 -20.406 -10.828 1 94.38 71 THR B C 1
ATOM 3634 O O . THR B 1 71 ? 25.203 -19.266 -10.656 1 94.38 71 THR B O 1
ATOM 3637 N N . HIS B 1 72 ? 26.625 -20.75 -11.656 1 95.38 72 HIS B N 1
ATOM 3638 C CA . HIS B 1 72 ? 27.156 -19.734 -12.562 1 95.38 72 HIS B CA 1
ATOM 3639 C C . HIS B 1 72 ? 26.047 -19.141 -13.414 1 95.38 72 HIS B C 1
ATOM 3641 O O . HIS B 1 72 ? 25.969 -17.922 -13.578 1 95.38 72 HIS B O 1
ATOM 3647 N N . GLU B 1 73 ? 25.219 -19.922 -13.875 1 91.62 73 GLU B N 1
ATOM 3648 C CA . GLU B 1 73 ? 24.125 -19.5 -14.742 1 91.62 73 GLU B CA 1
ATOM 3649 C C . GLU B 1 73 ? 23.156 -18.578 -14 1 91.62 73 GLU B C 1
ATOM 3651 O O . GLU B 1 73 ? 22.734 -17.547 -14.523 1 91.62 73 GLU B O 1
ATOM 3656 N N . ARG B 1 74 ? 22.828 -18.922 -12.789 1 89.75 74 ARG B N 1
ATOM 3657 C CA . ARG B 1 74 ? 21.922 -18.109 -11.992 1 89.75 74 ARG B CA 1
ATOM 3658 C C . ARG B 1 74 ? 22.516 -16.75 -11.688 1 89.75 74 ARG B C 1
ATOM 3660 O O . ARG B 1 74 ? 21.828 -15.727 -11.781 1 89.75 74 ARG B O 1
ATOM 3667 N N . LEU B 1 75 ? 23.766 -16.766 -11.352 1 94.56 75 LEU B N 1
ATOM 3668 C CA . LEU B 1 75 ? 24.453 -15.516 -11.047 1 94.56 75 LEU B CA 1
ATOM 3669 C C . LEU B 1 75 ? 24.547 -14.633 -12.289 1 94.56 75 LEU B C 1
ATOM 3671 O O . LEU B 1 75 ? 24.406 -13.414 -12.203 1 94.56 75 LEU B O 1
ATOM 3675 N N . GLN B 1 76 ? 24.734 -15.25 -13.422 1 93.19 76 GLN B N 1
ATOM 3676 C CA . GLN B 1 76 ? 24.766 -14.5 -14.672 1 93.19 76 GLN B CA 1
ATOM 3677 C C . GLN B 1 76 ? 23.406 -13.891 -14.992 1 93.19 76 GLN B C 1
ATOM 3679 O O . GLN B 1 76 ? 23.328 -12.75 -15.453 1 93.19 76 GLN B O 1
ATOM 3684 N N . ARG B 1 77 ? 22.375 -14.586 -14.75 1 88.25 77 ARG B N 1
ATOM 3685 C CA . ARG B 1 77 ? 21.031 -14.086 -14.984 1 88.25 77 ARG B CA 1
ATOM 3686 C C . ARG B 1 77 ? 20.734 -12.883 -14.094 1 88.25 77 ARG B C 1
ATOM 3688 O O . ARG B 1 77 ? 20.125 -11.906 -14.531 1 88.25 77 ARG B O 1
ATOM 3695 N N . ILE B 1 78 ? 21.203 -12.938 -12.914 1 91.94 78 ILE B N 1
ATOM 3696 C CA . ILE B 1 78 ? 20.969 -11.844 -11.984 1 91.94 78 ILE B CA 1
ATOM 3697 C C . ILE B 1 78 ? 21.766 -10.617 -12.422 1 91.94 78 ILE B C 1
ATOM 3699 O O . ILE B 1 78 ? 21.281 -9.484 -12.336 1 91.94 78 ILE B O 1
ATOM 3703 N N . ARG B 1 79 ? 22.938 -10.914 -12.82 1 94.5 79 ARG B N 1
ATOM 3704 C CA . ARG B 1 79 ? 23.75 -9.812 -13.312 1 94.5 79 ARG B CA 1
ATOM 3705 C C . ARG B 1 79 ? 23.078 -9.125 -14.492 1 94.5 79 ARG B C 1
ATOM 3707 O O . ARG B 1 79 ? 23.031 -7.891 -14.562 1 94.5 79 ARG B O 1
ATOM 3714 N N . GLN B 1 80 ? 22.578 -9.922 -15.367 1 92.31 80 GLN B N 1
ATOM 3715 C CA . GLN B 1 80 ? 21.875 -9.375 -16.516 1 92.31 80 GLN B CA 1
ATOM 3716 C C . GLN B 1 80 ? 20.641 -8.594 -16.094 1 92.31 80 GLN B C 1
ATOM 3718 O O . GLN B 1 80 ? 20.344 -7.527 -16.641 1 92.31 80 GLN B O 1
ATOM 3723 N N . TRP B 1 81 ? 19.953 -9.125 -15.156 1 91.5 81 TRP B N 1
ATOM 3724 C CA . TRP B 1 81 ? 18.766 -8.461 -14.617 1 91.5 81 TRP B CA 1
ATOM 3725 C C . TRP B 1 81 ? 19.141 -7.105 -14.016 1 91.5 81 TRP B C 1
ATOM 3727 O O . TRP B 1 81 ? 18.469 -6.105 -14.258 1 91.5 81 TRP B O 1
ATOM 3737 N N . LEU B 1 82 ? 20.203 -7.031 -13.32 1 95.31 82 LEU B N 1
ATOM 3738 C CA . LEU B 1 82 ? 20.672 -5.797 -12.703 1 95.31 82 LEU B CA 1
ATOM 3739 C C . LEU B 1 82 ? 21.141 -4.801 -13.758 1 95.31 82 LEU B C 1
ATOM 3741 O O . LEU B 1 82 ? 20.984 -3.59 -13.594 1 95.31 82 LEU B O 1
ATOM 3745 N N . GLU B 1 83 ? 21.703 -5.352 -14.773 1 95.31 83 GLU B N 1
ATOM 3746 C CA . GLU B 1 83 ? 22.109 -4.488 -15.883 1 95.31 83 GLU B CA 1
ATOM 3747 C C . GLU B 1 83 ? 20.891 -3.846 -16.547 1 95.31 83 GLU B C 1
ATOM 3749 O O . GLU B 1 83 ? 20.906 -2.66 -16.875 1 95.31 83 GLU B O 1
ATOM 3754 N N . HIS B 1 84 ? 19.891 -4.652 -16.719 1 92.62 84 HIS B N 1
ATOM 3755 C CA . HIS B 1 84 ? 18.641 -4.098 -17.25 1 92.62 84 HIS B CA 1
ATOM 3756 C C . HIS B 1 84 ? 18.094 -3.01 -16.344 1 92.62 84 HIS B C 1
ATOM 3758 O O . HIS B 1 84 ? 17.609 -1.979 -16.812 1 92.62 84 HIS B O 1
ATOM 3764 N N . LEU B 1 85 ? 18.156 -3.275 -15.102 1 94.5 85 LEU B N 1
ATOM 3765 C CA . LEU B 1 85 ? 17.734 -2.293 -14.109 1 94.5 85 LEU B CA 1
ATOM 3766 C C . LEU B 1 85 ? 18.547 -1.011 -14.227 1 94.5 85 LEU B C 1
ATOM 3768 O O . LEU B 1 85 ? 18 0.091 -14.156 1 94.5 85 LEU B O 1
ATOM 3772 N N . TYR B 1 86 ? 19.797 -1.161 -14.406 1 96 86 TYR B N 1
ATOM 3773 C CA . TYR B 1 86 ? 20.703 -0.029 -14.555 1 96 86 TYR B CA 1
ATOM 3774 C C . TYR B 1 86 ? 20.297 0.857 -15.719 1 96 86 TYR B C 1
ATOM 3776 O O . TYR B 1 86 ? 20.328 2.086 -15.617 1 96 86 TYR B O 1
ATOM 3784 N N . HIS B 1 87 ? 19.812 0.282 -16.734 1 94.56 87 HIS B N 1
ATOM 3785 C CA . HIS B 1 87 ? 19.516 1.025 -17.953 1 94.56 87 HIS B CA 1
ATOM 3786 C C . HIS B 1 87 ? 18.078 1.549 -17.953 1 94.56 87 HIS B C 1
ATOM 3788 O O . HIS B 1 87 ? 17.703 2.35 -18.812 1 94.56 87 HIS B O 1
ATOM 3794 N N . ALA B 1 88 ? 17.297 1.074 -17.031 1 91.56 88 ALA B N 1
ATOM 3795 C CA . ALA B 1 88 ? 15.93 1.589 -16.906 1 91.56 88 ALA B CA 1
ATOM 3796 C C . ALA B 1 88 ? 15.93 3.068 -16.531 1 91.56 88 ALA B C 1
ATOM 3798 O O . ALA B 1 88 ? 16.891 3.566 -15.953 1 91.56 88 ALA B O 1
ATOM 3799 N N . ALA B 1 89 ? 14.891 3.787 -16.812 1 90.25 89 ALA B N 1
ATOM 3800 C CA . ALA B 1 89 ? 14.773 5.219 -16.562 1 90.25 89 ALA B CA 1
ATOM 3801 C C . ALA B 1 89 ? 14.75 5.504 -15.062 1 90.25 89 ALA B C 1
ATOM 3803 O O . ALA B 1 89 ? 14.438 4.621 -14.258 1 90.25 89 ALA B O 1
ATOM 3804 N N . ASP B 1 90 ? 15.102 6.703 -14.711 1 90.31 90 ASP B N 1
ATOM 3805 C CA . ASP B 1 90 ? 15.016 7.141 -13.32 1 90.31 90 ASP B CA 1
ATOM 3806 C C . ASP B 1 90 ? 13.578 7.086 -12.82 1 90.31 90 ASP B C 1
ATOM 3808 O O . ASP B 1 90 ? 12.688 7.727 -13.391 1 90.31 90 ASP B O 1
ATOM 3812 N N . PRO B 1 91 ? 13.461 6.34 -11.789 1 88.31 91 PRO B N 1
ATOM 3813 C CA . PRO B 1 91 ? 12.086 6.219 -11.297 1 88.31 91 PRO B CA 1
ATOM 3814 C C . PRO B 1 91 ? 11.578 7.5 -10.641 1 88.31 91 PRO B C 1
ATOM 3816 O O . PRO B 1 91 ? 10.375 7.652 -10.43 1 88.31 91 PRO B O 1
ATOM 3819 N N . TRP B 1 92 ? 12.438 8.406 -10.18 1 83.56 92 TRP B N 1
ATOM 3820 C CA . TRP B 1 92 ? 12.008 9.68 -9.602 1 83.56 92 TRP B CA 1
ATOM 3821 C C . TRP B 1 92 ? 11.492 10.617 -10.688 1 83.56 92 TRP B C 1
ATOM 3823 O O . TRP B 1 92 ? 11.039 11.727 -10.391 1 83.56 92 TRP B O 1
ATOM 3833 N N . GLN B 1 93 ? 10.797 10.125 -11.68 1 68.69 93 GLN B N 1
ATOM 3834 C CA . GLN B 1 93 ? 10.352 10.883 -12.844 1 68.69 93 GLN B CA 1
ATOM 3835 C C . GLN B 1 93 ? 10.312 12.383 -12.539 1 68.69 93 GLN B C 1
ATOM 3837 O O . GLN B 1 93 ? 10.016 12.781 -11.414 1 68.69 93 GLN B O 1
ATOM 3842 N N . GLN B 1 94 ? 10.82 13.219 -13.484 1 60.59 94 GLN B N 1
ATOM 3843 C CA . GLN B 1 94 ? 10.656 14.672 -13.406 1 60.59 94 GLN B CA 1
ATOM 3844 C C . GLN B 1 94 ? 9.188 15.055 -13.266 1 60.59 94 GLN B C 1
ATOM 3846 O O . GLN B 1 94 ? 8.305 14.32 -13.711 1 60.59 94 GLN B O 1
ATOM 3851 N N . PRO B 1 95 ? 8.93 16.062 -12.57 1 60 95 PRO B N 1
ATOM 3852 C CA . PRO B 1 95 ? 7.594 16.578 -12.266 1 60 95 PRO B CA 1
ATOM 3853 C C . PRO B 1 95 ? 6.68 16.609 -13.492 1 60 95 PRO B C 1
ATOM 3855 O O . PRO B 1 95 ? 7.141 16.859 -14.609 1 60 95 PRO B O 1
ATOM 3858 N N . LEU B 1 96 ? 5.625 15.766 -13.547 1 55.69 96 LEU B N 1
ATOM 3859 C CA . LEU B 1 96 ? 4.629 15.961 -14.602 1 55.69 96 LEU B CA 1
ATOM 3860 C C . LEU B 1 96 ? 3.949 17.312 -14.461 1 55.69 96 LEU B C 1
ATOM 3862 O O . LEU B 1 96 ? 3.791 17.828 -13.344 1 55.69 96 LEU B O 1
ATOM 3866 N N . PRO B 1 97 ? 4.031 18.203 -15.461 1 51.56 97 PRO B N 1
ATOM 3867 C CA . PRO B 1 97 ? 3.316 19.469 -15.375 1 51.56 97 PRO B CA 1
ATOM 3868 C C . PRO B 1 97 ? 1.872 19.312 -14.906 1 51.56 97 PRO B C 1
ATOM 3870 O O . PRO B 1 97 ? 1.137 18.469 -15.43 1 51.56 97 PRO B O 1
ATOM 3873 N N . THR B 1 98 ? 1.513 19.109 -13.711 1 52.5 98 THR B N 1
ATOM 3874 C CA . THR B 1 98 ? 0.086 19.266 -13.445 1 52.5 98 THR B CA 1
ATOM 3875 C C . THR B 1 98 ? -0.371 20.688 -13.758 1 52.5 98 THR B C 1
ATOM 3877 O O . THR B 1 98 ? 0.404 21.5 -14.281 1 52.5 98 THR B O 1
ATOM 3880 N N . ARG B 1 99 ? -1.551 21.078 -13.25 1 53.28 99 ARG B N 1
ATOM 3881 C CA . ARG B 1 99 ? -2.014 22.469 -13.289 1 53.28 99 ARG B CA 1
ATOM 3882 C C . ARG B 1 99 ? -0.971 23.406 -12.703 1 53.28 99 ARG B C 1
ATOM 3884 O O . ARG B 1 99 ? -0.148 23 -11.883 1 53.28 99 ARG B O 1
ATOM 3891 N N . PRO B 1 100 ? -0.728 24.625 -13.219 1 54.56 100 PRO B N 1
ATOM 3892 C CA . PRO B 1 100 ? 0.363 25.594 -13.039 1 54.56 100 PRO B CA 1
ATOM 3893 C C . PRO B 1 100 ? 0.889 25.625 -11.602 1 54.56 100 PRO B C 1
ATOM 3895 O O . PRO B 1 100 ? 2.072 25.891 -11.383 1 54.56 100 PRO B O 1
ATOM 3898 N N . GLU B 1 101 ? 0.015 25.062 -10.609 1 70.06 101 GLU B N 1
ATOM 3899 C CA . GLU B 1 101 ? 0.515 25.391 -9.273 1 70.06 101 GLU B CA 1
ATOM 3900 C C . GLU B 1 101 ? 0.651 24.125 -8.422 1 70.06 101 GLU B C 1
ATOM 3902 O O . GLU B 1 101 ? 0.632 24.188 -7.191 1 70.06 101 GLU B O 1
ATOM 3907 N N . ARG B 1 102 ? 0.721 22.953 -9.102 1 79.19 102 ARG B N 1
ATOM 3908 C CA . ARG B 1 102 ? 0.858 21.719 -8.336 1 79.19 102 ARG B CA 1
ATOM 3909 C C . ARG B 1 102 ? 1.733 20.703 -9.07 1 79.19 102 ARG B C 1
ATOM 3911 O O . ARG B 1 102 ? 1.546 20.469 -10.266 1 79.19 102 ARG B O 1
ATOM 3918 N N . PHE B 1 103 ? 2.764 20.266 -8.32 1 82.25 103 PHE B N 1
ATOM 3919 C CA . PHE B 1 103 ? 3.65 19.25 -8.875 1 82.25 103 PHE B CA 1
ATOM 3920 C C . PHE B 1 103 ? 3.627 18 -8.023 1 82.25 103 PHE B C 1
ATOM 3922 O O . PHE B 1 103 ? 3.424 18.062 -6.812 1 82.25 103 PHE B O 1
ATOM 3929 N N . GLN B 1 104 ? 3.678 16.922 -8.734 1 83.75 104 GLN B N 1
ATOM 3930 C CA . GLN B 1 104 ? 3.797 15.633 -8.039 1 83.75 104 GLN B CA 1
ATOM 3931 C C . GLN B 1 104 ? 5.152 14.992 -8.312 1 83.75 104 GLN B C 1
ATOM 3933 O O . GLN B 1 104 ? 5.637 15 -9.445 1 83.75 104 GLN B O 1
ATOM 3938 N N . TYR B 1 105 ? 5.789 14.516 -7.262 1 84.69 105 TYR B N 1
ATOM 3939 C CA . TYR B 1 105 ? 7.078 13.836 -7.359 1 84.69 105 TYR B CA 1
ATOM 3940 C C . TYR B 1 105 ? 7 12.43 -6.789 1 84.69 105 TYR B C 1
ATOM 3942 O O . TYR B 1 105 ? 6.266 12.18 -5.828 1 84.69 105 TYR B O 1
ATOM 3950 N N . ALA B 1 106 ? 7.723 11.547 -7.473 1 88.88 106 ALA B N 1
ATOM 3951 C CA . ALA B 1 106 ? 7.953 10.25 -6.844 1 88.88 106 ALA B CA 1
ATOM 3952 C C . ALA B 1 106 ? 9.039 10.344 -5.777 1 88.88 106 ALA B C 1
ATOM 3954 O O . ALA B 1 106 ? 10.055 11.023 -5.977 1 88.88 106 ALA B O 1
ATOM 3955 N N . VAL B 1 107 ? 8.812 9.75 -4.648 1 89.69 107 VAL B N 1
ATOM 3956 C CA . VAL B 1 107 ? 9.797 9.742 -3.566 1 89.69 107 VAL B CA 1
ATOM 3957 C C . VAL B 1 107 ? 9.969 8.32 -3.035 1 89.69 107 VAL B C 1
ATOM 3959 O O . VAL B 1 107 ? 9.047 7.508 -3.104 1 89.69 107 VAL B O 1
ATOM 3962 N N . PRO B 1 108 ? 11.172 8.008 -2.518 1 92.81 108 PRO B N 1
ATOM 3963 C CA . PRO B 1 108 ? 11.352 6.672 -1.938 1 92.81 108 PRO B CA 1
ATOM 3964 C C . PRO B 1 108 ? 10.484 6.445 -0.701 1 92.81 108 PRO B C 1
ATOM 3966 O O . PRO B 1 108 ? 9.984 7.402 -0.108 1 92.81 108 PRO B O 1
ATOM 3969 N N . LEU B 1 109 ? 10.32 5.195 -0.317 1 93.12 109 LEU B N 1
ATOM 3970 C CA . LEU B 1 109 ? 9.562 4.852 0.88 1 93.12 109 LEU B CA 1
ATOM 3971 C C . LEU B 1 109 ? 10.367 5.16 2.141 1 93.12 109 LEU B C 1
ATOM 3973 O O . LEU B 1 109 ? 9.805 5.617 3.141 1 93.12 109 LEU B O 1
ATOM 3977 N N . GLY B 1 110 ? 11.617 4.926 2.119 1 93.12 110 GLY B N 1
ATOM 3978 C CA . GLY B 1 110 ? 12.484 5.074 3.279 1 93.12 110 GLY B CA 1
ATOM 3979 C C . GLY B 1 110 ? 13.328 3.846 3.561 1 93.12 110 GLY B C 1
ATOM 3980 O O . GLY B 1 110 ? 14.32 3.596 2.875 1 93.12 110 GLY B O 1
ATOM 3981 N N . VAL B 1 111 ? 12.805 3.043 4.547 1 95.75 111 VAL B N 1
ATOM 3982 C CA . VAL B 1 111 ? 13.508 1.815 4.902 1 95.75 111 VAL B CA 1
ATOM 3983 C C . VAL B 1 111 ? 12.68 0.604 4.488 1 95.75 111 VAL B C 1
ATOM 3985 O O . VAL B 1 111 ? 11.539 0.441 4.938 1 95.75 111 VAL B O 1
ATOM 3988 N N . VAL B 1 112 ? 13.258 -0.22 3.656 1 97.25 112 VAL B N 1
ATOM 3989 C CA . VAL B 1 112 ? 12.633 -1.466 3.221 1 97.25 112 VAL B CA 1
ATOM 3990 C C . VAL B 1 112 ? 13.367 -2.654 3.844 1 97.25 112 VAL B C 1
ATOM 3992 O O . VAL B 1 112 ? 14.586 -2.619 4.02 1 97.25 112 VAL B O 1
ATOM 3995 N N . ALA B 1 113 ? 12.641 -3.648 4.18 1 97.19 113 ALA B N 1
ATOM 3996 C CA . ALA B 1 113 ? 13.234 -4.867 4.719 1 97.19 113 ALA B CA 1
ATOM 3997 C C . ALA B 1 113 ? 12.859 -6.082 3.869 1 97.19 113 ALA B C 1
ATOM 3999 O O . ALA B 1 113 ? 11.75 -6.152 3.332 1 97.19 113 ALA B O 1
ATOM 4000 N N . LEU B 1 114 ? 13.812 -6.957 3.779 1 96.88 114 LEU B N 1
ATOM 4001 C CA . LEU B 1 114 ? 13.547 -8.258 3.174 1 96.88 114 LEU B CA 1
ATOM 4002 C C . LEU B 1 114 ? 13.828 -9.383 4.16 1 96.88 114 LEU B C 1
ATOM 4004 O O . LEU B 1 114 ? 14.961 -9.539 4.637 1 96.88 114 LEU B O 1
ATOM 4008 N N . VAL B 1 115 ? 12.82 -10.07 4.484 1 95.88 115 VAL B N 1
ATOM 4009 C CA . VAL B 1 115 ? 12.898 -11.281 5.297 1 95.88 115 VAL B CA 1
ATOM 4010 C C . VAL B 1 115 ? 12.609 -12.5 4.43 1 95.88 115 VAL B C 1
ATOM 4012 O O . VAL B 1 115 ? 11.484 -12.688 3.963 1 95.88 115 VAL B O 1
ATOM 4015 N N . TYR B 1 116 ? 13.602 -13.367 4.273 1 91.56 116 TYR B N 1
ATOM 4016 C CA . TYR B 1 116 ? 13.398 -14.406 3.271 1 91.56 116 TYR B CA 1
ATOM 4017 C C . TYR B 1 116 ? 14.008 -15.727 3.725 1 91.56 116 TYR B C 1
ATOM 4019 O O . TYR B 1 116 ? 14.953 -15.742 4.516 1 91.56 116 TYR B O 1
ATOM 4027 N N . GLU B 1 117 ? 13.305 -16.703 3.279 1 86.75 117 GLU B N 1
ATOM 4028 C CA . GLU B 1 117 ? 13.766 -18.062 3.48 1 86.75 117 GLU B CA 1
ATOM 4029 C C . GLU B 1 117 ? 14.477 -18.594 2.24 1 86.75 117 GLU B C 1
ATOM 4031 O O . GLU B 1 117 ? 13.828 -19.078 1.302 1 86.75 117 GLU B O 1
ATOM 4036 N N . GLY B 1 118 ? 15.727 -18.5 2.416 1 79.19 118 GLY B N 1
ATOM 4037 C CA . GLY B 1 118 ? 16.406 -18.969 1.217 1 79.19 118 GLY B CA 1
ATOM 4038 C C . GLY B 1 118 ? 16.25 -18.031 0.039 1 79.19 118 GLY B C 1
ATOM 4039 O O . GLY B 1 118 ? 15.875 -16.85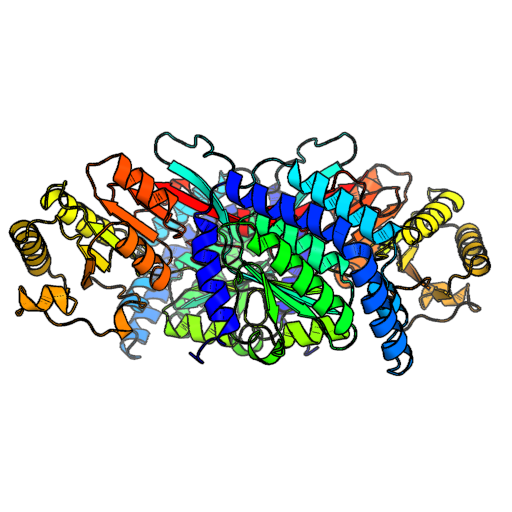9 0.214 1 79.19 118 GLY B O 1
ATOM 4040 N N . LEU B 1 119 ? 16.953 -18.141 -1.153 1 84.75 119 LEU B N 1
ATOM 4041 C CA . LEU B 1 119 ? 16.906 -17.438 -2.432 1 84.75 119 LEU B CA 1
ATOM 4042 C C . LEU B 1 119 ? 17.812 -16.203 -2.412 1 84.75 119 LEU B C 1
ATOM 4044 O O . LEU B 1 119 ? 17.328 -15.078 -2.533 1 84.75 119 LEU B O 1
ATOM 4048 N N . PRO B 1 120 ? 18.906 -16.406 -2.256 1 91.25 120 PRO B N 1
ATOM 4049 C CA . PRO B 1 120 ? 19.859 -15.289 -2.197 1 91.25 120 PRO B CA 1
ATOM 4050 C C . PRO B 1 120 ? 19.75 -14.359 -3.4 1 91.25 120 PRO B C 1
ATOM 4052 O O . PRO B 1 120 ? 20.078 -13.172 -3.299 1 91.25 120 PRO B O 1
ATOM 4055 N N . THR B 1 121 ? 19.234 -14.828 -4.496 1 90.81 121 THR B N 1
ATOM 4056 C CA . THR B 1 121 ? 19.094 -14.008 -5.699 1 90.81 121 THR B CA 1
ATOM 4057 C C . THR B 1 121 ? 18.109 -12.867 -5.461 1 90.81 121 THR B C 1
ATOM 4059 O O . THR B 1 121 ? 18.281 -11.766 -5.988 1 90.81 121 THR B O 1
ATOM 4062 N N . LEU B 1 122 ? 17.156 -13.102 -4.656 1 91.31 122 LEU B N 1
ATOM 4063 C CA . LEU B 1 122 ? 16.156 -12.102 -4.34 1 91.31 122 LEU B CA 1
ATOM 4064 C C . LEU B 1 122 ? 16.766 -10.922 -3.602 1 91.31 122 LEU B C 1
ATOM 4066 O O . LEU B 1 122 ? 16.406 -9.766 -3.848 1 91.31 122 LEU B O 1
ATOM 4070 N N . SER B 1 123 ? 17.688 -11.219 -2.744 1 94.38 123 SER B N 1
ATOM 4071 C CA . SER B 1 123 ? 18.328 -10.156 -1.98 1 94.38 123 SER B CA 1
ATOM 4072 C C . SER B 1 123 ? 19.172 -9.258 -2.885 1 94.38 123 SER B C 1
ATOM 4074 O O . SER B 1 123 ? 19.172 -8.031 -2.713 1 94.38 123 SER B O 1
ATOM 4076 N N . LEU B 1 124 ? 19.797 -9.859 -3.838 1 95.56 124 LEU B N 1
ATOM 4077 C CA . LEU B 1 124 ? 20.594 -9.078 -4.77 1 95.56 124 LEU B CA 1
ATOM 4078 C C . LEU B 1 124 ? 19.719 -8.219 -5.668 1 95.56 124 LEU B C 1
ATOM 4080 O O . LEU B 1 124 ? 20.016 -7.047 -5.906 1 95.56 124 LEU B O 1
ATOM 4084 N N . MET B 1 125 ? 18.656 -8.805 -6.109 1 94.88 125 MET B N 1
ATOM 4085 C CA . MET B 1 125 ? 17.719 -8.07 -6.953 1 94.88 125 MET B CA 1
ATOM 4086 C C . MET B 1 125 ? 17.141 -6.879 -6.203 1 94.88 125 MET B C 1
ATOM 4088 O O . MET B 1 125 ? 17.125 -5.762 -6.715 1 94.88 125 MET B O 1
ATOM 4092 N N . LEU B 1 126 ? 16.719 -7.102 -4.988 1 96.31 126 LEU B N 1
ATOM 4093 C CA . LEU B 1 126 ? 16.109 -6.031 -4.207 1 96.31 126 LEU B CA 1
ATOM 4094 C C . LEU B 1 126 ? 17.141 -4.969 -3.836 1 96.31 126 LEU B C 1
ATOM 4096 O O . LEU B 1 126 ? 16.812 -3.783 -3.76 1 96.31 126 LEU B O 1
ATOM 4100 N N . ALA B 1 127 ? 18.344 -5.406 -3.615 1 97.69 127 ALA B N 1
ATOM 4101 C CA . ALA B 1 127 ? 19.406 -4.438 -3.361 1 97.69 127 ALA B CA 1
ATOM 4102 C C . ALA B 1 127 ? 19.547 -3.463 -4.527 1 97.69 127 ALA B C 1
ATOM 4104 O O . ALA B 1 127 ? 19.656 -2.25 -4.32 1 97.69 127 ALA B O 1
ATOM 4105 N N . GLY B 1 128 ? 19.547 -4.012 -5.703 1 97.44 128 GLY B N 1
ATOM 4106 C CA . GLY B 1 128 ? 19.594 -3.154 -6.879 1 97.44 128 GLY B CA 1
ATOM 4107 C C . GLY B 1 128 ? 18.422 -2.207 -6.973 1 97.44 128 GLY B C 1
ATOM 4108 O O . GLY B 1 128 ? 18.594 -1.017 -7.242 1 97.44 128 GLY B O 1
ATOM 4109 N N . MET B 1 129 ? 17.25 -2.73 -6.734 1 96.69 129 MET B N 1
ATOM 4110 C CA . MET B 1 129 ? 16.031 -1.922 -6.812 1 96.69 129 MET B CA 1
ATOM 4111 C C . MET B 1 129 ? 16.047 -0.818 -5.762 1 96.69 129 MET B C 1
ATOM 4113 O O . MET B 1 129 ? 15.609 0.304 -6.027 1 96.69 129 MET B O 1
ATOM 4117 N N . ALA B 1 130 ? 16.516 -1.192 -4.59 1 97.56 130 ALA B N 1
ATOM 4118 C CA . ALA B 1 130 ? 16.594 -0.225 -3.498 1 97.56 130 ALA B CA 1
ATOM 4119 C C . ALA B 1 130 ? 17.516 0.935 -3.85 1 97.56 130 ALA B C 1
ATOM 4121 O O . ALA B 1 130 ? 17.172 2.1 -3.623 1 97.56 130 ALA B O 1
ATOM 4122 N N . LEU B 1 131 ? 18.625 0.625 -4.402 1 97.75 131 LEU B N 1
ATOM 4123 C CA . LEU B 1 131 ? 19.562 1.662 -4.82 1 97.75 131 LEU B CA 1
ATOM 4124 C C . LEU B 1 131 ? 18.953 2.537 -5.91 1 97.75 131 LEU B C 1
ATOM 4126 O O . LEU B 1 131 ? 19.031 3.766 -5.84 1 97.75 131 LEU B O 1
ATOM 4130 N N . LYS B 1 132 ? 18.312 1.887 -6.863 1 96.69 132 LYS B N 1
ATOM 4131 C CA . LYS B 1 132 ? 17.719 2.607 -7.98 1 96.69 132 LYS B CA 1
ATOM 4132 C C . LYS B 1 132 ? 16.625 3.561 -7.5 1 96.69 132 LYS B C 1
ATOM 4134 O O . LYS B 1 132 ? 16.484 4.664 -8.023 1 96.69 132 LYS B O 1
ATOM 4139 N N . THR B 1 133 ? 15.883 3.168 -6.523 1 95.19 133 THR B N 1
ATOM 4140 C CA . THR B 1 133 ? 14.734 3.945 -6.066 1 95.19 133 THR B CA 1
ATOM 4141 C C . THR B 1 133 ? 15.117 4.832 -4.887 1 95.19 133 THR B C 1
ATOM 4143 O O . THR B 1 133 ? 14.312 5.645 -4.422 1 95.19 133 THR B O 1
ATOM 4146 N N . GLY B 1 134 ? 16.266 4.684 -4.316 1 95.19 134 GLY B N 1
ATOM 4147 C CA . GLY B 1 134 ? 16.734 5.523 -3.23 1 95.19 134 GLY B CA 1
ATOM 4148 C C . GLY B 1 134 ? 16.219 5.102 -1.871 1 95.19 134 GLY B C 1
ATOM 4149 O O . GLY B 1 134 ? 15.914 5.945 -1.024 1 95.19 134 GLY B O 1
ATOM 4150 N N . ASN B 1 135 ? 16.047 3.822 -1.625 1 96.69 135 ASN B N 1
ATOM 4151 C CA . ASN B 1 135 ? 15.625 3.281 -0.34 1 96.69 135 ASN B CA 1
ATOM 4152 C C . ASN B 1 135 ? 16.781 2.625 0.407 1 96.69 135 ASN B C 1
ATOM 4154 O O . ASN B 1 135 ? 17.688 2.057 -0.212 1 96.69 135 ASN B O 1
ATOM 4158 N N . ALA B 1 136 ? 16.766 2.768 1.72 1 97.44 136 ALA B N 1
ATOM 4159 C CA . ALA B 1 136 ? 17.641 1.911 2.52 1 97.44 136 ALA B CA 1
ATOM 4160 C C . ALA B 1 136 ? 17.062 0.502 2.635 1 97.44 136 ALA B C 1
ATOM 4162 O O . ALA B 1 136 ? 15.852 0.315 2.6 1 97.44 136 ALA B O 1
ATOM 4163 N N . LEU B 1 137 ? 17.969 -0.479 2.744 1 98.12 137 LEU B N 1
ATOM 4164 C CA . LEU B 1 137 ? 17.531 -1.869 2.729 1 98.12 137 LEU B CA 1
ATOM 4165 C C . LEU B 1 137 ? 18.156 -2.654 3.871 1 98.12 137 LEU B C 1
ATOM 4167 O O . LEU B 1 137 ? 19.375 -2.559 4.098 1 98.12 137 LEU B O 1
ATOM 4171 N N . VAL B 1 138 ? 17.328 -3.328 4.602 1 97.25 138 VAL B N 1
ATOM 4172 C CA . VAL B 1 138 ? 17.812 -4.27 5.602 1 97.25 138 VAL B CA 1
ATOM 4173 C C . VAL B 1 138 ? 17.422 -5.691 5.207 1 97.25 138 VAL B C 1
ATOM 4175 O O . VAL B 1 138 ? 16.297 -5.938 4.789 1 97.25 138 VAL B O 1
ATOM 4178 N N . LEU B 1 139 ? 18.422 -6.582 5.328 1 96.75 139 LEU B N 1
ATOM 4179 C CA . LEU B 1 139 ? 18.234 -7.957 4.879 1 96.75 139 LEU B CA 1
ATOM 4180 C C . LEU B 1 139 ? 18.344 -8.93 6.051 1 96.75 139 LEU B C 1
ATOM 4182 O O . LEU B 1 139 ? 19.234 -8.789 6.898 1 96.75 139 LEU B O 1
ATOM 4186 N N . TRP B 1 140 ? 17.391 -9.812 6.105 1 95.56 140 TRP B N 1
ATOM 4187 C CA . TRP B 1 140 ? 17.484 -10.922 7.051 1 95.56 140 TRP B CA 1
ATOM 4188 C C . TRP B 1 140 ? 17.109 -12.242 6.379 1 95.56 140 TRP B C 1
ATOM 4190 O O . TRP B 1 140 ? 16.078 -12.336 5.699 1 95.56 140 TRP B O 1
ATOM 4200 N N . SER B 1 141 ? 17.984 -13.141 6.555 1 91.06 141 SER B N 1
ATOM 4201 C CA . SER B 1 141 ? 17.719 -14.469 6.004 1 91.06 141 SER B CA 1
ATOM 4202 C C . SER B 1 141 ? 17.797 -15.539 7.086 1 91.06 141 SER B C 1
ATOM 4204 O O . SER B 1 141 ? 18.438 -15.344 8.117 1 91.06 141 SER B O 1
ATOM 4206 N N . GLY B 1 142 ? 17.078 -16.547 6.938 1 81.38 142 GLY B N 1
ATOM 4207 C CA . GLY B 1 142 ? 17.109 -17.641 7.887 1 81.38 142 GLY B CA 1
ATOM 4208 C C . GLY B 1 142 ? 18.484 -18.25 8.078 1 81.38 142 GLY B C 1
ATOM 4209 O O . GLY B 1 142 ? 19.438 -17.859 7.387 1 81.38 142 GLY B O 1
ATOM 4210 N N . GLU B 1 143 ? 18.609 -19.172 8.945 1 77.31 143 GLU B N 1
ATOM 4211 C CA . GLU B 1 143 ? 19.891 -19.766 9.352 1 77.31 143 GLU B CA 1
ATOM 4212 C C . GLU B 1 143 ? 20.484 -20.609 8.234 1 77.31 143 GLU B C 1
ATOM 4214 O O . GLU B 1 143 ? 21.703 -20.75 8.133 1 77.31 143 GLU B O 1
ATOM 4219 N N . SER B 1 144 ? 19.75 -21.047 7.316 1 82 144 SER B N 1
ATOM 4220 C CA . SER B 1 144 ? 20.203 -21.969 6.277 1 82 144 SER B CA 1
ATOM 4221 C C . SER B 1 144 ? 21.047 -21.234 5.23 1 82 144 SER B C 1
ATOM 4223 O O . SER B 1 144 ? 21.75 -21.875 4.434 1 82 144 SER B O 1
ATOM 4225 N N . SER B 1 145 ? 21 -19.938 5.215 1 89.19 145 SER B N 1
ATOM 4226 C CA . SER B 1 145 ? 21.719 -19.188 4.203 1 89.19 145 SER B CA 1
ATOM 4227 C C . SER B 1 145 ? 22.812 -18.312 4.832 1 89.19 145 SER B C 1
ATOM 4229 O O . SER B 1 145 ? 23.172 -17.281 4.285 1 89.19 145 SER B O 1
ATOM 4231 N N . HIS B 1 146 ? 23.312 -18.734 5.914 1 88.5 146 HIS B N 1
ATOM 4232 C CA . HIS B 1 146 ? 24.219 -17.906 6.715 1 88.5 146 HIS B CA 1
ATOM 4233 C C . HIS B 1 146 ? 25.469 -17.531 5.926 1 88.5 146 HIS B C 1
ATOM 4235 O O . HIS B 1 146 ? 25.812 -16.344 5.844 1 88.5 146 HIS B O 1
ATOM 4241 N N . TYR B 1 147 ? 26.125 -18.484 5.344 1 94.25 147 TYR B N 1
ATOM 4242 C CA . TYR B 1 147 ? 27.375 -18.219 4.637 1 94.25 147 TYR B CA 1
ATOM 4243 C C . TYR B 1 147 ? 27.125 -17.422 3.367 1 94.25 147 TYR B C 1
ATOM 4245 O O . TYR B 1 147 ? 27.844 -16.453 3.092 1 94.25 147 TYR B O 1
ATOM 4253 N N . THR B 1 148 ? 26.188 -17.781 2.621 1 95.69 148 THR B N 1
ATOM 4254 C CA . THR B 1 148 ? 25.859 -17.062 1.394 1 95.69 148 THR B CA 1
ATOM 4255 C C . THR B 1 148 ? 25.453 -15.625 1.696 1 95.69 148 THR B C 1
ATOM 4257 O O . THR B 1 148 ? 25.891 -14.695 1.015 1 95.69 148 THR B O 1
ATOM 4260 N N . ALA B 1 149 ? 24.656 -15.43 2.742 1 94.31 149 ALA B N 1
ATOM 4261 C CA . ALA B 1 149 ? 24.234 -14.094 3.141 1 94.31 149 ALA B CA 1
ATOM 4262 C C . ALA B 1 149 ? 25.422 -13.227 3.541 1 94.31 149 ALA B C 1
ATOM 4264 O O . ALA B 1 149 ? 25.469 -12.031 3.232 1 94.31 149 ALA B O 1
ATOM 4265 N N . GLY B 1 150 ? 26.328 -13.875 4.215 1 93.94 150 GLY B N 1
ATOM 4266 C CA . GLY B 1 150 ? 27.531 -13.164 4.582 1 93.94 150 GLY B CA 1
ATOM 4267 C C . GLY B 1 150 ? 28.344 -12.711 3.383 1 93.94 150 GLY B C 1
ATOM 4268 O O . GLY B 1 150 ? 28.859 -11.594 3.361 1 93.94 150 GLY B O 1
ATOM 4269 N N . ALA B 1 151 ? 28.469 -13.594 2.461 1 96.31 151 ALA B N 1
ATOM 4270 C CA . ALA B 1 151 ? 29.188 -13.258 1.24 1 96.31 151 ALA B CA 1
ATOM 4271 C C . ALA B 1 151 ? 28.5 -12.117 0.489 1 96.31 151 ALA B C 1
ATOM 4273 O O . ALA B 1 151 ? 29.172 -11.227 -0.047 1 96.31 151 ALA B O 1
ATOM 4274 N N . ILE B 1 152 ? 27.219 -12.141 0.433 1 96.31 152 ILE B N 1
ATOM 4275 C CA . ILE B 1 152 ? 26.453 -11.094 -0.231 1 96.31 152 ILE B CA 1
ATOM 4276 C C . ILE B 1 152 ? 26.641 -9.766 0.498 1 96.31 152 ILE B C 1
ATOM 4278 O O . ILE B 1 152 ? 26.828 -8.727 -0.135 1 96.31 152 ILE B O 1
ATOM 4282 N N . ALA B 1 153 ? 26.656 -9.859 1.803 1 94.56 153 ALA B N 1
ATOM 4283 C CA . ALA B 1 153 ? 26.891 -8.656 2.6 1 94.56 153 ALA B CA 1
ATOM 4284 C C . ALA B 1 153 ? 28.25 -8.039 2.271 1 94.56 153 ALA B C 1
ATOM 4286 O O . ALA B 1 153 ? 28.359 -6.82 2.107 1 94.56 153 ALA B O 1
ATOM 4287 N N . THR B 1 154 ? 29.188 -8.859 2.174 1 95.19 154 THR B N 1
ATOM 4288 C CA . THR B 1 154 ? 30.547 -8.406 1.876 1 95.19 154 THR B CA 1
ATOM 4289 C C . THR B 1 154 ? 30.609 -7.758 0.497 1 95.19 154 THR B C 1
ATOM 4291 O O . THR B 1 154 ? 31.219 -6.707 0.328 1 95.19 154 THR B O 1
ATOM 4294 N N . LEU B 1 155 ? 29.984 -8.398 -0.386 1 96.69 155 LEU B N 1
ATOM 4295 C CA . LEU B 1 155 ? 29.922 -7.887 -1.751 1 96.69 155 LEU B CA 1
ATOM 4296 C C . LEU B 1 155 ? 29.266 -6.512 -1.787 1 96.69 155 LEU B C 1
ATOM 4298 O O . LEU B 1 155 ? 29.75 -5.602 -2.457 1 96.69 155 LEU B O 1
ATOM 4302 N N . ILE B 1 156 ? 28.172 -6.355 -1.129 1 96.81 156 ILE B N 1
ATOM 4303 C CA . ILE B 1 156 ? 27.422 -5.105 -1.106 1 96.81 156 ILE B CA 1
ATOM 4304 C C . ILE B 1 156 ? 28.266 -4.016 -0.438 1 96.81 156 ILE B C 1
ATOM 4306 O O . ILE B 1 156 ? 28.328 -2.885 -0.928 1 96.81 156 ILE B O 1
ATOM 4310 N N . GLU B 1 157 ? 28.875 -4.379 0.635 1 95.38 157 GLU B N 1
ATOM 4311 C CA . GLU B 1 157 ? 29.734 -3.432 1.332 1 95.38 157 GLU B CA 1
ATOM 4312 C C . GLU B 1 157 ? 30.859 -2.939 0.422 1 95.38 157 GLU B C 1
ATOM 4314 O O . GLU B 1 157 ? 31.188 -1.75 0.414 1 95.38 157 GLU B O 1
ATOM 4319 N N . ALA B 1 158 ? 31.453 -3.82 -0.255 1 96.75 158 ALA B N 1
ATOM 4320 C CA . ALA B 1 158 ? 32.531 -3.467 -1.183 1 96.75 158 ALA B CA 1
ATOM 4321 C C . ALA B 1 158 ? 32.031 -2.494 -2.248 1 96.75 158 ALA B C 1
ATOM 4323 O O . ALA B 1 158 ? 32.719 -1.536 -2.594 1 96.75 158 ALA B O 1
ATOM 4324 N N . ALA B 1 159 ? 30.859 -2.721 -2.768 1 97.56 159 ALA B N 1
ATOM 4325 C CA . ALA B 1 159 ? 30.281 -1.853 -3.787 1 97.56 159 ALA B CA 1
ATOM 4326 C C . ALA B 1 159 ? 30 -0.459 -3.229 1 97.56 159 ALA B C 1
ATOM 4328 O O . ALA B 1 159 ? 30.359 0.546 -3.85 1 97.56 159 ALA B O 1
ATOM 4329 N N . LEU B 1 160 ? 29.406 -0.378 -2.039 1 97.62 160 LEU B N 1
ATOM 4330 C CA . LEU B 1 160 ? 29 0.888 -1.437 1 97.62 160 LEU B CA 1
ATOM 4331 C C . LEU B 1 160 ? 30.219 1.692 -0.999 1 97.62 160 LEU B C 1
ATOM 4333 O O . LEU B 1 160 ? 30.203 2.926 -1.011 1 97.62 160 LEU B O 1
ATOM 4337 N N . SER B 1 161 ? 31.297 0.988 -0.646 1 96.88 161 SER B N 1
ATOM 4338 C CA . SER B 1 161 ? 32.5 1.65 -0.184 1 96.88 161 SER B CA 1
ATOM 4339 C C . SER B 1 161 ? 33.125 2.482 -1.295 1 96.88 161 SER B C 1
ATOM 4341 O O . SER B 1 161 ? 33.938 3.373 -1.026 1 96.88 161 SER B O 1
ATOM 4343 N N . LYS B 1 162 ? 32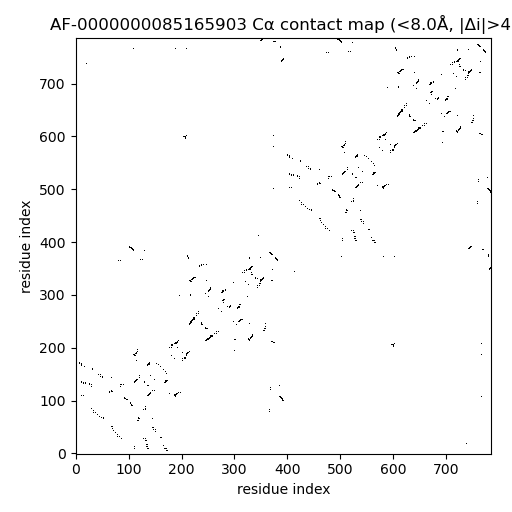.781 2.246 -2.457 1 97.19 162 LYS B N 1
ATOM 4344 C CA . LYS B 1 162 ? 33.344 2.959 -3.609 1 97.19 162 LYS B CA 1
ATOM 4345 C C . LYS B 1 162 ? 32.531 4.215 -3.912 1 97.19 162 LYS B C 1
ATOM 4347 O O . LYS B 1 162 ? 32.812 4.926 -4.879 1 97.19 162 LYS B O 1
ATOM 4352 N N . THR B 1 163 ? 31.5 4.461 -3.16 1 97.38 163 THR B N 1
ATOM 4353 C CA . THR B 1 163 ? 30.641 5.629 -3.32 1 97.38 163 THR B CA 1
ATOM 4354 C C . THR B 1 163 ? 30.609 6.461 -2.039 1 97.38 163 THR B C 1
ATOM 4356 O O . THR B 1 163 ? 31.234 6.09 -1.04 1 97.38 163 THR B O 1
ATOM 4359 N N . SER B 1 164 ? 29.891 7.559 -2.07 1 96.5 164 SER B N 1
ATOM 4360 C CA . SER B 1 164 ? 29.734 8.406 -0.89 1 96.5 164 SER B CA 1
ATOM 4361 C C . SER B 1 164 ? 28.516 8.016 -0.08 1 96.5 164 SER B C 1
ATOM 4363 O O . SER B 1 164 ? 28.203 8.641 0.938 1 96.5 164 SER B O 1
ATOM 4365 N N . LEU B 1 165 ? 27.828 6.969 -0.534 1 96.25 165 LEU B N 1
ATOM 4366 C CA . LEU B 1 165 ? 26.672 6.523 0.218 1 96.25 165 LEU B CA 1
ATOM 4367 C C . LEU B 1 165 ? 27.078 5.895 1.544 1 96.25 165 LEU B C 1
ATOM 4369 O O . LEU B 1 165 ? 28.125 5.238 1.628 1 96.25 165 LEU B O 1
ATOM 4373 N N . PRO B 1 166 ? 26.234 6.051 2.516 1 95.38 166 PRO B N 1
ATOM 4374 C CA . PRO B 1 166 ? 26.531 5.379 3.783 1 95.38 166 PRO B CA 1
ATOM 4375 C C . PRO B 1 166 ? 26.656 3.863 3.633 1 95.38 166 PRO B C 1
ATOM 4377 O O . PRO B 1 166 ? 25.906 3.258 2.855 1 95.38 166 PRO B O 1
ATOM 4380 N N . LYS B 1 167 ? 27.516 3.277 4.43 1 93.38 167 LYS B N 1
ATOM 4381 C CA . LYS B 1 167 ? 27.688 1.828 4.41 1 93.38 167 LYS B CA 1
ATOM 4382 C C . LYS B 1 167 ? 26.438 1.106 4.883 1 93.38 167 LYS B C 1
ATOM 4384 O O . LYS B 1 167 ? 26.234 -0.066 4.562 1 93.38 167 LYS B O 1
ATOM 4389 N N . THR B 1 168 ? 25.672 1.868 5.59 1 94.88 168 THR B N 1
ATOM 4390 C CA . THR B 1 168 ? 24.484 1.282 6.188 1 94.88 168 THR B CA 1
ATOM 4391 C C . THR B 1 168 ? 23.281 1.422 5.25 1 94.88 168 THR B C 1
ATOM 4393 O O . THR B 1 168 ? 22.141 1.2 5.66 1 94.88 168 THR B O 1
ATOM 4396 N N . THR B 1 169 ? 23.547 1.812 4 1 96.81 169 THR B N 1
ATOM 4397 C CA . THR B 1 169 ? 22.5 1.903 3 1 96.81 169 THR B CA 1
ATOM 4398 C C . THR B 1 169 ? 21.812 0.549 2.803 1 96.81 169 THR B C 1
ATOM 4400 O O . THR B 1 169 ? 20.594 0.471 2.697 1 96.81 169 THR B O 1
ATOM 4403 N N . ILE B 1 170 ? 22.609 -0.471 2.732 1 97.62 170 ILE B N 1
ATOM 4404 C CA . ILE B 1 170 ? 22.141 -1.85 2.703 1 97.62 170 ILE B CA 1
ATOM 4405 C C . ILE B 1 170 ? 22.844 -2.664 3.779 1 97.62 170 ILE B C 1
ATOM 4407 O O . ILE B 1 170 ? 24.078 -2.713 3.814 1 97.62 170 ILE B O 1
ATOM 4411 N N . GLN B 1 171 ? 22.016 -3.275 4.641 1 95.19 171 GLN B N 1
ATOM 4412 C CA . GLN B 1 171 ? 22.594 -4.004 5.766 1 95.19 171 GLN B CA 1
ATOM 4413 C C . GLN B 1 171 ? 21.938 -5.375 5.93 1 95.19 171 GLN B C 1
ATOM 4415 O O . GLN B 1 171 ? 20.75 -5.543 5.645 1 95.19 171 GLN B O 1
ATOM 4420 N N . THR B 1 172 ? 22.812 -6.289 6.348 1 93.94 172 THR B N 1
ATOM 4421 C CA . THR B 1 172 ? 22.297 -7.582 6.785 1 93.94 172 THR B CA 1
ATOM 4422 C C . THR B 1 172 ? 22.109 -7.605 8.305 1 93.94 172 THR B C 1
ATOM 4424 O O . THR B 1 172 ? 23.031 -7.238 9.047 1 93.94 172 THR B O 1
ATOM 4427 N N . LEU B 1 173 ? 20.938 -8.016 8.719 1 92.81 173 LEU B N 1
ATOM 4428 C CA . LEU B 1 173 ? 20.641 -8.031 10.141 1 92.81 173 LEU B CA 1
ATOM 4429 C C . LEU B 1 173 ? 20.891 -9.414 10.734 1 92.81 173 LEU B C 1
ATOM 4431 O O . LEU B 1 173 ? 20.547 -10.43 10.117 1 92.81 173 LEU B O 1
ATOM 4435 N N . SER B 1 174 ? 21.422 -9.406 11.938 1 88.19 174 SER B N 1
ATOM 4436 C CA . SER B 1 174 ? 21.562 -10.641 12.703 1 88.19 174 SER B CA 1
ATOM 4437 C C . SER B 1 174 ? 20.391 -10.812 13.672 1 88.19 174 SER B C 1
ATOM 4439 O O . SER B 1 174 ? 20.109 -11.93 14.117 1 88.19 174 SER B O 1
ATOM 4441 N N . LEU B 1 175 ? 19.734 -9.75 13.906 1 88.75 175 LEU B N 1
ATOM 4442 C CA . LEU B 1 175 ? 18.609 -9.766 14.828 1 88.75 175 LEU B CA 1
ATOM 4443 C C . LEU B 1 175 ? 17.391 -10.422 14.188 1 88.75 175 LEU B C 1
ATOM 4445 O O . LEU B 1 175 ? 17.031 -10.109 13.047 1 88.75 175 LEU B O 1
ATOM 4449 N N . SER B 1 176 ? 16.766 -11.242 14.984 1 90.94 176 SER B N 1
ATOM 4450 C CA . SER B 1 176 ? 15.562 -11.93 14.5 1 90.94 176 SER B CA 1
ATOM 4451 C C . SER B 1 176 ? 14.469 -10.938 14.133 1 90.94 176 SER B C 1
ATOM 4453 O O . SER B 1 176 ? 14.25 -9.953 14.844 1 90.94 176 SER B O 1
ATOM 4455 N N . PRO B 1 177 ? 13.773 -11.242 13.031 1 92.44 177 PRO B N 1
ATOM 4456 C CA . PRO B 1 177 ? 12.68 -10.352 12.633 1 92.44 177 PRO B CA 1
ATOM 4457 C C . PRO B 1 177 ? 11.641 -10.164 13.734 1 92.44 177 PRO B C 1
ATOM 4459 O O . PRO B 1 177 ? 11.047 -9.086 13.844 1 92.44 177 PRO B O 1
ATOM 4462 N N . ALA B 1 178 ? 11.445 -11.156 14.539 1 87.56 178 ALA B N 1
ATOM 4463 C CA . ALA B 1 178 ? 10.461 -11.102 15.617 1 87.56 178 ALA B CA 1
ATOM 4464 C C . ALA B 1 178 ? 10.742 -9.93 16.562 1 87.56 178 ALA B C 1
ATOM 4466 O O . ALA B 1 178 ? 9.836 -9.422 17.219 1 87.56 178 ALA B O 1
ATOM 4467 N N . SER B 1 179 ? 11.961 -9.484 16.547 1 89.81 179 SER B N 1
ATOM 4468 C CA . SER B 1 179 ? 12.367 -8.445 17.5 1 89.81 179 SER B CA 1
ATOM 4469 C C . SER B 1 179 ? 12.031 -7.055 16.969 1 89.81 179 SER B C 1
ATOM 4471 O O . SER B 1 179 ? 12.047 -6.078 17.719 1 89.81 179 SER B O 1
ATOM 4473 N N . TRP B 1 180 ? 11.719 -6.969 15.695 1 92.5 180 TRP B N 1
ATOM 4474 C CA . TRP B 1 180 ? 11.531 -5.609 15.203 1 92.5 180 TRP B CA 1
ATOM 4475 C C . TRP B 1 180 ? 10.312 -5.523 14.281 1 92.5 180 TRP B C 1
ATOM 4477 O O . TRP B 1 180 ? 9.742 -4.445 14.102 1 92.5 180 TRP B O 1
ATOM 4487 N N . LEU B 1 181 ? 9.828 -6.598 13.758 1 91.19 181 LEU B N 1
ATOM 4488 C CA . LEU B 1 181 ? 8.664 -6.578 12.883 1 91.19 181 LEU B CA 1
ATOM 4489 C C . LEU B 1 181 ? 7.422 -6.109 13.633 1 91.19 181 LEU B C 1
ATOM 4491 O O . LEU B 1 181 ? 6.469 -5.617 13.023 1 91.19 181 LEU B O 1
ATOM 4495 N N . GLY B 1 182 ? 7.504 -6.336 14.922 1 88.75 182 GLY B N 1
ATOM 4496 C CA . GLY B 1 182 ? 6.367 -5.98 15.75 1 88.75 182 GLY B CA 1
ATOM 4497 C C . GLY B 1 182 ? 6.27 -4.488 16.016 1 88.75 182 GLY B C 1
ATOM 4498 O O . GLY B 1 182 ? 5.297 -4.023 16.609 1 88.75 182 GLY B O 1
ATOM 4499 N N . ASP B 1 183 ? 7.25 -3.775 15.625 1 88.56 183 ASP B N 1
ATOM 4500 C CA . ASP B 1 183 ? 7.246 -2.318 15.727 1 88.56 183 ASP B CA 1
ATOM 4501 C C . ASP B 1 183 ? 6.73 -1.674 14.445 1 88.56 183 ASP B C 1
ATOM 4503 O O . ASP B 1 183 ? 7.371 -1.771 13.398 1 88.56 183 ASP B O 1
ATOM 4507 N N . PRO B 1 184 ? 5.613 -0.959 14.539 1 84.5 184 PRO B N 1
ATOM 4508 C CA . PRO B 1 184 ? 5.008 -0.382 13.336 1 84.5 184 PRO B CA 1
ATOM 4509 C C . PRO B 1 184 ? 5.91 0.65 12.656 1 84.5 184 PRO B C 1
ATOM 4511 O O . PRO B 1 184 ? 5.711 0.974 11.484 1 84.5 184 PRO B O 1
ATOM 4514 N N . THR B 1 185 ? 6.93 1.117 13.391 1 81.81 185 THR B N 1
ATOM 4515 C CA . THR B 1 185 ? 7.773 2.18 12.859 1 81.81 185 THR B CA 1
ATOM 4516 C C . THR B 1 185 ? 9.141 1.634 12.453 1 81.81 185 THR B C 1
ATOM 4518 O O . THR B 1 185 ? 10.016 2.391 12.039 1 81.81 185 THR B O 1
ATOM 4521 N N . ALA B 1 186 ? 9.289 0.366 12.57 1 87 186 ALA B N 1
ATOM 4522 C CA . ALA B 1 186 ? 10.609 -0.225 12.367 1 87 186 ALA B CA 1
ATOM 4523 C C . ALA B 1 186 ? 11.102 -0.002 10.938 1 87 186 ALA B C 1
ATOM 4525 O O . ALA B 1 186 ? 12.25 0.379 10.719 1 87 186 ALA B O 1
ATOM 4526 N N . VAL B 1 187 ? 10.188 -0.323 10 1 93.81 187 VAL B N 1
ATOM 4527 C CA . VAL B 1 187 ? 10.492 -0.154 8.586 1 93.81 187 VAL B CA 1
ATOM 4528 C C . VAL B 1 187 ? 9.266 0.385 7.852 1 93.81 187 VAL B C 1
ATOM 4530 O O . VAL B 1 187 ? 8.156 0.364 8.391 1 93.81 187 VAL B O 1
ATOM 4533 N N . ASP B 1 188 ? 9.523 0.903 6.73 1 92.88 188 ASP B N 1
ATOM 4534 C CA . ASP B 1 188 ? 8.414 1.471 5.961 1 92.88 188 ASP B CA 1
ATOM 4535 C C . ASP B 1 188 ? 7.691 0.391 5.16 1 92.88 188 ASP B C 1
ATOM 4537 O O . ASP B 1 188 ? 6.508 0.531 4.855 1 92.88 188 ASP B O 1
ATOM 4541 N N . LEU B 1 189 ? 8.383 -0.627 4.836 1 95.38 189 LEU B N 1
ATOM 4542 C CA . LEU B 1 189 ? 7.801 -1.779 4.152 1 95.38 189 LEU B CA 1
ATOM 4543 C C . LEU B 1 189 ? 8.664 -3.021 4.363 1 95.38 189 LEU B C 1
ATOM 4545 O O . LEU B 1 189 ? 9.875 -2.988 4.137 1 95.38 189 LEU B O 1
ATOM 4549 N N . ALA B 1 190 ? 8.039 -4.035 4.77 1 95.88 190 ALA B N 1
ATOM 4550 C CA . ALA B 1 190 ? 8.719 -5.328 4.879 1 95.88 190 ALA B CA 1
ATOM 4551 C C . ALA B 1 190 ? 8.234 -6.289 3.795 1 95.88 190 ALA B C 1
ATOM 4553 O O . ALA B 1 190 ? 7.031 -6.461 3.594 1 95.88 190 ALA B O 1
ATOM 4554 N N . LEU B 1 191 ? 9.18 -6.84 3.107 1 95.81 191 LEU B N 1
ATOM 4555 C CA . LEU B 1 191 ? 8.898 -7.918 2.164 1 95.81 191 LEU B CA 1
ATOM 4556 C C . LEU B 1 191 ? 9.25 -9.273 2.768 1 95.81 191 LEU B C 1
ATOM 4558 O O . LEU B 1 191 ? 10.305 -9.43 3.385 1 95.81 191 LEU B O 1
ATOM 4562 N N . VAL B 1 192 ? 8.391 -10.211 2.592 1 94.5 192 VAL B N 1
ATOM 4563 C CA . VAL B 1 192 ? 8.633 -11.555 3.102 1 94.5 192 VAL B CA 1
ATOM 4564 C C . VAL B 1 192 ? 8.547 -12.57 1.962 1 94.5 192 VAL B C 1
ATOM 4566 O O . VAL B 1 192 ? 7.617 -12.516 1.147 1 94.5 192 VAL B O 1
ATOM 4569 N N . TYR B 1 193 ? 9.43 -13.414 1.916 1 91.62 193 TYR B N 1
ATOM 4570 C CA . TYR B 1 193 ? 9.445 -14.484 0.931 1 91.62 193 TYR B CA 1
ATOM 4571 C C . TYR B 1 193 ? 9.828 -15.812 1.576 1 91.62 193 TYR B C 1
ATOM 4573 O O . TYR B 1 193 ? 10.828 -15.891 2.297 1 91.62 193 TYR B O 1
ATOM 4581 N N . GLY B 1 194 ? 9.031 -16.812 1.289 1 88.75 194 GLY B N 1
ATOM 4582 C CA . GLY B 1 194 ? 9.273 -18.141 1.824 1 88.75 194 GLY B CA 1
ATOM 4583 C C . GLY B 1 194 ? 8.062 -19.047 1.753 1 88.75 194 GLY B C 1
ATOM 4584 O O . GLY B 1 194 ? 7.047 -18.688 1.149 1 88.75 194 GLY B O 1
ATOM 4585 N N . ARG B 1 195 ? 8.18 -20.188 2.354 1 86.69 195 ARG B N 1
ATOM 4586 C CA . ARG B 1 195 ? 7.074 -21.141 2.379 1 86.69 195 ARG B CA 1
ATOM 4587 C C . ARG B 1 195 ? 5.926 -20.609 3.236 1 86.69 195 ARG B C 1
ATOM 4589 O O . ARG B 1 195 ? 6.121 -19.719 4.059 1 86.69 195 ARG B O 1
ATOM 4596 N N . SER B 1 196 ? 4.836 -21.234 3.08 1 85.31 196 SER B N 1
ATOM 4597 C CA . SER B 1 196 ? 3.598 -20.766 3.682 1 85.31 196 SER B CA 1
ATOM 4598 C C . SER B 1 196 ? 3.736 -20.609 5.191 1 85.31 196 SER B C 1
ATOM 4600 O O . SER B 1 196 ? 3.297 -19.609 5.766 1 85.31 196 SER B O 1
ATOM 4602 N N . ARG B 1 197 ? 4.309 -21.594 5.812 1 86.19 197 ARG B N 1
ATOM 4603 C CA . ARG B 1 197 ? 4.453 -21.531 7.266 1 86.19 197 ARG B CA 1
ATOM 4604 C C . ARG B 1 197 ? 5.352 -20.375 7.688 1 86.19 197 ARG B C 1
ATOM 4606 O O . ARG B 1 197 ? 5.047 -19.672 8.648 1 86.19 197 ARG B O 1
ATOM 4613 N N . PHE B 1 198 ? 6.453 -20.234 7.012 1 90.06 198 PHE B N 1
ATOM 4614 C CA . PHE B 1 198 ? 7.379 -19.141 7.285 1 90.06 198 PHE B CA 1
ATOM 4615 C C . PHE B 1 198 ? 6.691 -17.797 7.129 1 90.06 198 PHE B C 1
ATOM 4617 O O . PHE B 1 198 ? 6.785 -16.938 8.008 1 90.06 198 PHE B O 1
ATOM 4624 N N . VAL B 1 199 ? 5.988 -17.594 6.07 1 89.94 199 VAL B N 1
ATOM 4625 C CA . VAL B 1 199 ? 5.305 -16.328 5.773 1 89.94 199 VAL B CA 1
ATOM 4626 C C . VAL B 1 199 ? 4.242 -16.062 6.836 1 89.94 199 VAL B C 1
ATOM 4628 O O . VAL B 1 199 ? 4.113 -14.938 7.316 1 89.94 199 VAL B O 1
ATOM 4631 N N . ALA B 1 200 ? 3.533 -17.094 7.164 1 88.75 200 ALA B N 1
ATOM 4632 C CA . ALA B 1 200 ? 2.482 -16.938 8.172 1 88.75 200 ALA B CA 1
ATOM 4633 C C . ALA B 1 200 ? 3.062 -16.5 9.508 1 88.75 200 ALA B C 1
ATOM 4635 O O . ALA B 1 200 ? 2.477 -15.664 10.203 1 88.75 200 ALA B O 1
ATOM 4636 N N . GLU B 1 201 ? 4.156 -17.031 9.844 1 90.81 201 GLU B N 1
ATOM 4637 C CA . GLU B 1 201 ? 4.82 -16.672 11.102 1 90.81 201 GLU B CA 1
ATOM 4638 C C . GLU B 1 201 ? 5.234 -15.211 11.117 1 90.81 201 GLU B C 1
ATOM 4640 O O . GLU B 1 201 ? 5.031 -14.516 12.117 1 90.81 201 GLU B O 1
ATOM 4645 N N . GLN B 1 202 ? 5.859 -14.75 10.047 1 92.81 202 GLN B N 1
ATOM 4646 C CA . GLN B 1 202 ? 6.281 -13.352 9.977 1 92.81 202 GLN B CA 1
ATOM 4647 C C . GLN B 1 202 ? 5.078 -12.414 9.977 1 92.81 202 GLN B C 1
ATOM 4649 O O . GLN B 1 202 ? 5.105 -11.359 10.617 1 92.81 202 GLN B O 1
ATOM 4654 N N . ARG B 1 203 ? 4.098 -12.766 9.281 1 89 203 ARG B N 1
ATOM 4655 C CA . ARG B 1 203 ? 2.885 -11.961 9.211 1 89 203 ARG B CA 1
ATOM 4656 C C . ARG B 1 203 ? 2.236 -11.828 10.586 1 89 203 ARG B C 1
ATOM 4658 O O . ARG B 1 203 ? 1.752 -10.75 10.945 1 89 203 ARG B O 1
ATOM 4665 N N . ALA B 1 204 ? 2.232 -12.883 11.289 1 86.44 204 ALA B N 1
ATOM 4666 C CA . ALA B 1 204 ? 1.637 -12.875 12.625 1 86.44 204 ALA B CA 1
ATOM 4667 C C . ALA B 1 204 ? 2.402 -11.953 13.562 1 86.44 204 ALA B C 1
ATOM 4669 O O . ALA B 1 204 ? 1.821 -11.375 14.484 1 86.44 204 ALA B O 1
ATOM 4670 N N . ALA B 1 205 ? 3.621 -11.797 13.266 1 88.88 205 ALA B N 1
ATOM 4671 C CA . ALA B 1 205 ? 4.473 -11 14.148 1 88.88 205 ALA B CA 1
ATOM 4672 C C . ALA B 1 205 ? 4.504 -9.539 13.711 1 88.88 205 ALA B C 1
ATOM 4674 O O . ALA B 1 205 ? 4.883 -8.664 14.484 1 88.88 205 ALA B O 1
ATOM 4675 N N . ALA B 1 206 ? 4.102 -9.297 12.539 1 91.12 206 ALA B N 1
ATOM 4676 C CA . ALA B 1 206 ? 4.355 -7.992 11.938 1 91.12 206 ALA B CA 1
ATOM 4677 C C . ALA B 1 206 ? 3.25 -7 12.281 1 91.12 206 ALA B C 1
ATOM 4679 O O . ALA B 1 206 ? 2.072 -7.363 12.312 1 91.12 206 ALA B O 1
ATOM 4680 N N . ARG B 1 207 ? 3.723 -5.766 12.562 1 88.44 207 ARG B N 1
ATOM 4681 C CA . ARG B 1 207 ? 2.803 -4.637 12.68 1 88.44 207 ARG B CA 1
ATOM 4682 C C . ARG B 1 207 ? 3.15 -3.537 11.688 1 88.44 207 ARG B C 1
ATOM 4684 O O . ARG B 1 207 ? 2.348 -2.633 11.445 1 88.44 207 ARG B O 1
ATOM 4691 N N . CYS B 1 208 ? 4.324 -3.656 11.148 1 89.75 208 CYS B N 1
ATOM 4692 C CA . CYS B 1 208 ? 4.684 -2.748 10.07 1 89.75 208 CYS B CA 1
ATOM 4693 C C . CYS B 1 208 ? 4.074 -3.205 8.75 1 89.75 208 CYS B C 1
ATOM 4695 O O . CYS B 1 208 ? 3.648 -4.355 8.625 1 89.75 208 CYS B O 1
ATOM 4697 N N . PRO B 1 209 ? 3.973 -2.311 7.797 1 90.12 209 PRO B N 1
ATOM 4698 C CA . PRO B 1 209 ? 3.463 -2.752 6.496 1 90.12 209 PRO B CA 1
ATOM 4699 C C . PRO B 1 209 ? 4.254 -3.924 5.922 1 90.12 209 PRO B C 1
ATOM 4701 O O . PRO B 1 209 ? 5.484 -3.867 5.852 1 90.12 209 PRO B O 1
ATOM 4704 N N . LEU B 1 210 ? 3.514 -4.938 5.574 1 93 210 LEU B N 1
ATOM 4705 C CA . LEU B 1 210 ? 4.164 -6.164 5.125 1 93 210 LEU B CA 1
ATOM 4706 C C . LEU B 1 210 ? 3.52 -6.684 3.844 1 93 210 LEU B C 1
ATOM 4708 O O . LEU B 1 210 ? 2.293 -6.699 3.725 1 93 210 LEU B O 1
ATOM 4712 N N . VAL B 1 211 ? 4.355 -7.039 2.885 1 92.44 211 VAL B N 1
ATOM 4713 C CA . VAL B 1 211 ? 3.916 -7.656 1.639 1 92.44 211 VAL B CA 1
ATOM 4714 C C . VAL B 1 211 ? 4.609 -9.008 1.457 1 92.44 211 VAL B C 1
ATOM 4716 O O . VAL B 1 211 ? 5.816 -9.125 1.674 1 92.44 211 VAL B O 1
ATOM 4719 N N . SER B 1 212 ? 3.814 -9.93 1.195 1 91.62 212 SER B N 1
ATOM 4720 C CA . SER B 1 212 ? 4.371 -11.25 0.892 1 91.62 212 SER B CA 1
ATOM 4721 C C . SER B 1 212 ? 4.375 -11.516 -0.609 1 91.62 212 SER B C 1
ATOM 4723 O O . SER B 1 212 ? 3.369 -11.289 -1.287 1 91.62 212 SER B O 1
ATOM 4725 N N . LEU B 1 213 ? 5.477 -11.906 -1.073 1 87 213 LEU B N 1
ATOM 4726 C CA . LEU B 1 213 ? 5.535 -12.367 -2.457 1 87 213 LEU B CA 1
ATOM 4727 C C . LEU B 1 213 ? 5.082 -13.82 -2.568 1 87 213 LEU B C 1
ATOM 4729 O O . LEU B 1 213 ? 5.609 -14.695 -1.876 1 87 213 LEU B O 1
ATOM 4733 N N . SER B 1 214 ? 4.125 -14 -3.328 1 79.88 214 SER B N 1
ATOM 4734 C CA . SER B 1 214 ? 3.369 -15.25 -3.365 1 79.88 214 SER B CA 1
ATOM 4735 C C . SER B 1 214 ? 4.145 -16.344 -4.098 1 79.88 214 SER B C 1
ATOM 4737 O O . SER B 1 214 ? 4.871 -16.062 -5.051 1 79.88 214 SER B O 1
ATOM 4739 N N . LEU B 1 215 ? 3.902 -17.531 -3.475 1 80.12 215 LEU B N 1
ATOM 4740 C CA . LEU B 1 215 ? 4.445 -18.75 -4.094 1 80.12 215 LEU B CA 1
ATOM 4741 C C . LEU B 1 215 ? 3.328 -19.703 -4.496 1 80.12 215 LEU B C 1
ATOM 4743 O O . LEU B 1 215 ? 2.482 -20.062 -3.674 1 80.12 215 LEU B O 1
ATOM 4747 N N . GLY B 1 216 ? 3.283 -19.953 -5.793 1 77.06 216 GLY B N 1
ATOM 4748 C CA . GLY B 1 216 ? 2.537 -21.109 -6.277 1 77.06 216 GLY B CA 1
ATOM 4749 C C . GLY B 1 216 ? 1.033 -20.906 -6.219 1 77.06 216 GLY B C 1
ATOM 4750 O O . GLY B 1 216 ? 0.532 -19.828 -6.5 1 77.06 216 GLY B O 1
ATOM 4751 N N . ASN B 1 217 ? 0.265 -22.078 -6.191 1 90.25 217 ASN B N 1
ATOM 4752 C CA . ASN B 1 217 ? -1.171 -22.344 -6.145 1 90.25 217 ASN B CA 1
ATOM 4753 C C . ASN B 1 217 ? -1.892 -21.703 -7.332 1 90.25 217 ASN B C 1
ATOM 4755 O O . ASN B 1 217 ? -2.9 -21.016 -7.16 1 90.25 217 ASN B O 1
ATOM 4759 N N . THR B 1 218 ? -1.324 -21.828 -8.391 1 94.19 218 THR B N 1
ATOM 4760 C CA . THR B 1 218 ? -1.881 -21.344 -9.641 1 94.19 218 THR B CA 1
ATOM 4761 C C . THR B 1 218 ? -2.934 -22.297 -10.18 1 94.19 218 THR B C 1
ATOM 4763 O O . THR B 1 218 ? -2.68 -23.5 -10.305 1 94.19 218 THR B O 1
ATOM 4766 N N . TYR B 1 219 ? -4.059 -21.781 -10.453 1 97.38 219 TYR B N 1
ATOM 4767 C CA . TYR B 1 219 ? -5.172 -22.562 -10.969 1 97.38 219 TYR B CA 1
ATOM 4768 C C . TYR B 1 219 ? -5.324 -22.375 -12.477 1 97.38 219 TYR B C 1
ATOM 4770 O O . TYR B 1 219 ? -5.254 -21.25 -12.977 1 97.38 219 TYR B O 1
ATOM 4778 N N . LEU B 1 220 ? -5.508 -23.453 -13.188 1 98.06 220 LEU B N 1
ATOM 4779 C CA . LEU B 1 220 ? -5.852 -23.438 -14.602 1 98.06 220 LEU B CA 1
ATOM 4780 C C . LEU B 1 220 ? -7.258 -23.984 -14.828 1 98.06 220 LEU B C 1
ATOM 4782 O O . LEU B 1 220 ? -7.57 -25.094 -14.398 1 98.06 220 LEU B O 1
ATOM 4786 N N . VAL B 1 221 ? -8.078 -23.188 -15.43 1 98.69 221 VAL B N 1
ATOM 4787 C CA . VAL B 1 221 ? -9.391 -23.672 -15.844 1 98.69 221 VAL B CA 1
ATOM 4788 C C . VAL B 1 221 ? -9.289 -24.312 -17.219 1 98.69 221 VAL B C 1
ATOM 4790 O O . VAL B 1 221 ? -8.812 -23.688 -18.172 1 98.69 221 VAL B O 1
ATOM 4793 N N . TRP B 1 222 ? -9.719 -25.562 -17.297 1 98.62 222 TRP B N 1
ATOM 4794 C CA . TRP B 1 222 ? -9.695 -26.312 -18.547 1 98.62 222 TRP B CA 1
ATOM 4795 C C . TRP B 1 222 ? -11.102 -26.453 -19.125 1 98.62 222 TRP B C 1
ATOM 4797 O O . TRP B 1 222 ? -11.945 -27.156 -18.562 1 98.62 222 TRP B O 1
ATOM 4807 N N . ASP B 1 223 ? -11.289 -25.75 -20.203 1 97.5 223 ASP B N 1
ATOM 4808 C CA . ASP B 1 223 ? -12.523 -25.875 -20.969 1 97.5 223 ASP B CA 1
ATOM 4809 C C . ASP B 1 223 ? -12.406 -26.953 -22.031 1 97.5 223 ASP B C 1
ATOM 4811 O O . ASP B 1 223 ? -11.414 -27 -22.766 1 97.5 223 ASP B O 1
ATOM 4815 N N . GLY B 1 224 ? -13.469 -27.766 -22.25 1 95.81 224 GLY B N 1
ATOM 4816 C CA . GLY B 1 224 ? -13.43 -28.953 -23.109 1 95.81 224 GLY B CA 1
ATOM 4817 C C . GLY B 1 224 ? -13.344 -28.609 -24.578 1 95.81 224 GLY B C 1
ATOM 4818 O O . GLY B 1 224 ? -13.195 -29.5 -25.422 1 95.81 224 GLY B O 1
ATOM 4819 N N . SER B 1 225 ? -13.336 -27.391 -24.938 1 95.56 225 SER B N 1
ATOM 4820 C CA . SER B 1 225 ? -13.312 -26.938 -26.328 1 95.56 225 SER B CA 1
ATOM 4821 C C . SER B 1 225 ? -11.914 -27.031 -26.906 1 95.56 225 SER B C 1
ATOM 4823 O O . SER B 1 225 ? -11.727 -26.891 -28.125 1 95.56 225 SER B O 1
ATOM 4825 N N . VAL B 1 226 ? -10.875 -27.266 -26.109 1 96.25 226 VAL B N 1
ATOM 4826 C CA . VAL B 1 226 ? -9.492 -27.266 -26.594 1 96.25 226 VAL B CA 1
ATOM 4827 C C . VAL B 1 226 ? -8.953 -28.688 -26.594 1 96.25 226 VAL B C 1
ATOM 4829 O O . VAL B 1 226 ? -9.5 -29.578 -25.922 1 96.25 226 VAL B O 1
ATOM 4832 N N . SER B 1 227 ? -7.891 -28.938 -27.328 1 96 227 SER B N 1
ATOM 4833 C CA . SER B 1 227 ? -7.262 -30.25 -27.406 1 96 227 SER B CA 1
ATOM 4834 C C . SER B 1 227 ? -6.531 -30.594 -26.125 1 96 227 SER B C 1
ATOM 4836 O O . SER B 1 227 ? -5.977 -29.703 -25.453 1 96 227 SER B O 1
ATOM 4838 N N . PRO B 1 228 ? -6.551 -31.859 -25.734 1 97.56 228 PRO B N 1
ATOM 4839 C CA . PRO B 1 228 ? -5.828 -32.25 -24.531 1 97.56 228 PRO B CA 1
ATOM 4840 C C . PRO B 1 228 ? -4.324 -31.984 -24.625 1 97.56 228 PRO B C 1
ATOM 4842 O O . PRO B 1 228 ? -3.672 -31.734 -23.609 1 97.56 228 PRO B O 1
ATOM 4845 N N . GLU B 1 229 ? -3.816 -32 -25.844 1 97.62 229 GLU B N 1
ATOM 4846 C CA . GLU B 1 229 ? -2.398 -31.719 -26.047 1 97.62 229 GLU B CA 1
ATOM 4847 C C . GLU B 1 229 ? -2.053 -30.297 -25.656 1 97.62 229 GLU B C 1
ATOM 4849 O O . GLU B 1 229 ? -0.986 -30.031 -25.094 1 97.62 229 GLU B O 1
ATOM 4854 N N . SER B 1 230 ? -2.941 -29.438 -25.984 1 96.94 230 SER B N 1
ATOM 4855 C CA . SER B 1 230 ? -2.725 -28.047 -25.641 1 96.94 230 SER B CA 1
ATOM 4856 C C . SER B 1 230 ? -2.674 -27.844 -24.125 1 96.94 230 SER B C 1
ATOM 4858 O O . SER B 1 230 ? -1.859 -27.078 -23.609 1 96.94 230 SER B O 1
ATOM 4860 N N . VAL B 1 231 ? -3.543 -28.531 -23.422 1 97.75 231 VAL B N 1
ATOM 4861 C CA . VAL B 1 231 ? -3.594 -28.469 -21.969 1 97.75 231 VAL B CA 1
ATOM 4862 C C . VAL B 1 231 ? -2.309 -29.047 -21.375 1 97.75 231 VAL B C 1
ATOM 4864 O O . VAL B 1 231 ? -1.695 -28.438 -20.5 1 97.75 231 VAL B O 1
ATOM 4867 N N . LEU B 1 232 ? -1.944 -30.188 -21.938 1 97.88 232 LEU B N 1
ATOM 4868 C CA . LEU B 1 232 ? -0.724 -30.859 -21.5 1 97.88 232 LEU B CA 1
ATOM 4869 C C . LEU B 1 232 ? 0.486 -29.953 -21.672 1 97.88 232 LEU B C 1
ATOM 4871 O O . LEU B 1 232 ? 1.277 -29.781 -20.734 1 97.88 232 LEU B O 1
ATOM 4875 N N . ASN B 1 233 ? 0.563 -29.375 -22.797 1 96.38 233 ASN B N 1
ATOM 4876 C CA . ASN B 1 233 ? 1.67 -28.469 -23.094 1 96.38 233 ASN B CA 1
ATOM 4877 C C . ASN B 1 233 ? 1.683 -27.281 -22.141 1 96.38 233 ASN B C 1
ATOM 4879 O O . ASN B 1 233 ? 2.742 -26.875 -21.656 1 96.38 233 ASN B O 1
ATOM 4883 N N . CYS B 1 234 ? 0.561 -26.703 -21.891 1 95.69 234 CYS B N 1
ATOM 4884 C CA . CYS B 1 234 ? 0.437 -25.562 -21 1 95.69 234 CYS B CA 1
ATOM 4885 C C . CYS B 1 234 ? 0.936 -25.891 -19.594 1 95.69 234 CYS B C 1
ATOM 4887 O O . CYS B 1 234 ? 1.71 -25.125 -19.016 1 95.69 234 CYS B O 1
ATOM 4889 N N . I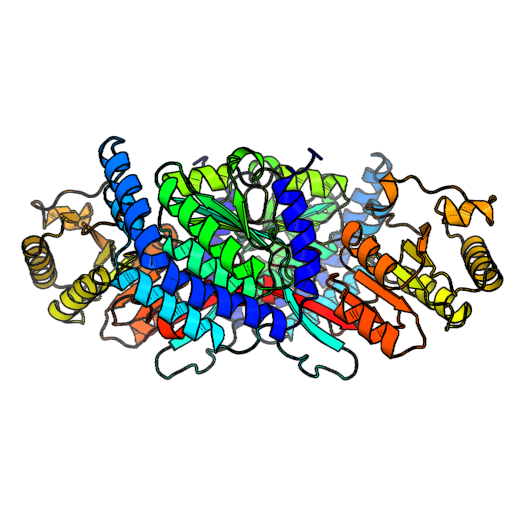LE B 1 235 ? 0.534 -27.031 -19.078 1 96.12 235 ILE B N 1
ATOM 4890 C CA . ILE B 1 235 ? 0.917 -27.453 -17.734 1 96.12 235 ILE B CA 1
ATOM 4891 C C . ILE B 1 235 ? 2.422 -27.719 -17.688 1 96.12 235 ILE B C 1
ATOM 4893 O O . ILE B 1 235 ? 3.117 -27.203 -16.812 1 96.12 235 ILE B O 1
ATOM 4897 N N . GLN B 1 236 ? 2.934 -28.438 -18.641 1 94.56 236 GLN B N 1
ATOM 4898 C CA . GLN B 1 236 ? 4.348 -28.812 -18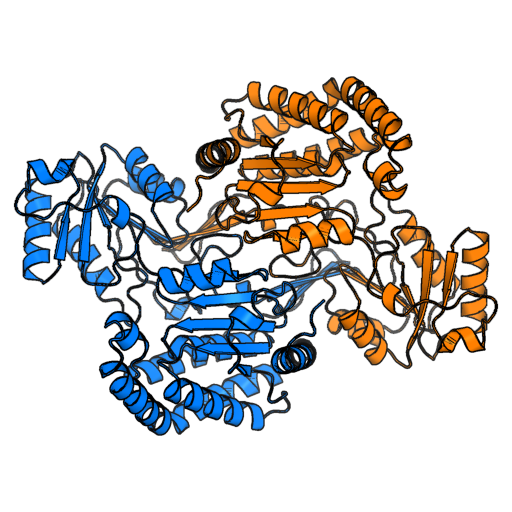.641 1 94.56 236 GLN B CA 1
ATOM 4899 C C . GLN B 1 236 ? 5.234 -27.578 -18.781 1 94.56 236 GLN B C 1
ATOM 4901 O O . GLN B 1 236 ? 6.242 -27.453 -18.078 1 94.56 236 GLN B O 1
ATOM 4906 N N . ARG B 1 237 ? 4.824 -26.688 -19.625 1 91.88 237 ARG B N 1
ATOM 4907 C CA . ARG B 1 237 ? 5.605 -25.484 -19.828 1 91.88 237 ARG B CA 1
ATOM 4908 C C . ARG B 1 237 ? 5.598 -24.609 -18.578 1 91.88 237 ARG B C 1
ATOM 4910 O O . ARG B 1 237 ? 6.582 -23.922 -18.281 1 91.88 237 ARG B O 1
ATOM 4917 N N . SER B 1 238 ? 4.504 -24.562 -17.859 1 91.06 238 SER B N 1
ATOM 4918 C CA . SER B 1 238 ? 4.422 -23.766 -16.656 1 91.06 238 SER B CA 1
ATOM 4919 C C . SER B 1 238 ? 5.414 -24.25 -15.594 1 91.06 238 SER B C 1
ATOM 4921 O O . SER B 1 238 ? 5.84 -23.469 -14.734 1 91.06 238 SER B O 1
ATOM 4923 N N . HIS B 1 239 ? 5.809 -25.5 -15.625 1 89.19 239 HIS B N 1
ATOM 4924 C CA . HIS B 1 239 ? 6.695 -26.094 -14.633 1 89.19 239 HIS B CA 1
ATOM 4925 C C . HIS B 1 239 ? 8.156 -25.969 -15.055 1 89.19 239 HIS B C 1
ATOM 4927 O O . HIS B 1 239 ? 9.055 -26.328 -14.297 1 89.19 239 HIS B O 1
ATOM 4933 N N . GLN B 1 240 ? 8.352 -25.438 -16.25 1 78.81 240 GLN B N 1
ATOM 4934 C CA . GLN B 1 240 ? 9.719 -25.312 -16.75 1 78.81 240 GLN B CA 1
ATOM 4935 C C . GLN B 1 240 ? 10.344 -23.984 -16.344 1 78.81 240 GLN B C 1
ATOM 4937 O O . GLN B 1 240 ? 11.539 -23.781 -16.531 1 78.81 240 GLN B O 1
ATOM 4942 N N . ALA B 1 241 ? 9.453 -23.141 -15.883 1 64.06 241 ALA B N 1
ATOM 4943 C CA . ALA B 1 241 ? 9.977 -21.828 -15.523 1 64.06 241 ALA B CA 1
ATOM 4944 C C . ALA B 1 241 ? 11.023 -21.938 -14.414 1 64.06 241 ALA B C 1
ATOM 4946 O O . ALA B 1 241 ? 10.867 -22.734 -13.477 1 64.06 241 ALA B O 1
ATOM 4947 N N . ASN B 1 242 ? 12.344 -21.656 -14.672 1 56.16 242 ASN B N 1
ATOM 4948 C CA . ASN B 1 242 ? 13.461 -21.531 -13.742 1 56.16 242 ASN B CA 1
ATOM 4949 C C . ASN B 1 242 ? 13.797 -20.062 -13.469 1 56.16 242 ASN B C 1
ATOM 4951 O O . ASN B 1 242 ? 13.734 -19.234 -14.375 1 56.16 242 ASN B O 1
ATOM 4955 N N . PRO B 1 243 ? 14.148 -19.906 -12.281 1 50.12 243 PRO B N 1
ATOM 4956 C CA . PRO B 1 243 ? 14.328 -20.719 -11.078 1 50.12 243 PRO B CA 1
ATOM 4957 C C . PRO B 1 243 ? 13.023 -20.906 -10.297 1 50.12 243 PRO B C 1
ATOM 4959 O O . PRO B 1 243 ? 12.93 -21.812 -9.461 1 50.12 243 PRO B O 1
ATOM 4962 N N . ASP B 1 244 ? 12.062 -19.875 -10.367 1 59.16 244 ASP B N 1
ATOM 4963 C CA . ASP B 1 244 ? 11.008 -20 -9.359 1 59.16 244 ASP B CA 1
ATOM 4964 C C . ASP B 1 244 ? 9.711 -20.5 -9.992 1 59.16 244 ASP B C 1
ATOM 4966 O O . ASP B 1 244 ? 9.305 -20.016 -11.055 1 59.16 244 ASP B O 1
ATOM 4970 N N . ARG B 1 245 ? 9.297 -21.641 -9.586 1 68.25 245 ARG B N 1
ATOM 4971 C CA . ARG B 1 245 ? 8.031 -22.297 -9.922 1 68.25 245 ARG B CA 1
ATOM 4972 C C . ARG B 1 245 ? 6.859 -21.625 -9.227 1 68.25 245 ARG B C 1
ATOM 4974 O O . ARG B 1 245 ? 5.867 -22.281 -8.891 1 68.25 245 ARG B O 1
ATOM 4981 N N . ALA B 1 246 ? 7.125 -20.297 -9.078 1 76.81 246 ALA B N 1
ATOM 4982 C CA . ALA B 1 246 ? 6.102 -19.625 -8.289 1 76.81 246 ALA B CA 1
ATOM 4983 C C . ALA B 1 246 ? 4.785 -19.531 -9.055 1 76.81 246 ALA B C 1
ATOM 4985 O O . ALA B 1 246 ? 3.711 -19.484 -8.461 1 76.81 246 ALA B O 1
ATOM 4986 N N . LEU B 1 247 ? 4.859 -19.672 -10.398 1 86.75 247 LEU B N 1
ATOM 4987 C CA . LEU B 1 247 ? 3.646 -19.5 -11.188 1 86.75 247 LEU B CA 1
ATOM 4988 C C . LEU B 1 247 ? 3.236 -20.812 -11.852 1 86.75 247 LEU B C 1
ATOM 4990 O O . LEU B 1 247 ? 2.354 -20.828 -12.711 1 86.75 247 LEU B O 1
ATOM 4994 N N . ALA B 1 248 ? 3.859 -21.844 -11.453 1 89.94 248 ALA B N 1
ATOM 4995 C CA . ALA B 1 248 ? 3.533 -23.141 -12.039 1 89.94 248 ALA B CA 1
ATOM 4996 C C . ALA B 1 248 ? 2.088 -23.531 -11.742 1 89.94 248 ALA B C 1
ATOM 4998 O O . ALA B 1 248 ? 1.593 -23.297 -10.633 1 89.94 248 ALA B O 1
ATOM 4999 N N . ILE B 1 249 ? 1.484 -24.172 -12.727 1 95 249 ILE B N 1
ATOM 5000 C CA . ILE B 1 249 ? 0.128 -24.672 -12.539 1 95 249 ILE B CA 1
ATOM 5001 C C . ILE B 1 249 ? 0.146 -25.875 -11.586 1 95 249 ILE B C 1
ATOM 5003 O O . ILE B 1 249 ? 0.752 -26.906 -11.883 1 95 249 ILE B O 1
ATOM 5007 N N . GLU B 1 250 ? -0.537 -25.703 -10.492 1 95.31 250 GLU B N 1
ATOM 5008 C CA . GLU B 1 250 ? -0.543 -26.781 -9.5 1 95.31 250 GLU B CA 1
ATOM 5009 C C . GLU B 1 250 ? -1.942 -27.375 -9.328 1 95.31 250 GLU B C 1
ATOM 5011 O O . GLU B 1 250 ? -2.1 -28.469 -8.805 1 95.31 250 GLU B O 1
ATOM 5016 N N . LYS B 1 251 ? -2.939 -26.609 -9.688 1 97.81 251 LYS B N 1
ATOM 5017 C CA . LYS B 1 251 ? -4.328 -27.047 -9.656 1 97.81 251 LYS B CA 1
ATOM 5018 C C . LYS B 1 251 ? -5 -26.859 -11.016 1 97.81 251 LYS B C 1
ATOM 5020 O O . LYS B 1 251 ? -4.762 -25.859 -11.695 1 97.81 251 LYS B O 1
ATOM 5025 N N . VAL B 1 252 ? -5.773 -27.844 -11.383 1 98.5 252 VAL B N 1
ATOM 5026 C CA . VAL B 1 252 ? -6.512 -27.719 -12.641 1 98.5 252 VAL B CA 1
ATOM 5027 C C . VAL B 1 252 ? -8 -27.938 -12.383 1 98.5 252 VAL B C 1
ATOM 5029 O O . VAL B 1 252 ? -8.391 -28.953 -11.805 1 98.5 252 VAL B O 1
ATOM 5032 N N . ILE B 1 253 ? -8.758 -26.953 -12.742 1 98.69 253 ILE B N 1
ATOM 5033 C CA . ILE B 1 253 ? -10.211 -27.078 -12.656 1 98.69 253 ILE B CA 1
ATOM 5034 C C . ILE B 1 253 ? -10.766 -27.594 -13.984 1 98.69 253 ILE B C 1
ATOM 5036 O O . ILE B 1 253 ? -10.672 -26.906 -15.008 1 98.69 253 ILE B O 1
ATOM 5040 N N . VAL B 1 254 ? -11.336 -28.734 -13.961 1 98.5 254 VAL B N 1
ATOM 5041 C CA . VAL B 1 254 ? -11.906 -29.391 -15.141 1 98.5 254 VAL B CA 1
ATOM 5042 C C . VAL B 1 254 ? -13.398 -29.078 -15.234 1 98.5 254 VAL B C 1
ATOM 5044 O O . VAL B 1 254 ? -14.172 -29.422 -14.344 1 98.5 254 VAL B O 1
ATOM 5047 N N . LEU B 1 255 ? -13.766 -28.438 -16.328 1 98.25 255 LEU B N 1
ATOM 5048 C CA . LEU B 1 255 ? -15.18 -28.094 -16.5 1 98.25 255 LEU B CA 1
ATOM 5049 C C . LEU B 1 255 ? -15.977 -29.297 -16.984 1 98.25 255 LEU B C 1
ATOM 5051 O O . LEU B 1 255 ? -15.398 -30.281 -17.469 1 98.25 255 LEU B O 1
ATOM 5055 N N . ALA B 1 256 ? -17.281 -29.234 -16.953 1 97.25 256 ALA B N 1
ATOM 5056 C CA . ALA B 1 256 ? -18.203 -30.344 -17.219 1 97.25 256 ALA B CA 1
ATOM 5057 C C . ALA B 1 256 ? -18.094 -30.812 -18.672 1 97.25 256 ALA B C 1
ATOM 5059 O O . ALA B 1 256 ? -18.297 -31.984 -18.969 1 97.25 256 ALA B O 1
ATOM 5060 N N . ASN B 1 257 ? -17.766 -29.938 -19.578 1 96.75 257 ASN B N 1
ATOM 5061 C CA . ASN B 1 257 ? -17.781 -30.25 -21 1 96.75 257 ASN B CA 1
ATOM 5062 C C . ASN B 1 257 ? -16.469 -30.922 -21.438 1 96.75 257 ASN B C 1
ATOM 5064 O O . ASN B 1 257 ? -16.297 -31.234 -22.609 1 96.75 257 ASN B O 1
ATOM 5068 N N . VAL B 1 258 ? -15.539 -31.141 -20.531 1 97.12 258 VAL B N 1
ATOM 5069 C CA . VAL B 1 258 ? -14.281 -31.797 -20.859 1 97.12 258 VAL B CA 1
ATOM 5070 C C . VAL B 1 258 ? -14.531 -33.281 -21.078 1 97.12 258 VAL B C 1
ATOM 5072 O O . VAL B 1 258 ? -15.164 -33.938 -20.25 1 97.12 258 VAL B O 1
ATOM 5075 N N . ASN B 1 259 ? -14.062 -33.812 -22.188 1 96 259 ASN B N 1
ATOM 5076 C CA . ASN B 1 259 ? -14.172 -35.25 -22.484 1 96 259 ASN B CA 1
ATOM 5077 C C . ASN B 1 259 ? -13.352 -36.094 -21.516 1 96 259 ASN B C 1
ATOM 5079 O O . ASN B 1 259 ? -12.148 -35.875 -21.359 1 96 259 ASN B O 1
ATOM 5083 N N . PRO B 1 260 ? -13.961 -37.062 -20.938 1 95.62 260 PRO B N 1
ATOM 5084 C CA . PRO B 1 260 ? -13.25 -37.906 -19.969 1 95.62 260 PRO B CA 1
ATOM 5085 C C . PRO B 1 260 ? -12.023 -38.594 -20.578 1 95.62 260 PRO B C 1
ATOM 5087 O O . PRO B 1 260 ? -11.016 -38.781 -19.891 1 95.62 260 PRO B O 1
ATOM 5090 N N . SER B 1 261 ? -12.125 -38.906 -21.812 1 96 261 SER B N 1
ATOM 5091 C CA . SER B 1 261 ? -10.984 -39.562 -22.453 1 96 261 SER B CA 1
ATOM 5092 C C . SER B 1 261 ? -9.805 -38.594 -22.578 1 96 261 SER B C 1
ATOM 5094 O O . SER B 1 261 ? -8.648 -39 -22.5 1 96 261 SER B O 1
ATOM 5096 N N . HIS B 1 262 ? -10.133 -37.344 -22.828 1 97.31 262 HIS B N 1
ATOM 5097 C CA . HIS B 1 262 ? -9.086 -36.344 -22.891 1 97.31 262 HIS B CA 1
ATOM 5098 C C . HIS B 1 262 ? -8.422 -36.156 -21.531 1 97.31 262 HIS B C 1
ATOM 5100 O O . HIS B 1 262 ? -7.195 -36.031 -21.453 1 97.31 262 HIS B O 1
ATOM 5106 N N . LEU B 1 263 ? -9.227 -36.125 -20.5 1 97.69 263 LEU B N 1
ATOM 5107 C CA . LEU B 1 263 ? -8.711 -35.969 -19.141 1 97.69 263 LEU B CA 1
ATOM 5108 C C . LEU B 1 263 ? -7.805 -37.156 -18.781 1 97.69 263 LEU B C 1
ATOM 5110 O O . LEU B 1 263 ? -6.703 -36.969 -18.266 1 97.69 263 LEU B O 1
ATOM 5114 N N . ALA B 1 264 ? -8.273 -38.344 -19.141 1 96.62 264 ALA B N 1
ATOM 5115 C CA . ALA B 1 264 ? -7.484 -39.562 -18.875 1 96.62 264 ALA B CA 1
ATOM 5116 C C . ALA B 1 264 ? -6.141 -39.5 -19.594 1 96.62 264 ALA B C 1
ATOM 5118 O O . ALA B 1 264 ? -5.105 -39.844 -19.031 1 96.62 264 ALA B O 1
ATOM 5119 N N . PHE B 1 265 ? -6.242 -39.062 -20.781 1 97.5 265 PHE B N 1
ATOM 5120 C CA . PHE B 1 265 ? -5.031 -38.938 -21.594 1 97.5 265 PHE B CA 1
ATOM 5121 C C . PHE B 1 265 ? -4.027 -38 -20.922 1 97.5 265 PHE B C 1
ATOM 5123 O O . PHE B 1 265 ? -2.857 -38.344 -20.766 1 97.5 265 PHE B O 1
ATOM 5130 N N . VAL B 1 266 ? -4.422 -36.812 -20.484 1 98.19 266 VAL B N 1
ATOM 5131 C CA . VAL B 1 266 ? -3.541 -35.812 -19.906 1 98.19 266 VAL B CA 1
ATOM 5132 C C . VAL B 1 266 ? -2.977 -36.312 -18.578 1 98.19 266 VAL B C 1
ATOM 5134 O O . VAL B 1 266 ? -1.779 -36.188 -18.312 1 98.19 266 VAL B O 1
ATOM 5137 N N . ILE B 1 267 ? -3.797 -36.906 -17.766 1 97.56 267 ILE B N 1
ATOM 5138 C CA . ILE B 1 267 ? -3.383 -37.469 -16.469 1 97.56 267 ILE B CA 1
ATOM 5139 C C . ILE B 1 267 ? -2.299 -38.531 -16.688 1 97.56 267 ILE B C 1
ATOM 5141 O O . ILE B 1 267 ? -1.274 -38.5 -15.992 1 97.56 267 ILE B O 1
ATOM 5145 N N . ASN B 1 268 ? -2.545 -39.406 -17.625 1 97.12 268 ASN B N 1
ATOM 5146 C CA . ASN B 1 268 ? -1.596 -40.469 -17.906 1 97.12 268 ASN B CA 1
ATOM 5147 C C . ASN B 1 268 ? -0.259 -39.906 -18.406 1 97.12 268 ASN B C 1
ATOM 5149 O O . ASN B 1 268 ? 0.801 -40.375 -17.953 1 97.12 268 ASN B O 1
ATOM 5153 N N . GLU B 1 269 ? -0.326 -39.031 -19.359 1 97.81 269 GLU B N 1
ATOM 5154 C CA . GLU B 1 269 ? 0.9 -38.438 -19.875 1 97.81 269 GLU B CA 1
ATOM 5155 C C . GLU B 1 269 ? 1.701 -37.75 -18.766 1 97.81 269 GLU B C 1
ATOM 5157 O O . GLU B 1 269 ? 2.93 -37.844 -18.734 1 97.81 269 GLU B O 1
ATOM 5162 N N . LEU B 1 270 ? 1.039 -37.062 -17.891 1 97.62 270 LEU B N 1
ATOM 5163 C CA . LEU B 1 270 ? 1.708 -36.375 -16.797 1 97.62 270 LEU B CA 1
ATOM 5164 C C . LEU B 1 270 ? 2.289 -37.344 -15.797 1 97.62 270 LEU B C 1
ATOM 5166 O O . LEU B 1 270 ? 3.367 -37.125 -15.242 1 97.62 270 LEU B O 1
ATOM 5170 N N . SER B 1 271 ? 1.588 -38.438 -15.57 1 96.44 271 SER B N 1
ATOM 5171 C CA . SER B 1 271 ? 2.123 -39.5 -14.719 1 96.44 271 SER B CA 1
ATOM 5172 C C . SER B 1 271 ? 3.42 -40.062 -15.289 1 96.44 271 SER B C 1
ATOM 5174 O O . SER B 1 271 ? 4.395 -40.25 -14.555 1 96.44 271 SER B O 1
ATOM 5176 N N . GLN B 1 272 ? 3.408 -40.312 -16.516 1 96.62 272 GLN B N 1
ATOM 5177 C CA . GLN B 1 272 ? 4.59 -40.844 -17.188 1 96.62 272 GLN B CA 1
ATOM 5178 C C . GLN B 1 272 ? 5.75 -39.844 -17.125 1 96.62 272 GLN B C 1
ATOM 5180 O O . GLN B 1 272 ? 6.914 -40.25 -17.078 1 96.62 272 GLN B O 1
ATOM 5185 N N . ALA B 1 273 ? 5.379 -38.625 -17.094 1 95.56 273 ALA B N 1
ATOM 5186 C CA . ALA B 1 273 ? 6.395 -37.594 -17.047 1 95.56 273 ALA B CA 1
ATOM 5187 C C . ALA B 1 273 ? 6.875 -37.344 -15.617 1 95.56 273 ALA B C 1
ATOM 5189 O O . ALA B 1 273 ? 7.723 -36.5 -15.367 1 95.56 273 ALA B O 1
ATOM 5190 N N . GLY B 1 274 ? 6.246 -38 -14.664 1 94.62 274 GLY B N 1
ATOM 5191 C CA . GLY B 1 274 ? 6.766 -37.969 -13.305 1 94.62 274 GLY B CA 1
ATOM 5192 C C . GLY B 1 274 ? 5.953 -37.094 -12.375 1 94.62 274 GLY B C 1
ATOM 5193 O O . GLY B 1 274 ? 6.34 -36.875 -11.227 1 94.62 274 GLY B O 1
ATOM 5194 N N . TYR B 1 275 ? 4.805 -36.594 -12.773 1 95.81 275 TYR B N 1
ATOM 5195 C CA . TYR B 1 275 ? 3.969 -35.75 -11.938 1 95.81 275 TYR B CA 1
ATOM 5196 C C . TYR B 1 275 ? 3.189 -36.562 -10.922 1 95.81 275 TYR B C 1
ATOM 5198 O O . TYR B 1 275 ? 2.617 -37.625 -11.266 1 95.81 275 TYR B O 1
ATOM 5206 N N . LYS B 1 276 ? 3.291 -36.188 -9.656 1 96.44 276 LYS B N 1
ATOM 5207 C CA . LYS B 1 276 ? 2.342 -36.719 -8.688 1 96.44 276 LYS B CA 1
ATOM 5208 C C . LYS B 1 276 ? 0.979 -36.031 -8.82 1 96.44 276 LYS B C 1
ATOM 5210 O O . LYS B 1 276 ? 0.896 -34.812 -8.93 1 96.44 276 LYS B O 1
ATOM 5215 N N . GLN B 1 277 ? -0.034 -36.812 -8.836 1 97.69 277 GLN B N 1
ATOM 5216 C CA . GLN B 1 277 ? -1.336 -36.25 -9.133 1 97.69 277 GLN B CA 1
ATOM 5217 C C . GLN B 1 277 ? -2.383 -36.688 -8.109 1 97.69 277 GLN B C 1
ATOM 5219 O O . GLN B 1 277 ? -2.264 -37.75 -7.516 1 97.69 277 GLN B O 1
ATOM 5224 N N . GLY B 1 278 ? -3.318 -35.812 -7.852 1 98 278 GLY B N 1
ATOM 5225 C CA . GLY B 1 278 ? -4.5 -36.094 -7.051 1 98 278 GLY B CA 1
ATOM 5226 C C . GLY B 1 278 ? -5.781 -35.562 -7.672 1 98 278 GLY B C 1
ATOM 5227 O O . GLY B 1 278 ? -5.738 -34.719 -8.555 1 98 278 GLY B O 1
ATOM 5228 N N . VAL B 1 279 ? -6.895 -36.156 -7.27 1 97.81 279 VAL B N 1
ATOM 5229 C CA . VAL B 1 279 ? -8.18 -35.719 -7.812 1 97.81 279 VAL B CA 1
ATOM 5230 C C . VAL B 1 279 ? -9.156 -35.438 -6.672 1 97.81 279 VAL B C 1
ATOM 5232 O O . VAL B 1 279 ? -8.969 -35.906 -5.551 1 97.81 279 VAL B O 1
ATOM 5235 N N . ASP B 1 280 ? -10.156 -34.594 -6.949 1 97.44 280 ASP B N 1
ATOM 5236 C CA . ASP B 1 280 ? -11.18 -34.344 -5.941 1 97.44 280 ASP B CA 1
ATOM 5237 C C . ASP B 1 280 ? -12.172 -35.5 -5.852 1 97.44 280 ASP B C 1
ATOM 5239 O O . ASP B 1 280 ? -11.992 -36.531 -6.516 1 97.44 280 ASP B O 1
ATOM 5243 N N . GLU B 1 281 ? -13.18 -35.469 -5.039 1 96.31 281 GLU B N 1
ATOM 5244 C CA . GLU B 1 281 ? -14.133 -36.531 -4.789 1 96.31 281 GLU B CA 1
ATOM 5245 C C . GLU B 1 281 ? -14.922 -36.875 -6.047 1 96.31 281 GLU B C 1
ATOM 5247 O O . GLU B 1 281 ? -15.133 -38.062 -6.352 1 96.31 281 GLU B O 1
ATOM 5252 N N . HIS B 1 282 ? -15.328 -35.844 -6.719 1 96.56 282 HIS B N 1
ATOM 5253 C CA . HIS B 1 282 ? -16.125 -36.062 -7.922 1 96.56 282 HIS B CA 1
ATOM 5254 C C . HIS B 1 282 ? -15.359 -36.844 -8.969 1 96.56 282 HIS B C 1
ATOM 5256 O O . HIS B 1 282 ? -15.875 -37.812 -9.508 1 96.56 282 HIS B O 1
ATOM 5262 N N . LEU B 1 283 ? -14.172 -36.469 -9.273 1 96.31 283 LEU B N 1
ATOM 5263 C CA . LEU B 1 283 ? -13.359 -37.094 -10.297 1 96.31 283 LEU B CA 1
ATOM 5264 C C . LEU B 1 283 ? -12.883 -38.469 -9.828 1 96.31 283 LEU B C 1
ATOM 5266 O O . LEU B 1 283 ? -12.656 -39.375 -10.648 1 96.31 283 LEU B O 1
ATOM 5270 N N . HIS B 1 284 ? -12.68 -38.625 -8.539 1 95.5 284 HIS B N 1
ATOM 5271 C CA . HIS B 1 284 ? -12.195 -39.875 -7.988 1 95.5 284 HIS B CA 1
ATOM 5272 C C . HIS B 1 284 ? -13.133 -41.031 -8.32 1 95.5 284 HIS B C 1
ATOM 5274 O O . HIS B 1 284 ? -12.711 -42.188 -8.406 1 95.5 284 HIS B O 1
ATOM 5280 N N . ARG B 1 285 ? -14.328 -40.812 -8.508 1 93.5 285 ARG B N 1
ATOM 5281 C CA . ARG B 1 285 ? -15.32 -41.812 -8.852 1 93.5 285 ARG B CA 1
ATOM 5282 C C . ARG B 1 285 ? -14.961 -42.5 -10.164 1 93.5 285 ARG B C 1
ATOM 5284 O O . ARG B 1 285 ? -15.203 -43.688 -10.336 1 93.5 285 ARG B O 1
ATOM 5291 N N . ASN B 1 286 ? -14.406 -41.781 -11.086 1 92.38 286 ASN B N 1
ATOM 5292 C CA . ASN B 1 286 ? -14.07 -42.312 -12.406 1 92.38 286 ASN B CA 1
ATOM 5293 C C . ASN B 1 286 ? -12.57 -42.562 -12.539 1 92.38 286 ASN B C 1
ATOM 5295 O O . ASN B 1 286 ? -12.125 -43.219 -13.484 1 92.38 286 ASN B O 1
ATOM 5299 N N . TYR B 1 287 ? -11.836 -41.969 -11.641 1 92.56 287 TYR B N 1
ATOM 5300 C CA . TYR B 1 287 ? -10.383 -42.094 -11.648 1 92.56 287 TYR B CA 1
ATOM 5301 C C . TYR B 1 287 ? -9.867 -42.594 -10.305 1 92.56 287 TYR B C 1
ATOM 5303 O O . TYR B 1 287 ? -9.008 -41.969 -9.695 1 92.56 287 TYR B O 1
ATOM 5311 N N . ALA B 1 288 ? -10.234 -43.719 -9.922 1 90.38 288 ALA B N 1
ATOM 5312 C CA . ALA B 1 288 ? -10.023 -44.281 -8.578 1 90.38 288 ALA B CA 1
ATOM 5313 C C . ALA B 1 288 ? -8.555 -44.594 -8.336 1 90.38 288 ALA B C 1
ATOM 5315 O O . ALA B 1 288 ? -8.117 -44.688 -7.184 1 90.38 288 ALA B O 1
ATOM 5316 N N . GLU B 1 289 ? -7.84 -44.75 -9.336 1 93.12 289 GLU B N 1
ATOM 5317 C CA . GLU B 1 289 ? -6.426 -45.094 -9.195 1 93.12 289 GLU B CA 1
ATOM 5318 C C . GLU B 1 289 ? -5.613 -43.844 -8.766 1 93.12 289 GLU B C 1
ATOM 5320 O O . GLU B 1 289 ? -4.473 -44 -8.312 1 93.12 289 GLU B O 1
ATOM 5325 N N . ILE B 1 290 ? -6.195 -42.719 -8.977 1 95.62 290 ILE B N 1
ATOM 5326 C CA . ILE B 1 290 ? -5.523 -41.469 -8.586 1 95.62 290 ILE B CA 1
ATOM 5327 C C . ILE B 1 290 ? -5.902 -41.094 -7.156 1 95.62 290 ILE B C 1
ATOM 5329 O O . ILE B 1 290 ? -7.082 -41.125 -6.797 1 95.62 290 ILE B O 1
ATOM 5333 N N . PRO B 1 291 ? -4.969 -40.812 -6.328 1 96.81 291 PRO B N 1
ATOM 5334 C CA . PRO B 1 291 ? -5.246 -40.5 -4.926 1 96.81 291 PRO B CA 1
ATOM 5335 C C . PRO B 1 291 ? -6.215 -39.344 -4.762 1 96.81 291 PRO B C 1
ATOM 5337 O O . PRO B 1 291 ? -6.203 -38.406 -5.566 1 96.81 291 PRO B O 1
ATOM 5340 N N . LEU B 1 292 ? -7.012 -39.375 -3.686 1 97.06 292 LEU B N 1
ATOM 5341 C CA . LEU B 1 292 ? -7.914 -38.312 -3.307 1 97.06 292 LEU B CA 1
ATOM 5342 C C . LEU B 1 292 ? -7.148 -37.156 -2.67 1 97.06 292 LEU B C 1
ATOM 5344 O O . LEU B 1 292 ? -6.254 -37.375 -1.849 1 97.06 292 LEU B O 1
ATOM 5348 N N . VAL B 1 293 ? -7.465 -35.938 -3.119 1 97.06 293 VAL B N 1
ATOM 5349 C CA . VAL B 1 293 ? -6.836 -34.75 -2.555 1 97.06 293 VAL B CA 1
ATOM 5350 C C . VAL B 1 293 ? -7.539 -34.344 -1.261 1 97.06 293 VAL B C 1
ATOM 5352 O O . VAL B 1 293 ? -8.773 -34.281 -1.21 1 97.06 293 VAL B O 1
ATOM 5355 N N . ASP B 1 294 ? -6.77 -34.062 -0.219 1 95.25 294 ASP B N 1
ATOM 5356 C CA . ASP B 1 294 ? -7.309 -33.562 1.044 1 95.25 294 ASP B CA 1
ATOM 5357 C C . ASP B 1 294 ? -7.809 -32.125 0.905 1 95.25 294 ASP B C 1
ATOM 5359 O O . ASP B 1 294 ? -7.172 -31.312 0.243 1 95.25 294 ASP B O 1
ATOM 5363 N N . ALA B 1 295 ? -8.852 -31.828 1.583 1 93.69 295 ALA B N 1
ATOM 5364 C CA . ALA B 1 295 ? -9.469 -30.516 1.51 1 93.69 295 ALA B CA 1
ATOM 5365 C C . ALA B 1 295 ? -8.484 -29.422 1.919 1 93.69 295 ALA B C 1
ATOM 5367 O O . ALA B 1 295 ? -8.523 -28.297 1.393 1 93.69 295 ALA B O 1
ATOM 5368 N N . SER B 1 296 ? -7.566 -29.703 2.795 1 92.12 296 SER B N 1
ATOM 5369 C CA . SER B 1 296 ? -6.629 -28.719 3.334 1 92.12 296 SER B CA 1
ATOM 5370 C C . SER B 1 296 ? -5.566 -28.344 2.309 1 92.12 296 SER B C 1
ATOM 5372 O O . SER B 1 296 ? -4.844 -27.359 2.482 1 92.12 296 SER B O 1
ATOM 5374 N N . GLU B 1 297 ? -5.484 -29.047 1.204 1 92.69 297 GLU B N 1
ATOM 5375 C CA . GLU B 1 297 ? -4.426 -28.844 0.221 1 92.69 297 GLU B CA 1
ATOM 5376 C C . GLU B 1 297 ? -4.816 -27.766 -0.789 1 92.69 297 GLU B C 1
ATOM 5378 O O . GLU B 1 297 ? -3.947 -27.156 -1.417 1 92.69 297 GLU B O 1
ATOM 5383 N N . TRP B 1 298 ? -6.066 -27.547 -0.945 1 94.38 298 TRP B N 1
ATOM 5384 C CA . TRP B 1 298 ? -6.559 -26.719 -2.039 1 94.38 298 TRP B CA 1
ATOM 5385 C C . TRP B 1 298 ? -6.035 -25.281 -1.911 1 94.38 298 TRP B C 1
ATOM 5387 O O . TRP B 1 298 ? -5.699 -24.656 -2.912 1 94.38 298 TRP B O 1
ATOM 5397 N N . PRO B 1 299 ? -5.816 -24.734 -0.68 1 89.88 299 PRO B N 1
ATOM 5398 C CA . PRO B 1 299 ? -5.293 -23.375 -0.556 1 89.88 299 PRO B CA 1
ATOM 5399 C C . PRO B 1 299 ? -3.77 -23.328 -0.498 1 89.88 299 PRO B C 1
ATOM 5401 O O . PRO B 1 299 ? -3.182 -22.25 -0.432 1 89.88 299 PRO B O 1
ATOM 5404 N N . LEU B 1 300 ? -3.107 -24.453 -0.544 1 88.94 300 LEU B N 1
ATOM 5405 C CA . LEU B 1 300 ? -1.675 -24.484 -0.272 1 88.94 300 LEU B CA 1
ATOM 5406 C C . LEU B 1 300 ? -0.888 -24.766 -1.548 1 88.94 300 LEU B C 1
ATOM 5408 O O . LEU B 1 300 ? -1.274 -25.625 -2.346 1 88.94 300 LEU B O 1
ATOM 5412 N N . PRO B 1 301 ? 0.164 -24.031 -1.688 1 89.94 301 PRO B N 1
ATOM 5413 C CA . PRO B 1 301 ? 1.038 -24.359 -2.816 1 89.94 301 PRO B CA 1
ATOM 5414 C C . PRO B 1 301 ? 1.8 -25.672 -2.605 1 89.94 301 PRO B C 1
ATOM 5416 O O . PRO B 1 301 ? 2.178 -26 -1.478 1 89.94 301 PRO B O 1
ATOM 5419 N N . TYR B 1 302 ? 2 -26.422 -3.699 1 87.19 302 TYR B N 1
ATOM 5420 C CA . TYR B 1 302 ? 2.797 -27.641 -3.637 1 87.19 302 TYR B CA 1
ATOM 5421 C C . TYR B 1 302 ? 4.281 -27.328 -3.811 1 87.19 302 TYR B C 1
ATOM 5423 O O . TYR B 1 302 ? 5.125 -27.891 -3.102 1 87.19 302 TYR B O 1
ATOM 5431 N N . LEU B 1 303 ? 4.582 -26.484 -4.68 1 82.81 303 LEU B N 1
ATOM 5432 C CA . LEU B 1 303 ? 5.941 -26.047 -5.004 1 82.81 303 LEU B CA 1
ATOM 5433 C C . LEU B 1 303 ? 6.785 -27.234 -5.461 1 82.81 303 LEU B C 1
ATOM 5435 O O . LEU B 1 303 ? 7.965 -27.328 -5.117 1 82.81 303 LEU B O 1
ATOM 5439 N N . ASP B 1 304 ? 6.129 -28.203 -6.078 1 82.12 304 ASP B N 1
ATOM 5440 C CA . ASP B 1 304 ? 6.707 -29.422 -6.629 1 82.12 304 ASP B CA 1
ATOM 5441 C C . ASP B 1 304 ? 5.973 -29.859 -7.895 1 82.12 304 ASP B C 1
ATOM 5443 O O . ASP B 1 304 ? 5.047 -29.172 -8.344 1 82.12 304 ASP B O 1
ATOM 5447 N N . GLN B 1 305 ? 6.617 -30.875 -8.516 1 89 305 GLN B N 1
ATOM 5448 C CA . GLN B 1 305 ? 5.938 -31.422 -9.688 1 89 305 GLN B CA 1
ATOM 5449 C C . GLN B 1 305 ? 4.703 -32.219 -9.281 1 89 305 GLN B C 1
ATOM 5451 O O . GLN B 1 305 ? 4.684 -33.438 -9.406 1 89 305 GLN B O 1
ATOM 5456 N N . ARG B 1 306 ? 3.762 -31.547 -8.766 1 93 306 ARG B N 1
ATOM 5457 C CA . ARG B 1 306 ? 2.508 -32.125 -8.273 1 93 306 ARG B CA 1
ATOM 5458 C C . ARG B 1 306 ? 1.311 -31.344 -8.812 1 93 306 ARG B C 1
ATOM 5460 O O . ARG B 1 306 ? 1.373 -30.125 -8.977 1 93 306 ARG B O 1
ATOM 5467 N N . LEU B 1 307 ? 0.226 -32.094 -9.078 1 96.5 307 LEU B N 1
ATOM 5468 C CA . LEU B 1 307 ? -0.987 -31.484 -9.617 1 96.5 307 LEU B CA 1
ATOM 5469 C C . LEU B 1 307 ? -2.227 -32.062 -8.945 1 96.5 307 LEU B C 1
ATOM 5471 O O . LEU B 1 307 ? -2.273 -33.25 -8.633 1 96.5 307 LEU B O 1
ATOM 5475 N N . ALA B 1 308 ? -3.18 -31.219 -8.711 1 97.81 308 ALA B N 1
ATOM 5476 C CA . ALA B 1 308 ? -4.492 -31.641 -8.234 1 97.81 308 ALA B CA 1
ATOM 5477 C C . ALA B 1 308 ? -5.59 -31.266 -9.219 1 97.81 308 ALA B C 1
ATOM 5479 O O . ALA B 1 308 ? -5.594 -30.141 -9.75 1 97.81 308 ALA B O 1
ATOM 5480 N N . TRP B 1 309 ? -6.449 -32.188 -9.5 1 98.38 309 TRP B N 1
ATOM 5481 C CA . TRP B 1 309 ? -7.543 -31.969 -10.445 1 98.38 309 TRP B CA 1
ATOM 5482 C C . TRP B 1 309 ? -8.867 -31.781 -9.711 1 98.38 309 TRP B C 1
ATOM 5484 O O . TRP B 1 309 ? -9.219 -32.562 -8.836 1 98.38 309 TRP B O 1
ATOM 5494 N N . HIS B 1 310 ? -9.562 -30.703 -10 1 98.38 310 HIS B N 1
ATOM 5495 C CA . HIS B 1 310 ? -10.844 -30.359 -9.391 1 98.38 310 HIS B CA 1
ATOM 5496 C C . HIS B 1 310 ? -11.922 -30.188 -10.453 1 98.38 310 HIS B C 1
ATOM 5498 O O . HIS B 1 310 ? -11.695 -29.547 -11.477 1 98.38 310 HIS B O 1
ATOM 5504 N N . TYR B 1 311 ? -13.078 -30.766 -10.141 1 98.12 311 TYR B N 1
ATOM 5505 C CA . TYR B 1 311 ? -14.195 -30.672 -11.07 1 98.12 311 TYR B CA 1
ATOM 5506 C C . TYR B 1 311 ? -15.117 -29.516 -10.711 1 98.12 311 TYR B C 1
ATOM 5508 O O . TYR B 1 311 ? -15.406 -29.281 -9.531 1 98.12 311 TYR B O 1
ATOM 5516 N N . GLU B 1 312 ? -15.531 -28.688 -11.68 1 97.88 312 GLU B N 1
ATOM 5517 C CA . GLU B 1 312 ? -16.594 -27.703 -11.531 1 97.88 312 GLU B CA 1
ATOM 5518 C C . GLU B 1 312 ? -17.594 -27.781 -12.68 1 97.88 312 GLU B C 1
ATOM 5520 O O . GLU B 1 312 ? -17.219 -28.109 -13.812 1 97.88 312 GLU B O 1
ATOM 5525 N N . GLU B 1 313 ? -18.844 -27.359 -12.469 1 97.12 313 GLU B N 1
ATOM 5526 C CA . GLU B 1 313 ? -19.938 -27.484 -13.438 1 97.12 313 GLU B CA 1
ATOM 5527 C C . GLU B 1 313 ? -19.797 -26.469 -14.57 1 97.12 313 GLU B C 1
ATOM 5529 O O . GLU B 1 313 ? -20.109 -26.781 -15.719 1 97.12 313 GLU B O 1
ATOM 5534 N N . ASP B 1 314 ? -19.406 -25.297 -14.211 1 96.31 314 ASP B N 1
ATOM 5535 C CA . ASP B 1 314 ? -19.312 -24.234 -15.219 1 96.31 314 ASP B CA 1
ATOM 5536 C C . ASP B 1 314 ? -18.234 -23.219 -14.844 1 96.31 314 ASP B C 1
ATOM 5538 O O . ASP B 1 314 ? -17.547 -23.375 -13.836 1 96.31 314 ASP B O 1
ATOM 5542 N N . LEU B 1 315 ? -18.109 -22.266 -15.766 1 96.12 315 LEU B N 1
ATOM 5543 C CA . LEU B 1 315 ? -17.047 -21.266 -15.633 1 96.12 315 LEU B CA 1
ATOM 5544 C C . LEU B 1 315 ? -17.266 -20.422 -14.391 1 96.12 315 LEU B C 1
ATOM 5546 O O . LEU B 1 315 ? -16.312 -20.078 -13.68 1 96.12 315 LEU B O 1
ATOM 5550 N N . THR B 1 316 ? -18.469 -20.062 -14.07 1 92.06 316 THR B N 1
ATOM 5551 C CA . THR B 1 316 ? -18.797 -19.25 -12.906 1 92.06 316 THR B CA 1
ATOM 5552 C C . THR B 1 316 ? -18.375 -19.953 -11.617 1 92.06 316 THR B C 1
ATOM 5554 O O . THR B 1 316 ? -17.75 -19.344 -10.742 1 92.06 316 THR B O 1
ATOM 5557 N N . ALA B 1 317 ? -18.719 -21.188 -11.562 1 95 317 ALA B N 1
ATOM 5558 C CA . ALA B 1 317 ? -18.312 -21.969 -10.398 1 95 317 ALA B CA 1
ATOM 5559 C C . ALA B 1 317 ? -16.797 -22.047 -10.281 1 95 317 ALA B C 1
ATOM 5561 O O . ALA B 1 317 ? -16.234 -21.984 -9.18 1 95 317 ALA B O 1
ATOM 5562 N N . ALA B 1 318 ? -16.141 -22.203 -11.391 1 97 318 ALA B N 1
ATOM 5563 C CA . ALA B 1 318 ? -14.688 -22.234 -11.414 1 97 318 ALA B CA 1
ATOM 5564 C C . ALA B 1 318 ? -14.094 -20.938 -10.883 1 97 318 ALA B C 1
ATOM 5566 O O . ALA B 1 318 ? -13.164 -20.953 -10.07 1 97 318 ALA B O 1
ATOM 5567 N N . VAL B 1 319 ? -14.594 -19.844 -11.305 1 93.62 319 VAL B N 1
ATOM 5568 C CA . VAL B 1 319 ? -14.125 -18.531 -10.875 1 93.62 319 VAL B CA 1
ATOM 5569 C C . VAL B 1 319 ? -14.328 -18.375 -9.367 1 93.62 319 VAL B C 1
ATOM 5571 O O . VAL B 1 319 ? -13.445 -17.891 -8.656 1 93.62 319 VAL B O 1
ATOM 5574 N N . ASN B 1 320 ? -15.445 -18.812 -8.906 1 88.88 320 ASN B N 1
ATOM 5575 C CA . ASN B 1 320 ? -15.727 -18.75 -7.473 1 88.88 320 ASN B CA 1
ATOM 5576 C C . ASN B 1 320 ? -14.727 -19.594 -6.672 1 88.88 320 ASN B C 1
ATOM 5578 O O . ASN B 1 320 ? -14.297 -19.172 -5.59 1 88.88 320 ASN B O 1
ATOM 5582 N N . TRP B 1 321 ? -14.43 -20.734 -7.219 1 93.69 321 TRP B N 1
ATOM 5583 C CA . TRP B 1 321 ? -13.43 -21.594 -6.578 1 93.69 321 TRP B CA 1
ATOM 5584 C C . TRP B 1 321 ? -12.086 -20.875 -6.48 1 93.69 321 TRP B C 1
ATOM 5586 O O . TRP B 1 321 ? -11.445 -20.891 -5.426 1 93.69 321 TRP B O 1
ATOM 5596 N N . ILE B 1 322 ? -11.719 -20.25 -7.508 1 93.81 322 ILE B N 1
ATOM 5597 C CA . ILE B 1 322 ? -10.438 -19.547 -7.555 1 93.81 322 ILE B CA 1
ATOM 5598 C C . ILE B 1 322 ? -10.461 -18.375 -6.578 1 93.81 322 ILE B C 1
ATOM 5600 O O . ILE B 1 322 ? -9.453 -18.078 -5.938 1 93.81 322 ILE B O 1
ATOM 5604 N N . HIS B 1 323 ? -11.57 -17.734 -6.445 1 86.06 323 HIS B N 1
ATOM 5605 C CA . HIS B 1 323 ? -11.695 -16.625 -5.492 1 86.06 323 HIS B CA 1
ATOM 5606 C C . HIS B 1 323 ? -11.461 -17.109 -4.066 1 86.06 323 HIS B C 1
ATOM 5608 O O . HIS B 1 323 ? -10.906 -16.375 -3.244 1 86.06 323 HIS B O 1
ATOM 5614 N N . GLN B 1 324 ? -11.781 -18.297 -3.906 1 84.19 324 GLN B N 1
ATOM 5615 C CA . GLN B 1 324 ? -11.68 -18.828 -2.557 1 84.19 324 GLN B CA 1
ATOM 5616 C C . GLN B 1 324 ? -10.266 -19.328 -2.266 1 84.19 324 GLN B C 1
ATOM 5618 O O . GLN B 1 324 ? -9.758 -19.156 -1.156 1 84.19 324 GLN B O 1
ATOM 5623 N N . TYR B 1 325 ? -9.625 -19.875 -3.273 1 89.31 325 TYR B N 1
ATOM 5624 C CA . TYR B 1 325 ? -8.406 -20.594 -2.945 1 89.31 325 TYR B CA 1
ATOM 5625 C C . TYR B 1 325 ? -7.223 -20.078 -3.744 1 89.31 325 TYR B C 1
ATOM 5627 O O . TYR B 1 325 ? -6.066 -20.344 -3.41 1 89.31 325 TYR B O 1
ATOM 5635 N N . GLY B 1 326 ? -7.531 -19.359 -4.684 1 87 326 GLY B N 1
ATOM 5636 C CA . GLY B 1 326 ? -6.465 -18.938 -5.574 1 87 326 GLY B CA 1
ATOM 5637 C C . GLY B 1 326 ? -5.5 -17.953 -4.926 1 87 326 GLY B C 1
ATOM 5638 O O . GLY B 1 326 ? -5.75 -17.469 -3.82 1 87 326 GLY B O 1
ATOM 5639 N N . SER B 1 327 ? -4.402 -17.703 -5.645 1 87.44 327 SER B N 1
ATOM 5640 C CA . SER B 1 327 ? -3.357 -16.812 -5.129 1 87.44 327 SER B CA 1
ATOM 5641 C C . SER B 1 327 ? -2.941 -15.789 -6.172 1 87.44 327 SER B C 1
ATOM 5643 O O . SER B 1 327 ? -3.766 -14.992 -6.629 1 87.44 327 SER B O 1
ATOM 5645 N N . ALA B 1 328 ? -1.663 -15.867 -6.633 1 87.5 328 ALA B N 1
ATOM 5646 C CA . ALA B 1 328 ? -1.077 -14.797 -7.43 1 87.5 328 ALA B CA 1
ATOM 5647 C C . ALA B 1 328 ? -1.477 -14.914 -8.898 1 87.5 328 ALA B C 1
ATOM 5649 O O . ALA B 1 328 ? -1.539 -13.922 -9.617 1 87.5 328 ALA B O 1
ATOM 5650 N N . ALA B 1 329 ? -1.798 -16.156 -9.352 1 92.31 329 ALA B N 1
ATOM 5651 C CA . ALA B 1 329 ? -2.023 -16.328 -10.781 1 92.31 329 ALA B CA 1
ATOM 5652 C C . ALA B 1 329 ? -3.121 -17.359 -11.047 1 92.31 329 ALA B C 1
ATOM 5654 O O . ALA B 1 329 ? -3.332 -18.266 -10.242 1 92.31 329 ALA B O 1
ATOM 5655 N N . SER B 1 330 ? -3.797 -17.156 -12.133 1 95.81 330 SER B N 1
ATOM 5656 C CA . SER B 1 330 ? -4.766 -18.109 -12.656 1 95.81 330 SER B CA 1
ATOM 5657 C C . SER B 1 330 ? -4.855 -18.031 -14.18 1 95.81 330 SER B C 1
ATOM 5659 O O . SER B 1 330 ? -4.359 -17.078 -14.781 1 95.81 330 SER B O 1
ATOM 5661 N N . GLY B 1 331 ? -5.344 -19.062 -14.758 1 96.5 331 GLY B N 1
ATOM 5662 C CA . GLY B 1 331 ? -5.469 -19.062 -16.203 1 96.5 331 GLY B CA 1
ATOM 5663 C C . GLY B 1 331 ? -6.648 -19.891 -16.703 1 96.5 331 GLY B C 1
ATOM 5664 O O . GLY B 1 331 ? -7.27 -20.609 -15.93 1 96.5 331 GLY B O 1
ATOM 5665 N N . ILE B 1 332 ? -6.895 -19.688 -17.938 1 98.06 332 ILE B N 1
ATOM 5666 C CA . ILE B 1 332 ? -7.914 -20.484 -18.625 1 98.06 332 ILE B CA 1
ATOM 5667 C C . ILE B 1 332 ? -7.387 -20.938 -19.984 1 98.06 332 ILE B C 1
ATOM 5669 O O . ILE B 1 332 ? -6.621 -20.219 -20.625 1 98.06 332 ILE B O 1
ATOM 5673 N N . ILE B 1 333 ? -7.68 -22.094 -20.328 1 98 333 ILE B N 1
ATOM 5674 C CA . ILE B 1 333 ? -7.449 -22.594 -21.672 1 98 333 ILE B CA 1
ATOM 5675 C C . ILE B 1 333 ? -8.781 -23.016 -22.297 1 98 333 ILE B C 1
ATOM 5677 O O . ILE B 1 333 ? -9.438 -23.938 -21.828 1 98 333 ILE B O 1
ATOM 5681 N N . ALA B 1 334 ? -9.242 -22.25 -23.234 1 97.38 334 ALA B N 1
ATOM 5682 C CA . ALA B 1 334 ? -10.539 -22.391 -23.891 1 97.38 334 ALA B CA 1
ATOM 5683 C C . ALA B 1 334 ? -10.492 -21.828 -25.312 1 97.38 334 ALA B C 1
ATOM 5685 O O . ALA B 1 334 ? -9.695 -20.938 -25.609 1 97.38 334 ALA B O 1
ATOM 5686 N N . SER B 1 335 ? -11.359 -22.344 -26.188 1 95.94 335 SER B N 1
ATOM 5687 C CA . SER B 1 335 ? -11.414 -21.844 -27.562 1 95.94 335 SER B CA 1
ATOM 5688 C C . SER B 1 335 ? -12.383 -20.672 -27.688 1 95.94 335 SER B C 1
ATOM 5690 O O . SER B 1 335 ? -12.242 -19.844 -28.578 1 95.94 335 SER B O 1
ATOM 5692 N N . SER B 1 336 ? -13.344 -20.625 -26.859 1 94.81 336 SER B N 1
ATOM 5693 C CA . SER B 1 336 ? -14.383 -19.609 -26.906 1 94.81 336 SER B CA 1
ATOM 5694 C C . SER B 1 336 ? -13.859 -18.25 -26.438 1 94.81 336 SER B C 1
ATOM 5696 O O . SER B 1 336 ? -13.438 -18.109 -25.297 1 94.81 336 SER B O 1
ATOM 5698 N N . TYR B 1 337 ? -13.945 -17.328 -27.344 1 93 337 TYR B N 1
ATOM 5699 C CA . TYR B 1 337 ? -13.555 -15.961 -27 1 93 337 TYR B CA 1
ATOM 5700 C C . TYR B 1 337 ? -14.406 -15.43 -25.844 1 93 337 TYR B C 1
ATOM 5702 O O . TYR B 1 337 ? -13.898 -14.773 -24.938 1 93 337 TYR B O 1
ATOM 5710 N N . GLU B 1 338 ? -15.641 -15.727 -25.875 1 93 338 GLU B N 1
ATOM 5711 C CA . GLU B 1 338 ? -16.578 -15.266 -24.859 1 93 338 GLU B CA 1
ATOM 5712 C C . GLU B 1 338 ? -16.219 -15.828 -23.484 1 93 338 GLU B C 1
ATOM 5714 O O . GLU B 1 338 ? -16.266 -15.102 -22.484 1 93 338 GLU B O 1
ATOM 5719 N N . ASP B 1 339 ? -15.859 -17.031 -23.438 1 94.5 339 ASP B N 1
ATOM 5720 C CA . ASP B 1 339 ? -15.492 -17.672 -22.172 1 94.5 339 ASP B CA 1
ATOM 5721 C C . ASP B 1 339 ? -14.195 -17.078 -21.625 1 94.5 339 ASP B C 1
ATOM 5723 O O . ASP B 1 339 ? -14.086 -16.812 -20.422 1 94.5 339 ASP B O 1
ATOM 5727 N N . CYS B 1 340 ? -13.258 -16.922 -22.562 1 95.31 340 CYS B N 1
ATOM 5728 C CA . CYS B 1 340 ? -11.992 -16.328 -22.156 1 95.31 340 CYS B CA 1
ATOM 5729 C C . CYS B 1 340 ? -12.203 -14.922 -21.594 1 95.31 340 CYS B C 1
ATOM 5731 O O . CYS B 1 340 ? -11.664 -14.578 -20.531 1 95.31 340 CYS B O 1
ATOM 5733 N N . ARG B 1 341 ? -13 -14.188 -22.266 1 90.12 341 ARG B N 1
ATOM 5734 C CA . ARG B 1 341 ? -13.305 -12.82 -21.844 1 90.12 341 ARG B CA 1
ATOM 5735 C C . ARG B 1 341 ? -14.039 -12.82 -20.5 1 90.12 341 ARG B C 1
ATOM 5737 O O . ARG B 1 341 ? -13.711 -12.039 -19.609 1 90.12 341 ARG B O 1
ATOM 5744 N N . ALA B 1 342 ? -15.016 -13.664 -20.406 1 90 342 ALA B N 1
ATOM 5745 C CA . ALA B 1 342 ? -15.75 -13.773 -19.156 1 90 342 ALA B CA 1
ATOM 5746 C C . ALA B 1 342 ? -14.82 -14.125 -18 1 90 342 ALA B C 1
ATOM 5748 O O . ALA B 1 342 ? -14.938 -13.57 -16.906 1 90 342 ALA B O 1
ATOM 5749 N N . PHE B 1 343 ? -13.906 -14.992 -18.25 1 94.19 343 PHE B N 1
ATOM 5750 C CA . PHE B 1 343 ? -12.984 -15.445 -17.219 1 94.19 343 PHE B CA 1
ATOM 5751 C C . PHE B 1 343 ? -12.125 -14.289 -16.734 1 94.19 343 PHE B C 1
ATOM 5753 O O . PHE B 1 343 ? -12.109 -13.984 -15.531 1 94.19 343 PHE B O 1
ATOM 5760 N N . TYR B 1 344 ? -11.336 -13.609 -17.594 1 90.75 344 TYR B N 1
ATOM 5761 C CA . TYR B 1 344 ? -10.391 -12.609 -17.125 1 90.75 344 TYR B CA 1
ATOM 5762 C C . TYR B 1 344 ? -11.117 -11.383 -16.594 1 90.75 344 TYR B C 1
ATOM 5764 O O . TYR B 1 344 ? -10.539 -10.578 -15.859 1 90.75 344 TYR B O 1
ATOM 5772 N N . GLN B 1 345 ? -12.367 -11.211 -16.938 1 83.5 345 GLN B N 1
ATOM 5773 C CA . GLN B 1 345 ? -13.133 -10.102 -16.375 1 83.5 345 GLN B CA 1
ATOM 5774 C C . GLN B 1 345 ? -13.602 -10.414 -14.953 1 83.5 345 GLN B C 1
ATOM 5776 O O . GLN B 1 345 ? -13.695 -9.523 -14.109 1 83.5 345 GLN B O 1
ATOM 5781 N N . GLN B 1 346 ? -13.836 -11.68 -14.711 1 86.12 346 GLN B N 1
ATOM 5782 C CA . GLN B 1 346 ? -14.461 -12.055 -13.445 1 86.12 346 GLN B CA 1
ATOM 5783 C C . GLN B 1 346 ? -13.414 -12.414 -12.398 1 86.12 346 GLN B C 1
ATOM 5785 O O . GLN B 1 346 ? -13.562 -12.094 -11.219 1 86.12 346 GLN B O 1
ATOM 5790 N N . VAL B 1 347 ? -12.383 -13.078 -12.82 1 90.75 347 VAL B N 1
ATOM 5791 C CA . VAL B 1 347 ? -11.398 -13.562 -11.859 1 90.75 347 VAL B CA 1
ATOM 5792 C C . VAL B 1 347 ? -10.648 -12.383 -11.25 1 90.75 347 VAL B C 1
ATOM 5794 O O . VAL B 1 347 ? -10.414 -11.375 -11.914 1 90.75 347 VAL B O 1
ATOM 5797 N N . GLN B 1 348 ? -10.219 -12.562 -9.977 1 84.06 348 GLN B N 1
ATOM 5798 C CA . GLN B 1 348 ? -9.609 -11.43 -9.273 1 84.06 348 GLN B CA 1
ATOM 5799 C C . GLN B 1 348 ? -8.141 -11.695 -8.977 1 84.06 348 GLN B C 1
ATOM 5801 O O . GLN B 1 348 ? -7.516 -10.969 -8.203 1 84.06 348 GLN B O 1
ATOM 5806 N N . THR B 1 349 ? -7.57 -12.742 -9.57 1 91.19 349 THR B N 1
ATOM 5807 C CA . THR B 1 349 ? -6.145 -12.969 -9.383 1 91.19 349 THR B CA 1
ATOM 5808 C C . THR B 1 349 ? -5.328 -11.867 -10.055 1 91.19 349 THR B C 1
ATOM 5810 O O . THR B 1 349 ? -5.723 -11.352 -11.102 1 91.19 349 THR B O 1
ATOM 5813 N N . PRO B 1 350 ? -4.195 -11.531 -9.477 1 90.69 350 PRO B N 1
ATOM 5814 C CA . PRO B 1 350 ? -3.385 -10.445 -10.039 1 90.69 350 PRO B CA 1
ATOM 5815 C C . PRO B 1 350 ? -2.895 -10.742 -11.453 1 90.69 350 PRO B C 1
ATOM 5817 O O . PRO B 1 350 ? -2.816 -9.844 -12.289 1 90.69 350 PRO B O 1
ATOM 5820 N N . LEU B 1 351 ? -2.484 -11.945 -11.711 1 91.5 351 LEU B N 1
ATOM 5821 C CA . LEU B 1 351 ? -2.027 -12.344 -13.039 1 91.5 351 LEU B CA 1
ATOM 5822 C C . LEU B 1 351 ? -2.986 -13.352 -13.664 1 91.5 351 LEU B C 1
ATOM 5824 O O . LEU B 1 351 ? -3.283 -14.391 -13.062 1 91.5 351 LEU B O 1
ATOM 5828 N N . VAL B 1 352 ? -3.447 -13.008 -14.797 1 93.69 352 VAL B N 1
ATOM 5829 C CA . VAL B 1 352 ? -4.391 -13.875 -15.5 1 93.69 352 VAL B CA 1
ATOM 5830 C C . VAL B 1 352 ? -3.822 -14.266 -16.859 1 93.69 352 VAL B C 1
ATOM 5832 O O . VAL B 1 352 ? -3.436 -13.398 -17.656 1 93.69 352 VAL B O 1
ATOM 5835 N N . PHE B 1 353 ? -3.807 -15.562 -17.109 1 93.94 353 PHE B N 1
ATOM 5836 C CA . PHE B 1 353 ? -3.248 -16.078 -18.359 1 93.94 353 PHE B CA 1
ATOM 5837 C C . PHE B 1 353 ? -4.324 -16.766 -19.188 1 93.94 353 PHE B C 1
ATOM 5839 O O . PHE B 1 353 ? -5.023 -17.656 -18.703 1 93.94 353 PHE B O 1
ATOM 5846 N N . VAL B 1 354 ? -4.406 -16.344 -20.438 1 95.31 354 VAL B N 1
ATOM 5847 C CA . VAL B 1 354 ? -5.414 -16.906 -21.344 1 95.31 354 VAL B CA 1
ATOM 5848 C C . VAL B 1 354 ? -4.734 -17.672 -22.469 1 95.31 354 VAL B C 1
ATOM 5850 O O . VAL B 1 354 ? -4.023 -17.094 -23.281 1 95.31 354 VAL B O 1
ATOM 5853 N N . ASN B 1 355 ? -4.895 -18.969 -22.5 1 95.44 355 ASN B N 1
ATOM 5854 C CA . ASN B 1 355 ? -4.422 -19.875 -23.547 1 95.44 355 ASN B CA 1
ATOM 5855 C C . ASN B 1 355 ? -2.904 -19.828 -23.672 1 95.44 355 ASN B C 1
ATOM 5857 O O . ASN B 1 355 ? -2.375 -19.906 -24.797 1 95.44 355 ASN B O 1
ATOM 5861 N N . ARG B 1 356 ? -2.277 -19.672 -22.547 1 92.38 356 ARG B N 1
ATOM 5862 C CA . ARG B 1 356 ? -0.821 -19.703 -22.469 1 92.38 356 ARG B CA 1
ATOM 5863 C C . ARG B 1 356 ? -0.353 -20.078 -21.062 1 92.38 356 ARG B C 1
ATOM 5865 O O . ARG B 1 356 ? -1.062 -19.844 -20.078 1 92.38 356 ARG B O 1
ATOM 5872 N N . PRO B 1 357 ? 0.811 -20.641 -21.031 1 91.38 357 PRO B N 1
ATOM 5873 C CA . PRO B 1 357 ? 1.337 -20.969 -19.703 1 91.38 357 PRO B CA 1
ATOM 5874 C C . PRO B 1 357 ? 1.706 -19.75 -18.875 1 91.38 357 PRO B C 1
ATOM 5876 O O . PRO B 1 357 ? 2.186 -18.75 -19.438 1 91.38 357 PRO B O 1
ATOM 5879 N N . PRO B 1 358 ? 1.394 -19.828 -17.562 1 88.94 358 PRO B N 1
ATOM 5880 C CA . PRO B 1 358 ? 1.784 -18.719 -16.688 1 88.94 358 PRO B CA 1
ATOM 5881 C C . PRO B 1 358 ? 3.299 -18.547 -16.594 1 88.94 358 PRO B C 1
ATOM 5883 O O . PRO B 1 358 ? 3.959 -19.266 -15.844 1 88.94 358 PRO B O 1
ATOM 5886 N N . GLN B 1 359 ? 3.877 -17.734 -17.406 1 80.19 359 GLN B N 1
ATOM 5887 C CA . GLN B 1 359 ? 5.289 -17.375 -17.422 1 80.19 359 GLN B CA 1
ATOM 5888 C C . GLN B 1 359 ? 5.477 -15.875 -17.609 1 80.19 359 GLN B C 1
ATOM 5890 O O . GLN B 1 359 ? 4.777 -15.258 -18.422 1 80.19 359 GLN B O 1
ATOM 5895 N N . LEU B 1 360 ? 6.188 -15.367 -16.703 1 72.94 360 LEU B N 1
ATOM 5896 C CA . LEU B 1 360 ? 6.492 -13.953 -16.875 1 72.94 360 LEU B CA 1
ATOM 5897 C C . LEU B 1 360 ? 7.668 -13.766 -17.828 1 72.94 360 LEU B C 1
ATOM 5899 O O . LEU B 1 360 ? 8.625 -14.547 -17.797 1 72.94 360 LEU B O 1
ATOM 5903 N N . GLU B 1 361 ? 7.219 -13.18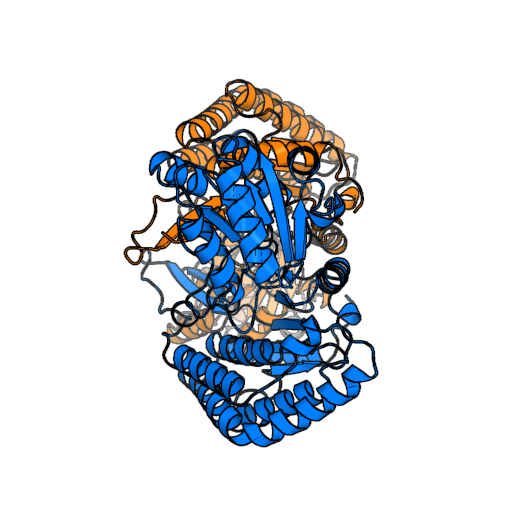8 -19.141 1 59.44 361 GLU B N 1
ATOM 5904 C CA . GLU B 1 361 ? 8.281 -12.906 -20.094 1 59.44 361 GLU B CA 1
ATOM 5905 C C . GLU B 1 361 ? 9.312 -11.945 -19.516 1 59.44 361 GLU B C 1
ATOM 5907 O O . GLU B 1 361 ? 9.055 -11.289 -18.5 1 59.44 361 GLU B O 1
ATOM 5912 N N . ARG B 1 362 ? 10.562 -11.828 -20.188 1 50.34 362 ARG B N 1
ATOM 5913 C CA . ARG B 1 362 ? 11.672 -10.945 -19.859 1 50.34 362 ARG B CA 1
ATOM 5914 C C . ARG B 1 362 ? 11.18 -9.547 -19.531 1 50.34 362 ARG B C 1
ATOM 5916 O O . ARG B 1 362 ? 11.734 -8.883 -18.641 1 50.34 362 ARG B O 1
ATOM 5923 N N . LEU B 1 363 ? 10.297 -9 -20.359 1 45.28 363 LEU B N 1
ATOM 5924 C CA . LEU B 1 363 ? 9.945 -7.59 -20.422 1 45.28 363 LEU B CA 1
ATOM 5925 C C . LEU B 1 363 ? 9.281 -7.137 -19.125 1 45.28 363 LEU B C 1
ATOM 5927 O O . LEU B 1 363 ? 9.281 -5.949 -18.797 1 45.28 363 LEU B O 1
ATOM 5931 N N . ASP B 1 364 ? 8.305 -7.996 -18.688 1 54.78 364 ASP B N 1
ATOM 5932 C CA . ASP B 1 364 ? 7.715 -7.641 -17.391 1 54.78 364 ASP B CA 1
ATOM 5933 C C . ASP B 1 364 ? 8.773 -7.586 -16.297 1 54.78 364 ASP B C 1
ATOM 5935 O O . ASP B 1 364 ? 8.445 -7.531 -15.117 1 54.78 364 ASP B O 1
ATOM 5939 N N . ALA B 1 365 ? 10.031 -7.215 -16.781 1 59.91 365 ALA B N 1
ATOM 5940 C CA . ALA B 1 365 ? 11.43 -7.57 -16.562 1 59.91 365 ALA B CA 1
ATOM 5941 C C . ALA B 1 365 ? 11.953 -6.977 -15.258 1 59.91 365 ALA B C 1
ATOM 5943 O O . ALA B 1 365 ? 12.781 -7.59 -14.578 1 59.91 365 ALA B O 1
ATOM 5944 N N . LEU B 1 366 ? 11.312 -5.945 -14.914 1 81.44 366 LEU B N 1
ATOM 5945 C CA . LEU B 1 366 ? 11.969 -5.516 -13.68 1 81.44 366 LEU B CA 1
ATOM 5946 C C . LEU B 1 366 ? 11.07 -5.773 -12.477 1 81.44 366 LEU B C 1
ATOM 5948 O O . LEU B 1 366 ? 11.047 -4.977 -11.531 1 81.44 366 LEU B O 1
ATOM 5952 N N . ALA B 1 367 ? 10.305 -6.949 -12.539 1 86.5 367 ALA B N 1
ATOM 5953 C CA . ALA B 1 367 ? 9.492 -7.332 -11.391 1 86.5 367 ALA B CA 1
ATOM 5954 C C . ALA B 1 367 ? 10.258 -8.281 -10.477 1 86.5 367 ALA B C 1
ATOM 5956 O O . ALA B 1 367 ? 10.969 -9.172 -10.945 1 86.5 367 ALA B O 1
ATOM 5957 N N . LEU B 1 368 ? 10.109 -8.109 -9.234 1 88.38 368 LEU B N 1
ATOM 5958 C CA . LEU B 1 368 ? 10.719 -8.969 -8.227 1 88.38 368 LEU B CA 1
ATOM 5959 C C . LEU B 1 368 ? 9.867 -10.211 -7.988 1 88.38 368 LEU B C 1
ATOM 5961 O O . LEU B 1 368 ? 10.398 -11.289 -7.715 1 88.38 368 LEU B O 1
ATOM 5965 N N . GLY B 1 369 ? 8.594 -10.031 -8.078 1 87.19 369 GLY B N 1
ATOM 5966 C CA . GLY B 1 369 ? 7.598 -11.055 -7.824 1 87.19 369 GLY B CA 1
ATOM 5967 C C . GLY B 1 369 ? 6.172 -10.539 -7.91 1 87.19 369 GLY B C 1
ATOM 5968 O O . GLY B 1 369 ? 5.906 -9.539 -8.578 1 87.19 369 GLY B O 1
ATOM 5969 N N . VAL B 1 370 ? 5.301 -11.43 -7.293 1 88.06 370 VAL B N 1
ATOM 5970 C CA . VAL B 1 370 ? 3.891 -11.055 -7.352 1 88.06 370 VAL B CA 1
ATOM 5971 C C . VAL B 1 370 ? 3.289 -11.07 -5.949 1 88.06 370 VAL B C 1
ATOM 5973 O O . VAL B 1 370 ? 3.506 -12.016 -5.188 1 88.06 370 VAL B O 1
ATOM 5976 N N . ALA B 1 371 ? 2.633 -10.016 -5.625 1 89.31 371 ALA B N 1
ATOM 5977 C CA . ALA B 1 371 ? 1.832 -9.969 -4.402 1 89.31 371 ALA B CA 1
ATOM 5978 C C . ALA B 1 371 ? 0.378 -10.336 -4.688 1 89.31 371 ALA B C 1
ATOM 5980 O O . ALA B 1 371 ? -0.273 -9.711 -5.527 1 89.31 371 ALA B O 1
ATOM 5981 N N . ALA B 1 372 ? -0.126 -11.266 -3.979 1 86.75 372 ALA B N 1
ATOM 5982 C CA . ALA B 1 372 ? -1.451 -11.797 -4.281 1 86.75 372 ALA B CA 1
ATOM 5983 C C . ALA B 1 372 ? -2.545 -10.961 -3.625 1 86.75 372 ALA B C 1
ATOM 5985 O O . ALA B 1 372 ? -3.699 -10.984 -4.059 1 86.75 372 ALA B O 1
ATOM 5986 N N . LYS B 1 373 ? -2.225 -10.242 -2.584 1 81.31 373 LYS B N 1
ATOM 5987 C CA . LYS B 1 373 ? -3.254 -9.555 -1.815 1 81.31 373 LYS B CA 1
ATOM 5988 C C . LYS B 1 373 ? -2.75 -8.203 -1.317 1 81.31 373 LYS B C 1
ATOM 5990 O O . LYS B 1 373 ? -1.547 -7.93 -1.35 1 81.31 373 LYS B O 1
ATOM 5995 N N . GLY B 1 374 ? -3.826 -7.398 -0.956 1 82.31 374 GLY B N 1
ATOM 5996 C CA . GLY B 1 374 ? -3.479 -6.129 -0.343 1 82.31 374 GLY B CA 1
ATOM 5997 C C . GLY B 1 374 ? -3.383 -4.988 -1.342 1 82.31 374 GLY B C 1
ATOM 5998 O O . GLY B 1 374 ? -3.65 -5.176 -2.531 1 82.31 374 GLY B O 1
ATOM 5999 N N . PRO B 1 375 ? -2.93 -3.895 -0.784 1 86.19 375 PRO B N 1
ATOM 6000 C CA . PRO B 1 375 ? -2.84 -2.711 -1.644 1 86.19 375 PRO B CA 1
ATOM 6001 C C . PRO B 1 375 ? -1.734 -2.826 -2.691 1 86.19 375 PRO B C 1
ATOM 6003 O O . PRO B 1 375 ? -1.788 -2.16 -3.729 1 86.19 375 PRO B O 1
ATOM 6006 N N . GLN B 1 376 ? -0.8 -3.623 -2.426 1 85.75 376 GLN B N 1
ATOM 6007 C CA . GLN B 1 376 ? 0.321 -3.777 -3.348 1 85.75 376 GLN B CA 1
ATOM 6008 C C . GLN B 1 376 ? 0.124 -4.984 -4.258 1 85.75 376 GLN B C 1
ATOM 6010 O O . GLN B 1 376 ? 1.077 -5.473 -4.871 1 85.75 376 GLN B O 1
ATOM 6015 N N . ARG B 1 377 ? -1.027 -5.441 -4.281 1 88.44 377 ARG B N 1
ATOM 6016 C CA . ARG B 1 377 ? -1.357 -6.586 -5.129 1 88.44 377 ARG B CA 1
ATOM 6017 C C . ARG B 1 377 ? -0.899 -6.352 -6.562 1 88.44 377 ARG B C 1
ATOM 6019 O O . ARG B 1 377 ? -1.042 -5.25 -7.098 1 88.44 377 ARG B O 1
ATOM 6026 N N . GLY B 1 378 ? -0.338 -7.379 -7.211 1 87.44 378 GLY B N 1
ATOM 6027 C CA . GLY B 1 378 ? 0.166 -7.281 -8.57 1 87.44 378 GLY B CA 1
ATOM 6028 C C . GLY B 1 378 ? 1.66 -7.52 -8.672 1 87.44 378 GLY B C 1
ATOM 6029 O O . GLY B 1 378 ? 2.27 -8.078 -7.758 1 87.44 378 GLY B O 1
ATOM 6030 N N . LEU B 1 379 ? 2.184 -7.168 -9.836 1 87.31 379 LEU B N 1
ATOM 6031 C CA . LEU B 1 379 ? 3.625 -7.281 -10.023 1 87.31 379 LEU B CA 1
ATOM 6032 C C . LEU B 1 379 ? 4.371 -6.305 -9.117 1 87.31 379 LEU B C 1
ATOM 6034 O O . LEU B 1 379 ? 4.027 -5.121 -9.062 1 87.31 379 LEU B O 1
ATOM 6038 N N . PHE B 1 380 ? 5.285 -6.844 -8.352 1 89.94 380 PHE B N 1
ATOM 6039 C CA . PHE B 1 380 ? 6.102 -6.004 -7.488 1 89.94 380 PHE B CA 1
ATOM 6040 C C . PHE B 1 380 ? 7.32 -5.477 -8.234 1 89.94 380 PHE B C 1
ATOM 6042 O O . PHE B 1 380 ? 8.266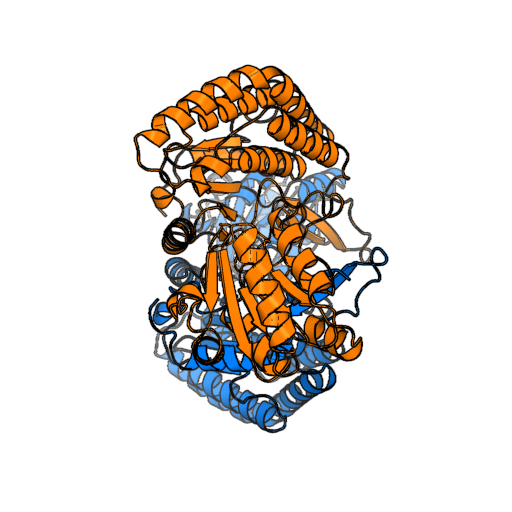 -6.223 -8.5 1 89.94 380 PHE B O 1
ATOM 6049 N N . SER B 1 381 ? 7.289 -4.227 -8.625 1 90.44 381 SER B N 1
ATOM 6050 C CA . SER B 1 381 ? 8.336 -3.561 -9.391 1 90.44 381 SER B CA 1
ATOM 6051 C C . SER B 1 381 ? 8.844 -2.312 -8.68 1 90.44 381 SER B C 1
ATOM 6053 O O . SER B 1 381 ? 8.633 -2.156 -7.469 1 90.44 381 SER B O 1
ATOM 6055 N N . LEU B 1 382 ? 9.516 -1.438 -9.391 1 92.31 382 LEU B N 1
ATOM 6056 C CA . LEU B 1 382 ? 10.078 -0.226 -8.805 1 92.31 382 LEU B CA 1
ATOM 6057 C C . LEU B 1 382 ? 8.984 0.666 -8.242 1 92.31 382 LEU B C 1
ATOM 6059 O O . LEU B 1 382 ? 9.18 1.342 -7.23 1 92.31 382 LEU B O 1
ATOM 6063 N N . ALA B 1 383 ? 7.836 0.575 -8.836 1 88.56 383 ALA B N 1
ATOM 6064 C CA . ALA B 1 383 ? 6.727 1.441 -8.445 1 88.56 383 ALA B CA 1
ATOM 6065 C C . ALA B 1 383 ? 6.301 1.176 -7.008 1 88.56 383 ALA B C 1
ATOM 6067 O O . ALA B 1 383 ? 5.914 2.1 -6.289 1 88.56 383 ALA B O 1
ATOM 6068 N N . GLN B 1 384 ? 6.402 -0.045 -6.578 1 91.31 384 GLN B N 1
ATOM 6069 C CA . GLN B 1 384 ? 5.949 -0.431 -5.246 1 91.31 384 GLN B CA 1
ATOM 6070 C C . GLN B 1 384 ? 6.953 -0.003 -4.18 1 91.31 384 GLN B C 1
ATOM 6072 O O . GLN B 1 384 ? 6.672 -0.088 -2.984 1 91.31 384 GLN B O 1
ATOM 6077 N N . LEU B 1 385 ? 8.141 0.477 -4.629 1 94.19 385 LEU B N 1
ATOM 6078 C CA . LEU B 1 385 ? 9.164 0.954 -3.709 1 94.19 385 LEU B CA 1
ATOM 6079 C C . LEU B 1 385 ? 9.18 2.479 -3.652 1 94.19 385 LEU B C 1
ATOM 6081 O O . LEU B 1 385 ? 10.117 3.074 -3.121 1 94.19 385 LEU B O 1
ATOM 6085 N N . LEU B 1 386 ? 8.156 3.055 -4.242 1 92.25 386 LEU B N 1
ATOM 6086 C CA . LEU B 1 386 ? 8.047 4.508 -4.289 1 92.25 386 LEU B CA 1
ATOM 6087 C C . LEU B 1 386 ? 6.703 4.977 -3.742 1 92.25 386 LEU B C 1
ATOM 6089 O O . LEU B 1 386 ? 5.746 4.199 -3.693 1 92.25 386 LEU B O 1
ATOM 6093 N N . SER B 1 387 ? 6.723 6.141 -3.266 1 90.19 387 SER B N 1
ATOM 6094 C CA . SER B 1 387 ? 5.512 6.883 -2.928 1 90.19 387 SER B CA 1
ATOM 6095 C C . SER B 1 387 ? 5.484 8.242 -3.621 1 90.19 387 SER B C 1
ATOM 6097 O O . SER B 1 387 ? 6.238 8.477 -4.57 1 90.19 387 SER B O 1
ATOM 6099 N N . THR B 1 388 ? 4.496 9.109 -3.223 1 86.19 388 THR B N 1
ATOM 6100 C CA . THR B 1 388 ? 4.379 10.383 -3.932 1 86.19 388 THR B CA 1
ATOM 6101 C C . THR B 1 388 ? 4.379 11.547 -2.951 1 86.19 388 THR B C 1
ATOM 6103 O O . THR B 1 388 ? 4 11.391 -1.788 1 86.19 388 THR B O 1
ATOM 6106 N N . LYS B 1 389 ? 4.828 12.609 -3.389 1 88.19 389 LYS B N 1
ATOM 6107 C CA . LYS B 1 389 ? 4.781 13.906 -2.723 1 88.19 389 LYS B CA 1
ATOM 6108 C C . LYS B 1 389 ? 4.152 14.961 -3.625 1 88.19 389 LYS B C 1
ATOM 6110 O O . LYS B 1 389 ? 4.43 15.008 -4.824 1 88.19 389 LYS B O 1
ATOM 6115 N N . GLN B 1 390 ? 3.299 15.75 -3.066 1 87.31 390 GLN B N 1
ATOM 6116 C CA . GLN B 1 390 ? 2.674 16.844 -3.801 1 87.31 390 GLN B CA 1
ATOM 6117 C C . GLN B 1 390 ? 3.213 18.203 -3.34 1 87.31 390 GLN B C 1
ATOM 6119 O O . GLN B 1 390 ? 3.301 18.453 -2.139 1 87.31 390 GLN B O 1
ATOM 6124 N N . VAL B 1 391 ? 3.521 18.984 -4.277 1 90 391 VAL B N 1
ATOM 6125 C CA . VAL B 1 391 ? 4.035 20.328 -3.992 1 90 391 VAL B CA 1
ATOM 6126 C C . VAL B 1 391 ? 3.064 21.375 -4.52 1 90 391 VAL B C 1
ATOM 6128 O O . VAL B 1 391 ? 2.668 21.328 -5.688 1 90 391 VAL B O 1
ATOM 6131 N N . TYR B 1 392 ? 2.689 22.203 -3.605 1 87.94 392 TYR B N 1
ATOM 6132 C CA . TYR B 1 392 ? 1.813 23.312 -3.947 1 87.94 392 TYR B CA 1
ATOM 6133 C C . TYR B 1 392 ? 2.574 24.641 -3.928 1 87.94 392 TYR B C 1
ATOM 6135 O O . TYR B 1 392 ? 3.127 25.031 -2.895 1 87.94 392 TYR B O 1
ATOM 6143 N N . LEU B 1 393 ? 2.602 25.312 -5.066 1 87.81 393 LEU B N 1
ATOM 6144 C CA . LEU B 1 393 ? 3.332 26.562 -5.195 1 87.81 393 LEU B CA 1
ATOM 6145 C C . LEU B 1 393 ? 2.377 27.75 -5.156 1 87.81 393 LEU B C 1
ATOM 6147 O O . LEU B 1 393 ? 1.239 27.656 -5.617 1 87.81 393 LEU B O 1
#

pLDDT: mean 90.11, std 9.92, range [37.84, 98.69]

Radius of gyration: 27.92 Å; Cα contacts (8 Å, |Δi|>4): 1605; chains: 2; bounding box: 68×87×58 Å